Protein 1OIH (pdb70)

B-factor: mean 30.0, std 11.15, range [12.92, 89.43]

Organism: Pseudomonas putida (NCBI:txid303)

CATH classification: 3.60.130.10

Radius of gyration: 32.37 Å; Cα contacts (8 Å, |Δi|>4): 2572; chains: 4; bounding box: 57×96×96 Å

InterPro domains:
  IPR003819 TauD/TfdA-like domain [PF02668] (17-281)
  IPR042098 Glutarate 2-hydroxylase superfamily [G3DSA:3.60.130.10] (1-301)
  IPR051323 Alpha-ketoglutarate-dependent sulfate ester dioxygenase-like [PTHR30468] (15-297)

Solvent-accessible surface area: 37733 Å² total; per-residue (Å²): 145,99,29,72,47,62,53,19,3,30,87,5,1,0,26,3,115,87,18,148,1,24,51,125,34,91,88,47,20,21,128,17,0,54,60,9,10,28,120,30,10,0,0,0,0,77,53,10,112,70,7,74,23,96,31,0,15,16,0,0,106,64,5,24,61,18,60,111,170,61,20,135,64,21,164,50,0,56,59,62,124,158,46,51,43,37,16,5,15,49,0,37,48,58,49,1,10,38,2,1,0,12,17,2,43,60,29,11,86,20,4,2,8,5,2,0,0,9,1,1,11,0,12,114,48,2,36,44,31,1,78,74,2,0,33,86,3,38,0,1,0,10,68,113,64,34,19,0,19,0,4,0,1,2,41,4,69,114,48,44,58,92,1,3,3,0,0,82,42,25,108,97,0,94,62,29,61,128,56,6,6,82,49,1,50,40,3,0,21,37,21,0,40,81,25,0,0,2,1,28,17,90,13,102,58,6,0,0,0,0,4,1,1,13,0,1,0,17,18,18,1,48,11,17,46,138,57,90,30,40,5,46,60,0,17,1,42,17,65,46,0,57,2,49,103,46,84,91,4,104,62,68,128,110,149,97,32,72,48,62,52,18,2,32,88,6,1,0,28,3,115,86,16,65,0,26,52,130,32,78,85,50,15,18,126,15,0,55,62,9,10,32,180,26,10,0,0,1,0,84,53,11,108,97,9,73,22,96,22,0,13,16,0,0,106,68,5,15,129,18,62,110,167,60,21,134,65,18,105,59,0,52,60,63,80,80,129,46,50,44,37,22,0,17,52,1,37,48,57,48,1,10,39,2,1,0,13,19,3,45,59,28,13,83,20,4,2,10,4,2,0,0,9,0,2,11,0,10,116,48,2,39,43,29,0,77,73,3,0,33,84,4,45,0,2,0,10,66,118,95,21,10,0,48,1,5,0,1,3,40,7,66,122,49,46,64,92,1,0,2,0,1,78,42,25,118,97,0,37,67,31,62,132,57,7,7,80,50,1,52,39,2,1,21,38,20,0,40,82,24,0,0,2,1,27,15,91,13,107,57,7,3,1,0,0,2,2,0,15,2,0,0,18,18,20,1,49,10,16,47,136,56,89,30,40,5,44,64,0,15,1,41,17,63,44,1,53,3,49,103,44,81,88,5,101,53,68,123,125,141,101,28,73,46,66,52,18,3,30,84,5,1,0,25,3,112,89,17,65,0,22,56,125,36,88,87,47,17,20,127,13,0,54,61,9,9,27,104,32,11,0,0,0,0,84,54,9,105,99,8,73,54,68,22,0,74,20,0,0,74,65,4,22,61,55,132,57,54,69,106,170,49,50,45,36,16,0,20,44,0,34,30,61,47,0,10,38,2,0,0,13,15,2,46,60,27,13,88,22,4,1,8,4,3,0,0,8,0,1,9,0,11,111,48,1,37,45,29,0,78,74,2,0,33,84,4,50,0,2,0,14,75,134,145,56,0,22,0,5,0,2,2,41,7,72,116,50,42,63,93,1,0,1,1,0,80,40,24,67,108,1,92,59,30,61,130,56,7,6,83,50,1,51,38,2,0,22,37,21,0,40,80,21,0,0,2,2,30,18,88,12,106,55,4,2,0,0,0,4,2,0,11,1,0,0,17,18,19,1,52,12,18,47,140,62,93,42,59,5,72,73,7,20,1,50,17,66,46,1,55,3,50,121,41,39,98,6,70,58,77,79,148,128,31,74,46,66,54,18,3,30,86,6,1,0,26,3,113,88,18,61,0,28,54,128,35,90,86,52,22,18,124,15,0,48,58,10,9,31,141,27,10,0,0,0,0,86,55,8,89,103,11,52,33,67,29,0,23,20,0,0,58,62,5,25,62,21,93,106,83,108,23,44,79,66,134,96,62,42,37,16,5,13,52,1,35,48,57,45,1,12,38,2,1,0,14,16,2,43,60,30,13,88,19,4,2,8,5,2,0,0,8,1,1,10,0,12,115,49,1,38,103,28,0,67,54,2,0,30,84,2,54,0,3,0,29,117,73,50,0,50,0,4,0,1,3,40,7,66,123,48,42,64,91,1,2,4,0,0,83,39,24,65,122,0,30,62,30,62,127,55,7,5,80,50,1,52,38,3,0,21,37,21,0,40,80,26,0,0,2,2,28,15,90,14,109,65,8,2,0,0,0,3,2,0,18,2,1,0,14,18,20,1,79,11,54,64,140,61,94,36,38,5,68,72,0,31,0,50,17,65,44,0,51,3,49,120,40,41,94,5,70,65,75,202

Secondary structure (DSSP, 8-state):
---EEEESSSSS-EEEES----TT--HHHHHHHHHHHHHHSEEEE---TT--HHHHHHHHHTTS-B---PPTT-SS-EEE----S-B-TTTTSSS--SEEEEEEEE--SS---EEEEEHHHHHHTS-HHHHHHHHH-EEEEE----EEEEESEEE-TTT--EEE--STTEEEETTS-HHHHHHHHHHHHHHHTSGGGEEEE---TT-EEEEETTSEEEEE----TTS--EEEEEEE-----B-TTSPBPEEEE-/---EEEESSSSS-EEEES----TT--HHHHHHHHHHHHHHSEEEE---TT--HHHHHHHHTTTS-EE--PPTT-SS-EEE-----S-B-TTTTSSS--SEEEEEEEE--SS---EEEEEHHHHHHTS-HHHHHHHHH-EEEEE----EEEEESEEE-TTT--EEE--STTEEEETTS-HHHHHHHHHHHHHHHHSGGGEEEE---TT-EEEEETTSEEEEE----TTS--EEEEEEE--PPPB-TTSPBPEEEE-/---EEEE-SSSS-EEEES----TT--HHHHHHHHHHHHHHSEEEE---TT--HHHHHHHHHTTS-B--EE----S-B-TTTTSSS--SEEEEEEEE--SS---EEEEEHHHHHHTS-HHHHHHHTT-EEEEE---EEEEESEEE-TTT--EEE--STTEEEETTS-HHHHHHHHHHHHHHHHSGGGEEEE---TT-EEEEETTSEEEEE----TTS--EEEEEEE--PPPB-TTS-B-EE--/---EEEESSSSS-EEEES----TT--HHHHHHHHHHHHHHSEEEE--GGG--HHHHHHHHHTTS-B---SPEEE---S-B-TTTTSTT--SEEEEEEEE--SS---EEEEEHHHHHHTS-HHHHHHHTT-EEEEE--EEEEESEEEPTTT--EEE--STTEEEETTS-HHHHHHHHHHHHHHHHSGGGEEEE---TT-EEEEETTSEEEEE----TTS--EEEEEEE--PPPB-TTS-B-EE--

Foldseek 3Di:
DDFPWAAFADQAEIETPDDAQFLPDDPVVLVNVVVCQVRRQKYKYPDNLVQDPVGLVSSVVSNFAWDDVADPPDDFKHKDQAFQWKAQPPVLDQFGFFKKKKAWAFAFPDAWKKKKFFQLVLLVVDPPVLNVVLLPWWFWFCPVPWIKIGRQWFQDPPPRRIGGHATDRTPFIPPDDPVVRVVNNCSSVVSRVDVNRMDMDHDDHSMMMMGGSVGMIMGTTPPRPPRTTMMMMTTHTGDRTAGPVGDTMGIDGD/DDFPWAAQADAAEIETPPDAQFLPDDPVVLVNVLVCQVRRQKYKYPDNQVDDDVRLVSSVVSNFAWDDVADPPDDFKHKDWDFFAWKAQPPVLDQFGFFKKKKFWAFAFPDAWKKKKFFQLQLLVPDPVVLNVVQLPWWFWFCPVPWIKIDRQWFQDPPPRGIGGHAIDRTPFIPPDDPVVRVVNNCVSVVSRVDPSRMGMDRDDHSMMMMGGSVGMIMGTDDPRPPRITMMMMTTHTGGRTAGPVGDTMGIPGD/DDFPWAAFADQAEIETPDDQQFLPDDPVVLVVVVVCQVRRQKYKYADNQVDDPVGQVSSVVSNFAFPFDKDQFQWKAQAPVLDQFGFQKKKKAWAFAFPDAWKKKKFFQLQLLVVDPPVLNVVLLVWWFWFHPCNIKIDRQWFQDPPPRGIGGHAIDRTPFIPPDDPVVRVVNNCSSVVSRVPVSRMDMDRDDHSMMMMGGSNGMIMGTDDDRPPRDTMMTMTTHTGDFTAGPVGDTMGGDD/DDFPWAAFADAAEIETPDDQQFLPDDLVVLVNVVVCQVRHQKYKYADNVVADQCRQCSSVVSNFAFVVVHKDKDLFAWKAQPPVLDFFGFFKKKKFWAAAFPDAWKKKKFFQLVLLVPDPPVLNVVLLPKWFWFAVNIKIARQWFQDPPPRGIGGHAIDRTPFIPPDDPVVRVVNNCSSVVSRVPPNRMDMDRDDGSMMMMGGSVGMIMGTTPPRPPRGTMMMMTTHTGDGTAGPVGDTMDRDD

Nearest PDB structures (foldseek):
  1vz5-assembly1_B  TM=1.003E+00  e=1.109E-54  Pseudomonas putida
  1oii-assembly2_B  TM=1.003E+00  e=6.976E-54  Pseudomonas putida
  1oij-assembly1_A  TM=1.003E+00  e=2.284E-53  Pseudomonas putida
  1oik-assembly1_D-2  TM=1.002E+00  e=1.912E-53  Pseudomonas putida
  1oij-assembly2_B  TM=1.003E+00  e=3.261E-53  Pseudomonas putida

Structure (mmCIF, N/CA/C/O backbone):
data_1OIH
#
_entry.id   1OIH
#
_cell.length_a   72.242
_cell.length_b   145.344
_cell.length_c   159.457
_cell.angle_alpha   90.00
_cell.angle_beta   90.00
_cell.angle_gamma   90.00
#
_symmetry.space_group_name_H-M   'P 21 21 21'
#
loop_
_entity.id
_entity.type
_entity.pdbx_description
1 polymer 'PUTATIVE ALKYLSULFATASE ATSK'
2 non-polymer 'SODIUM ION'
3 water water
#
loop_
_atom_site.group_PDB
_atom_site.id
_atom_site.type_symbol
_atom_site.label_atom_id
_atom_site.label_alt_id
_atom_site.label_comp_id
_atom_site.label_asym_id
_atom_site.label_entity_id
_atom_site.label_seq_id
_atom_site.pdbx_PDB_ins_code
_atom_site.Cartn_x
_atom_site.Cartn_y
_atom_site.Cartn_z
_atom_site.occupancy
_atom_site.B_iso_or_equiv
_atom_site.auth_seq_id
_atom_site.auth_comp_id
_atom_site.auth_asym_id
_atom_site.auth_atom_id
_atom_site.pdbx_PDB_model_num
ATOM 1 N N . LEU A 1 13 ? 72.464 113.836 12.247 1.00 47.33 13 LEU A N 1
ATOM 2 C CA . LEU A 1 13 ? 71.128 113.496 11.682 1.00 45.35 13 LEU A CA 1
ATOM 3 C C . LEU A 1 13 ? 70.233 114.719 11.762 1.00 44.27 13 LEU A C 1
ATOM 4 O O . LEU A 1 13 ? 70.163 115.384 12.795 1.00 45.91 13 LEU A O 1
ATOM 9 N N . GLU A 1 14 ? 69.549 115.017 10.666 1.00 43.29 14 GLU A N 1
ATOM 10 C CA . GLU A 1 14 ? 68.601 116.145 10.639 1.00 41.74 14 GLU A CA 1
ATOM 11 C C . GLU A 1 14 ? 67.206 115.546 10.502 1.00 35.46 14 GLU A C 1
ATOM 12 O O . GLU A 1 14 ? 66.892 114.880 9.536 1.00 34.65 14 GLU A O 1
ATOM 14 N N . LEU A 1 15 ? 66.360 115.799 11.489 1.00 32.05 15 LEU A N 1
ATOM 15 C CA . LEU A 1 15 ? 64.979 115.360 11.411 1.00 30.04 15 LEU A CA 1
ATOM 16 C C . LEU A 1 15 ? 64.237 116.369 10.577 1.00 27.17 15 LEU A C 1
ATOM 17 O O . LEU A 1 15 ? 64.692 117.490 10.397 1.00 28.28 15 LEU A O 1
ATOM 22 N N . ASP A 1 16 ? 63.087 115.962 10.091 1.00 26.94 16 ASP A N 1
ATOM 23 C CA . ASP A 1 16 ? 62.223 116.797 9.297 1.00 26.79 16 ASP A CA 1
ATOM 24 C C . ASP A 1 16 ? 61.359 117.611 10.303 1.00 27.56 16 ASP A C 1
ATOM 25 O O . ASP A 1 16 ? 60.276 117.182 10.693 1.00 26.23 16 ASP A O 1
ATOM 30 N N . VAL A 1 17 ? 61.913 118.727 10.748 1.00 27.20 17 VAL A N 1
ATOM 31 C CA . VAL A 1 17 ? 61.312 119.556 11.838 1.00 27.98 17 VAL A CA 1
ATOM 32 C C . VAL A 1 17 ? 60.619 120.770 11.265 1.00 26.52 17 VAL A C 1
ATOM 33 O O . VAL A 1 17 ? 61.177 121.455 10.404 1.00 26.82 17 VAL A O 1
ATOM 37 N N . HIS A 1 18 ? 59.395 121.031 11.700 1.00 24.16 18 HIS A N 1
ATOM 38 C CA . HIS A 1 18 ? 58.602 122.170 11.238 1.00 24.10 18 HIS A CA 1
ATOM 39 C C . HIS A 1 18 ? 58.063 122.970 12.434 1.00 23.51 18 HIS A C 1
ATOM 40 O O . HIS A 1 18 ? 57.120 122.552 13.042 1.00 21.76 18 HIS A O 1
ATOM 47 N N . PRO A 1 19 ? 58.674 124.115 12.730 1.00 25.10 19 PRO A N 1
ATOM 48 C CA . PRO A 1 19 ? 58.181 125.005 13.797 1.00 23.72 19 PRO A CA 1
ATOM 49 C C . PRO A 1 19 ? 56.727 125.302 13.592 1.00 22.36 19 PRO A C 1
ATOM 50 O O . PRO A 1 19 ? 56.302 125.468 12.437 1.00 21.63 19 PRO A O 1
ATOM 54 N N . VAL A 1 20 ? 55.985 125.366 14.697 1.00 20.77 20 VAL A N 1
ATOM 55 C CA . VAL A 1 20 ? 54.532 125.586 14.718 1.00 21.53 20 VAL A CA 1
ATOM 56 C C . VAL A 1 20 ? 54.161 127.011 15.066 1.00 24.51 20 VAL A C 1
ATOM 57 O O . VAL A 1 20 ? 53.261 127.592 14.412 1.00 30.49 20 VAL A O 1
AT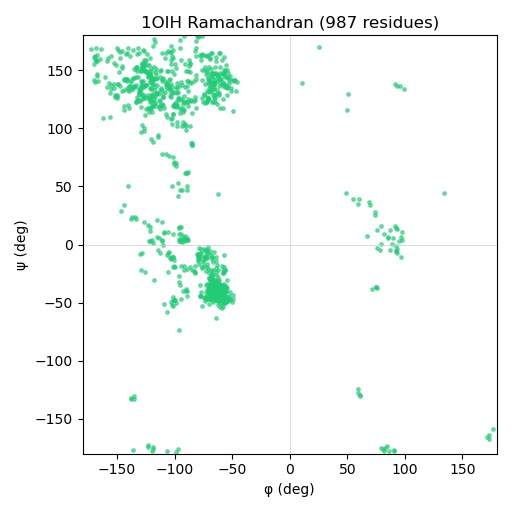OM 61 N N . ALA A 1 21 ? 54.751 127.579 16.118 1.00 20.75 21 ALA A N 1
ATOM 62 C CA . ALA A 1 21 ? 54.630 129.024 16.347 1.00 19.29 21 ALA A CA 1
ATOM 63 C C . ALA A 1 21 ? 56.023 129.629 16.279 1.00 21.19 21 ALA A C 1
ATOM 64 O O . ALA A 1 21 ? 57.009 128.945 16.116 1.00 19.91 21 ALA A O 1
ATOM 66 N N . GLY A 1 22 ? 56.143 130.937 16.389 1.00 18.62 22 GLY A N 1
ATOM 67 C CA . GLY A 1 22 ? 57.439 131.554 16.253 1.00 18.46 22 GLY A CA 1
ATOM 68 C C . GLY A 1 22 ? 58.433 131.321 17.328 1.00 21.13 22 GLY A C 1
ATOM 69 O O . GLY A 1 22 ? 59.608 131.265 17.030 1.00 21.48 22 GLY A O 1
ATOM 70 N N . ARG A 1 23 ? 57.978 131.163 18.582 1.00 16.60 23 ARG A N 1
ATOM 71 C CA . ARG A 1 23 ? 58.896 131.102 19.739 1.00 18.87 23 ARG A CA 1
ATOM 72 C C . ARG A 1 23 ? 58.846 129.800 20.504 1.00 18.60 23 ARG A C 1
ATOM 73 O O . ARG A 1 23 ? 59.566 129.619 21.486 1.00 19.36 23 ARG A O 1
ATOM 81 N N . ILE A 1 24 ? 58.008 128.896 20.024 1.00 18.76 24 ILE A N 1
ATOM 82 C CA . ILE A 1 24 ? 57.826 127.612 20.666 1.00 16.45 24 ILE A CA 1
ATOM 83 C C . ILE A 1 24 ? 57.075 126.646 19.783 1.00 16.89 24 ILE A C 1
ATOM 84 O O . ILE A 1 24 ? 56.174 127.026 19.050 1.00 18.37 24 ILE A O 1
ATOM 89 N N . GLY A 1 25 ? 57.433 125.364 19.917 1.00 17.16 25 GLY A N 1
ATOM 90 C CA . GLY A 1 25 ? 56.702 124.258 19.320 1.00 16.65 25 GLY A CA 1
ATOM 91 C C . GLY A 1 25 ? 57.217 123.874 17.922 1.00 18.28 25 GLY A C 1
ATOM 92 O O . GLY A 1 25 ? 57.476 124.723 17.084 1.00 17.13 25 GLY A O 1
ATOM 93 N N . ALA A 1 26 ? 57.314 122.583 17.669 1.00 17.30 26 ALA A N 1
ATOM 94 C CA . ALA A 1 26 ? 57.744 122.073 16.356 1.00 18.99 26 ALA A CA 1
ATOM 95 C C . ALA A 1 26 ? 57.134 120.708 16.140 1.00 20.17 26 ALA A C 1
ATOM 96 O O . ALA A 1 26 ? 57.086 119.914 17.057 1.00 20.32 26 ALA A O 1
ATOM 98 N N . GLU A 1 27 ? 56.657 120.465 14.914 1.00 18.62 27 GLU A N 1
ATOM 99 C CA . GLU A 1 27 ? 56.188 119.157 14.522 1.00 21.46 27 GLU A CA 1
ATOM 100 C C . GLU A 1 27 ? 57.369 118.445 13.875 1.00 20.56 27 GLU A C 1
ATOM 101 O O . GLU A 1 27 ? 58.133 119.038 13.079 1.00 21.80 27 GLU A O 1
ATOM 107 N N . ILE A 1 28 ? 57.521 117.188 14.226 1.00 21.62 28 ILE A N 1
ATOM 108 C CA . ILE A 1 28 ? 58.572 116.339 13.664 1.00 19.98 28 ILE A CA 1
ATOM 109 C C . ILE A 1 28 ? 57.852 115.308 12.759 1.00 22.74 28 ILE A C 1
ATOM 110 O O . ILE A 1 28 ? 56.991 114.548 13.202 1.00 21.60 28 ILE A O 1
ATOM 115 N N . ARG A 1 29 ? 58.201 115.333 11.493 1.00 22.88 29 ARG A N 1
ATOM 116 C CA . ARG A 1 29 ? 57.642 114.392 10.520 1.00 25.97 29 ARG A CA 1
ATOM 117 C C . ARG A 1 29 ? 58.649 113.241 10.204 1.00 26.82 29 ARG A C 1
ATOM 118 O O . ARG A 1 29 ? 59.872 113.357 10.444 1.00 25.21 29 ARG A O 1
ATOM 126 N N . GLY A 1 30 ? 58.137 112.135 9.672 1.00 30.43 30 GLY A N 1
ATOM 127 C CA . GLY A 1 30 ? 59.020 111.080 9.174 1.00 33.07 30 GLY A CA 1
ATOM 128 C C . GLY A 1 30 ? 59.553 110.151 10.248 1.00 33.23 30 GLY A C 1
ATOM 129 O O . GLY A 1 30 ? 60.456 109.339 9.973 1.00 33.57 30 GLY A O 1
ATOM 130 N N . VAL A 1 31 ? 59.029 110.257 11.466 1.00 27.40 31 VAL A N 1
ATOM 131 C CA . VAL A 1 31 ? 59.497 109.429 12.580 1.00 27.42 31 VAL A CA 1
ATOM 132 C C . VAL A 1 31 ? 58.347 108.610 13.141 1.00 29.59 31 VAL A C 1
ATOM 133 O O . VAL A 1 31 ? 57.312 109.147 13.497 1.00 27.64 31 VAL A O 1
ATOM 137 N N . LYS A 1 32 ? 58.523 107.289 13.230 1.00 28.79 32 LYS A N 1
ATOM 138 C CA . LYS A 1 32 ? 57.528 106.400 13.799 1.00 30.79 32 LYS A CA 1
ATOM 139 C C . LYS A 1 32 ? 58.035 106.084 15.205 1.00 30.08 32 LYS A C 1
ATOM 140 O O . LYS A 1 32 ? 59.019 105.330 15.409 1.00 27.08 32 LYS A O 1
ATOM 146 N N . LEU A 1 33 ? 57.437 106.713 16.228 1.00 26.14 33 LEU A N 1
ATOM 147 C CA . LEU A 1 33 ? 57.865 106.479 17.591 1.00 22.71 33 LEU A CA 1
ATOM 148 C C . LEU A 1 33 ? 57.760 104.996 18.019 1.00 26.95 33 LEU A C 1
ATOM 149 O O . LEU A 1 33 ? 56.786 104.335 17.685 1.00 26.35 33 LEU A O 1
ATOM 154 N N . SER A 1 34 ? 58.769 104.488 18.731 1.00 26.12 34 SER A N 1
ATOM 155 C CA . SER A 1 34 ? 58.745 103.098 19.215 1.00 28.89 34 SER A CA 1
ATOM 156 C C . SER A 1 34 ? 59.832 102.885 20.210 1.00 28.84 34 SER A C 1
ATOM 157 O O . SER A 1 34 ? 60.745 103.707 20.308 1.00 28.19 34 SER A O 1
ATOM 160 N N . PRO A 1 35 ? 59.817 101.754 20.911 1.00 27.55 35 PRO A N 1
ATOM 161 C CA . PRO A 1 35 ? 60.922 101.450 21.816 1.00 27.13 35 PRO A CA 1
ATOM 162 C C . PRO A 1 35 ? 62.214 101.091 21.072 1.00 24.69 35 PRO A C 1
ATOM 163 O O . PRO A 1 35 ? 63.208 100.892 21.735 1.00 27.94 35 PRO A O 1
ATOM 167 N N . ASP A 1 36 ? 62.203 101.041 19.759 1.00 24.58 36 ASP A N 1
ATOM 168 C CA . ASP A 1 36 ? 63.347 100.542 19.004 1.00 28.47 36 ASP A CA 1
ATOM 169 C C . ASP A 1 36 ? 64.098 101.629 18.256 1.00 27.01 36 ASP A C 1
ATOM 170 O O . ASP A 1 36 ? 64.901 101.329 17.384 1.00 25.03 36 ASP A O 1
ATOM 175 N N . LEU A 1 37 ? 63.806 102.910 18.525 1.00 25.00 37 LEU A N 1
ATOM 176 C CA . LEU A 1 37 ? 64.479 103.986 17.821 1.00 24.23 37 LEU A CA 1
ATOM 177 C C . LEU A 1 37 ? 66.003 103.954 18.114 1.00 22.63 37 LEU A C 1
ATOM 178 O O . LEU A 1 37 ? 66.412 103.618 19.243 1.00 25.32 37 LEU A O 1
ATOM 183 N N . ASP A 1 38 ? 66.787 104.303 17.116 1.00 23.33 38 ASP A N 1
ATOM 184 C CA . ASP A 1 38 ? 68.249 104.254 17.227 1.00 26.04 38 ASP A CA 1
ATOM 185 C C . ASP A 1 38 ? 68.833 105.520 17.963 1.00 26.77 38 ASP A C 1
ATOM 186 O O . ASP A 1 38 ? 68.117 106.481 18.289 1.00 23.86 38 ASP A O 1
ATOM 191 N N . ALA A 1 39 ? 70.107 105.466 18.313 1.00 24.03 39 ALA A N 1
ATOM 192 C CA . ALA A 1 39 ? 70.686 106.489 19.191 1.00 23.01 39 ALA A CA 1
ATOM 193 C C . ALA A 1 39 ? 70.625 107.822 18.518 1.00 22.36 39 ALA A C 1
ATOM 194 O O . ALA A 1 39 ? 70.380 108.813 19.195 1.00 23.77 39 ALA A O 1
ATOM 196 N N . ALA A 1 40 ? 70.817 107.866 17.216 1.00 20.42 40 ALA A N 1
ATOM 197 C CA . ALA A 1 40 ? 70.906 109.168 16.530 1.00 24.26 40 ALA A CA 1
ATOM 198 C C . ALA A 1 40 ? 69.510 109.839 16.535 1.00 24.70 40 ALA A C 1
ATOM 199 O O . ALA A 1 40 ? 69.406 111.013 16.700 1.00 23.76 40 ALA A O 1
ATOM 201 N N . THR A 1 41 ? 68.482 109.042 16.296 1.00 25.19 41 THR A N 1
ATOM 202 C CA . THR A 1 41 ? 67.099 109.509 16.364 1.00 24.14 41 THR A CA 1
ATOM 203 C C . THR A 1 41 ? 66.718 110.007 17.744 1.00 23.52 41 THR A C 1
ATOM 204 O O . THR A 1 41 ? 66.177 111.095 17.870 1.00 23.45 41 THR A O 1
ATOM 208 N N . VAL A 1 42 ? 67.049 109.263 18.778 1.00 22.99 42 VAL A N 1
ATOM 209 C CA . VAL A 1 42 ? 66.719 109.635 20.120 1.00 21.87 42 VAL A CA 1
ATOM 210 C C . VAL A 1 42 ? 67.462 110.924 20.450 1.00 25.18 42 VAL A C 1
ATOM 211 O O . VAL A 1 42 ? 66.881 111.865 21.048 1.00 22.97 42 VAL A O 1
ATOM 215 N N . GLU A 1 43 ? 68.723 111.018 20.030 1.00 21.79 43 GLU A N 1
ATOM 216 C CA . GLU A 1 43 ? 69.463 112.257 20.331 1.00 23.33 43 GLU A CA 1
ATOM 217 C C . GLU A 1 43 ? 68.856 113.459 19.628 1.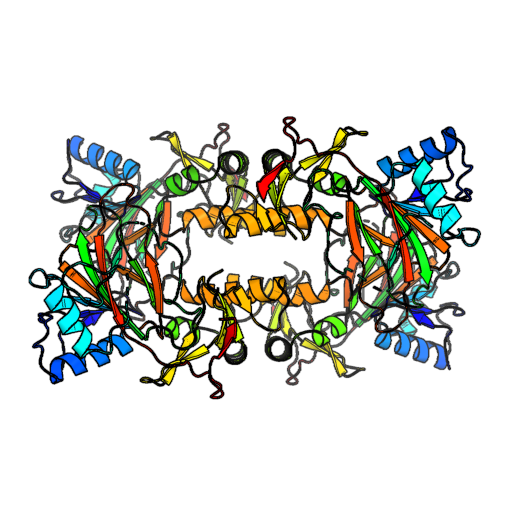00 22.90 43 GLU A C 1
ATOM 218 O O . GLU A 1 43 ? 68.798 114.515 20.221 1.00 24.03 43 GLU A O 1
ATOM 224 N N . ALA A 1 44 ? 68.439 113.314 18.381 1.00 23.57 44 ALA A N 1
ATOM 225 C CA . ALA A 1 44 ? 67.897 114.426 17.604 1.00 23.03 44 ALA A CA 1
ATOM 226 C C . ALA A 1 44 ? 66.535 114.836 18.211 1.00 21.70 44 ALA A C 1
ATOM 227 O O . ALA A 1 44 ? 66.204 116.037 18.231 1.00 20.92 44 ALA A O 1
ATOM 229 N N . ILE A 1 45 ? 65.778 113.860 18.721 1.00 19.40 45 ILE A N 1
ATOM 230 C CA . ILE A 1 45 ? 64.525 114.157 19.398 1.00 19.70 45 ILE A CA 1
ATOM 231 C C . ILE A 1 45 ? 64.800 114.952 20.661 1.00 22.19 45 ILE A C 1
ATOM 232 O O . ILE A 1 45 ? 64.109 115.959 20.907 1.00 19.91 45 ILE A O 1
ATOM 237 N N . GLN A 1 46 ? 65.767 114.512 21.462 1.00 19.19 46 GLN A N 1
ATOM 238 C CA . GLN A 1 46 ? 66.124 115.217 22.683 1.00 21.18 46 GLN A CA 1
ATOM 239 C C . GLN A 1 46 ? 66.587 116.629 22.361 1.00 21.56 46 GLN A C 1
ATOM 240 O O . GLN A 1 46 ? 66.252 117.557 23.129 1.00 23.96 46 GLN A O 1
ATOM 246 N N . ALA A 1 47 ? 67.355 116.798 21.288 1.00 22.14 47 ALA A N 1
ATOM 247 C CA . ALA A 1 47 ? 67.821 118.137 20.919 1.00 23.18 47 ALA A CA 1
ATOM 248 C C . ALA A 1 47 ? 66.661 119.072 20.484 1.00 23.81 47 ALA A C 1
ATOM 249 O O . ALA A 1 47 ? 66.623 120.262 20.861 1.00 20.94 47 ALA A O 1
ATOM 251 N N . ALA A 1 48 ? 65.719 118.532 19.727 1.00 19.85 48 ALA A N 1
ATOM 252 C CA . ALA A 1 48 ? 64.568 119.278 19.279 1.00 21.24 48 ALA A CA 1
ATOM 253 C C . ALA A 1 48 ? 63.701 119.676 20.487 1.00 20.95 48 ALA A C 1
ATOM 254 O O . ALA A 1 48 ? 63.119 120.749 20.494 1.00 21.07 48 ALA A O 1
ATOM 256 N N . LEU A 1 49 ? 63.599 118.803 21.468 1.00 18.16 49 LEU A N 1
ATOM 257 C CA . LEU A 1 49 ? 62.817 119.008 22.657 1.00 17.92 49 LEU A CA 1
ATOM 258 C C . LEU A 1 49 ? 63.365 120.202 23.452 1.00 19.58 49 LEU A C 1
ATOM 259 O O . LEU A 1 49 ? 62.623 121.062 23.911 1.00 17.98 49 LEU A O 1
ATOM 264 N N . VAL A 1 50 ? 64.683 120.249 23.604 1.00 20.78 50 VAL A N 1
ATOM 265 C CA . VAL A 1 50 ? 65.296 121.301 24.373 1.00 21.63 50 VAL A CA 1
ATOM 266 C C . VAL A 1 50 ? 65.149 122.605 23.592 1.00 20.76 50 VAL A C 1
ATOM 267 O O . VAL A 1 50 ? 64.833 123.649 24.189 1.00 22.07 50 VAL A O 1
ATOM 271 N N . ARG A 1 51 ? 65.319 122.555 22.270 1.00 18.63 51 ARG A N 1
ATOM 272 C CA . ARG A 1 51 ? 65.259 123.735 21.417 1.00 19.74 51 ARG A CA 1
ATOM 273 C C . ARG A 1 51 ? 63.840 124.312 21.312 1.00 21.58 51 ARG A C 1
ATOM 274 O O . ARG A 1 51 ? 63.630 125.514 21.400 1.00 20.59 51 ARG A O 1
ATOM 279 N N . HIS A 1 52 ? 62.871 123.444 21.080 1.00 18.99 52 HIS A N 1
ATOM 280 C CA . HIS A 1 52 ? 61.526 123.866 20.747 1.00 18.56 52 HIS A CA 1
ATOM 281 C C . HIS A 1 52 ? 60.523 123.804 21.867 1.00 17.72 52 HIS A C 1
ATOM 282 O O . HIS A 1 52 ? 59.405 124.332 21.720 1.00 19.36 52 HIS A O 1
ATOM 289 N N . LYS A 1 53 ? 60.925 123.166 22.956 1.00 17.09 53 LYS A N 1
ATOM 290 C CA . LYS A 1 53 ? 60.198 123.067 24.237 1.00 15.83 53 LYS A CA 1
ATOM 291 C C . LYS A 1 53 ? 59.027 122.120 24.285 1.00 16.86 53 LYS A C 1
ATOM 292 O O . LYS A 1 53 ? 58.774 121.485 25.318 1.00 16.36 53 LYS A O 1
ATOM 298 N N . VAL A 1 54 ? 58.284 122.050 23.187 1.00 17.77 54 VAL A N 1
ATOM 299 C CA . VAL A 1 54 ? 57.254 121.048 22.962 1.00 16.91 54 VAL A CA 1
ATOM 300 C C . VAL A 1 54 ? 57.365 120.625 21.495 1.00 18.53 54 VAL A C 1
ATOM 301 O O . VAL A 1 54 ? 57.483 121.419 20.601 1.00 17.95 54 VAL A O 1
ATOM 305 N N . ILE A 1 55 ? 57.365 119.320 21.274 1.00 17.04 55 ILE A N 1
ATOM 306 C CA . ILE A 1 55 ? 57.430 118.759 19.921 1.00 14.71 55 ILE A CA 1
ATOM 307 C C . ILE A 1 55 ? 56.303 117.818 19.720 1.00 16.16 55 ILE A C 1
ATOM 308 O O . ILE A 1 55 ? 55.792 117.195 20.688 1.00 16.41 55 ILE A O 1
ATOM 313 N N . PHE A 1 56 ? 55.857 117.732 18.471 1.00 16.44 56 PHE A N 1
ATOM 314 C CA . PHE A 1 56 ? 54.671 117.001 18.127 1.00 17.59 56 PHE A CA 1
ATOM 315 C C . PHE A 1 56 ? 54.936 115.970 17.034 1.00 17.08 56 PHE A C 1
ATOM 316 O O . PHE A 1 56 ? 55.622 116.242 16.105 1.00 19.22 56 PHE A O 1
ATOM 324 N N . PHE A 1 57 ? 54.371 114.784 17.215 1.00 19.23 57 PHE A N 1
ATOM 325 C CA . PHE A 1 57 ? 54.419 113.728 16.205 1.00 19.01 57 PHE A CA 1
ATOM 326 C C . PHE A 1 57 ? 52.985 113.342 15.867 1.00 18.07 57 PHE A C 1
ATOM 327 O O . PHE A 1 57 ? 52.283 112.852 16.699 1.00 20.27 57 PHE A O 1
ATOM 335 N N . ARG A 1 58 ? 52.559 113.600 14.665 1.00 22.28 58 ARG A N 1
ATOM 336 C CA . ARG A 1 58 ? 51.208 113.200 14.202 1.00 23.84 58 ARG A CA 1
ATOM 337 C C . ARG A 1 58 ? 51.233 111.770 13.635 1.00 26.71 58 ARG A C 1
ATOM 338 O O . ARG A 1 58 ? 52.279 111.237 13.225 1.00 24.99 58 ARG A O 1
ATOM 346 N N . GLY A 1 59 ? 50.060 111.158 13.609 1.00 27.69 59 GLY A N 1
ATOM 347 C CA . GLY A 1 59 ? 49.883 109.907 12.899 1.00 31.27 59 GLY A CA 1
ATOM 348 C C . GLY A 1 59 ? 50.503 108.711 13.585 1.00 30.04 59 GLY A C 1
ATOM 349 O O . GLY A 1 59 ? 50.812 107.748 12.896 1.00 32.76 59 GLY A O 1
ATOM 350 N N . GLN A 1 60 ? 50.677 108.726 14.902 1.00 24.62 60 GLN A N 1
ATOM 351 C CA . GLN A 1 60 ? 51.332 107.615 15.616 1.00 25.13 60 GLN A CA 1
ATOM 352 C C . GLN A 1 60 ? 50.300 106.543 16.058 1.00 23.82 60 GLN A C 1
ATOM 353 O O . GLN A 1 60 ? 50.246 106.134 17.229 1.00 26.29 60 GLN A O 1
ATOM 359 N N . THR A 1 61 ? 49.434 106.169 15.123 1.00 26.94 61 THR A N 1
ATOM 360 C CA . THR A 1 61 ? 48.280 105.280 15.375 1.00 30.90 61 THR A CA 1
ATOM 361 C C . THR A 1 61 ? 48.717 103.855 15.622 1.00 32.34 61 THR A C 1
ATOM 362 O O . THR A 1 61 ? 47.968 103.062 16.183 1.00 33.97 61 THR A O 1
ATOM 366 N N . HIS A 1 62 ? 49.951 103.540 15.256 1.00 31.35 62 HIS A N 1
ATOM 367 C CA . HIS A 1 62 ? 50.601 102.276 15.640 1.00 35.60 62 HIS A CA 1
ATOM 368 C C . HIS A 1 62 ? 50.956 102.211 17.107 1.00 33.35 62 HIS A C 1
ATOM 369 O O . HIS A 1 62 ? 51.201 101.138 17.625 1.00 33.57 62 HIS A O 1
ATOM 376 N N . LEU A 1 63 ? 51.071 103.354 17.806 1.00 29.77 63 LEU A N 1
ATOM 377 C CA . LEU A 1 63 ? 51.675 103.368 19.151 1.00 28.92 63 LEU A CA 1
ATOM 378 C C . LEU A 1 63 ? 50.676 102.945 20.189 1.00 33.53 63 LEU A C 1
ATOM 379 O O . LEU A 1 63 ? 49.689 103.642 20.432 1.00 40.33 63 LEU A O 1
ATOM 384 N N . ASP A 1 64 ? 50.916 101.850 20.881 1.00 30.09 64 ASP A N 1
ATOM 385 C CA . ASP A 1 64 ? 49.965 101.434 21.888 1.00 28.45 64 ASP A CA 1
ATOM 386 C C . ASP A 1 64 ? 50.529 101.710 23.270 1.00 28.23 64 ASP A C 1
ATOM 387 O O . ASP A 1 64 ? 51.602 102.262 23.385 1.00 25.74 64 ASP A O 1
ATOM 392 N N . ASP A 1 65 ? 49.792 101.345 24.311 1.00 25.83 65 ASP A N 1
ATOM 393 C CA . ASP A 1 65 ? 50.194 101.580 25.660 1.00 26.04 65 ASP A CA 1
ATOM 394 C C . ASP A 1 65 ? 51.604 101.121 25.988 1.00 28.19 65 ASP A C 1
ATOM 395 O O . ASP A 1 65 ? 52.350 101.815 26.699 1.00 24.61 65 ASP A O 1
ATOM 400 N N . GLN A 1 66 ? 51.929 99.875 25.614 1.00 28.84 66 GLN A N 1
ATOM 401 C CA . GLN A 1 66 ? 53.262 99.314 25.924 1.00 27.21 66 GLN A CA 1
ATOM 402 C C . GLN A 1 66 ? 54.339 99.972 25.120 1.00 22.51 66 GLN A C 1
ATOM 403 O O . GLN A 1 66 ? 55.431 100.195 25.618 1.00 26.78 66 GLN A O 1
ATOM 409 N N . SER A 1 67 ? 54.080 100.243 23.863 1.00 24.60 67 SER A N 1
ATOM 410 C CA . SER A 1 67 ? 55.079 100.869 23.035 1.00 25.53 67 SER A CA 1
ATOM 411 C C . SER A 1 67 ? 55.319 102.348 23.471 1.00 26.91 67 SER A C 1
ATOM 412 O O . SER A 1 67 ? 56.408 102.872 23.323 1.00 24.41 67 SER A O 1
ATOM 415 N N . GLN A 1 68 ? 54.270 103.016 23.928 1.00 25.01 68 GLN A N 1
ATOM 416 C CA . GLN A 1 68 ? 54.442 104.403 24.361 1.00 24.10 68 GLN A CA 1
ATOM 417 C C . GLN A 1 68 ? 55.378 104.391 25.561 1.00 23.56 68 GLN A C 1
ATOM 418 O O . GLN A 1 68 ? 56.304 105.167 25.656 1.00 23.03 68 GLN A O 1
ATOM 424 N N . GLU A 1 69 ? 55.142 103.464 26.476 1.00 24.56 69 GLU A N 1
ATOM 425 C CA . GLU A 1 69 ? 55.967 103.317 27.639 1.00 25.60 69 GLU A CA 1
ATOM 426 C C . GLU A 1 69 ? 57.424 102.914 27.322 1.00 27.07 69 GLU A C 1
ATOM 427 O O . GLU A 1 69 ? 58.387 103.462 27.919 1.00 26.03 69 GLU A O 1
ATOM 433 N N . GLY A 1 70 ? 57.615 102.004 26.367 1.00 27.72 70 GLY A N 1
ATOM 434 C CA . GLY A 1 70 ? 58.959 101.574 26.012 1.00 27.37 70 GLY A CA 1
ATOM 435 C C . GLY A 1 70 ? 59.696 102.712 25.304 1.00 26.25 70 GLY A C 1
ATOM 436 O O . GLY A 1 70 ? 60.882 102.929 25.498 1.00 24.59 70 GLY A O 1
ATOM 437 N N . PHE A 1 71 ? 58.966 103.464 24.489 1.00 24.37 71 PHE A N 1
ATOM 438 C CA . PHE A 1 71 ? 59.547 104.651 23.861 1.00 23.10 71 PHE A CA 1
ATOM 439 C C . PHE A 1 71 ? 59.977 105.641 24.914 1.00 23.32 71 PHE A C 1
ATOM 440 O O . PHE A 1 71 ? 61.065 106.201 24.813 1.00 24.66 71 PHE A O 1
ATOM 448 N N . ALA A 1 72 ? 59.138 105.861 25.924 1.00 24.33 72 ALA A N 1
ATOM 449 C CA . ALA A 1 72 ? 59.406 106.888 26.927 1.00 23.70 72 ALA A CA 1
ATOM 450 C C . ALA A 1 72 ? 60.711 106.581 27.628 1.00 24.25 72 ALA A C 1
ATOM 451 O O . ALA A 1 72 ? 61.496 107.492 27.964 1.00 23.51 72 ALA A O 1
ATOM 453 N N . LYS A 1 73 ? 60.970 105.295 27.862 1.00 23.64 73 LYS A N 1
ATOM 454 C CA . LYS A 1 73 ? 62.183 104.882 28.542 1.00 22.82 73 LYS A CA 1
ATOM 455 C C . LYS A 1 73 ? 63.434 105.208 27.772 1.00 21.62 73 LYS A C 1
ATOM 456 O O . LYS A 1 73 ? 64.481 105.279 28.357 1.00 26.84 73 LYS A O 1
ATOM 462 N N . LEU A 1 74 ? 63.368 105.435 26.473 1.00 22.77 74 LEU A N 1
ATOM 463 C CA . LEU A 1 74 ? 64.547 105.851 25.752 1.00 22.56 74 LEU A CA 1
ATOM 464 C C . LEU A 1 74 ? 64.912 107.323 26.114 1.00 23.84 74 LEU A C 1
ATOM 465 O O . LEU A 1 74 ? 66.028 107.754 25.835 1.00 23.68 74 LEU A O 1
ATOM 470 N N . LEU A 1 75 ? 63.960 108.072 26.658 1.00 22.68 75 LEU A N 1
ATOM 471 C CA . LEU A 1 75 ? 64.159 109.518 26.963 1.00 22.12 75 LEU A CA 1
ATOM 472 C C . LEU A 1 75 ? 64.484 109.866 28.394 1.00 24.85 75 LEU A C 1
ATOM 473 O O . LEU A 1 75 ? 64.977 110.977 28.675 1.00 26.09 75 LEU A O 1
ATOM 478 N N . GLY A 1 76 ? 64.180 108.953 29.319 1.00 23.32 76 GLY A N 1
ATOM 479 C CA . GLY A 1 76 ? 64.429 109.159 30.720 1.00 25.89 76 GLY A CA 1
ATOM 480 C C . GLY A 1 76 ? 63.845 108.052 31.572 1.00 26.08 76 GLY A C 1
ATOM 481 O O . GLY A 1 76 ? 63.489 107.009 31.026 1.00 26.28 76 GLY A O 1
ATOM 482 N N . GLU A 1 77 ? 63.717 108.297 32.857 1.00 26.19 77 GLU A N 1
ATOM 483 C CA . GLU A 1 77 ? 63.197 107.339 33.816 1.00 25.55 77 GLU A CA 1
ATOM 484 C C . GLU A 1 77 ? 61.744 107.666 34.142 1.00 26.92 77 GLU A C 1
ATOM 485 O O . GLU A 1 77 ? 61.463 108.655 34.816 1.00 25.86 77 GLU A O 1
ATOM 487 N N . PRO A 1 78 ? 60.814 106.803 33.732 1.00 26.43 78 PRO A N 1
ATOM 488 C CA . PRO A 1 78 ? 59.404 107.035 34.000 1.00 27.58 78 PRO A CA 1
ATOM 489 C C . PRO A 1 78 ? 59.141 106.982 35.490 1.00 29.88 78 PRO A C 1
ATOM 490 O O . PRO A 1 78 ? 59.830 106.260 36.214 1.00 28.59 78 PRO A O 1
ATOM 494 N N . VAL A 1 79 ? 58.203 107.764 35.970 1.00 28.82 79 VAL A N 1
ATOM 495 C CA . VAL A 1 79 ? 57.833 107.732 37.347 1.00 34.91 79 VAL A CA 1
ATOM 496 C C . VAL A 1 79 ? 56.336 107.448 37.458 1.00 39.03 79 VAL A C 1
ATOM 497 O O . VAL A 1 79 ? 55.569 107.898 36.652 1.00 36.33 79 VAL A O 1
ATOM 501 N N . ALA A 1 80 ? 55.920 106.695 38.464 1.00 45.40 80 ALA A N 1
ATOM 502 C CA . ALA A 1 80 ? 54.474 106.552 38.711 1.00 50.98 80 ALA A CA 1
ATOM 503 C C . ALA A 1 80 ? 54.023 107.530 39.796 1.00 52.75 80 ALA A C 1
ATOM 504 O O . ALA A 1 80 ? 54.455 107.378 40.940 1.00 55.93 80 ALA A O 1
ATOM 506 N N . PRO A 1 85 ? 47.131 105.211 40.044 1.00 48.84 85 PRO A N 1
ATOM 507 C CA . PRO A 1 85 ? 46.597 104.000 39.368 1.00 48.23 85 PRO A CA 1
ATOM 508 C C . PRO A 1 85 ? 46.824 104.075 37.845 1.00 46.23 85 PRO A C 1
ATOM 509 O O . PRO A 1 85 ? 46.324 105.008 37.190 1.00 48.17 85 PRO A O 1
ATOM 513 N N . VAL A 1 86 ? 47.606 103.146 37.309 1.00 40.51 86 VAL A N 1
ATOM 514 C CA . VAL A 1 86 ? 48.107 103.242 35.950 1.00 38.06 86 VAL A CA 1
ATOM 515 C C . VAL A 1 86 ? 47.201 102.457 34.994 1.00 36.22 86 VAL A C 1
ATOM 516 O O . VAL A 1 86 ? 46.323 101.723 35.419 1.00 33.30 86 VAL A O 1
ATOM 520 N N . VAL A 1 87 ? 47.416 102.651 33.709 1.00 32.21 87 VAL A N 1
ATOM 521 C CA . VAL A 1 87 ? 46.693 101.935 32.677 1.00 31.86 87 VAL A CA 1
ATOM 522 C C . VAL A 1 87 ? 47.087 100.437 32.763 1.00 34.49 87 VAL A C 1
ATOM 523 O O . VAL A 1 87 ? 48.278 100.066 32.917 1.00 32.89 87 VAL A O 1
ATOM 527 N N . ASP A 1 88 ? 46.086 99.571 32.602 1.00 36.50 88 ASP A N 1
ATOM 528 C CA . ASP A 1 88 ? 46.315 98.122 32.662 1.00 36.35 88 ASP A CA 1
ATOM 529 C C . ASP A 1 88 ? 47.328 97.703 31.664 1.00 35.06 88 ASP A C 1
ATOM 530 O O . ASP A 1 88 ? 47.302 98.127 30.512 1.00 37.96 88 ASP A O 1
ATOM 535 N N . GLY A 1 89 ? 48.215 96.803 32.082 1.00 34.95 89 GLY A N 1
ATOM 536 C CA . GLY A 1 89 ? 49.238 96.304 31.204 1.00 34.84 89 GLY A CA 1
ATOM 537 C C . GLY A 1 89 ? 50.471 97.196 31.158 1.00 34.23 89 GLY A C 1
ATOM 538 O O . GLY A 1 89 ? 51.391 96.948 30.351 1.00 34.36 89 GLY A O 1
ATOM 539 N N . THR A 1 90 ? 50.509 98.232 32.000 1.00 33.79 90 THR A N 1
ATOM 540 C CA . THR A 1 90 ? 51.698 99.120 32.063 1.00 31.46 90 THR A CA 1
ATOM 541 C C . THR A 1 90 ? 52.134 99.338 33.480 1.00 31.43 90 THR A C 1
ATOM 542 O O . THR A 1 90 ? 51.405 99.070 34.406 1.00 30.93 90 THR A O 1
ATOM 546 N N . ARG A 1 91 ? 53.309 99.921 33.656 1.00 31.41 91 ARG A N 1
ATOM 547 C CA . ARG A 1 91 ? 53.761 100.276 34.997 1.00 33.58 91 ARG A CA 1
ATOM 548 C C . ARG A 1 91 ? 53.676 101.769 35.269 1.00 32.61 91 ARG A C 1
ATOM 549 O O . ARG A 1 91 ? 53.597 102.188 36.435 1.00 33.62 91 ARG A O 1
ATOM 557 N N . TYR A 1 92 ? 53.693 102.581 34.213 1.00 28.61 92 TYR A N 1
ATOM 558 C CA . TYR A 1 92 ? 53.846 104.051 34.376 1.00 29.73 92 TYR A CA 1
ATOM 559 C C . TYR A 1 92 ? 52.803 104.921 33.678 1.00 31.44 92 TYR A C 1
ATOM 560 O O . TYR A 1 92 ? 52.825 106.134 33.839 1.00 30.47 92 TYR A O 1
ATOM 569 N N . LEU A 1 93 ? 51.936 104.326 32.874 1.00 29.28 93 LEU A N 1
ATOM 570 C CA . LEU A 1 93 ? 51.097 105.113 31.972 1.00 27.58 93 LEU A CA 1
ATOM 571 C C . LEU A 1 93 ? 49.860 105.568 32.687 1.00 30.17 93 LEU A C 1
ATOM 572 O O . LEU A 1 93 ? 49.097 104.750 33.232 1.00 29.07 93 LEU A O 1
ATOM 577 N N . LEU A 1 94 ? 49.645 106.877 32.703 1.00 27.97 94 LEU A N 1
ATOM 578 C CA . LEU A 1 94 ? 48.517 107.497 33.365 1.00 29.19 94 LEU A CA 1
ATOM 579 C C . LEU A 1 94 ? 47.489 107.922 32.322 1.00 29.23 94 LEU A C 1
ATOM 580 O O . LEU A 1 94 ? 47.810 108.561 31.333 1.00 25.69 94 LEU A O 1
ATOM 585 N N . GLN A 1 95 ? 46.222 107.609 32.594 1.00 28.91 95 GLN A N 1
ATOM 586 C CA . GLN A 1 95 ? 45.109 108.072 31.794 1.00 29.50 95 GLN A CA 1
ATOM 587 C C . GLN A 1 95 ? 44.435 109.314 32.364 1.00 30.29 95 GLN A C 1
ATOM 588 O O . GLN A 1 95 ? 44.113 109.393 33.568 1.00 30.33 95 GLN A O 1
ATOM 594 N N . LEU A 1 96 ? 44.244 110.297 31.485 1.00 27.18 96 LEU A N 1
ATOM 595 C CA . LEU A 1 96 ? 43.535 111.529 31.844 1.00 30.04 96 LEU A CA 1
ATOM 596 C C . LEU A 1 96 ? 42.326 111.640 30.945 1.00 29.40 96 LEU A C 1
ATOM 597 O O . LEU A 1 96 ? 42.464 111.630 29.705 1.00 27.43 96 LEU A O 1
ATOM 602 N N . ASP A 1 97 ? 41.143 111.678 31.559 1.00 32.86 97 ASP A N 1
ATOM 603 C CA . ASP A 1 97 ? 39.859 111.664 30.820 1.00 35.81 97 ASP A CA 1
ATOM 604 C C . ASP A 1 97 ? 38.755 112.540 31.453 1.00 37.69 97 ASP A C 1
ATOM 605 O O . ASP A 1 97 ? 39.033 113.280 32.406 1.00 36.90 97 ASP A O 1
ATOM 610 N N . ARG A 1 103 ? 39.448 118.867 35.051 1.00 44.53 103 ARG A N 1
ATOM 611 C CA . ARG A 1 103 ? 40.199 119.247 33.841 1.00 45.54 103 ARG A CA 1
ATOM 612 C C . ARG A 1 103 ? 41.289 120.302 34.140 1.00 42.14 103 ARG A C 1
ATOM 613 O O . ARG A 1 103 ? 41.208 121.000 35.139 1.00 46.37 103 ARG A O 1
ATOM 621 N N . ALA A 1 104 ? 42.338 120.358 33.316 1.00 34.85 104 ALA A N 1
ATOM 622 C CA . ALA A 1 104 ? 43.545 121.098 33.681 1.00 30.39 104 ALA A CA 1
ATOM 623 C C . ALA A 1 104 ? 43.654 122.460 32.988 1.00 21.37 104 ALA A C 1
ATOM 624 O O . ALA A 1 104 ? 44.690 122.798 32.406 1.00 21.05 104 ALA A O 1
ATOM 626 N N . ASN A 1 105 ? 42.585 123.238 33.072 1.00 20.55 105 ASN A N 1
ATOM 627 C CA . ASN A 1 105 ? 42.505 124.543 32.401 1.00 21.94 105 ASN A CA 1
ATOM 628 C C . ASN A 1 105 ? 43.035 125.616 33.349 1.00 22.28 105 ASN A C 1
ATOM 629 O O . ASN A 1 105 ? 42.337 126.562 33.730 1.00 22.54 105 ASN A O 1
ATOM 634 N N . SER A 1 106 ? 44.300 125.456 33.693 1.00 22.61 106 SER A N 1
ATOM 635 C CA . SER A 1 106 ? 44.990 126.370 34.604 1.00 22.63 106 SER A CA 1
ATOM 636 C C . SER A 1 106 ? 46.455 126.242 34.280 1.00 20.90 106 SER A C 1
ATOM 637 O O . SER A 1 106 ? 46.955 125.128 34.132 1.00 21.42 106 SER A O 1
ATOM 640 N N . TRP A 1 107 ? 47.139 127.361 34.077 1.00 18.10 107 TRP A N 1
ATOM 641 C CA . TRP A 1 107 ? 48.560 127.333 33.710 1.00 18.49 107 TRP A CA 1
ATOM 642 C C . TRP A 1 107 ? 49.431 126.787 34.817 1.00 20.24 107 TRP A C 1
ATOM 643 O O . TRP A 1 107 ? 49.418 127.281 35.960 1.00 19.40 107 TRP A O 1
ATOM 654 N N . HIS A 1 108 ? 50.225 125.782 34.468 1.00 19.66 108 HIS A N 1
ATOM 655 C CA . HIS A 1 108 ? 51.156 125.202 35.419 1.00 20.69 108 HIS A CA 1
ATOM 656 C C . HIS A 1 108 ? 52.320 124.471 34.808 1.00 22.80 108 HIS A C 1
ATOM 657 O O . HIS A 1 108 ? 52.309 124.025 33.615 1.00 21.82 108 HIS A O 1
ATOM 664 N N . THR A 1 109 ? 53.333 124.320 35.652 1.00 21.51 109 THR A N 1
ATOM 665 C CA . THR A 1 109 ? 54.446 123.427 35.373 1.00 20.05 109 THR A CA 1
ATOM 666 C C . THR A 1 109 ? 54.199 122.174 36.256 1.00 21.68 109 THR A C 1
ATOM 667 O O . THR A 1 109 ? 53.708 122.309 37.378 1.00 22.95 109 THR A O 1
ATOM 671 N N . ASP A 1 110 ? 54.413 120.974 35.727 1.00 20.89 110 ASP A N 1
ATOM 672 C CA . ASP A 1 110 ? 53.917 119.763 36.404 1.00 21.05 110 ASP A CA 1
ATOM 673 C C . ASP A 1 110 ? 54.642 119.526 37.744 1.00 22.86 110 ASP A C 1
ATOM 674 O O . ASP A 1 110 ? 55.878 119.480 37.806 1.00 22.78 110 ASP A O 1
ATOM 679 N N . VAL A 1 111 ? 53.842 119.334 38.767 1.00 24.83 111 VAL A N 1
ATOM 680 C CA . VAL A 1 111 ? 54.294 118.854 40.075 1.00 26.33 111 VAL A CA 1
ATOM 681 C C . VAL A 1 111 ? 55.323 119.740 40.750 1.00 26.39 111 VAL A C 1
ATOM 682 O O . VAL A 1 111 ? 56.186 119.236 41.468 1.00 27.08 111 VAL A O 1
ATOM 686 N N . THR A 1 112 ? 55.234 121.067 40.586 1.00 23.43 112 THR A N 1
ATOM 687 C CA . THR A 1 112 ? 56.346 121.883 41.085 1.00 23.80 112 THR A CA 1
ATOM 688 C C . THR A 1 112 ? 56.344 121.999 42.634 1.00 23.84 112 THR A C 1
ATOM 689 O O . THR A 1 112 ? 57.270 122.601 43.190 1.00 24.89 112 THR A O 1
ATOM 693 N N . PHE A 1 113 ? 55.333 121.444 43.293 1.00 26.61 113 PHE A N 1
ATOM 694 C CA . PHE A 1 113 ? 55.297 121.383 44.765 1.00 26.33 113 PHE A CA 1
ATOM 695 C C . PHE A 1 113 ? 56.283 120.362 45.347 1.00 28.52 113 PHE A C 1
ATOM 696 O O . PHE A 1 113 ? 56.428 120.307 46.589 1.00 29.13 113 PHE A O 1
ATOM 704 N N . VAL A 1 114 ? 56.975 119.589 44.504 1.00 26.76 114 VAL A N 1
ATOM 705 C CA . VAL A 1 114 ? 58.053 118.725 44.985 1.00 30.94 114 VAL A CA 1
ATOM 706 C C . VAL A 1 114 ? 59.344 119.283 44.480 1.00 31.08 114 VAL A C 1
ATOM 707 O O . VAL A 1 114 ? 59.376 120.103 43.564 1.00 29.40 114 VAL A O 1
ATOM 711 N N . GLU A 1 115 ? 60.421 118.821 45.074 1.00 29.76 115 GLU A N 1
ATOM 712 C CA . GLU A 1 115 ? 61.754 119.338 44.817 1.00 31.67 115 GLU A CA 1
ATOM 713 C C . GLU A 1 115 ? 62.291 118.903 43.455 1.00 31.13 115 GLU A C 1
ATOM 714 O O . GLU A 1 115 ? 62.756 119.714 42.667 1.00 32.22 115 GLU A O 1
ATOM 720 N N . ALA A 1 116 ? 62.199 117.629 43.122 1.00 28.12 116 ALA A N 1
ATOM 721 C CA . ALA A 1 116 ? 62.755 117.165 41.874 1.00 26.94 116 ALA A CA 1
ATOM 722 C C . ALA A 1 116 ? 61.522 116.799 41.029 1.00 29.70 116 ALA A C 1
ATOM 723 O O . ALA A 1 116 ? 61.132 115.603 40.930 1.00 26.01 116 ALA A O 1
ATOM 725 N N . TYR A 1 117 ? 60.872 117.841 40.469 1.00 24.49 117 TYR A N 1
ATOM 726 C CA . TYR A 1 117 ? 59.701 117.629 39.679 1.00 23.67 117 TYR A CA 1
ATOM 727 C C . TYR A 1 117 ? 60.079 117.081 38.283 1.00 22.60 117 TYR A C 1
ATOM 728 O O . TYR A 1 117 ? 61.247 117.144 37.868 1.00 21.42 117 TYR A O 1
ATOM 737 N N . PRO A 1 118 ? 59.112 116.527 37.548 1.00 22.67 118 PRO A N 1
ATOM 738 C CA . PRO A 1 118 ? 59.434 115.892 36.265 1.00 24.66 118 PRO A CA 1
ATOM 739 C C . PRO A 1 118 ? 60.110 116.764 35.239 1.00 22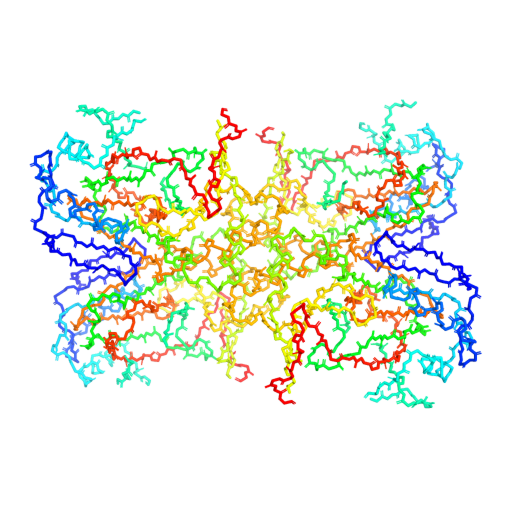.19 118 PRO A C 1
ATOM 740 O O . PRO A 1 118 ? 59.877 117.976 35.163 1.00 22.05 118 PRO A O 1
ATOM 744 N N . LYS A 1 119 ? 60.972 116.160 34.457 1.00 19.53 119 LYS A N 1
ATOM 745 C CA . LYS A 1 119 ? 61.627 116.861 33.369 1.00 19.39 119 LYS A CA 1
ATOM 746 C C . LYS A 1 119 ? 60.825 116.960 32.109 1.00 21.31 119 LYS A C 1
ATOM 747 O O . LYS A 1 119 ? 61.130 117.791 31.265 1.00 19.65 119 LYS A O 1
ATOM 753 N N . ALA A 1 120 ? 59.888 116.044 31.943 1.00 22.51 120 ALA A N 1
ATOM 754 C CA . ALA A 1 120 ? 59.172 115.863 30.681 1.00 19.07 120 ALA A CA 1
ATOM 755 C C . ALA A 1 120 ? 57.991 114.968 30.832 1.00 20.25 120 ALA A C 1
ATOM 756 O O . ALA A 1 120 ? 57.894 114.138 31.770 1.00 21.11 120 ALA A O 1
ATOM 758 N N . SER A 1 121 ? 57.049 115.108 29.899 1.00 21.56 121 SER A N 1
ATOM 759 C CA . SER A 1 121 ? 55.981 114.130 29.724 1.00 21.02 121 SER A CA 1
ATOM 760 C C . SER A 1 121 ? 55.816 113.807 28.267 1.00 20.34 121 SER A C 1
ATOM 761 O O . SER A 1 121 ? 56.165 114.611 27.414 1.00 17.34 121 SER A O 1
ATOM 764 N N . ILE A 1 122 ? 55.334 112.587 27.985 1.00 19.66 122 ILE A N 1
ATOM 765 C CA . ILE A 1 122 ? 55.045 112.100 26.639 1.00 19.02 122 ILE A CA 1
ATOM 766 C C . ILE A 1 122 ? 53.579 111.774 26.689 1.00 20.71 122 ILE A C 1
ATOM 767 O O . ILE A 1 122 ? 53.151 110.930 27.502 1.00 23.16 122 ILE A O 1
ATOM 772 N N . LEU A 1 123 ? 52.803 112.488 25.871 1.00 18.03 123 LEU A N 1
ATOM 773 C CA . LEU A 1 123 ? 51.365 112.500 25.976 1.00 17.08 123 LEU A CA 1
ATOM 774 C C . LEU A 1 123 ? 50.822 112.032 24.632 1.00 17.86 123 LEU A C 1
ATOM 775 O O . LEU A 1 123 ? 51.093 112.647 23.625 1.00 18.62 123 LEU A O 1
ATOM 780 N N . ARG A 1 124 ? 49.960 111.005 24.639 1.00 18.81 124 ARG A N 1
ATOM 781 C CA . ARG A 1 124 ? 49.362 110.581 23.404 1.00 19.05 124 ARG A CA 1
ATOM 782 C C . ARG A 1 124 ? 47.825 110.754 23.464 1.00 18.00 124 ARG A C 1
ATOM 783 O O . ARG A 1 124 ? 47.205 110.529 24.491 1.00 19.00 124 ARG A O 1
ATOM 791 N N . SER A 1 125 ? 47.263 111.137 22.326 1.00 18.17 125 SER A N 1
ATOM 792 C CA . SER A 1 125 ? 45.842 111.328 22.192 1.00 19.96 125 SER A CA 1
ATOM 793 C C . SER A 1 125 ? 45.238 109.971 21.780 1.00 19.63 125 SER A C 1
ATOM 794 O O . SER A 1 125 ? 45.639 109.442 20.778 1.00 21.33 125 SER A O 1
ATOM 797 N N . VAL A 1 126 ? 44.361 109.444 22.610 1.00 20.71 126 VAL A N 1
ATOM 798 C CA . VAL A 1 126 ? 43.637 108.205 22.351 1.00 22.58 126 VAL A CA 1
ATOM 799 C C . VAL A 1 126 ? 42.240 108.510 21.711 1.00 24.57 126 VAL A C 1
ATOM 800 O O . VAL A 1 126 ? 41.878 107.964 20.663 1.00 24.07 126 VAL A O 1
ATOM 804 N N . VAL A 1 127 ? 41.529 109.465 22.314 1.00 22.94 127 VAL A N 1
ATOM 805 C CA . VAL A 1 127 ? 40.244 109.962 21.832 1.00 22.21 127 VAL A CA 1
ATOM 806 C C . VAL A 1 127 ? 40.263 111.498 21.879 1.00 20.83 127 VAL A C 1
ATOM 807 O O . VAL A 1 127 ? 40.538 112.068 22.924 1.00 19.79 127 VAL A O 1
ATOM 811 N N . ALA A 1 128 ? 40.024 112.122 20.737 1.00 21.93 128 ALA A N 1
ATOM 812 C CA . ALA A 1 128 ? 40.149 113.553 20.565 1.00 22.75 128 ALA A CA 1
ATOM 813 C C . ALA A 1 128 ? 38.788 114.106 20.133 1.00 22.20 128 ALA A C 1
ATOM 814 O O . ALA A 1 128 ? 38.277 113.719 19.074 1.00 20.92 128 ALA A O 1
ATOM 816 N N . PRO A 1 129 ? 38.258 115.066 20.885 1.00 20.30 129 PRO A N 1
ATOM 817 C CA . PRO A 1 129 ? 37.053 115.758 20.471 1.00 18.22 129 PRO A CA 1
ATOM 818 C C . PRO A 1 129 ? 37.160 116.320 19.111 1.00 18.38 129 PRO A C 1
ATOM 819 O O . PRO A 1 129 ? 38.213 116.863 18.700 1.00 19.21 129 PRO A O 1
ATOM 823 N N . ALA A 1 130 ? 36.026 116.255 18.419 1.00 20.06 130 ALA A N 1
ATOM 824 C CA . ALA A 1 130 ? 35.855 116.780 17.081 1.00 23.58 130 ALA A CA 1
ATOM 825 C C . ALA A 1 130 ? 35.963 118.295 17.084 1.00 22.33 130 ALA A C 1
ATOM 826 O O . ALA A 1 130 ? 36.410 118.912 16.118 1.00 21.49 130 ALA A O 1
ATOM 828 N N . SER A 1 131 ? 35.560 118.938 18.180 1.00 22.11 131 SER A N 1
ATOM 829 C CA . SER A 1 131 ? 35.848 120.372 18.255 1.00 22.94 131 SER A CA 1
ATOM 830 C C . SER A 1 131 ? 36.210 120.690 19.707 1.00 21.06 131 SER A C 1
ATOM 831 O O . SER A 1 131 ? 35.645 120.149 20.626 1.00 23.33 131 SER A O 1
ATOM 834 N N . GLY A 1 132 ? 37.173 121.577 19.867 1.00 19.26 132 GLY A N 1
ATOM 835 C CA . GLY A 1 132 ? 37.746 121.855 21.172 1.00 19.59 132 GLY A CA 1
ATOM 836 C C . GLY A 1 132 ? 38.759 120.815 21.616 1.00 20.40 132 GLY A C 1
ATOM 837 O O . GLY A 1 132 ? 39.142 119.901 20.849 1.00 19.06 132 GLY A O 1
ATOM 838 N N . GLY A 1 133 ? 39.239 120.984 22.852 1.00 18.95 133 GLY A N 1
ATOM 839 C CA . GLY A 1 133 ? 40.102 120.003 23.465 1.00 18.40 133 GLY A CA 1
ATOM 840 C C . GLY A 1 133 ? 41.560 120.315 23.370 1.00 17.55 133 GLY A C 1
ATOM 841 O O . GLY A 1 133 ? 42.367 119.432 23.704 1.00 18.33 133 GLY A O 1
ATOM 842 N N . ASP A 1 134 ? 41.910 121.530 22.943 1.00 16.47 134 ASP A N 1
ATOM 843 C CA . ASP A 1 134 ? 43.297 121.849 22.634 1.00 15.98 134 ASP A CA 1
ATOM 844 C C . ASP A 1 134 ? 44.129 121.937 23.908 1.00 16.26 134 ASP A C 1
ATOM 845 O O . ASP A 1 134 ? 43.595 122.011 25.012 1.00 18.59 134 ASP A O 1
ATOM 850 N N . THR A 1 135 ? 45.439 121.864 23.732 1.00 15.93 135 THR A N 1
ATOM 851 C CA . THR A 1 135 ? 46.435 122.114 24.783 1.00 15.47 135 THR A CA 1
ATOM 852 C C . THR A 1 135 ? 47.270 123.276 24.306 1.00 16.51 135 THR A C 1
ATOM 853 O O . THR A 1 135 ? 47.598 123.400 23.108 1.00 15.43 135 THR A O 1
ATO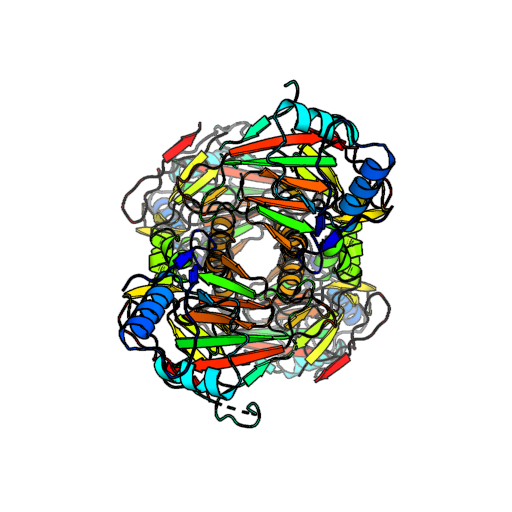M 857 N N . VAL A 1 136 ? 47.631 124.137 25.254 1.00 17.40 136 VAL A N 1
ATOM 858 C CA . VAL A 1 136 ? 48.552 125.259 24.995 1.00 14.06 136 VAL A CA 1
ATOM 859 C C . VAL A 1 136 ? 49.771 125.107 25.838 1.00 15.28 136 VAL A C 1
ATOM 860 O O . VAL A 1 136 ? 49.640 124.780 27.030 1.00 17.05 136 VAL A O 1
ATOM 864 N N . TRP A 1 137 ? 50.938 125.376 25.277 1.00 15.37 137 TRP A N 1
ATOM 865 C CA . TRP A 1 137 ? 52.186 125.435 26.032 1.00 15.99 137 TRP A CA 1
ATOM 866 C C . TRP A 1 137 ? 52.768 126.818 25.960 1.00 15.80 137 TRP A C 1
ATOM 867 O O . TRP A 1 137 ? 52.608 127.489 24.945 1.00 16.59 137 TRP A O 1
ATOM 878 N N . ALA A 1 138 ? 53.453 127.220 27.026 1.00 16.76 138 ALA A N 1
ATOM 879 C CA . ALA A 1 138 ? 54.180 128.514 27.109 1.00 16.38 138 ALA A CA 1
ATOM 880 C C . ALA A 1 138 ? 55.644 128.240 27.326 1.00 17.96 138 ALA A C 1
ATOM 881 O O . ALA A 1 138 ? 55.997 127.327 28.091 1.00 18.08 138 ALA A O 1
ATOM 883 N N . ASN A 1 139 ? 56.488 129.019 26.696 1.00 15.37 139 ASN A N 1
ATOM 884 C CA . ASN A 1 139 ? 57.957 128.907 26.769 1.00 15.08 139 ASN A CA 1
ATOM 885 C C . ASN A 1 139 ? 58.418 129.835 27.885 1.00 19.17 139 ASN A C 1
ATOM 886 O O . ASN A 1 139 ? 58.420 131.054 27.729 1.00 16.73 139 ASN A O 1
ATOM 891 N N . THR A 1 140 ? 58.799 129.269 29.007 1.00 18.10 140 THR A N 1
ATOM 892 C CA . THR A 1 140 ? 59.207 130.080 30.152 1.00 16.28 140 THR A CA 1
ATOM 893 C C . THR A 1 140 ? 60.619 130.621 30.077 1.00 17.43 140 THR A C 1
ATOM 894 O O . THR A 1 140 ? 60.952 131.521 30.873 1.00 18.94 140 THR A O 1
ATOM 898 N N . ALA A 1 141 ? 61.426 130.115 29.142 1.00 16.67 141 ALA A N 1
ATOM 899 C CA . ALA A 1 141 ? 62.724 130.683 28.831 1.00 19.66 141 ALA A CA 1
ATOM 900 C C . ALA A 1 141 ? 62.564 131.911 28.009 1.00 20.83 141 ALA A C 1
ATOM 901 O O . ALA A 1 141 ? 63.179 132.948 28.302 1.00 20.76 141 ALA A O 1
ATOM 903 N N . ALA A 1 142 ? 61.687 131.851 27.013 1.00 20.37 142 ALA A N 1
ATOM 904 C CA . ALA A 1 142 ? 61.401 133.065 26.201 1.00 19.57 142 ALA A CA 1
ATOM 905 C C . ALA A 1 142 ? 60.812 134.172 27.087 1.00 19.28 142 ALA A C 1
ATOM 906 O O . ALA A 1 142 ? 61.162 135.343 26.928 1.00 18.93 142 ALA A O 1
ATOM 908 N N . ALA A 1 143 ? 59.947 133.797 28.010 1.00 19.02 143 ALA A N 1
ATOM 909 C CA . ALA A 1 143 ? 59.292 134.734 28.923 1.00 19.23 143 ALA A CA 1
ATOM 910 C C . ALA A 1 143 ? 60.354 135.432 29.811 1.00 19.98 143 ALA A C 1
ATOM 911 O O . ALA A 1 143 ? 60.282 136.626 30.033 1.00 21.19 143 ALA A O 1
ATOM 913 N N . TYR A 1 144 ? 61.320 134.674 30.330 1.00 18.12 144 TYR A N 1
ATOM 914 C CA . TYR A 1 144 ? 62.451 135.264 31.046 1.00 19.13 144 TYR A CA 1
ATOM 915 C C . TYR A 1 144 ? 63.239 136.237 30.183 1.00 21.41 144 TYR A C 1
ATOM 916 O O . TYR A 1 144 ? 63.508 137.362 30.615 1.00 20.84 144 TYR A O 1
ATOM 925 N N . GLN A 1 145 ? 63.581 135.817 28.983 1.00 22.25 145 GLN A N 1
ATOM 926 C CA . GLN A 1 145 ? 64.446 136.601 28.132 1.00 25.52 145 GLN A CA 1
ATOM 927 C C . GLN A 1 145 ? 63.835 137.901 27.714 1.00 24.20 145 GLN A C 1
ATOM 928 O O . GLN A 1 145 ? 64.582 138.840 27.483 1.00 24.69 145 GLN A O 1
ATOM 934 N N . GLU A 1 146 ? 62.515 137.986 27.584 1.00 21.90 146 GLU A N 1
ATOM 935 C CA . GLU A 1 146 ? 61.924 139.270 27.187 1.00 23.96 146 GLU A CA 1
ATOM 936 C C . GLU A 1 146 ? 61.801 140.310 28.326 1.00 24.19 146 GLU A C 1
ATOM 937 O O . GLU A 1 146 ? 61.414 141.410 28.074 1.00 24.26 146 GLU A O 1
ATOM 943 N N . LEU A 1 147 ? 62.052 139.933 29.570 1.00 22.55 147 LEU A N 1
ATOM 944 C CA . LEU A 1 147 ? 61.917 140.851 30.688 1.00 23.07 147 LEU A CA 1
ATOM 945 C C . LEU A 1 147 ? 62.975 141.932 30.558 1.00 24.78 147 LEU A C 1
ATOM 946 O O . LEU A 1 147 ? 64.108 141.625 30.188 1.00 20.68 147 LEU A O 1
ATOM 951 N N . PRO A 1 148 ? 62.635 143.207 30.804 1.00 24.11 148 PRO A N 1
ATOM 952 C CA . PRO A 1 148 ? 63.693 144.217 30.890 1.00 23.58 148 PRO A CA 1
ATOM 953 C C . PRO A 1 148 ? 64.717 143.825 31.853 1.00 23.53 148 PRO A C 1
ATOM 954 O O . PRO A 1 148 ? 64.445 143.131 32.831 1.00 23.49 148 PRO A O 1
ATOM 958 N N . GLU A 1 149 ? 65.975 144.213 31.585 1.00 25.09 149 GLU A N 1
ATOM 959 C CA . GLU A 1 149 ? 67.054 143.782 32.434 1.00 24.51 149 GLU A CA 1
ATOM 960 C C . GLU A 1 149 ? 66.890 143.941 33.963 1.00 23.04 149 GLU A C 1
ATOM 961 O O . GLU A 1 149 ? 67.204 143.034 34.710 1.00 22.09 149 GLU A O 1
ATOM 963 N N . PRO A 1 150 ? 66.440 145.083 34.470 1.00 24.12 150 PRO A N 1
ATOM 964 C CA . PRO A 1 150 ? 66.248 145.192 35.940 1.00 22.67 150 PRO A CA 1
ATOM 965 C C . PRO A 1 150 ? 65.250 144.155 36.532 1.00 20.01 150 PRO A C 1
ATOM 966 O O . PRO A 1 150 ? 65.414 143.655 37.656 1.00 21.44 150 PRO A O 1
ATOM 970 N N . LEU A 1 151 ? 64.214 143.842 35.764 1.00 21.08 151 LEU A N 1
ATOM 971 C CA . LEU A 1 151 ? 63.234 142.814 36.150 1.00 21.68 151 LEU A CA 1
ATOM 972 C C . LEU A 1 151 ? 63.783 141.418 36.060 1.00 21.39 151 LEU A C 1
ATOM 973 O O . LEU A 1 151 ? 63.513 140.605 36.930 1.00 21.86 151 LEU A O 1
ATOM 978 N N . ARG A 1 152 ? 64.599 141.122 35.040 1.00 23.33 152 ARG A N 1
ATOM 979 C CA . ARG A 1 152 ? 65.387 139.881 35.059 1.00 24.24 152 ARG A CA 1
ATOM 980 C C . ARG A 1 152 ? 66.210 139.756 36.307 1.00 25.43 152 ARG A C 1
ATOM 981 O O . ARG A 1 152 ? 66.184 138.712 36.995 1.00 23.78 152 ARG A O 1
ATOM 989 N N . GLU A 1 153 ? 66.932 140.839 36.668 1.00 25.01 153 GLU A N 1
ATOM 990 C CA . GLU A 1 153 ? 67.771 140.779 37.861 1.00 24.26 153 GLU A CA 1
ATOM 991 C C . GLU A 1 153 ? 66.974 140.610 39.094 1.00 24.07 153 GLU A C 1
ATOM 992 O O . GLU A 1 153 ? 67.361 139.912 40.004 1.00 25.13 153 GLU A O 1
ATOM 998 N N . LEU A 1 154 ? 65.784 141.181 39.149 1.00 25.23 154 LEU A N 1
ATOM 999 C CA . LEU A 1 154 ? 64.952 140.925 40.322 1.00 22.68 154 LEU A CA 1
ATOM 1000 C C . LEU A 1 154 ? 64.525 139.449 40.326 1.00 19.32 154 LEU A C 1
ATOM 1001 O O . LEU A 1 154 ? 64.554 138.799 41.360 1.00 22.40 154 LEU A O 1
ATOM 1006 N N . ALA A 1 155 ? 64.045 138.966 39.179 1.00 19.79 155 ALA A N 1
ATOM 1007 C CA . ALA A 1 155 ? 63.550 137.577 39.075 1.00 19.45 155 ALA A CA 1
ATOM 1008 C C . ALA A 1 155 ? 64.653 136.577 39.527 1.00 18.95 155 ALA A C 1
ATOM 1009 O O . ALA A 1 155 ? 64.371 135.634 40.266 1.00 20.52 155 ALA A O 1
ATOM 1011 N N . ASP A 1 156 ? 65.889 136.857 39.147 1.00 22.35 156 ASP A N 1
ATOM 1012 C CA . ASP A 1 156 ? 67.092 136.048 39.537 1.00 23.85 156 ASP A CA 1
ATOM 1013 C C . ASP A 1 156 ? 67.273 135.926 41.048 1.00 25.77 156 ASP A C 1
ATOM 1014 O O . ASP A 1 156 ? 67.859 134.990 41.481 1.00 24.62 156 ASP A O 1
ATOM 1019 N N . LYS A 1 157 ? 66.660 136.811 41.852 1.00 24.67 157 LYS A N 1
ATOM 1020 C CA . LYS A 1 157 ? 66.813 136.794 43.313 1.00 24.94 157 LYS A CA 1
ATOM 1021 C C . LYS A 1 157 ? 65.609 136.273 44.015 1.00 26.75 157 LYS A C 1
ATOM 1022 O O . LYS A 1 157 ? 65.634 136.075 45.235 1.00 29.89 157 LYS A O 1
ATOM 1028 N N . LEU A 1 158 ? 64.490 136.032 43.307 1.00 23.15 158 LEU A N 1
ATOM 1029 C CA . LEU A 1 158 ? 63.303 135.627 43.990 1.00 23.35 158 LEU A CA 1
ATOM 1030 C C . LEU A 1 158 ? 63.209 134.117 44.194 1.00 25.30 158 LEU A C 1
ATOM 1031 O O . LEU A 1 158 ? 63.752 133.351 43.402 1.00 25.97 158 LEU A O 1
ATOM 1036 N N . TRP A 1 159 ? 62.482 133.724 45.242 1.00 24.32 159 TRP A N 1
ATOM 1037 C CA . TRP A 1 159 ? 62.173 132.330 45.576 1.00 26.08 159 TRP A CA 1
ATOM 1038 C C . TRP A 1 159 ? 60.676 132.306 45.776 1.00 27.23 159 TRP A C 1
ATOM 1039 O O . TRP A 1 159 ? 60.067 133.288 46.217 1.00 28.20 159 TRP A O 1
ATOM 1050 N N . ALA A 1 160 ? 60.048 131.179 45.468 1.00 25.36 160 ALA A N 1
ATOM 1051 C CA . ALA A 1 160 ? 58.631 131.084 45.612 1.00 23.93 160 ALA A CA 1
ATOM 1052 C C . ALA A 1 160 ? 58.319 129.814 46.326 1.00 23.31 160 ALA A C 1
ATOM 1053 O O . ALA A 1 160 ? 59.022 128.805 46.184 1.00 25.19 160 ALA A O 1
ATOM 1055 N N . VAL A 1 161 ? 57.249 129.823 47.070 1.00 25.24 161 VAL A N 1
ATOM 1056 C CA . VAL A 1 161 ? 56.797 128.632 47.747 1.00 27.10 161 VAL A CA 1
ATOM 1057 C C . VAL A 1 161 ? 55.734 128.022 46.864 1.00 25.62 161 VAL A C 1
ATOM 1058 O O . VAL A 1 161 ? 54.771 128.683 46.515 1.00 24.99 161 VAL A O 1
ATOM 1062 N N . HIS A 1 162 ? 55.947 126.760 46.516 1.00 26.22 162 HIS A N 1
ATOM 1063 C CA . HIS A 1 162 ? 54.977 125.977 45.763 1.00 26.14 162 HIS A CA 1
ATOM 1064 C C . HIS A 1 162 ? 54.379 124.878 46.649 1.00 28.25 162 HIS A C 1
ATOM 1065 O O . HIS A 1 162 ? 55.089 124.253 47.424 1.00 29.65 162 HIS A O 1
ATOM 1072 N N . SER A 1 163 ? 53.089 124.643 46.497 1.00 27.84 163 SER A N 1
ATOM 1073 C CA . SER A 1 163 ? 52.347 123.746 47.361 1.00 29.91 163 SER A CA 1
ATOM 1074 C C . SER A 1 163 ? 51.252 123.004 46.615 1.00 30.58 163 SER A C 1
ATOM 1075 O O . SER A 1 163 ? 50.682 123.532 45.650 1.00 31.76 163 SER A O 1
ATOM 1078 N N . ASN A 1 164 ? 50.891 121.812 47.078 1.00 31.71 164 ASN A N 1
ATOM 1079 C CA . ASN A 1 164 ? 49.715 121.140 46.538 1.00 35.35 164 ASN A CA 1
ATOM 1080 C C . ASN A 1 164 ? 48.418 121.477 47.256 1.00 40.20 164 ASN A C 1
ATOM 1081 O O . ASN A 1 164 ? 47.364 120.950 46.913 1.00 40.47 164 ASN A O 1
ATOM 1086 N N . GLU A 1 165 ? 48.460 122.380 48.218 1.00 44.29 165 GLU A N 1
ATOM 1087 C CA . GLU A 1 165 ? 47.261 122.698 49.027 1.00 49.16 165 GLU A CA 1
ATOM 1088 C C . GLU A 1 165 ? 46.393 123.771 48.370 1.00 52.26 165 GLU A C 1
ATOM 1089 O O . GLU A 1 165 ? 45.829 123.560 47.282 1.00 55.66 165 GLU A O 1
ATOM 1091 N N . VAL A 1 191 ? 50.020 117.560 52.554 1.00 50.09 191 VAL A N 1
ATOM 1092 C CA . VAL A 1 191 ? 50.477 118.856 52.040 1.00 51.21 191 VAL A CA 1
ATOM 1093 C C . VAL A 1 191 ? 51.993 118.850 51.828 1.00 49.68 191 VAL A C 1
ATOM 1094 O O . VAL A 1 191 ? 52.745 118.800 52.814 1.00 52.69 191 VAL A O 1
ATOM 1096 N N . TYR A 1 192 ? 52.453 118.855 50.565 1.00 44.63 192 TYR A N 1
ATOM 1097 C CA . TYR A 1 192 ? 53.861 119.092 50.264 1.00 43.66 192 TYR A CA 1
ATOM 1098 C C . TYR A 1 192 ? 54.063 120.600 49.924 1.00 42.31 192 TYR A C 1
ATOM 1099 O O . TYR A 1 192 ? 53.229 121.202 49.240 1.00 40.20 192 TYR A O 1
ATOM 1102 N N . GLU A 1 193 ? 55.124 121.205 50.456 1.00 42.26 193 GLU A N 1
ATOM 1103 C CA . GLU A 1 193 ? 55.584 122.533 50.063 1.00 41.70 193 GLU A CA 1
ATOM 1104 C C . GLU A 1 193 ? 57.054 122.476 49.701 1.00 39.98 193 GLU A C 1
ATOM 1105 O O . GLU A 1 193 ? 57.838 121.791 50.367 1.00 40.32 193 GLU A O 1
ATOM 1111 N N . THR A 1 194 ? 57.432 123.208 48.654 1.00 34.45 194 THR A N 1
ATOM 1112 C CA . THR A 1 194 ? 58.799 123.335 48.237 1.00 30.26 194 THR A CA 1
ATOM 1113 C C . THR A 1 194 ? 59.118 124.794 47.896 1.00 28.98 194 THR A C 1
ATOM 1114 O O . THR A 1 194 ? 58.286 125.508 47.353 1.00 27.10 194 THR A O 1
ATOM 1118 N N . GLU A 1 195 ? 60.327 125.229 48.223 1.00 28.38 195 GLU A N 1
ATOM 1119 C CA . GLU A 1 195 ? 60.829 126.532 47.852 1.00 28.38 195 GLU A CA 1
ATOM 1120 C C . GLU A 1 195 ? 61.703 126.302 46.660 1.00 27.81 195 GLU A C 1
ATOM 1121 O O . GLU A 1 195 ? 62.649 125.541 46.724 1.00 26.99 195 GLU A O 1
ATOM 1127 N N . HIS A 1 196 ? 61.333 126.939 45.545 1.00 23.62 196 HIS A N 1
ATOM 1128 C CA . HIS A 1 196 ? 62.105 126.930 44.336 1.00 23.29 196 HIS A CA 1
ATOM 1129 C C . HIS A 1 196 ? 62.518 128.366 44.026 1.00 22.79 196 HIS A C 1
ATOM 1130 O O . HIS A 1 196 ? 61.783 129.316 44.261 1.00 24.45 196 HIS A O 1
ATOM 1137 N N . PRO A 1 197 ? 63.625 128.509 43.342 1.00 24.56 197 PRO A N 1
ATOM 1138 C CA . PRO A 1 197 ? 63.957 129.812 42.758 1.00 27.23 197 PRO A CA 1
ATOM 1139 C C . PRO A 1 197 ? 62.923 130.124 41.636 1.00 26.86 197 PRO A C 1
ATOM 1140 O O . PRO A 1 197 ? 62.396 129.218 40.941 1.00 25.35 197 PRO A O 1
ATOM 1144 N N . VAL A 1 198 ? 62.643 131.403 41.479 1.00 23.93 198 VAL A N 1
ATOM 1145 C CA . VAL A 1 198 ? 61.806 131.870 40.418 1.00 22.05 198 VAL A CA 1
ATOM 1146 C C . VAL A 1 198 ? 62.471 131.640 39.064 1.00 21.89 198 VAL A C 1
ATOM 1147 O O . VAL A 1 198 ? 61.771 131.451 38.059 1.00 22.27 198 VAL A O 1
ATOM 1151 N N . VAL A 1 199 ? 63.811 131.689 38.993 1.00 20.90 199 VAL A N 1
ATOM 1152 C CA . VAL A 1 199 ? 64.520 131.494 37.764 1.00 19.72 199 VAL A CA 1
ATOM 1153 C C . VAL A 1 199 ? 65.299 130.203 37.930 1.00 23.06 199 VAL A C 1
ATOM 1154 O O . VAL A 1 199 ? 66.142 130.091 38.819 1.00 21.95 199 VAL A O 1
ATOM 1158 N N . ARG A 1 200 ? 65.063 129.257 37.020 1.00 22.66 200 ARG A N 1
ATOM 1159 C CA . ARG A 1 200 ? 65.809 127.996 36.979 1.00 21.16 200 ARG A CA 1
ATOM 1160 C C . ARG A 1 200 ? 66.760 128.002 35.814 1.00 21.67 200 ARG A C 1
ATOM 1161 O O . ARG A 1 200 ? 66.426 128.354 34.685 1.00 21.96 200 ARG A O 1
ATOM 1169 N N . VAL A 1 201 ? 67.992 127.572 36.055 1.00 20.89 201 VAL A N 1
ATOM 1170 C CA . VAL A 1 201 ? 68.975 127.462 35.026 1.00 21.52 201 VAL A CA 1
ATOM 1171 C C . VAL A 1 201 ? 68.909 126.024 34.488 1.00 23.44 201 VAL A C 1
ATOM 1172 O O . VAL A 1 201 ? 69.245 125.076 35.207 1.00 24.33 201 VAL A O 1
ATOM 1176 N N . HIS A 1 202 ? 68.508 125.895 33.240 1.00 24.42 202 HIS A N 1
ATOM 1177 C CA . HIS A 1 202 ? 68.227 124.553 32.656 1.00 22.90 202 HIS A CA 1
ATOM 1178 C C . HIS A 1 202 ? 69.504 123.692 32.678 1.00 22.19 202 HIS A C 1
ATOM 1179 O O . HIS A 1 202 ? 70.551 124.159 32.199 1.00 23.64 202 HIS A O 1
ATOM 1186 N N . PRO A 1 203 ? 69.414 122.475 33.172 1.00 24.01 203 PRO A N 1
ATOM 1187 C CA . PRO A 1 203 ? 70.631 121.641 33.340 1.00 26.24 203 PRO A CA 1
ATOM 1188 C C . PRO A 1 203 ? 71.264 121.108 32.102 1.00 27.93 203 PRO A C 1
ATOM 1189 O O . PRO A 1 203 ? 72.425 120.697 32.239 1.00 27.24 203 PRO A O 1
ATOM 1193 N N . ILE A 1 204 ? 70.643 121.268 30.925 1.00 25.50 204 ILE A N 1
ATOM 1194 C CA . ILE A 1 204 ? 71.247 120.894 29.661 1.00 28.22 204 ILE A CA 1
ATOM 1195 C C . ILE A 1 204 ? 71.620 122.073 28.857 1.00 28.80 204 ILE A C 1
ATOM 1196 O O . ILE A 1 204 ? 72.736 122.136 28.374 1.00 27.78 204 ILE A O 1
ATOM 1201 N N . SER A 1 205 ? 70.688 123.022 28.654 1.00 24.89 205 SER A N 1
ATOM 1202 C CA . SER A 1 205 ? 70.973 124.153 27.802 1.00 23.20 205 SER A CA 1
ATOM 1203 C C . SER A 1 205 ? 71.658 125.368 28.507 1.00 23.12 205 SER A C 1
ATOM 1204 O O . SER A 1 205 ? 72.166 126.218 27.807 1.00 25.76 205 SER A O 1
ATOM 1207 N N . GLY A 1 206 ? 71.570 125.436 29.831 1.00 24.96 206 GLY A N 1
ATOM 1208 C CA . GLY A 1 206 ? 71.866 126.646 30.609 1.00 26.72 206 GLY A CA 1
ATOM 1209 C C . GLY A 1 206 ? 70.890 127.808 30.397 1.00 28.21 206 GLY A C 1
ATOM 1210 O O . GLY A 1 206 ? 71.157 128.923 30.855 1.00 26.37 206 GLY A O 1
ATOM 1211 N N . GLU A 1 207 ? 69.787 127.613 29.671 1.00 26.57 207 GLU A N 1
ATOM 1212 C CA . GLU A 1 207 ? 68.809 128.695 29.503 1.00 25.47 207 GLU A CA 1
ATOM 1213 C C . GLU A 1 207 ? 68.136 128.942 30.785 1.00 23.20 207 GLU A C 1
ATOM 1214 O O . GLU A 1 207 ? 67.716 128.008 31.496 1.00 21.21 207 GLU A O 1
ATOM 1220 N N . ARG A 1 208 ? 67.923 130.218 31.091 1.00 19.82 208 ARG A N 1
ATOM 1221 C CA . ARG A 1 208 ? 67.162 130.552 32.263 1.00 19.42 208 ARG A CA 1
ATOM 1222 C C . ARG A 1 208 ? 65.671 130.574 31.948 1.00 19.19 208 ARG A C 1
ATOM 1223 O O . ARG A 1 208 ? 65.274 131.079 30.897 1.00 21.79 208 ARG A O 1
ATOM 1231 N N . ALA A 1 209 ? 64.887 130.052 32.878 1.00 20.24 209 ALA A N 1
ATOM 1232 C CA . ALA A 1 209 ? 63.438 129.922 32.717 1.00 18.34 209 ALA A CA 1
ATOM 1233 C C . ALA A 1 209 ? 62.728 130.292 33.974 1.00 20.68 209 ALA A C 1
ATOM 1234 O O . ALA A 1 209 ? 63.146 129.882 35.065 1.00 19.65 209 ALA A O 1
ATOM 1236 N N . LEU A 1 210 ? 61.590 131.011 33.815 1.00 18.94 210 LEU A N 1
ATOM 1237 C CA . LEU A 1 210 ? 60.720 131.278 34.943 1.00 18.72 210 LEU A CA 1
ATOM 1238 C C . LEU A 1 210 ? 60.047 129.999 35.416 1.00 19.74 210 LEU A C 1
ATOM 1239 O O . LEU A 1 210 ? 59.500 129.225 34.602 1.00 22.90 210 LEU A O 1
ATOM 1244 N N . GLN A 1 211 ? 60.013 129.824 36.724 1.00 19.68 211 GLN A N 1
ATOM 1245 C CA . GLN A 1 211 ? 59.470 128.670 37.417 1.00 22.22 211 GLN A CA 1
ATOM 1246 C C . GLN A 1 211 ? 58.335 129.119 38.304 1.00 23.41 211 GLN A C 1
ATOM 1247 O O . GLN A 1 211 ? 58.533 129.535 39.472 1.00 25.79 211 GLN A O 1
ATOM 1258 N N . LEU A 1 212 ? 57.120 129.152 37.738 1.00 20.66 212 LEU A N 1
ATOM 1259 C CA . LEU A 1 212 ? 55.973 129.763 38.356 1.00 20.36 212 LEU A CA 1
ATOM 1260 C C . LEU A 1 212 ? 54.784 128.820 38.184 1.00 22.82 212 LEU A C 1
ATOM 1261 O O . LEU A 1 212 ? 54.885 127.658 38.581 1.00 21.07 212 LEU A O 1
ATOM 1266 N N . GLY A 1 213 ? 53.642 129.318 37.709 1.00 22.15 213 GLY A N 1
ATOM 1267 C CA . GLY A 1 213 ? 52.444 128.503 37.555 1.00 22.08 213 GLY A CA 1
ATOM 1268 C C . GLY A 1 213 ? 51.537 128.362 38.787 1.00 22.88 213 GLY A C 1
ATOM 1269 O O . GLY A 1 213 ? 51.815 128.898 39.872 1.00 24.30 213 GLY A O 1
ATOM 1270 N N . HIS A 1 214 ? 50.487 127.580 38.658 1.00 21.37 214 HIS A N 1
ATOM 1271 C CA . HIS A 1 214 ? 49.445 127.615 39.653 1.00 25.02 214 HIS A CA 1
ATOM 1272 C C . HIS A 1 214 ? 49.796 126.941 40.991 1.00 22.90 214 HIS A C 1
ATOM 1273 O O . HIS A 1 214 ? 49.058 127.125 41.924 1.00 23.49 214 HIS A O 1
ATOM 1280 N N . PHE A 1 215 ? 50.887 126.195 41.097 1.00 20.62 215 PHE A N 1
ATOM 1281 C CA . PHE A 1 215 ? 51.263 125.717 42.430 1.00 23.36 215 PHE A CA 1
ATOM 1282 C C . PHE A 1 215 ? 51.941 126.779 43.297 1.00 25.48 215 PHE A C 1
ATOM 1283 O O . PHE A 1 215 ? 52.148 126.585 44.487 1.00 25.33 215 PHE A O 1
ATOM 1291 N N . VAL A 1 216 ? 52.282 127.897 42.730 1.00 25.43 216 VAL A N 1
ATOM 1292 C CA . VAL A 1 216 ? 52.856 128.941 43.577 1.00 25.50 216 VAL A CA 1
ATOM 1293 C C . VAL A 1 216 ? 51.831 129.443 44.581 1.00 26.07 216 VAL A C 1
ATOM 1294 O O . VAL A 1 216 ? 50.747 130.002 44.209 1.00 25.23 216 VAL A O 1
ATOM 1298 N N . LYS A 1 217 ? 52.214 129.331 45.861 1.00 25.96 217 LYS A N 1
ATOM 1299 C CA . LYS A 1 217 ? 51.439 129.872 46.975 1.00 30.75 217 LYS A CA 1
ATOM 1300 C C . LYS A 1 217 ? 51.842 131.325 47.281 1.00 30.73 217 LYS A C 1
ATOM 1301 O O . LYS A 1 217 ? 50.988 132.170 47.557 1.00 31.12 217 LYS A O 1
ATOM 1307 N N . ARG A 1 218 ? 53.136 131.633 47.227 1.00 27.42 218 ARG A N 1
ATOM 1308 C CA . ARG A 1 218 ? 53.563 133.020 47.423 1.00 28.64 218 ARG A CA 1
ATOM 1309 C C . ARG A 1 218 ? 55.005 133.226 47.034 1.00 24.41 218 ARG A C 1
ATOM 1310 O O . ARG A 1 218 ? 55.767 132.299 46.999 1.00 26.33 218 ARG A O 1
ATOM 1318 N N . ILE A 1 219 ? 55.406 134.471 46.840 1.00 23.97 219 ILE A N 1
ATOM 1319 C CA . ILE A 1 219 ? 56.808 134.794 46.627 1.00 24.37 219 ILE A CA 1
ATOM 1320 C C . ILE A 1 219 ? 57.410 135.011 48.023 1.00 25.38 219 ILE A C 1
ATOM 1321 O O . ILE A 1 219 ? 56.894 135.798 48.793 1.00 26.35 219 ILE A O 1
ATOM 1326 N N . LYS A 1 220 ? 58.468 134.291 48.336 1.00 25.28 220 LYS A N 1
ATOM 1327 C CA . LYS A 1 220 ? 59.010 134.290 49.696 1.00 28.05 220 LYS A CA 1
ATOM 1328 C C . LYS A 1 220 ? 59.628 135.671 50.039 1.00 27.30 220 LYS A C 1
ATOM 1329 O O . LYS A 1 220 ? 60.418 136.215 49.278 1.00 28.37 220 LYS A O 1
ATOM 1335 N N . GLY A 1 221 ? 59.255 136.209 51.200 1.00 29.66 221 GLY A N 1
ATOM 1336 C CA . GLY A 1 221 ? 59.877 137.389 51.766 1.00 29.36 221 GLY A CA 1
ATOM 1337 C C . GLY A 1 221 ? 59.104 138.660 51.447 1.00 29.03 221 GLY A C 1
ATOM 1338 O O . GLY A 1 221 ? 59.594 139.757 51.746 1.00 31.43 221 GLY A O 1
ATOM 1339 N N . TYR A 1 222 ? 57.928 138.531 50.839 1.00 25.83 222 TYR A N 1
ATOM 1340 C CA . TYR A 1 222 ? 57.105 139.683 50.451 1.00 26.59 222 TYR A CA 1
ATOM 1341 C C . TYR A 1 222 ? 55.792 139.621 51.117 1.00 27.40 222 TYR A C 1
ATOM 1342 O O . TYR A 1 222 ? 55.261 138.550 51.458 1.00 28.16 222 TYR A O 1
ATOM 1351 N N . SER A 1 223 ? 55.224 140.796 51.327 1.00 29.28 223 SER A N 1
ATOM 1352 C CA . SER A 1 223 ? 53.843 140.850 51.722 1.00 31.55 223 SER A CA 1
ATOM 1353 C C . SER A 1 223 ? 52.979 140.149 50.704 1.00 32.12 223 SER A C 1
ATOM 1354 O O . SER A 1 223 ? 53.366 139.933 49.586 1.00 30.92 223 SER A O 1
ATOM 1357 N N . LEU A 1 224 ? 51.780 139.798 51.104 1.00 34.12 224 LEU A N 1
ATOM 1358 C CA . LEU A 1 224 ? 50.802 139.213 50.213 1.00 35.19 224 LEU A CA 1
ATOM 1359 C C . LEU A 1 224 ? 50.486 140.043 48.992 1.00 33.03 224 LEU A C 1
ATOM 1360 O O . LEU A 1 224 ? 50.443 139.516 47.891 1.00 29.13 224 LEU A O 1
ATOM 1365 N N . ALA A 1 225 ? 50.200 141.323 49.193 1.00 31.51 225 ALA A N 1
ATOM 1366 C CA . ALA A 1 225 ? 49.988 142.251 48.087 1.00 30.67 225 ALA A CA 1
ATOM 1367 C C . ALA A 1 225 ? 51.168 142.261 47.105 1.00 27.12 225 ALA A C 1
ATOM 1368 O O . ALA A 1 225 ? 50.937 142.184 45.877 1.00 27.62 225 ALA A O 1
ATOM 1370 N N . ASP A 1 226 ? 52.409 142.376 47.602 1.00 23.20 226 ASP A N 1
ATOM 1371 C CA . ASP A 1 226 ? 53.569 142.454 46.733 1.00 23.27 226 ASP A CA 1
ATOM 1372 C C . ASP A 1 226 ? 53.744 141.116 45.955 1.00 24.23 226 ASP A C 1
ATOM 1373 O O . ASP A 1 226 ? 54.094 141.124 44.775 1.00 20.58 226 ASP A O 1
ATOM 1378 N N . SER A 1 227 ? 53.517 140.027 46.679 1.00 24.73 227 SER A N 1
ATOM 1379 C CA . SER A 1 227 ? 53.636 138.674 46.152 1.00 27.58 227 SER A CA 1
ATOM 1380 C C . SER A 1 227 ? 52.670 138.540 44.984 1.00 24.55 227 SER A C 1
ATOM 1381 O O . SER A 1 227 ? 53.083 138.148 43.887 1.00 24.80 227 SER A O 1
ATOM 1384 N N . GLN A 1 228 ? 51.453 139.045 45.127 1.00 24.06 228 GLN A N 1
ATOM 1385 C CA . GLN A 1 228 ? 50.461 138.939 44.068 1.00 24.95 228 GLN A CA 1
ATOM 1386 C C . GLN A 1 228 ? 50.836 139.732 42.848 1.00 25.72 228 GLN A C 1
ATOM 1387 O O . GLN A 1 228 ? 50.654 139.260 41.713 1.00 22.33 228 GLN A O 1
ATOM 1393 N N . HIS A 1 229 ? 51.286 140.983 43.062 1.00 21.86 229 HIS A N 1
ATOM 1394 C CA . HIS A 1 229 ? 51.754 141.825 41.962 1.00 20.70 229 HIS A CA 1
ATOM 1395 C C . HIS A 1 229 ? 52.964 141.255 41.229 1.00 19.83 229 HIS A C 1
ATOM 1396 O O . HIS A 1 229 ? 52.985 141.262 40.015 1.00 20.15 229 HIS A O 1
ATOM 1403 N N . LEU A 1 230 ? 53.959 140.782 41.944 1.00 20.97 230 LEU A N 1
ATOM 1404 C CA . LEU A 1 230 ? 55.174 140.323 41.274 1.00 21.22 230 LEU A CA 1
ATOM 1405 C C . LEU A 1 230 ? 54.871 139.034 40.518 1.00 22.22 230 LEU A C 1
ATOM 1406 O O . LEU A 1 230 ? 55.381 138.840 39.396 1.00 22.19 230 LEU A O 1
ATOM 1411 N N . PHE A 1 231 ? 54.023 138.191 41.104 1.00 20.24 231 PHE A N 1
ATOM 1412 C CA . PHE A 1 231 ? 53.592 136.970 40.399 1.00 22.73 231 PHE A CA 1
ATOM 1413 C C . PHE A 1 231 ? 52.860 137.343 39.121 1.00 22.38 231 PHE A C 1
ATOM 1414 O O . PHE A 1 231 ? 53.121 136.774 38.046 1.00 21.48 231 PHE A O 1
ATOM 1422 N N . ALA A 1 232 ? 51.930 138.274 39.215 1.00 23.47 232 ALA A N 1
ATOM 1423 C CA . ALA A 1 232 ? 51.165 138.678 38.074 1.00 23.91 232 ALA A CA 1
ATOM 1424 C C . ALA A 1 232 ? 52.041 139.176 36.925 1.00 24.35 232 ALA A C 1
ATOM 1425 O O . ALA A 1 232 ? 51.772 138.880 35.730 1.00 19.90 232 ALA A O 1
ATOM 1427 N N . VAL A 1 233 ? 53.018 140.005 37.248 1.00 20.25 233 VAL A N 1
ATOM 1428 C CA . VAL A 1 233 ? 53.950 140.486 36.228 1.00 20.80 233 VAL A CA 1
ATOM 1429 C C . VAL A 1 233 ? 54.686 139.300 35.534 1.00 21.18 233 VAL A C 1
ATOM 1430 O O . VAL A 1 233 ? 54.703 139.187 34.281 1.00 19.87 233 VAL A O 1
ATOM 1434 N N . LEU A 1 234 ? 55.321 138.449 36.341 1.00 19.97 234 LEU A N 1
ATOM 1435 C CA . LEU A 1 234 ? 56.193 137.418 35.787 1.00 20.44 234 LEU A CA 1
ATOM 1436 C C . LEU A 1 234 ? 55.353 136.315 35.084 1.00 20.42 234 LEU A C 1
ATOM 1437 O O . LEU A 1 234 ? 55.656 135.945 33.931 1.00 19.70 234 LEU A O 1
ATOM 1442 N N . GLN A 1 235 ? 54.301 135.835 35.741 1.00 19.45 235 GLN A N 1
ATOM 1443 C CA . GLN A 1 235 ? 53.406 134.843 35.136 1.00 19.64 235 GLN A CA 1
ATOM 1444 C C . GLN A 1 235 ? 52.763 135.443 33.865 1.00 21.50 235 GLN A C 1
ATOM 1445 O O . GLN A 1 235 ? 52.552 134.779 32.894 1.00 18.95 235 GLN A O 1
ATOM 1451 N N . GLY A 1 236 ? 52.478 136.743 33.889 1.00 20.09 236 GLY A N 1
ATOM 1452 C CA . GLY A 1 236 ? 51.905 137.409 32.756 1.00 22.01 236 GLY A CA 1
ATOM 1453 C C . GLY A 1 236 ? 52.819 137.357 31.516 1.00 20.39 236 GLY A C 1
ATOM 1454 O O . GLY A 1 236 ? 52.342 137.330 30.358 1.00 22.42 236 GLY A O 1
ATOM 1455 N N . HIS A 1 237 ? 54.127 137.405 31.716 1.00 17.92 237 HIS A N 1
ATOM 1456 C CA . HIS A 1 237 ? 55.050 137.250 30.587 1.00 16.29 237 HIS A CA 1
ATOM 1457 C C . HIS A 1 237 ? 55.011 135.787 30.034 1.00 18.93 237 HIS A C 1
ATOM 1458 O O . HIS A 1 237 ? 55.155 135.546 28.838 1.00 18.15 237 HIS A O 1
ATOM 1465 N N . VAL A 1 238 ? 54.896 134.849 30.933 1.00 18.20 238 VAL A N 1
ATOM 1466 C CA . VAL A 1 238 ? 54.825 133.448 30.533 1.00 17.39 238 VAL A CA 1
ATOM 1467 C C . VAL A 1 238 ? 53.634 133.232 29.556 1.00 16.66 238 VAL A C 1
ATOM 1468 O O . VAL A 1 238 ? 53.791 132.643 28.510 1.00 19.91 238 VAL A O 1
ATOM 1472 N N . THR A 1 239 ? 52.459 133.709 29.911 1.00 16.21 239 THR A N 1
ATOM 1473 C CA . THR A 1 239 ? 51.271 133.434 29.123 1.00 19.22 239 THR A CA 1
ATOM 1474 C C . THR A 1 239 ? 50.978 134.430 27.993 1.00 20.14 239 THR A C 1
ATOM 1475 O O . THR A 1 239 ? 49.954 134.331 27.350 1.00 20.02 239 THR A O 1
ATOM 1479 N N . ARG A 1 240 ? 51.861 135.401 27.781 1.00 19.08 240 ARG A N 1
ATOM 1480 C CA . ARG A 1 240 ? 51.730 136.303 26.642 1.00 17.79 240 ARG A CA 1
ATOM 1481 C C . ARG A 1 240 ? 51.649 135.481 25.372 1.00 18.61 240 ARG A C 1
ATOM 1482 O O . ARG A 1 240 ? 52.367 134.529 25.237 1.00 16.98 240 ARG A O 1
ATOM 1490 N N . LEU A 1 241 ? 50.728 135.789 24.469 1.00 18.44 241 LEU A N 1
ATOM 1491 C CA . LEU A 1 241 ? 50.385 134.886 23.357 1.00 18.55 241 LEU A CA 1
ATOM 1492 C C . LEU A 1 241 ? 51.611 134.522 22.538 1.00 15.77 241 LEU A C 1
ATOM 1493 O O . LEU A 1 241 ? 51.779 133.359 22.098 1.00 17.02 241 LEU A O 1
ATOM 1498 N N . GLU A 1 242 ? 52.491 135.504 22.373 1.00 16.88 242 GLU A N 1
ATOM 1499 C CA . GLU A 1 242 ? 53.702 135.319 21.614 1.00 17.66 242 GLU A CA 1
ATOM 1500 C C . GLU A 1 242 ? 54.600 134.211 22.136 1.00 16.04 242 GLU A C 1
ATOM 1501 O O . GLU A 1 242 ? 55.489 133.762 21.407 1.00 16.74 242 GLU A O 1
ATOM 1507 N N . ASN A 1 243 ? 54.476 133.895 23.418 1.00 17.22 243 ASN A N 1
ATOM 1508 C CA . ASN A 1 243 ? 55.316 132.840 24.054 1.00 17.02 243 ASN A CA 1
ATOM 1509 C C . ASN A 1 243 ? 54.624 131.491 24.117 1.00 16.48 243 ASN A C 1
ATOM 1510 O O . ASN A 1 243 ? 55.110 130.578 24.803 1.00 16.98 243 ASN A O 1
ATOM 1515 N N . THR A 1 244 ? 53.543 131.333 23.361 1.00 16.39 244 THR A N 1
ATOM 1516 C CA . THR A 1 244 ? 52.681 130.153 23.435 1.00 15.21 244 THR A CA 1
ATOM 1517 C C . THR A 1 244 ? 52.443 129.475 22.081 1.00 16.77 244 THR A C 1
ATOM 1518 O O . THR A 1 244 ? 52.587 130.072 21.015 1.00 14.19 244 THR A O 1
ATOM 1522 N N . VAL A 1 245 ? 52.155 128.174 22.151 1.00 16.54 245 VAL A N 1
ATOM 1523 C CA . VAL A 1 245 ? 51.721 127.390 20.972 1.00 16.14 245 VAL A CA 1
ATOM 1524 C C . VAL A 1 245 ? 50.533 126.594 21.407 1.00 17.35 245 VAL A C 1
ATOM 1525 O O . VAL A 1 245 ? 50.510 126.039 22.516 1.00 16.85 245 VAL A O 1
ATOM 1529 N N . ARG A 1 246 ? 49.519 126.563 20.525 1.00 16.23 246 ARG A N 1
ATOM 1530 C CA . ARG A 1 246 ? 48.284 125.849 20.715 1.00 16.51 246 ARG A CA 1
ATOM 1531 C C . ARG A 1 246 ? 48.229 124.674 19.760 1.00 18.83 246 ARG A C 1
ATOM 1532 O O . ARG A 1 246 ? 48.481 124.803 18.564 1.00 18.82 246 ARG A O 1
ATOM 1540 N N . TRP A 1 247 ? 47.932 123.516 20.312 1.00 17.28 247 TRP A N 1
ATOM 1541 C CA . TRP A 1 247 ? 47.798 122.298 19.524 1.00 17.62 247 TRP A CA 1
ATOM 1542 C C . TRP A 1 247 ? 46.397 121.760 19.552 1.00 18.96 247 TRP A C 1
ATOM 1543 O O . TRP A 1 247 ? 45.802 121.496 20.599 1.00 17.16 247 TRP A O 1
ATOM 1554 N N . ARG A 1 248 ? 45.887 121.477 18.366 1.00 17.80 248 ARG A N 1
ATOM 1555 C CA . ARG A 1 248 ? 44.620 120.774 18.260 1.00 17.26 248 ARG A CA 1
ATOM 1556 C C . ARG A 1 248 ? 44.883 119.303 17.954 1.00 18.79 248 ARG A C 1
ATOM 1557 O O . ARG A 1 248 ? 45.515 118.946 16.963 1.00 19.30 248 ARG A O 1
ATOM 1565 N N . TRP A 1 249 ? 44.407 118.473 18.837 1.00 19.33 249 TRP A N 1
ATOM 1566 C CA . TRP A 1 249 ? 44.712 117.072 18.853 1.00 20.07 249 TRP A CA 1
ATOM 1567 C C . TRP A 1 249 ? 43.851 116.305 17.852 1.00 22.15 249 TRP A C 1
ATOM 1568 O O . TRP A 1 249 ? 42.625 116.543 17.745 1.00 18.59 249 TRP A O 1
ATOM 1579 N N . GLU A 1 250 ? 44.479 115.288 17.294 1.00 19.58 250 GLU A N 1
ATOM 1580 C CA . GLU A 1 250 ? 43.852 114.196 16.548 1.00 22.84 250 GLU A CA 1
ATOM 1581 C C . GLU A 1 250 ? 44.383 112.904 17.125 1.00 21.38 250 GLU A C 1
ATOM 1582 O O . GLU A 1 250 ? 45.519 112.847 17.631 1.00 19.89 250 GLU A O 1
ATOM 1588 N N . ALA A 1 251 ? 43.516 111.922 17.239 1.00 21.24 251 ALA A N 1
ATOM 1589 C CA . ALA A 1 251 ? 43.881 110.597 17.705 1.00 23.03 251 ALA A CA 1
ATOM 1590 C C . ALA A 1 251 ? 45.138 110.124 17.003 1.00 20.32 251 ALA A C 1
ATOM 1591 O O . ALA A 1 251 ? 45.337 110.365 15.833 1.00 24.39 251 ALA A O 1
ATOM 1593 N N . GLY A 1 252 ? 46.051 109.633 17.815 1.00 23.45 252 GLY A N 1
ATOM 1594 C CA . GLY A 1 252 ? 47.368 109.202 17.388 1.00 25.04 252 GLY A CA 1
ATOM 1595 C C . GLY A 1 252 ? 48.475 110.274 17.465 1.00 25.05 252 GLY A C 1
ATOM 1596 O O . GLY A 1 252 ? 49.633 109.983 17.193 1.00 24.32 252 GLY A O 1
ATOM 1597 N N . ASP A 1 253 ? 48.134 111.506 17.798 1.00 22.43 253 ASP A N 1
ATOM 1598 C CA . ASP A 1 253 ? 49.127 112.539 17.991 1.00 20.75 253 ASP A CA 1
ATOM 1599 C C . ASP A 1 253 ? 49.860 112.266 19.316 1.00 17.91 253 ASP A C 1
ATOM 1600 O O . ASP A 1 253 ? 49.294 111.803 20.312 1.00 19.48 253 ASP A O 1
ATOM 1605 N N . VAL A 1 254 ? 51.141 112.612 19.337 1.00 19.37 254 VAL A N 1
ATOM 1606 C CA . VAL A 1 254 ? 51.944 112.514 20.549 1.00 18.61 254 VAL A CA 1
ATOM 1607 C C . VAL A 1 254 ? 52.646 113.871 20.715 1.00 19.15 254 VAL A C 1
ATOM 1608 O O . VAL A 1 254 ? 53.233 114.390 19.772 1.00 21.12 254 VAL A O 1
ATOM 1612 N N . ALA A 1 255 ? 52.600 114.406 21.921 1.00 18.37 255 ALA A N 1
ATOM 1613 C CA . ALA A 1 255 ? 53.388 115.606 22.247 1.00 17.62 255 ALA A CA 1
ATOM 1614 C C . ALA A 1 255 ? 54.382 115.208 23.314 1.00 16.73 255 ALA A C 1
ATOM 1615 O O . ALA A 1 255 ? 54.052 114.473 24.276 1.00 16.73 255 ALA A O 1
ATOM 1617 N N . ILE A 1 256 ? 55.541 115.840 23.262 1.00 17.87 256 ILE A N 1
ATOM 1618 C CA . ILE A 1 256 ? 56.532 115.722 24.308 1.00 17.84 256 ILE A CA 1
ATOM 1619 C C . ILE A 1 256 ? 56.990 117.090 24.690 1.00 16.71 256 ILE A C 1
ATOM 1620 O O . ILE A 1 256 ? 57.355 117.868 23.792 1.00 16.39 256 ILE A O 1
ATOM 1625 N N . TRP A 1 257 ? 56.979 117.410 25.978 1.00 18.92 257 TRP A N 1
ATOM 1626 C CA . TRP A 1 257 ? 57.413 118.734 26.376 1.00 17.22 257 TRP A CA 1
ATOM 1627 C C . TRP A 1 257 ? 58.458 118.713 27.459 1.00 19.81 257 TRP A C 1
ATOM 1628 O O . TRP A 1 257 ? 58.508 117.794 28.276 1.00 17.12 257 TRP A O 1
ATOM 1639 N N . ASP A 1 258 ? 59.276 119.775 27.469 1.00 19.82 258 ASP A N 1
ATOM 1640 C CA . ASP A 1 258 ? 60.321 119.959 28.471 1.00 17.57 258 ASP A CA 1
ATOM 1641 C C . ASP A 1 258 ? 59.693 120.729 29.631 1.00 19.84 258 ASP A C 1
ATOM 1642 O O . ASP A 1 258 ? 59.477 121.948 29.569 1.00 17.53 258 ASP A O 1
ATOM 1647 N N . ASN A 1 259 ? 59.371 120.022 30.691 1.00 18.54 259 ASN A N 1
ATOM 1648 C CA . ASN A 1 259 ? 58.734 120.607 31.825 1.00 18.68 259 ASN A CA 1
ATOM 1649 C C . ASN A 1 259 ? 59.618 121.590 32.579 1.00 19.73 259 ASN A C 1
ATOM 1650 O O . ASN A 1 259 ? 59.129 122.306 33.426 1.00 22.43 259 ASN A O 1
ATOM 1655 N N . ARG A 1 260 ? 60.900 121.613 32.299 1.00 20.25 260 ARG A N 1
ATOM 1656 C CA . ARG A 1 260 ? 61.813 122.557 32.950 1.00 20.52 260 ARG A CA 1
ATOM 1657 C C . ARG A 1 260 ? 61.685 123.971 32.390 1.00 20.86 260 ARG A C 1
ATOM 1658 O O . ARG A 1 260 ? 62.265 124.903 32.966 1.00 22.02 260 ARG A O 1
ATOM 1666 N N . ALA A 1 261 ? 61.135 124.099 31.177 1.00 19.93 261 ALA A N 1
ATOM 1667 C CA . ALA A 1 261 ? 61.076 125.394 30.444 1.00 19.06 261 ALA A CA 1
ATOM 1668 C C . ALA A 1 261 ? 59.726 125.683 29.824 1.00 17.33 261 ALA A C 1
ATOM 1669 O O . ALA A 1 261 ? 59.659 126.410 28.846 1.00 18.84 261 ALA A O 1
ATOM 1671 N N . THR A 1 262 ? 58.677 125.087 30.365 1.00 16.91 262 THR A N 1
ATOM 1672 C CA . THR A 1 262 ? 57.314 125.308 29.923 1.00 15.51 262 THR A CA 1
ATOM 1673 C C . THR A 1 262 ? 56.375 125.321 31.056 1.00 18.45 262 THR A C 1
ATOM 1674 O O . THR A 1 262 ? 56.640 124.846 32.186 1.00 18.44 262 THR A O 1
ATOM 1678 N N . GLN A 1 263 ? 55.212 125.840 30.740 1.00 16.37 263 GLN A N 1
ATOM 1679 C CA . GLN A 1 263 ? 53.977 125.569 31.475 1.00 16.07 263 GLN A CA 1
ATOM 1680 C C . GLN A 1 263 ? 52.960 125.106 30.411 1.00 16.74 263 GLN A C 1
ATOM 1681 O O . GLN A 1 263 ? 53.181 125.329 29.222 1.00 18.05 263 GLN A O 1
ATOM 1687 N N . HIS A 1 264 ? 51.839 124.558 30.832 1.00 14.44 264 HIS A N 1
ATOM 1688 C CA . HIS A 1 264 ? 50.798 124.238 29.874 1.00 17.67 264 HIS A CA 1
ATOM 1689 C C . HIS A 1 264 ? 49.434 124.334 30.513 1.00 18.55 264 HIS A C 1
ATOM 1690 O O . HIS A 1 264 ? 49.308 124.465 31.723 1.00 18.42 264 HIS A O 1
ATOM 1697 N N . TYR A 1 265 ? 48.402 124.282 29.662 1.00 17.11 265 TYR A N 1
ATOM 1698 C CA . TYR A 1 265 ? 47.030 124.566 29.982 1.00 16.54 265 TYR A CA 1
ATOM 1699 C C . TYR A 1 265 ? 46.177 123.721 29.049 1.00 18.74 265 TYR A C 1
ATOM 1700 O O . TYR A 1 265 ? 46.358 123.789 27.848 1.00 17.23 265 TYR A O 1
ATOM 1709 N N . ALA A 1 266 ? 45.235 122.974 29.607 1.00 17.56 266 ALA A N 1
ATOM 1710 C CA . ALA A 1 266 ? 44.314 122.197 28.770 1.00 20.28 266 ALA A CA 1
ATOM 1711 C C . ALA A 1 266 ? 42.987 122.940 28.654 1.00 18.27 266 ALA A C 1
ATOM 1712 O O . ALA A 1 266 ? 42.331 123.230 29.670 1.00 19.30 266 ALA A O 1
ATOM 1714 N N . VAL A 1 267 ? 42.616 123.297 27.415 1.00 16.63 267 VAL A N 1
ATOM 1715 C CA . VAL A 1 267 ? 41.451 124.155 27.151 1.00 17.98 267 VAL A CA 1
ATOM 1716 C C . VAL A 1 267 ? 40.150 123.363 27.384 1.00 19.20 267 VAL A C 1
ATOM 1717 O O . VAL A 1 267 ? 39.926 122.322 26.759 1.00 18.93 267 VAL A O 1
ATOM 1721 N N . ASP A 1 268 ? 39.291 123.844 28.286 1.00 17.49 268 ASP A N 1
ATOM 1722 C CA . ASP A 1 268 ? 38.073 123.086 28.670 1.00 18.04 268 ASP A CA 1
ATOM 1723 C C . ASP A 1 268 ? 36.883 123.675 27.937 1.00 20.20 268 ASP A C 1
ATOM 1724 O O . ASP A 1 268 ? 36.023 124.372 28.522 1.00 20.63 268 ASP A O 1
ATOM 1729 N N . ASP A 1 269 ? 36.885 123.459 26.638 1.00 16.92 269 ASP A N 1
ATOM 1730 C CA . ASP A 1 269 ? 35.874 124.041 25.737 1.00 16.63 269 ASP A CA 1
ATOM 1731 C C . ASP A 1 269 ? 35.097 122.975 24.972 1.00 18.47 269 ASP A C 1
ATOM 1732 O O . ASP A 1 269 ? 34.368 123.317 24.037 1.00 18.10 269 ASP A O 1
ATOM 1737 N N . TYR A 1 270 ? 35.191 121.730 25.407 1.00 17.72 270 TYR A N 1
ATOM 1738 C CA . TYR A 1 270 ? 34.693 120.608 24.587 1.00 19.00 270 TYR A CA 1
ATOM 1739 C C . TYR A 1 270 ? 33.501 119.892 25.206 1.00 20.84 270 TYR A C 1
ATOM 1740 O O . TYR A 1 270 ? 32.992 118.938 24.596 1.00 22.42 270 TYR A O 1
ATOM 1749 N N . GLY A 1 271 ? 32.986 120.415 26.320 1.00 21.35 271 GLY A N 1
ATOM 1750 C CA . GLY A 1 271 ? 31.741 119.933 26.903 1.00 21.65 271 GLY A CA 1
ATOM 1751 C C . GLY A 1 271 ? 31.815 118.467 27.265 1.00 21.07 271 GLY A C 1
ATOM 1752 O O . GLY A 1 271 ? 32.724 118.067 27.963 1.00 21.69 271 GLY A O 1
ATOM 1753 N N . THR A 1 272 ? 30.869 117.648 26.811 1.00 23.29 272 THR A N 1
ATOM 1754 C CA . THR A 1 272 ? 30.880 116.232 27.161 1.00 22.24 272 THR A CA 1
ATOM 1755 C C . THR A 1 272 ? 31.528 115.360 26.094 1.00 25.48 272 THR A C 1
ATOM 1756 O O . THR A 1 272 ? 31.459 114.161 26.219 1.00 28.45 272 THR A O 1
ATOM 1760 N N . GLN A 1 273 ? 32.088 115.937 25.046 1.00 23.51 273 GLN A N 1
ATOM 1761 C CA . GLN A 1 273 ? 32.821 115.180 24.042 1.00 23.79 273 GLN A CA 1
ATOM 1762 C C . GLN A 1 273 ? 33.933 114.452 24.757 1.00 23.78 273 GLN A C 1
ATOM 1763 O O . GLN A 1 273 ? 34.675 115.059 25.558 1.00 20.84 273 GLN A O 1
ATOM 1769 N N . PRO A 1 274 ? 34.021 113.125 24.601 1.00 23.91 274 PRO A N 1
ATOM 1770 C CA . PRO A 1 274 ? 35.135 112.413 25.220 1.00 22.79 274 PRO A CA 1
ATOM 1771 C C . PRO A 1 274 ? 36.501 112.870 24.717 1.00 15.86 274 PRO A C 1
ATOM 1772 O O . PRO A 1 274 ? 36.728 113.173 23.552 1.00 19.61 274 PRO A O 1
ATOM 1776 N N . ARG A 1 275 ? 37.396 112.888 25.677 1.00 18.56 275 ARG A N 1
ATOM 1777 C CA . ARG A 1 275 ? 38.809 113.276 25.524 1.00 20.07 275 ARG A CA 1
ATOM 1778 C C . ARG A 1 275 ? 39.582 112.368 26.446 1.00 20.63 275 ARG A C 1
ATOM 1779 O O . ARG A 1 275 ? 39.438 112.416 27.675 1.00 23.12 275 ARG A O 1
ATOM 1787 N N . ILE A 1 276 ? 40.417 111.546 25.835 1.00 19.72 276 ILE A N 1
ATOM 1788 C CA . ILE A 1 276 ? 41.224 110.591 26.572 1.00 20.80 276 ILE A CA 1
ATOM 1789 C C . ILE A 1 276 ? 42.622 110.676 26.040 1.00 18.43 276 ILE A C 1
ATOM 1790 O O . ILE A 1 276 ? 42.874 110.475 24.841 1.00 20.91 276 ILE A O 1
ATOM 1795 N N . VAL A 1 277 ? 43.513 110.960 26.969 1.00 20.73 277 VAL A N 1
ATOM 1796 C CA . VAL A 1 277 ? 44.932 111.023 26.672 1.00 21.14 277 VAL A CA 1
ATOM 1797 C C . VAL A 1 277 ? 45.652 110.135 27.652 1.00 20.48 277 VAL A C 1
ATOM 1798 O O . VAL A 1 277 ? 45.157 109.918 28.763 1.00 21.51 277 VAL A O 1
ATOM 1802 N N . ARG A 1 278 ? 46.825 109.627 27.257 1.00 19.85 278 ARG A N 1
ATOM 1803 C CA . ARG A 1 278 ? 47.653 108.820 28.141 1.00 20.28 278 ARG A CA 1
ATOM 1804 C C . ARG A 1 278 ? 49.094 109.367 28.163 1.00 19.11 278 ARG A C 1
ATOM 1805 O O . ARG A 1 278 ? 49.643 109.762 27.115 1.00 19.51 278 ARG A O 1
ATOM 1813 N N . ARG A 1 279 ? 49.635 109.425 29.374 1.00 20.41 279 ARG A N 1
ATOM 1814 C CA . ARG A 1 279 ? 50.852 110.136 29.646 1.00 21.41 279 ARG A CA 1
ATOM 1815 C C . ARG A 1 279 ? 51.865 109.302 30.391 1.00 19.10 279 ARG A C 1
ATOM 1816 O O . ARG A 1 279 ? 51.539 108.608 31.367 1.00 23.37 279 ARG A O 1
ATOM 1824 N N . VAL A 1 280 ? 53.108 109.403 29.970 1.00 21.54 280 VAL A N 1
ATOM 1825 C CA . VAL A 1 280 ? 54.228 108.935 30.784 1.00 21.24 280 VAL A CA 1
ATOM 1826 C C . VAL A 1 280 ? 55.044 110.183 31.143 1.00 22.76 280 VAL A C 1
ATOM 1827 O O . VAL A 1 280 ? 55.384 110.999 30.266 1.00 21.17 280 VAL A O 1
ATOM 1831 N N . THR A 1 281 ? 55.342 110.295 32.428 1.00 21.27 281 THR A N 1
ATOM 1832 C CA . THR A 1 281 ? 56.113 111.365 33.010 1.00 24.48 281 THR A CA 1
ATOM 1833 C C . THR A 1 281 ? 57.520 110.871 33.340 1.00 24.80 281 THR A C 1
ATOM 1834 O O . THR A 1 281 ? 57.696 109.760 33.892 1.00 23.66 281 THR A O 1
ATOM 1838 N N . LEU A 1 282 ? 58.517 111.683 33.016 1.00 21.35 282 LEU A N 1
ATOM 1839 C CA . LEU A 1 282 ? 59.897 111.326 33.229 1.00 20.52 282 LEU A CA 1
ATOM 1840 C C . LEU A 1 282 ? 60.493 112.093 34.395 1.00 23.32 282 LEU A C 1
ATOM 1841 O O . LEU A 1 282 ? 60.267 113.297 34.577 1.00 22.04 282 LEU A O 1
ATOM 1846 N N . ALA A 1 283 ? 61.264 111.396 35.206 1.00 22.39 283 ALA A N 1
ATOM 1847 C CA . ALA A 1 283 ? 61.891 111.996 36.381 1.00 23.95 283 ALA A CA 1
ATOM 1848 C C . ALA A 1 283 ? 62.828 113.139 36.026 1.00 20.75 283 ALA A C 1
ATOM 1849 O O . ALA A 1 283 ? 63.596 113.079 35.070 1.00 21.29 283 ALA A O 1
ATOM 1851 N N . GLY A 1 284 ? 62.764 114.198 36.838 1.00 24.84 284 GLY A N 1
ATOM 1852 C CA . GLY A 1 284 ? 63.663 115.304 36.674 1.00 24.48 284 GLY A CA 1
ATOM 1853 C C . GLY A 1 284 ? 64.573 115.557 37.888 1.00 28.64 284 GLY A C 1
ATOM 1854 O O . GLY A 1 284 ? 64.622 114.829 38.883 1.00 27.17 284 GLY A O 1
ATOM 1855 N N . GLU A 1 285 ? 65.304 116.647 37.780 1.00 27.86 285 GLU A N 1
ATOM 1856 C CA . GLU A 1 285 ? 66.386 117.003 38.722 1.00 28.10 285 GLU A CA 1
ATOM 1857 C C . GLU A 1 285 ? 65.948 118.085 39.649 1.00 28.39 285 GLU A C 1
ATOM 1858 O O . GLU A 1 285 ? 64.902 118.798 39.425 1.00 25.49 285 GLU A O 1
ATOM 1864 N N . VAL A 1 286 ? 66.735 118.258 40.715 1.00 26.54 286 VAL A N 1
ATOM 1865 C CA . VAL A 1 286 ? 66.468 119.354 41.635 1.00 25.85 286 VAL A CA 1
ATOM 1866 C C . VAL A 1 286 ? 66.857 120.622 40.925 1.00 24.26 286 VAL A C 1
ATOM 1867 O O . VAL A 1 286 ? 67.959 120.704 40.401 1.00 24.57 286 VAL A O 1
ATOM 1871 N N . PRO A 1 287 ? 65.960 121.587 40.784 1.00 25.25 287 PRO A N 1
ATOM 1872 C CA . PRO A 1 287 ? 66.352 122.850 40.130 1.00 25.09 287 PRO A CA 1
ATOM 1873 C C . PRO A 1 287 ? 67.516 123.577 40.777 1.00 24.55 287 PRO A C 1
ATOM 1874 O O . PRO A 1 287 ? 67.654 123.516 41.984 1.00 25.59 287 PRO A O 1
ATOM 1878 N N . VAL A 1 288 ? 68.299 124.265 39.967 1.00 25.48 288 VAL A N 1
ATOM 1879 C CA . VAL A 1 288 ? 69.431 125.089 40.389 1.00 26.72 288 VAL 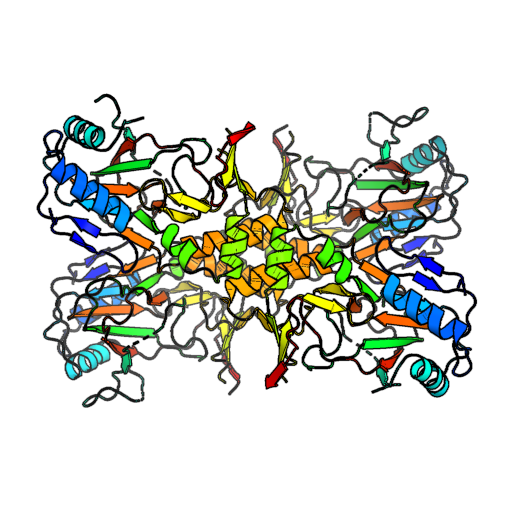A CA 1
ATOM 1880 C C . VAL A 1 288 ? 69.118 126.514 39.937 1.00 28.22 288 VAL A C 1
ATOM 1881 O O . VAL A 1 288 ? 68.807 126.749 38.768 1.00 26.04 288 VAL A O 1
ATOM 1885 N N . GLY A 1 289 ? 69.227 127.449 40.864 1.00 28.53 289 GLY A N 1
ATOM 1886 C CA . GLY A 1 289 ? 69.075 128.868 40.591 1.00 27.81 289 GLY A CA 1
ATOM 1887 C C . GLY A 1 289 ? 70.286 129.534 39.986 1.00 28.32 289 GLY A C 1
ATOM 1888 O O . GLY A 1 289 ? 71.356 128.939 39.753 1.00 26.52 289 GLY A O 1
ATOM 1889 N N . VAL A 1 290 ? 70.116 130.821 39.713 1.00 26.81 290 VAL A N 1
ATOM 1890 C CA . VAL A 1 290 ? 71.130 131.588 39.027 1.00 28.39 290 VAL A CA 1
ATOM 1891 C C . VAL A 1 290 ? 72.426 131.677 39.891 1.00 29.68 290 VAL A C 1
ATOM 1892 O O . VAL A 1 290 ? 73.508 131.700 39.352 1.00 30.82 290 VAL A O 1
ATOM 1896 N N . ASP A 1 291 ? 72.246 131.739 41.193 1.00 33.43 291 ASP A N 1
ATOM 1897 C CA . ASP A 1 291 ? 73.394 131.780 42.137 1.00 37.55 291 ASP A CA 1
ATOM 1898 C C . ASP A 1 291 ? 73.872 130.396 42.567 1.00 37.81 291 ASP A C 1
ATOM 1899 O O . ASP A 1 291 ? 74.722 130.319 43.408 1.00 37.14 291 ASP A O 1
ATOM 1904 N N . GLY A 1 292 ? 73.328 129.304 41.990 1.00 36.33 292 GLY A N 1
ATOM 1905 C CA . GLY A 1 292 ? 73.780 127.941 42.278 1.00 35.02 292 GLY A CA 1
ATOM 1906 C C . GLY A 1 292 ? 73.004 127.271 43.382 1.00 34.11 292 GLY A C 1
ATOM 1907 O O . GLY A 1 292 ? 73.180 126.089 43.652 1.00 34.08 292 GLY A O 1
ATOM 1908 N N . GLN A 1 293 ? 72.085 127.976 44.008 1.00 31.13 293 GLN A N 1
ATOM 1909 C CA . GLN A 1 293 ? 71.348 127.385 45.107 1.00 34.19 293 GLN A CA 1
ATOM 1910 C C . GLN A 1 293 ? 70.280 126.423 44.610 1.00 34.50 293 GLN A C 1
ATOM 1911 O O . GLN A 1 293 ? 69.730 126.638 43.524 1.00 32.04 293 GLN A O 1
ATOM 1917 N N . LEU A 1 294 ? 69.974 125.411 45.421 1.00 33.03 294 LEU A N 1
ATOM 1918 C CA . LEU A 1 294 ? 69.069 124.333 45.055 1.00 33.96 294 LEU A CA 1
ATOM 1919 C C . LEU A 1 294 ? 67.733 124.527 45.667 1.00 31.90 294 LEU A C 1
ATOM 1920 O O . LEU A 1 294 ? 67.595 125.065 46.777 1.00 29.58 294 LEU A O 1
ATOM 1925 N N . SER A 1 295 ? 66.692 124.047 44.987 1.00 28.24 295 SER A N 1
ATOM 1926 C CA . SER A 1 295 ? 65.383 124.051 45.605 1.00 25.81 295 SER A CA 1
ATOM 1927 C C . SER A 1 295 ? 65.404 123.131 46.840 1.00 31.87 295 SER A C 1
ATOM 1928 O O . SER A 1 295 ? 66.220 122.212 46.889 1.00 31.34 295 SER A O 1
ATOM 1931 N N . ARG A 1 296 ? 64.490 123.333 47.778 1.00 33.85 296 ARG A N 1
ATOM 1932 C CA . ARG A 1 296 ? 64.370 122.439 48.946 1.00 38.27 296 ARG A CA 1
ATOM 1933 C C . ARG A 1 296 ? 62.962 122.322 49.406 1.00 37.62 296 ARG A C 1
ATOM 1934 O O . ARG A 1 296 ? 62.234 123.310 49.499 1.00 37.52 296 ARG A O 1
ATOM 1942 N N . THR A 1 297 ? 62.546 121.105 49.718 1.00 41.12 297 THR A N 1
ATOM 1943 C CA . THR A 1 297 ? 61.252 120.881 50.321 1.00 44.30 297 THR A CA 1
ATOM 1944 C C . THR A 1 297 ? 61.273 121.405 51.748 1.00 46.12 297 THR A C 1
ATOM 1945 O O . THR A 1 297 ? 62.226 121.158 52.451 1.00 46.90 297 THR A O 1
ATOM 1949 N N . THR A 1 298 ? 60.241 122.129 52.150 1.00 46.97 298 THR A N 1
ATOM 1950 C CA . THR A 1 298 ? 60.143 122.683 53.496 1.00 52.57 298 THR A CA 1
ATOM 1951 C C . THR A 1 298 ? 59.017 122.098 54.319 1.00 56.69 298 THR A C 1
ATOM 1952 O O . THR A 1 298 ? 58.886 122.469 55.491 1.00 57.84 298 THR A O 1
ATOM 1956 N N . ARG A 1 299 ? 58.189 121.226 53.723 1.00 59.44 299 ARG A N 1
ATOM 1957 C CA . ARG A 1 299 ? 57.068 120.642 54.456 1.00 62.79 299 ARG A CA 1
ATOM 1958 C C . ARG A 1 299 ? 56.488 119.342 53.853 1.00 64.72 299 ARG A C 1
ATOM 1959 O O . ARG A 1 299 ? 56.435 119.158 52.623 1.00 63.20 299 ARG A O 1
ATOM 1967 N N . LYS A 1 300 ? 56.082 118.468 54.795 1.00 67.15 300 LYS A N 1
ATOM 1968 C CA . LYS A 1 300 ? 55.523 117.105 54.628 1.00 68.11 300 LYS A CA 1
ATOM 1969 C C . LYS A 1 300 ? 55.719 116.476 53.258 1.00 68.02 300 LYS A C 1
ATOM 1970 O O . LYS A 1 300 ? 56.746 115.853 53.013 1.00 68.88 300 LYS A O 1
ATOM 1972 N N . LEU B 1 13 ? 70.953 173.961 69.514 1.00 45.25 13 LEU B N 1
ATOM 1973 C CA . LEU B 1 13 ? 69.537 174.368 69.891 1.00 44.19 13 LEU B CA 1
ATOM 1974 C C . LEU B 1 13 ? 68.585 173.209 69.705 1.00 41.27 13 LEU B C 1
ATOM 1975 O O . LEU B 1 13 ? 68.487 172.655 68.622 1.00 41.63 13 LEU B O 1
ATOM 1980 N N . GLU B 1 14 ? 67.853 172.911 70.768 1.00 40.29 14 GLU B N 1
ATOM 1981 C CA . GLU B 1 14 ? 66.887 171.818 70.801 1.00 39.47 14 GLU B CA 1
ATOM 1982 C C . GLU B 1 14 ? 65.484 172.405 70.911 1.00 35.98 14 GLU B C 1
ATOM 1983 O O . GLU B 1 14 ? 65.147 173.127 71.869 1.00 36.62 14 GLU B O 1
ATOM 1985 N N . LEU B 1 15 ? 64.676 172.153 69.885 1.00 30.67 15 LEU B N 1
ATOM 1986 C CA . LEU B 1 15 ? 63.293 172.562 69.935 1.00 28.38 15 LEU B CA 1
ATOM 1987 C C . LEU B 1 15 ? 62.502 171.593 70.786 1.00 24.59 15 LEU B C 1
ATOM 1988 O O . LEU B 1 15 ? 62.939 170.479 71.067 1.00 28.80 15 LEU B O 1
ATOM 1993 N N . ASP B 1 16 ? 61.331 172.050 71.184 1.00 25.32 16 ASP B N 1
ATOM 1994 C CA . ASP B 1 16 ? 60.362 171.260 71.934 1.00 26.73 16 ASP B CA 1
ATOM 1995 C C . ASP B 1 16 ? 59.518 170.433 70.933 1.00 23.83 16 ASP B C 1
ATOM 1996 O O . ASP B 1 16 ? 58.472 170.883 70.503 1.00 24.30 16 ASP B O 1
ATOM 2001 N N . VAL B 1 17 ? 60.023 169.259 70.594 1.00 24.40 17 VAL B N 1
ATOM 2002 C CA . VAL B 1 17 ? 59.570 168.492 69.424 1.00 25.69 17 VAL B CA 1
ATOM 2003 C C . VAL B 1 17 ? 58.822 167.287 69.924 1.00 24.46 17 VAL B C 1
ATOM 2004 O O . VAL B 1 17 ? 59.319 166.570 70.777 1.00 24.19 17 VAL B O 1
ATOM 2008 N N . HIS B 1 18 ? 57.596 167.097 69.428 1.00 23.85 18 HIS B N 1
ATOM 2009 C CA . HIS B 1 18 ? 56.741 165.992 69.864 1.00 24.23 18 HIS B CA 1
ATOM 2010 C C . HIS B 1 18 ? 56.240 165.160 68.655 1.00 22.72 18 HIS B C 1
ATOM 2011 O O . HIS B 1 18 ? 55.309 165.588 67.983 1.00 23.98 18 HIS B O 1
ATOM 2018 N N . PRO B 1 19 ? 56.864 164.025 68.384 1.00 23.31 19 PRO B N 1
ATOM 2019 C CA . PRO B 1 19 ? 56.425 163.130 67.318 1.00 21.45 19 PRO B CA 1
ATOM 2020 C C . PRO B 1 19 ? 54.922 162.862 67.377 1.00 21.31 19 PRO B C 1
ATOM 2021 O O . PRO B 1 19 ? 54.374 162.758 68.451 1.00 22.53 19 PRO B O 1
ATOM 2025 N N . VAL B 1 20 ? 54.284 162.816 66.220 1.00 18.96 20 VAL B N 1
ATOM 2026 C CA . VAL B 1 20 ? 52.847 162.683 66.090 1.00 18.65 20 VAL B CA 1
ATOM 2027 C C . VAL B 1 20 ? 52.467 161.215 65.760 1.00 22.39 20 VAL B C 1
ATOM 2028 O O . VAL B 1 20 ? 51.474 160.718 66.277 1.00 25.21 20 VAL B O 1
ATOM 2032 N N . ALA B 1 21 ? 53.153 160.631 64.785 1.00 21.07 21 ALA B N 1
ATOM 2033 C CA . ALA B 1 21 ? 53.111 159.206 64.484 1.00 21.18 21 ALA B CA 1
ATOM 2034 C C . ALA B 1 21 ? 54.514 158.639 64.667 1.00 22.16 21 ALA B C 1
ATOM 2035 O O . ALA B 1 21 ? 55.493 159.349 64.886 1.00 20.59 21 ALA B O 1
ATOM 2037 N N . GLY B 1 22 ? 54.617 157.321 64.611 1.00 20.79 22 GLY B N 1
ATOM 2038 C CA . GLY B 1 22 ? 55.862 156.670 64.866 1.00 21.95 22 GLY B CA 1
ATOM 2039 C C . GLY B 1 22 ? 56.938 156.911 63.846 1.00 24.50 22 GLY B C 1
ATOM 2040 O O . GLY B 1 22 ? 58.095 156.995 64.215 1.00 22.25 22 GLY B O 1
ATOM 2041 N N . ARG B 1 23 ? 56.568 157.041 62.583 1.00 20.26 23 ARG B N 1
ATOM 2042 C CA . ARG B 1 23 ? 57.533 157.059 61.513 1.00 19.50 23 ARG B CA 1
ATOM 2043 C C . ARG B 1 23 ? 57.530 158.346 60.689 1.00 19.24 23 ARG B C 1
ATOM 2044 O O . ARG B 1 23 ? 58.238 158.480 59.721 1.00 18.42 23 ARG B O 1
ATOM 2052 N N . ILE B 1 24 ? 56.714 159.314 61.086 1.00 18.48 24 ILE B N 1
ATOM 2053 C CA . ILE B 1 24 ? 56.599 160.548 60.365 1.00 17.04 24 ILE B CA 1
ATOM 2054 C C . ILE B 1 24 ? 55.778 161.548 61.199 1.00 18.57 24 ILE B C 1
ATOM 2055 O O . ILE B 1 24 ? 54.818 161.186 61.869 1.00 16.27 24 ILE B O 1
ATOM 2060 N N . GLY B 1 25 ? 56.193 162.811 61.145 1.00 17.58 25 GLY B N 1
ATOM 2061 C CA . GLY B 1 25 ? 55.409 163.886 61.671 1.00 15.75 25 GLY B CA 1
ATOM 2062 C C . GLY B 1 25 ? 55.789 164.279 63.074 1.00 18.18 25 GLY B C 1
ATOM 2063 O O . GLY B 1 25 ? 55.978 163.449 63.958 1.00 16.14 25 GLY B O 1
ATOM 2064 N N . ALA B 1 26 ? 55.866 165.603 63.306 1.00 17.82 26 ALA B N 1
ATOM 2065 C CA . ALA B 1 26 ? 56.227 166.096 64.652 1.00 19.96 26 ALA B CA 1
ATOM 2066 C C . ALA B 1 26 ? 55.691 167.506 64.889 1.00 19.86 26 ALA B C 1
ATOM 2067 O O . ALA B 1 26 ? 55.755 168.337 63.994 1.00 19.08 26 ALA B O 1
ATOM 2069 N N . GLU B 1 27 ? 55.088 167.717 66.055 1.00 17.98 27 GLU B N 1
ATOM 2070 C CA . GLU B 1 27 ? 54.604 169.070 66.451 1.00 19.89 27 GLU B CA 1
ATOM 2071 C C . GLU B 1 27 ? 55.764 169.761 67.160 1.00 19.28 27 GLU B C 1
ATOM 2072 O O . GLU B 1 27 ? 56.504 169.141 67.933 1.00 21.55 27 GLU B O 1
ATOM 2078 N N . ILE B 1 28 ? 55.956 171.014 66.826 1.00 22.21 28 ILE B N 1
ATOM 2079 C CA . ILE B 1 28 ? 57.002 171.847 67.464 1.00 21.93 28 ILE B CA 1
ATOM 2080 C C . ILE B 1 28 ? 56.252 172.924 68.277 1.00 21.83 28 ILE B C 1
ATOM 2081 O O . ILE B 1 28 ? 55.443 173.694 67.734 1.00 21.16 28 ILE B O 1
ATOM 2086 N N . ARG B 1 29 ? 56.502 172.919 69.564 1.00 23.96 29 ARG B N 1
ATOM 2087 C CA . ARG B 1 29 ? 55.889 173.849 70.477 1.00 24.51 29 ARG B CA 1
ATOM 2088 C C . ARG B 1 29 ? 56.892 174.983 70.846 1.00 25.71 29 ARG B C 1
ATOM 2089 O O . ARG B 1 29 ? 58.071 174.855 70.658 1.00 24.96 29 ARG B O 1
ATOM 2097 N N . GLY B 1 30 ? 56.359 176.069 71.374 1.00 28.65 30 GLY B N 1
ATOM 2098 C CA . GLY B 1 30 ? 57.175 177.149 71.879 1.00 29.54 30 GLY B CA 1
ATOM 2099 C C . GLY B 1 30 ? 57.794 178.020 70.830 1.00 29.80 30 GLY B C 1
ATOM 2100 O O . GLY B 1 30 ? 58.691 178.802 71.157 1.00 30.27 30 GLY B O 1
ATOM 2101 N N . VAL B 1 31 ? 57.355 177.890 69.587 1.00 25.87 31 VAL B N 1
ATOM 2102 C CA . VAL B 1 31 ? 57.878 178.695 68.509 1.00 26.55 31 VAL B CA 1
ATOM 2103 C C . VAL B 1 31 ? 56.787 179.530 67.881 1.00 27.85 31 VAL B C 1
ATOM 2104 O O . VAL B 1 31 ? 55.764 179.019 67.482 1.00 26.42 31 VAL B O 1
ATOM 2108 N N . LYS B 1 32 ? 57.019 180.847 67.772 1.00 28.90 32 LYS B N 1
ATOM 2109 C CA . LYS B 1 32 ? 56.104 181.744 67.072 1.00 30.17 32 LYS B CA 1
ATOM 2110 C C . LYS B 1 32 ? 56.680 182.044 65.724 1.00 30.31 32 LYS B C 1
ATOM 2111 O O . LYS B 1 32 ? 57.667 182.771 65.633 1.00 31.98 32 LYS B O 1
ATOM 2113 N N . LEU B 1 33 ? 56.080 181.518 64.652 1.00 26.45 33 LEU B N 1
ATOM 2114 C CA . LEU B 1 33 ? 56.592 181.718 63.326 1.00 24.80 33 LEU B CA 1
ATOM 2115 C C . LEU B 1 33 ? 56.477 183.199 62.896 1.00 27.79 33 LEU B C 1
ATOM 2116 O O . LEU B 1 33 ? 55.461 183.847 63.153 1.00 27.88 33 LEU B O 1
ATOM 2121 N N . SER B 1 34 ? 57.505 183.704 62.240 1.00 28.56 34 SER B N 1
ATOM 2122 C CA . SER B 1 34 ? 57.455 185.081 61.740 1.00 29.53 34 SER B CA 1
ATOM 2123 C C . SER B 1 34 ? 58.644 185.353 60.882 1.00 28.95 34 SER B C 1
ATOM 2124 O O . SER B 1 34 ? 59.604 184.576 60.929 1.00 26.79 34 SER B O 1
ATOM 2127 N N . PRO B 1 35 ? 58.615 186.479 60.153 1.00 26.72 35 PRO B N 1
ATOM 2128 C CA . PRO B 1 35 ? 59.744 186.905 59.332 1.00 27.79 35 PRO B CA 1
ATOM 2129 C C . PRO B 1 35 ? 60.972 187.229 60.124 1.00 26.86 35 PRO B C 1
ATOM 2130 O O . PRO B 1 35 ? 61.997 187.281 59.512 1.00 30.74 35 PRO B O 1
ATOM 2134 N N . ASP B 1 36 ? 60.868 187.393 61.424 1.00 29.27 36 ASP B N 1
ATOM 2135 C CA . ASP B 1 36 ? 61.975 187.813 62.278 1.00 32.47 36 ASP B CA 1
ATOM 2136 C C . ASP B 1 36 ? 62.558 186.684 63.124 1.00 31.18 36 ASP B C 1
ATOM 2137 O O . ASP B 1 36 ? 63.345 186.926 64.025 1.00 27.23 36 ASP B O 1
ATOM 2142 N N . LEU B 1 37 ? 62.166 185.434 62.846 1.00 25.52 37 LEU B N 1
ATOM 2143 C CA . LEU B 1 37 ? 62.695 184.343 63.606 1.00 26.02 37 LEU B CA 1
ATOM 2144 C C . LEU B 1 37 ? 64.215 184.292 63.416 1.00 24.18 37 LEU B C 1
ATOM 2145 O O . LEU B 1 37 ? 64.708 184.492 62.328 1.00 26.95 37 LEU B O 1
ATOM 2150 N N . ASP B 1 38 ? 64.915 183.969 64.470 1.00 25.87 38 ASP B N 1
ATOM 2151 C CA . ASP B 1 38 ? 66.367 184.021 64.453 1.00 28.59 38 ASP B CA 1
ATOM 2152 C C . ASP B 1 38 ? 66.941 182.807 63.708 1.00 28.16 38 ASP B C 1
ATOM 2153 O O . ASP B 1 38 ? 66.276 181.737 63.614 1.00 26.33 38 ASP B O 1
ATOM 2158 N N . ALA B 1 39 ? 68.174 182.932 63.242 1.00 25.68 39 ALA B N 1
ATOM 2159 C CA . ALA B 1 39 ? 68.812 181.915 62.387 1.00 25.80 39 ALA B CA 1
ATOM 2160 C C . ALA B 1 39 ? 68.985 180.553 63.049 1.00 21.82 39 ALA B C 1
ATOM 2161 O O . ALA B 1 39 ? 68.870 179.543 62.354 1.00 23.54 39 ALA B O 1
ATOM 2163 N N . ALA B 1 40 ? 69.184 180.517 64.357 1.00 21.49 40 ALA B N 1
ATOM 2164 C CA . ALA B 1 40 ? 69.384 179.249 65.077 1.00 20.60 40 ALA B CA 1
ATOM 2165 C C . ALA B 1 40 ? 68.041 178.458 65.090 1.00 23.97 40 ALA B C 1
ATOM 2166 O O . ALA B 1 40 ? 68.003 177.222 64.882 1.00 23.10 40 ALA B O 1
ATOM 2168 N N . THR B 1 41 ? 66.971 179.176 65.359 1.00 22.22 41 THR B N 1
ATOM 2169 C CA . THR B 1 41 ? 65.635 178.591 65.300 1.00 23.92 41 THR B CA 1
ATOM 2170 C C . THR B 1 41 ? 65.280 178.098 63.909 1.00 22.05 41 THR B C 1
ATOM 2171 O O . THR B 1 41 ? 64.756 176.964 63.743 1.00 21.17 41 THR B O 1
ATOM 2175 N N . VAL B 1 42 ? 65.529 178.902 62.912 1.00 19.89 42 VAL B N 1
ATOM 2176 C CA . VAL B 1 42 ? 65.290 178.491 61.538 1.00 20.46 42 VAL B CA 1
ATOM 2177 C C . VAL B 1 42 ? 66.073 177.249 61.134 1.00 22.12 42 VAL B C 1
ATOM 2178 O O . VAL B 1 42 ? 65.549 176.323 60.506 1.00 20.34 42 VAL B O 1
ATOM 2182 N N . GLU B 1 43 ? 67.342 177.213 61.507 1.00 21.21 43 GLU B N 1
ATOM 2183 C CA . GLU B 1 43 ? 68.188 176.061 61.250 1.00 22.03 43 GLU B CA 1
ATOM 2184 C C . GLU B 1 43 ? 67.629 174.781 61.940 1.00 19.77 43 GLU B C 1
ATOM 2185 O O . GLU B 1 43 ? 67.626 173.671 61.354 1.00 19.26 43 GLU B O 1
ATOM 2191 N N . ALA B 1 44 ? 67.158 174.941 63.174 1.00 19.74 44 ALA B N 1
ATOM 2192 C CA . ALA B 1 44 ? 66.583 173.831 63.931 1.00 21.30 44 ALA B CA 1
ATOM 2193 C C . ALA B 1 44 ? 65.264 173.337 63.306 1.00 21.76 44 ALA B C 1
ATOM 2194 O O . ALA B 1 44 ? 65.005 172.150 63.278 1.00 21.27 44 ALA B O 1
ATOM 2196 N N . ILE B 1 45 ? 64.474 174.256 62.806 1.00 21.96 45 ILE B N 1
ATOM 2197 C CA . ILE B 1 45 ? 63.266 173.935 62.045 1.00 21.41 45 ILE B CA 1
ATOM 2198 C C . ILE B 1 45 ? 63.609 173.189 60.760 1.00 22.38 45 ILE B C 1
ATOM 2199 O O . ILE B 1 45 ? 62.949 172.229 60.423 1.00 19.77 45 ILE B O 1
ATOM 2204 N N . GLN B 1 46 ? 64.626 173.626 60.028 1.00 20.67 46 GLN B N 1
ATOM 2205 C CA . GLN B 1 46 ? 65.063 172.924 58.841 1.00 19.79 46 GLN B CA 1
ATOM 2206 C C . GLN B 1 46 ? 65.492 171.475 59.171 1.00 21.04 46 GLN B C 1
ATOM 2207 O O . GLN B 1 46 ? 65.163 170.546 58.389 1.00 22.37 46 GLN B O 1
ATOM 2213 N N . ALA B 1 47 ? 66.254 171.294 60.238 1.00 21.65 47 ALA B N 1
ATOM 2214 C CA . ALA B 1 47 ? 66.709 169.952 60.638 1.00 22.12 47 ALA B CA 1
ATOM 2215 C C . ALA B 1 47 ? 65.489 169.057 60.999 1.00 21.24 47 ALA B C 1
ATOM 2216 O O . ALA B 1 47 ? 65.440 167.894 60.647 1.00 21.16 47 ALA B O 1
ATOM 2218 N N . ALA B 1 48 ? 64.511 169.633 61.708 1.00 22.28 48 ALA B N 1
ATOM 2219 C CA . ALA B 1 48 ? 63.345 168.904 62.170 1.00 21.25 48 ALA B CA 1
ATOM 2220 C C . ALA B 1 48 ? 62.519 168.501 60.948 1.00 20.88 48 ALA B C 1
ATOM 2221 O O . ALA B 1 48 ? 61.970 167.404 60.885 1.00 19.56 48 ALA B O 1
ATOM 2223 N N . LEU B 1 49 ? 62.461 169.369 59.961 1.00 17.87 49 LEU B N 1
ATOM 2224 C CA . LEU B 1 49 ? 61.750 169.103 58.705 1.00 19.89 49 LEU B CA 1
ATOM 2225 C C . LEU B 1 49 ? 62.346 167.899 57.958 1.00 21.40 49 LEU B C 1
ATOM 2226 O O . LEU B 1 49 ? 61.605 167.051 57.452 1.00 20.07 49 LEU B O 1
ATOM 2231 N N . VAL B 1 50 ? 63.670 167.876 57.824 1.00 22.39 50 VAL B N 1
ATOM 2232 C CA . VAL B 1 50 ? 64.352 166.792 57.160 1.00 20.20 50 VAL B CA 1
ATOM 2233 C C . VAL B 1 50 ? 64.134 165.491 57.938 1.00 19.45 50 VAL B C 1
ATOM 2234 O O . VAL B 1 50 ? 63.841 164.441 57.341 1.00 21.31 50 VAL B O 1
ATOM 2238 N N . ARG B 1 51 ? 64.247 165.557 59.258 1.00 19.40 51 ARG B N 1
ATOM 2239 C CA . ARG B 1 51 ? 64.108 164.396 60.066 1.00 21.50 51 ARG B CA 1
ATOM 2240 C C . ARG B 1 51 ? 62.667 163.837 60.091 1.00 23.23 51 ARG B C 1
ATOM 2241 O O . ARG B 1 51 ? 62.464 162.609 60.019 1.00 18.59 51 ARG B O 1
ATOM 2249 N N . HIS B 1 52 ? 61.705 164.711 60.267 1.00 17.30 52 HIS B N 1
ATOM 2250 C CA . HIS B 1 52 ? 60.341 164.290 60.551 1.00 17.24 52 HIS B CA 1
ATOM 2251 C C . HIS B 1 52 ? 59.416 164.351 59.341 1.00 17.68 52 HIS B C 1
ATOM 2252 O O . HIS B 1 52 ? 58.299 163.849 59.424 1.00 17.58 52 HIS B O 1
ATOM 2259 N N . LYS B 1 53 ? 59.865 164.975 58.240 1.00 17.03 53 LYS B N 1
ATOM 2260 C CA . LYS B 1 53 ? 59.205 165.073 56.951 1.00 18.21 53 LYS B CA 1
ATOM 2261 C C . LYS B 1 53 ? 58.023 166.032 56.856 1.00 18.85 53 LYS B C 1
ATOM 2262 O O . LYS B 1 53 ? 57.827 166.634 55.840 1.00 19.59 53 LYS B O 1
ATOM 2268 N N . VAL B 1 54 ? 57.230 166.126 57.908 1.00 18.06 54 VAL B N 1
ATOM 2269 C CA . VAL B 1 54 ? 56.199 167.165 58.050 1.00 15.97 54 VAL B CA 1
ATOM 2270 C C . VAL B 1 54 ? 56.230 167.560 59.533 1.00 18.05 54 VAL B C 1
ATOM 2271 O O . VAL B 1 54 ? 56.276 166.708 60.451 1.00 15.52 54 VAL B O 1
ATOM 2275 N N . ILE B 1 55 ? 56.212 168.890 59.753 1.00 16.72 55 ILE B N 1
ATOM 2276 C CA . ILE B 1 55 ? 56.206 169.418 61.105 1.00 18.23 55 ILE B CA 1
ATOM 2277 C C . ILE B 1 55 ? 55.058 170.378 61.235 1.00 16.42 55 ILE B C 1
ATOM 2278 O O . ILE B 1 55 ? 54.615 170.975 60.230 1.00 15.99 55 ILE B O 1
ATOM 2283 N N . PHE B 1 56 ? 54.567 170.481 62.453 1.00 16.47 56 PHE B N 1
ATOM 2284 C CA . PHE B 1 56 ? 53.320 171.177 62.726 1.00 18.79 56 PHE B CA 1
ATOM 2285 C C . PHE B 1 56 ? 53.512 172.231 63.824 1.00 17.11 56 PHE B C 1
ATOM 2286 O O . PHE B 1 56 ? 54.089 171.947 64.826 1.00 20.08 56 PHE B O 1
ATOM 2294 N N . PHE B 1 57 ? 52.940 173.409 63.624 1.00 19.58 57 PHE B N 1
ATOM 2295 C CA . PHE B 1 57 ? 52.988 174.497 64.618 1.00 19.13 57 PHE B CA 1
ATOM 2296 C C . PHE B 1 57 ? 51.553 174.918 64.874 1.00 17.80 57 PHE B C 1
ATOM 2297 O O . PHE B 1 57 ? 50.882 175.398 63.979 1.00 21.77 57 PHE B O 1
ATOM 2305 N N . ARG B 1 58 ? 51.058 174.652 66.055 1.00 19.81 58 ARG B N 1
ATOM 2306 C CA . ARG B 1 58 ? 49.716 175.066 66.420 1.00 21.58 58 ARG B CA 1
ATOM 2307 C C . ARG B 1 58 ? 49.670 176.490 66.988 1.00 25.25 58 ARG B C 1
ATOM 2308 O O . ARG B 1 58 ? 50.645 176.952 67.499 1.00 24.98 58 ARG B O 1
ATOM 2316 N N . GLY B 1 59 ? 48.508 177.133 66.884 1.00 26.61 59 GLY B N 1
ATOM 2317 C CA . GLY B 1 59 ? 48.262 178.378 67.598 1.00 28.79 59 GLY B CA 1
ATOM 2318 C C . GLY B 1 59 ? 48.978 179.581 67.024 1.00 28.13 59 GLY B C 1
ATOM 2319 O O . GLY B 1 59 ? 49.302 180.518 67.773 1.00 30.82 59 GLY B O 1
ATOM 2320 N N . GLN B 1 60 ? 49.243 179.547 65.721 1.00 24.42 60 GLN B N 1
ATOM 2321 C CA . GLN B 1 60 ? 49.931 180.604 65.022 1.00 26.08 60 GLN B CA 1
ATOM 2322 C C . GLN B 1 60 ? 48.917 181.651 64.507 1.00 25.35 60 GLN B C 1
ATOM 2323 O O . GLN B 1 60 ? 48.958 182.127 63.372 1.00 24.18 60 GLN B O 1
ATOM 2329 N N . THR B 1 61 ? 48.063 182.082 65.417 1.00 30.98 61 THR B N 1
ATOM 2330 C CA . THR B 1 61 ? 46.924 182.943 65.072 1.00 33.22 61 THR B CA 1
ATOM 2331 C C . THR B 1 61 ? 47.346 184.374 64.795 1.00 33.49 61 THR B C 1
ATOM 2332 O O . THR B 1 61 ? 46.608 185.124 64.158 1.00 32.46 61 THR B O 1
ATOM 2336 N N . HIS B 1 62 ? 48.567 184.711 65.197 1.00 31.39 62 HIS B N 1
ATOM 2337 C CA . HIS B 1 62 ? 49.188 185.990 64.883 1.00 33.42 62 HIS B CA 1
ATOM 2338 C C . HIS B 1 62 ? 49.658 186.071 63.434 1.00 33.29 62 HIS B C 1
ATOM 2339 O O . HIS B 1 62 ? 49.888 187.148 62.913 1.00 33.00 62 HIS B O 1
ATOM 2346 N N . LEU B 1 63 ? 49.816 184.925 62.746 1.00 30.06 63 LEU B N 1
ATOM 2347 C CA . LEU B 1 63 ? 50.375 184.906 61.402 1.00 31.07 63 LEU B CA 1
ATOM 2348 C C . LEU B 1 63 ? 49.347 185.421 60.447 1.00 34.12 63 LEU B C 1
ATOM 2349 O O . LEU B 1 63 ? 48.219 185.008 60.514 1.00 43.86 63 LEU B O 1
ATOM 2354 N N . ASP B 1 64 ? 49.682 186.374 59.607 1.00 29.32 64 ASP B N 1
ATOM 2355 C CA . ASP B 1 64 ? 48.761 186.837 58.610 1.00 28.92 64 ASP B CA 1
ATOM 2356 C C . ASP B 1 64 ? 49.428 186.578 57.300 1.00 25.48 64 ASP B C 1
ATOM 2357 O O . ASP B 1 64 ? 50.498 186.005 57.285 1.00 26.51 64 ASP B O 1
ATOM 2362 N N . ASP B 1 65 ? 48.813 186.961 56.203 1.00 22.38 65 ASP B N 1
ATOM 2363 C CA . ASP B 1 65 ? 49.286 186.651 54.889 1.00 21.61 65 ASP B CA 1
ATOM 2364 C C . ASP B 1 65 ? 50.711 187.074 54.639 1.00 24.92 65 ASP B C 1
ATOM 2365 O O . ASP B 1 65 ? 51.495 186.358 54.037 1.00 23.03 65 ASP B O 1
ATOM 2370 N N . GLN B 1 66 ? 51.024 188.314 55.021 1.00 26.58 66 GLN B N 1
ATOM 2371 C CA . GLN B 1 66 ? 52.345 188.866 54.796 1.00 27.26 66 GLN B CA 1
ATOM 2372 C C . GLN B 1 66 ? 53.388 188.211 55.697 1.00 23.83 66 GLN B C 1
ATOM 2373 O O . GLN B 1 66 ? 54.494 188.025 55.281 1.00 24.58 66 GLN B O 1
ATOM 2379 N N . SER B 1 67 ? 53.065 187.963 56.947 1.00 24.76 67 SER B N 1
ATOM 2380 C CA . SER B 1 67 ? 54.015 187.397 57.861 1.00 24.87 67 SER B CA 1
ATOM 2381 C C . SER B 1 67 ? 54.290 185.882 57.458 1.00 26.34 67 SER B C 1
ATOM 2382 O O . SER B 1 67 ? 55.383 185.371 57.694 1.00 22.62 67 SER B O 1
ATOM 2385 N N . GLN B 1 68 ? 53.298 185.218 56.852 1.00 23.27 68 GLN B N 1
ATOM 2386 C CA . GLN B 1 68 ? 53.499 183.830 56.382 1.00 22.06 68 GLN B CA 1
ATOM 2387 C C . GLN B 1 68 ? 54.464 183.828 55.214 1.00 23.29 68 GLN B C 1
ATOM 2388 O O . GLN B 1 68 ? 55.382 183.068 55.188 1.00 22.97 68 GLN B O 1
ATOM 2394 N N . GLU B 1 69 ? 54.265 184.710 54.249 1.00 24.78 69 GLU B N 1
ATOM 2395 C CA . GLU B 1 69 ? 55.175 184.877 53.132 1.00 26.49 69 GLU B CA 1
ATOM 2396 C C . GLU B 1 69 ? 56.573 185.300 53.597 1.00 25.91 69 GLU B C 1
ATOM 2397 O O . GLU B 1 69 ? 57.587 184.765 53.125 1.00 25.91 69 GLU B O 1
ATOM 2403 N N . GLY B 1 70 ? 56.658 186.223 54.560 1.00 26.44 70 GLY B N 1
ATOM 2404 C CA . GLY B 1 70 ? 57.963 186.620 55.090 1.00 27.33 70 GLY B CA 1
ATOM 2405 C C . GLY B 1 70 ? 58.712 185.490 55.808 1.00 26.71 70 GLY B C 1
ATOM 2406 O O . GLY B 1 70 ? 59.920 185.328 55.657 1.00 24.54 70 GLY B O 1
ATOM 2407 N N . PHE B 1 71 ? 57.986 184.728 56.617 1.00 23.40 71 PHE B N 1
ATOM 2408 C CA . PHE B 1 71 ? 58.561 183.568 57.292 1.00 23.67 71 PHE B CA 1
ATOM 2409 C C . PHE B 1 71 ? 59.063 182.562 56.253 1.00 22.51 71 PHE B C 1
ATOM 2410 O O . PHE B 1 71 ? 60.176 181.999 56.366 1.00 21.92 71 PHE B O 1
ATOM 2418 N N . ALA B 1 72 ? 58.247 182.351 55.238 1.00 24.53 72 ALA B N 1
ATOM 2419 C CA . ALA B 1 72 ? 58.546 181.364 54.222 1.00 25.66 72 ALA B CA 1
ATOM 2420 C C . ALA B 1 72 ? 59.880 181.652 53.535 1.00 25.94 72 ALA B C 1
ATOM 2421 O O . ALA B 1 72 ? 60.637 180.738 53.212 1.00 22.10 72 ALA B O 1
ATOM 2423 N N . LYS B 1 73 ? 60.184 182.925 53.310 1.00 23.56 73 LYS B N 1
ATOM 2424 C CA . LYS B 1 73 ? 61.456 183.303 52.715 1.00 23.76 73 LYS B CA 1
ATOM 2425 C C . LYS B 1 73 ? 62.675 182.958 53.533 1.00 22.30 73 LYS B C 1
ATOM 2426 O O . LYS B 1 73 ? 63.779 182.959 53.027 1.00 25.18 73 LYS B O 1
ATOM 2432 N N . LEU B 1 74 ? 62.505 182.702 54.808 1.00 19.82 74 LEU B N 1
ATOM 2433 C CA . LEU B 1 74 ? 63.595 182.270 55.625 1.00 19.95 74 LEU B CA 1
ATOM 2434 C C . LEU B 1 74 ? 64.003 180.822 55.324 1.00 22.36 74 LEU B C 1
ATOM 2435 O O . LEU B 1 74 ? 65.099 180.387 55.714 1.00 22.35 74 LEU B O 1
ATOM 2440 N N . LEU B 1 75 ? 63.089 180.051 54.762 1.00 22.37 75 LEU B N 1
ATOM 2441 C CA . LEU B 1 75 ? 63.353 178.604 54.531 1.00 20.91 75 LEU B CA 1
ATOM 2442 C C . LEU B 1 75 ? 63.724 178.315 53.118 1.00 21.75 75 LEU B C 1
ATOM 2443 O O . LEU B 1 75 ? 64.194 177.203 52.797 1.00 22.80 75 LEU B O 1
ATOM 2448 N N . GLY B 1 76 ? 63.508 179.265 52.213 1.00 21.42 76 GLY B N 1
ATOM 2449 C CA . GLY B 1 76 ? 63.747 178.989 50.812 1.00 21.08 76 GLY B CA 1
ATOM 2450 C C . GLY B 1 76 ? 63.278 180.129 49.915 1.00 24.53 76 GLY B C 1
ATOM 2451 O O . GLY B 1 76 ? 62.983 181.200 50.409 1.00 24.76 76 GLY B O 1
ATOM 2452 N N . GLU B 1 77 ? 63.206 179.872 48.618 1.00 24.50 77 GLU B N 1
ATOM 2453 C CA . GLU B 1 77 ? 62.791 180.815 47.610 1.00 25.96 77 GLU B CA 1
ATOM 2454 C C . GLU B 1 77 ? 61.389 180.526 47.166 1.00 24.17 77 GLU B C 1
ATOM 2455 O O . GLU B 1 77 ? 61.123 179.543 46.478 1.00 23.90 77 GLU B O 1
ATOM 2461 N N . PRO B 1 78 ? 60.440 181.372 47.550 1.00 26.03 78 PRO B N 1
ATOM 2462 C CA . PRO B 1 78 ? 59.057 181.148 47.164 1.00 26.84 78 PRO B CA 1
ATOM 2463 C C . PRO B 1 78 ? 58.873 181.147 45.652 1.00 30.20 78 PRO B C 1
ATOM 2464 O O . PRO B 1 78 ? 59.545 181.896 44.944 1.00 27.05 78 PRO B O 1
ATOM 2468 N N . VAL B 1 79 ? 57.940 180.359 45.155 1.00 29.45 79 VAL B N 1
ATOM 2469 C CA . VAL B 1 79 ? 57.636 180.351 43.742 1.00 36.14 79 VAL B CA 1
ATOM 2470 C C . VAL B 1 79 ? 56.194 180.723 43.525 1.00 39.36 79 VAL B C 1
ATOM 2471 O O . VAL B 1 79 ? 55.330 180.305 44.263 1.00 36.39 79 VAL B O 1
ATOM 2475 N N . ALA B 1 80 ? 55.921 181.472 42.473 1.00 46.60 80 ALA B N 1
ATOM 2476 C CA . ALA B 1 80 ? 54.531 181.882 42.201 1.00 52.34 80 ALA B CA 1
ATOM 2477 C C . ALA B 1 80 ? 53.854 180.893 41.278 1.00 54.62 80 ALA B C 1
ATOM 2478 O O . ALA B 1 80 ? 54.339 180.693 40.181 1.00 57.08 80 ALA B O 1
ATOM 2480 N N . PRO B 1 85 ? 47.173 183.242 40.306 1.00 47.79 85 PRO B N 1
ATOM 2481 C CA . PRO B 1 85 ? 46.492 184.347 41.028 1.00 46.37 85 PRO B CA 1
ATOM 2482 C C . PRO B 1 85 ? 46.655 184.187 42.553 1.00 43.58 85 PRO B C 1
ATOM 2483 O O . PRO B 1 85 ? 46.206 183.194 43.136 1.00 44.43 85 PRO B O 1
ATOM 2487 N N . VAL B 1 86 ? 47.348 185.125 43.173 1.00 38.84 86 VAL B N 1
ATOM 2488 C CA . VAL B 1 86 ? 47.824 184.948 44.532 1.00 37.22 86 VAL B CA 1
ATOM 2489 C C . VAL B 1 86 ? 46.920 185.753 45.428 1.00 35.42 86 VAL B C 1
ATOM 2490 O O . VAL B 1 86 ? 46.093 186.507 44.939 1.00 33.00 86 VAL B O 1
ATOM 2494 N N . VAL B 1 87 ? 47.060 185.578 46.724 1.00 30.59 87 VAL B N 1
ATOM 2495 C CA . VAL B 1 87 ? 46.226 186.271 47.660 1.00 30.84 87 VAL B CA 1
ATOM 2496 C C . VAL B 1 87 ? 46.601 187.736 47.540 1.00 32.86 87 VAL B C 1
ATOM 2497 O O . VAL B 1 87 ? 47.775 188.054 47.388 1.00 31.57 87 VAL B O 1
ATOM 2501 N N . ASP B 1 88 ? 45.617 188.629 47.641 1.00 34.56 88 ASP B N 1
ATOM 2502 C CA . ASP B 1 88 ? 45.893 190.071 47.583 1.00 35.26 88 ASP B CA 1
ATOM 2503 C C . ASP B 1 88 ? 46.849 190.479 48.662 1.00 33.60 88 ASP B C 1
ATOM 2504 O O . ASP B 1 88 ? 46.776 190.030 49.840 1.00 33.65 88 ASP B O 1
ATOM 2509 N N . GLY B 1 89 ? 47.764 191.364 48.282 1.00 30.91 89 GLY B N 1
ATOM 2510 C CA . GLY B 1 89 ? 48.700 191.905 49.227 1.00 31.55 89 GLY B CA 1
ATOM 2511 C C . GLY B 1 89 ? 49.933 191.002 49.409 1.00 29.77 89 GLY B C 1
ATOM 2512 O O . GLY B 1 89 ? 50.735 191.225 50.320 1.00 30.18 89 GLY B O 1
ATOM 2513 N N . THR B 1 90 ? 50.024 189.952 48.587 1.00 30.23 90 THR B N 1
ATOM 2514 C CA . THR B 1 90 ? 51.205 189.071 48.565 1.00 29.48 90 THR B CA 1
ATOM 2515 C C . THR B 1 90 ? 51.700 188.806 47.188 1.00 28.14 90 THR B C 1
ATOM 2516 O O . THR B 1 90 ? 50.994 188.993 46.215 1.00 30.02 90 THR B O 1
ATOM 2520 N N . ARG B 1 91 ? 52.932 188.305 47.097 1.00 27.93 91 ARG B N 1
ATOM 2521 C CA . ARG B 1 91 ? 53.506 187.918 45.817 1.00 31.45 91 ARG B CA 1
ATOM 2522 C C . ARG B 1 91 ? 53.366 186.422 45.520 1.00 30.18 91 ARG B C 1
ATOM 2523 O O . ARG B 1 91 ? 53.338 185.997 44.373 1.00 30.76 91 ARG B O 1
ATOM 2527 N N . TYR B 1 92 ? 53.293 185.608 46.563 1.00 26.68 92 TYR B N 1
ATOM 2528 C CA . TYR B 1 92 ? 53.448 184.141 46.389 1.00 27.91 92 TYR B CA 1
ATOM 2529 C C . TYR B 1 92 ? 52.377 183.244 47.042 1.00 29.04 92 TYR B C 1
ATOM 2530 O O . TYR B 1 92 ? 52.393 182.042 46.844 1.00 28.71 92 TYR B O 1
ATOM 2539 N N . LEU B 1 93 ? 51.497 183.833 47.853 1.00 26.75 93 LEU B N 1
ATOM 2540 C CA . LEU B 1 93 ? 50.594 183.077 48.679 1.00 25.54 93 LEU B CA 1
ATOM 2541 C C . LEU B 1 93 ? 49.407 182.650 47.858 1.00 26.72 93 LEU B C 1
ATOM 2542 O O . LEU B 1 93 ? 48.738 183.453 47.201 1.00 27.18 93 LEU B O 1
ATOM 2547 N N . LEU B 1 94 ? 49.138 181.356 47.894 1.00 25.15 94 LEU B N 1
ATOM 2548 C CA . LEU B 1 94 ? 48.099 180.754 47.125 1.00 26.57 94 LEU B CA 1
ATOM 2549 C C . LEU B 1 94 ? 47.004 180.289 48.060 1.00 28.86 94 LEU B C 1
ATOM 2550 O O . LEU B 1 94 ? 47.270 179.612 49.050 1.00 26.76 94 LEU B O 1
ATOM 2555 N N . GLN B 1 95 ? 45.752 180.603 47.715 1.00 27.81 95 GLN B N 1
ATOM 2556 C CA . GLN B 1 95 ? 44.613 180.153 48.520 1.00 26.93 95 GLN B CA 1
ATOM 2557 C C . GLN B 1 95 ? 43.991 178.915 47.917 1.00 26.72 95 GLN B C 1
ATOM 2558 O O . GLN B 1 95 ? 43.723 178.884 46.730 1.00 27.37 95 GLN B O 1
ATOM 2564 N N . LEU B 1 96 ? 43.770 177.884 48.736 1.00 27.53 96 LEU B N 1
ATOM 2565 C CA . LEU B 1 96 ? 43.067 176.676 48.302 1.00 29.46 96 LEU B CA 1
ATOM 2566 C C . LEU B 1 96 ? 41.779 176.573 49.118 1.00 31.09 96 LEU B C 1
ATOM 2567 O O . LEU B 1 96 ? 41.795 176.497 50.352 1.00 26.88 96 LEU B O 1
ATOM 2572 N N . ASP B 1 97 ? 40.651 176.600 48.427 1.00 32.15 97 ASP B N 1
ATOM 2573 C CA . ASP B 1 97 ? 39.359 176.612 49.107 1.00 35.79 97 ASP B CA 1
ATOM 2574 C C . ASP B 1 97 ? 38.308 175.856 48.312 1.00 41.03 97 ASP B C 1
ATOM 2575 O O . ASP B 1 97 ? 37.108 176.205 48.375 1.00 45.58 97 ASP B O 1
ATOM 2580 N N . GLY B 1 98 ? 38.766 174.868 47.545 1.00 42.18 98 GLY B N 1
ATOM 2581 C CA . GLY B 1 98 ? 37.945 173.843 46.910 1.00 47.53 98 GLY B CA 1
ATOM 2582 C C . GLY B 1 98 ? 36.484 174.102 46.576 1.00 50.94 98 GLY B C 1
ATOM 2583 O O . GLY B 1 98 ? 36.206 174.833 45.604 1.00 54.98 98 GLY B O 1
ATOM 2584 N N . ARG B 1 103 ? 39.377 169.621 44.832 1.00 46.05 103 ARG B N 1
ATOM 2585 C CA . ARG B 1 103 ? 39.909 169.108 46.123 1.00 45.86 103 ARG B CA 1
ATOM 2586 C C . ARG B 1 103 ? 40.987 168.000 45.963 1.00 42.27 103 ARG B C 1
ATOM 2587 O O . ARG B 1 103 ? 40.852 167.161 45.105 1.00 44.36 103 ARG B O 1
ATOM 2595 N N . ALA B 1 104 ? 42.051 167.999 46.764 1.00 35.01 104 ALA B N 1
ATOM 2596 C CA . ALA B 1 104 ? 43.234 167.197 46.396 1.00 31.23 104 ALA B CA 1
ATOM 2597 C C . ALA B 1 104 ? 43.273 165.840 47.091 1.00 24.31 104 ALA B C 1
ATOM 2598 O O . ALA B 1 104 ? 44.258 165.498 47.743 1.00 20.87 104 ALA B O 1
ATOM 2600 N N . ASN B 1 105 ? 42.202 165.079 46.972 1.00 21.41 105 ASN B N 1
ATOM 2601 C CA . ASN B 1 105 ? 42.090 163.782 47.651 1.00 20.54 105 ASN B CA 1
ATOM 2602 C C . ASN B 1 105 ? 42.680 162.637 46.779 1.00 22.11 105 ASN B C 1
ATOM 2603 O O . ASN B 1 105 ? 41.978 161.729 46.335 1.00 22.59 105 ASN B O 1
ATOM 2608 N N . SER B 1 106 ? 43.975 162.746 46.521 1.00 22.29 106 SER B N 1
ATOM 2609 C CA . SER B 1 106 ? 44.695 161.799 45.715 1.00 22.48 106 SER B CA 1
ATOM 2610 C C . SER B 1 106 ? 46.146 161.968 46.101 1.00 21.21 106 SER B C 1
ATOM 2611 O O . SER B 1 106 ? 46.619 163.125 46.279 1.00 21.84 106 SER B O 1
ATOM 2614 N N . TRP B 1 107 ? 46.853 160.852 46.292 1.00 17.97 107 TRP B N 1
ATOM 2615 C CA . TRP B 1 107 ? 48.202 160.855 46.804 1.00 17.82 107 TRP B CA 1
ATOM 2616 C C . TRP B 1 107 ? 49.162 161.380 45.757 1.00 21.79 107 TRP B C 1
ATOM 2617 O O . TRP B 1 107 ? 49.212 160.872 44.610 1.00 20.73 107 TRP B O 1
ATOM 2628 N N . HIS B 1 108 ? 49.890 162.432 46.120 1.00 20.47 108 HIS B N 1
ATOM 2629 C CA . HIS B 1 108 ? 50.855 163.019 45.181 1.00 22.72 108 HIS B CA 1
ATOM 2630 C C . HIS B 1 108 ? 51.993 163.697 45.865 1.00 21.41 108 HIS B C 1
ATOM 2631 O O . HIS B 1 108 ? 51.911 164.043 47.047 1.00 19.24 108 HIS B O 1
ATOM 2638 N N . THR B 1 109 ? 53.102 163.807 45.151 1.00 19.09 109 THR B N 1
ATOM 2639 C CA . THR B 1 109 ? 54.203 164.722 45.502 1.00 20.70 109 THR B CA 1
ATOM 2640 C C . THR B 1 109 ? 53.998 165.974 44.624 1.00 22.74 109 THR B C 1
ATOM 2641 O O . THR B 1 109 ? 53.562 165.850 43.487 1.00 25.21 109 THR B O 1
ATOM 2645 N N . ASP B 1 110 ? 54.192 167.173 45.162 1.00 22.73 110 ASP B N 1
ATOM 2646 C CA . ASP B 1 110 ? 53.785 168.394 44.441 1.00 21.20 110 ASP B CA 1
ATOM 2647 C C . ASP B 1 110 ? 54.553 168.656 43.127 1.00 20.94 110 ASP B C 1
ATOM 2648 O O . ASP B 1 110 ? 55.773 168.632 43.117 1.00 23.12 110 ASP B O 1
ATOM 2653 N N . VAL B 1 111 ? 53.788 168.890 42.068 1.00 23.84 111 VAL B N 1
ATOM 2654 C CA . VAL B 1 111 ? 54.289 169.364 40.763 1.00 25.30 111 VAL B CA 1
ATOM 2655 C C . VAL B 1 111 ? 55.406 168.480 40.155 1.00 26.81 111 VAL B C 1
ATOM 2656 O O . VAL B 1 111 ? 56.367 169.015 39.526 1.00 27.91 111 VAL B O 1
ATOM 2660 N N . THR B 1 112 ? 55.297 167.142 40.279 1.00 23.43 112 THR B N 1
ATOM 2661 C CA . THR B 1 112 ? 56.445 166.345 39.868 1.00 23.84 112 THR B CA 1
ATOM 2662 C C . THR B 1 112 ? 56.520 166.190 38.338 1.00 25.15 112 THR B C 1
ATOM 2663 O O . THR B 1 112 ? 57.455 165.563 37.841 1.00 28.96 112 THR B O 1
ATOM 2667 N N . PHE B 1 113 ? 55.538 166.720 37.616 1.00 26.23 113 PHE B N 1
ATOM 2668 C CA . PHE B 1 113 ? 55.597 166.799 36.131 1.00 27.50 113 PHE B CA 1
ATOM 2669 C C . PHE B 1 113 ? 56.648 167.777 35.613 1.00 29.20 113 PHE B C 1
ATOM 2670 O O . PHE B 1 113 ? 56.889 167.827 34.422 1.00 29.06 113 PHE B O 1
ATOM 2678 N N . VAL B 1 114 ? 57.254 168.561 36.493 1.00 28.97 114 VAL B N 1
ATOM 2679 C CA . VAL B 1 114 ? 58.389 169.417 36.125 1.00 30.53 114 VAL B CA 1
ATOM 2680 C C . VAL B 1 114 ? 59.655 168.804 36.688 1.00 31.13 114 VAL B C 1
ATOM 2681 O O . VAL B 1 114 ? 59.629 167.901 37.521 1.00 29.56 114 VAL B O 1
ATOM 2685 N N . GLU B 1 115 ? 60.773 169.300 36.208 1.00 29.77 115 GLU B N 1
ATOM 2686 C CA . GLU B 1 115 ? 62.045 168.753 36.526 1.00 31.29 115 GLU B CA 1
ATOM 2687 C C . GLU B 1 115 ? 62.460 169.160 37.931 1.00 31.44 115 GLU B C 1
ATOM 2688 O O . GLU B 1 115 ? 62.844 168.327 38.750 1.00 31.33 115 GLU B O 1
ATOM 2694 N N . ALA B 1 116 ? 62.429 170.456 38.215 1.00 26.97 116 ALA B N 1
ATOM 2695 C CA . ALA B 1 116 ? 62.876 170.947 39.486 1.00 28.85 116 ALA B CA 1
ATOM 2696 C C . ALA B 1 116 ? 61.616 171.296 40.262 1.00 30.18 116 ALA B C 1
ATOM 2697 O O . ALA B 1 116 ? 61.235 172.495 40.359 1.00 29.68 116 ALA B O 1
ATOM 2699 N N . TYR B 1 117 ? 60.937 170.261 40.763 1.00 26.24 117 TYR B N 1
ATOM 2700 C CA . TYR B 1 117 ? 59.714 170.487 41.527 1.00 24.40 117 TYR B CA 1
ATOM 2701 C C . TYR B 1 117 ? 59.967 171.046 42.970 1.00 21.66 117 TYR B C 1
ATOM 2702 O O . TYR B 1 117 ? 61.085 171.053 43.487 1.00 20.53 117 TYR B O 1
ATOM 2711 N N . PRO B 1 118 ? 58.946 171.611 43.612 1.00 23.34 118 PRO B N 1
ATOM 2712 C CA . PRO B 1 118 ? 59.139 172.245 44.917 1.00 21.59 118 PRO B CA 1
ATOM 2713 C C . PRO B 1 118 ? 59.784 171.371 45.994 1.00 23.17 118 PRO B C 1
ATOM 2714 O O . PRO B 1 118 ? 59.638 170.115 46.036 1.00 24.79 118 PRO B O 1
ATOM 2718 N N . LYS B 1 119 ? 60.595 171.993 46.813 1.00 20.13 119 LYS B N 1
ATOM 2719 C CA . LYS B 1 119 ? 61.231 171.261 47.896 1.00 21.68 119 LYS B CA 1
ATOM 2720 C C . LYS B 1 119 ? 60.332 171.188 49.128 1.00 20.78 119 LYS B C 1
ATOM 2721 O O . LYS B 1 119 ? 60.563 170.378 50.007 1.00 20.19 119 LYS B O 1
ATOM 2727 N N . ALA B 1 120 ? 59.382 172.113 49.222 1.00 20.40 120 ALA B N 1
ATOM 2728 C CA . ALA B 1 120 ? 58.579 172.294 50.444 1.00 18.90 120 ALA B CA 1
ATOM 2729 C C . ALA B 1 120 ? 57.412 173.247 50.216 1.00 21.36 120 ALA B C 1
ATOM 2730 O O . ALA B 1 120 ? 57.395 174.009 49.258 1.00 20.40 120 ALA B O 1
ATOM 2732 N N . SER B 1 121 ? 56.388 173.080 51.051 1.00 19.89 121 SER B N 1
ATOM 2733 C CA . SER B 1 121 ? 55.288 174.020 51.203 1.00 20.82 121 SER B CA 1
ATOM 2734 C C . SER B 1 121 ? 55.085 174.339 52.658 1.00 21.26 121 SER B C 1
ATOM 2735 O O . SER B 1 121 ? 55.395 173.527 53.518 1.00 20.45 121 SER B O 1
ATOM 2738 N N . ILE B 1 122 ? 54.620 175.553 52.912 1.00 20.66 122 ILE B N 1
ATOM 2739 C CA . ILE B 1 122 ? 54.245 176.076 54.207 1.00 19.21 122 ILE B CA 1
ATOM 2740 C C . ILE B 1 122 ? 52.773 176.427 54.062 1.00 20.41 122 ILE B C 1
ATOM 2741 O O . ILE B 1 122 ? 52.403 177.282 53.259 1.00 20.42 122 ILE B O 1
ATOM 2746 N N . LEU B 1 123 ? 51.954 175.706 54.802 1.00 20.53 123 LEU B N 1
ATOM 2747 C CA . LEU B 1 123 ? 50.525 175.733 54.667 1.00 21.19 123 LEU B CA 1
ATOM 2748 C C . LEU B 1 123 ? 49.883 176.148 55.993 1.00 19.22 123 LEU B C 1
ATOM 2749 O O . LEU B 1 123 ? 50.106 175.535 57.012 1.00 19.51 123 LEU B O 1
ATOM 2754 N N . ARG B 1 124 ? 49.016 177.140 55.939 1.00 19.72 124 ARG B N 1
ATOM 2755 C CA . ARG B 1 124 ? 48.361 177.603 57.146 1.00 19.33 124 ARG B CA 1
ATOM 2756 C C . ARG B 1 124 ? 46.849 177.464 56.985 1.00 17.86 124 ARG B C 1
ATOM 2757 O O . ARG B 1 124 ? 46.294 177.704 55.936 1.00 18.46 124 ARG B O 1
ATOM 2765 N N . SER B 1 125 ? 46.200 177.028 58.052 1.00 18.62 125 SER B N 1
ATOM 2766 C CA . SER B 1 125 ? 44.764 176.876 58.063 1.00 19.30 125 SER B CA 1
ATOM 2767 C C . SER B 1 125 ? 44.150 178.258 58.437 1.00 19.55 125 SER B C 1
ATOM 2768 O O . SER B 1 125 ? 44.461 178.785 59.505 1.00 20.28 125 SER B O 1
ATOM 2771 N N . VAL B 1 126 ? 43.280 178.747 57.586 1.00 21.19 126 VAL B N 1
ATOM 2772 C CA . VAL B 1 126 ? 42.539 180.009 57.812 1.00 22.09 126 VAL B CA 1
ATOM 2773 C C . VAL B 1 126 ? 41.111 179.684 58.350 1.00 22.45 126 VAL B C 1
ATOM 2774 O O . VAL B 1 126 ? 40.698 180.176 59.415 1.00 21.42 126 VAL B O 1
ATOM 2778 N N . VAL B 1 127 ? 40.418 178.773 57.653 1.00 23.60 127 VAL B N 1
ATOM 2779 C CA . VAL B 1 127 ? 39.117 178.266 58.120 1.00 23.26 127 VAL B CA 1
ATOM 2780 C C . VAL B 1 127 ? 39.165 176.716 58.075 1.00 23.31 127 VAL B C 1
ATOM 2781 O O . VAL B 1 127 ? 39.537 176.165 57.085 1.00 21.48 127 VAL B O 1
ATOM 2785 N N . ALA B 1 128 ? 38.903 176.095 59.205 1.00 20.99 128 ALA B N 1
ATOM 2786 C CA . ALA B 1 128 ? 39.005 174.628 59.358 1.00 21.53 128 ALA B CA 1
ATOM 2787 C C . ALA B 1 128 ? 37.613 174.062 59.683 1.00 22.33 128 ALA B C 1
ATOM 2788 O O . ALA B 1 128 ? 36.987 174.478 60.701 1.00 22.61 128 ALA B O 1
ATOM 2790 N N . PRO B 1 129 ? 37.115 173.151 58.857 1.00 21.95 129 PRO B N 1
ATOM 2791 C CA . PRO B 1 129 ? 35.885 172.429 59.177 1.00 21.97 129 PRO B CA 1
ATOM 2792 C C . PRO B 1 129 ? 35.861 171.914 60.601 1.00 20.73 129 PRO B C 1
ATOM 2793 O O . PRO B 1 129 ? 36.810 171.414 61.141 1.00 20.83 129 PRO B O 1
ATOM 2797 N N . ALA B 1 130 ? 34.693 172.018 61.217 1.00 21.31 130 ALA B N 1
ATOM 2798 C CA . ALA B 1 130 ? 34.478 171.444 62.547 1.00 23.49 130 ALA B CA 1
ATOM 2799 C C . ALA B 1 130 ? 34.622 169.928 62.573 1.00 21.87 130 ALA B C 1
ATOM 2800 O O . ALA B 1 130 ? 34.971 169.398 63.569 1.00 21.71 130 ALA B O 1
ATOM 2802 N N . SER B 1 131 ? 34.281 169.261 61.486 1.00 20.10 131 SER B N 1
ATOM 2803 C CA . SER B 1 131 ? 34.522 167.810 61.365 1.00 22.18 131 SER B CA 1
ATOM 2804 C C . SER B 1 131 ? 35.001 167.526 59.944 1.00 19.63 131 SER B C 1
ATOM 2805 O O . SER B 1 131 ? 34.549 168.098 58.986 1.00 21.04 131 SER B O 1
ATOM 2808 N N . GLY B 1 132 ? 35.996 166.701 59.867 1.00 19.39 132 GLY B N 1
ATOM 2809 C CA . GLY B 1 132 ? 36.655 166.438 58.599 1.00 22.21 132 GLY B CA 1
ATOM 2810 C C . GLY B 1 132 ? 37.706 167.487 58.239 1.00 21.00 132 GLY B C 1
ATOM 2811 O O . GLY B 1 132 ? 38.043 168.417 59.031 1.00 22.00 132 GLY B O 1
ATOM 2812 N N . GLY B 1 133 ? 38.227 167.297 57.035 1.00 20.32 133 GLY B N 1
ATOM 2813 C CA . GLY B 1 133 ? 39.148 168.196 56.411 1.00 20.76 133 GLY B CA 1
ATOM 2814 C C . GLY B 1 133 ? 40.591 167.907 56.648 1.00 19.66 133 GLY B C 1
ATOM 2815 O O . GLY B 1 133 ? 41.423 168.792 56.405 1.00 19.28 133 GLY B O 1
ATOM 2816 N N . ASP B 1 134 ? 40.914 166.692 57.116 1.00 19.53 134 ASP B N 1
ATOM 2817 C CA . ASP B 1 134 ? 42.284 166.373 57.481 1.00 16.21 134 ASP B CA 1
ATOM 2818 C C . ASP B 1 134 ? 43.198 166.335 56.246 1.00 15.82 134 ASP B C 1
ATOM 2819 O O . ASP B 1 134 ? 42.739 166.300 55.070 1.00 17.65 134 ASP B O 1
ATOM 2824 N N . THR B 1 135 ? 44.501 166.374 56.532 1.00 16.47 135 THR B N 1
ATOM 2825 C CA . THR B 1 135 ? 45.511 166.097 55.537 1.00 15.61 135 THR B CA 1
ATOM 2826 C C . THR B 1 135 ? 46.330 164.968 56.069 1.00 17.38 135 THR B C 1
ATOM 2827 O O . THR B 1 135 ? 46.550 164.840 57.282 1.00 18.50 135 THR B O 1
ATOM 2831 N N . VAL B 1 136 ? 46.771 164.114 55.148 1.00 17.87 136 VAL B N 1
ATOM 2832 C CA . VAL B 1 136 ? 47.664 162.972 55.466 1.00 15.88 136 VAL B CA 1
ATOM 2833 C C . VAL B 1 136 ? 48.934 163.085 54.676 1.00 15.23 136 VAL B C 1
ATOM 2834 O O . VAL B 1 136 ? 48.895 163.440 53.509 1.00 16.91 136 VAL B O 1
ATOM 2838 N N . TRP B 1 137 ? 50.070 162.872 55.332 1.00 15.93 137 TRP B N 1
ATOM 2839 C CA . TRP B 1 137 ? 51.314 162.763 54.660 1.00 17.04 137 TRP B CA 1
ATOM 2840 C C . TRP B 1 137 ? 51.860 161.353 54.773 1.00 16.40 137 TRP B C 1
ATOM 2841 O O . TRP B 1 137 ? 51.643 160.689 55.790 1.00 16.90 137 TRP B O 1
ATOM 2852 N N . ALA B 1 138 ? 52.609 160.923 53.756 1.00 15.43 138 ALA B N 1
ATOM 2853 C CA . ALA B 1 138 ? 53.312 159.624 53.749 1.00 15.44 138 ALA B CA 1
ATOM 2854 C C . ALA B 1 138 ? 54.797 159.895 53.607 1.00 17.96 138 ALA B C 1
ATOM 2855 O O . ALA B 1 138 ? 55.208 160.787 52.870 1.00 17.99 138 ALA B O 1
ATOM 2857 N N . ASN B 1 139 ? 55.591 159.100 54.291 1.00 15.65 139 ASN B N 1
ATOM 2858 C CA . ASN B 1 139 ? 57.046 159.192 54.332 1.00 14.93 139 ASN B CA 1
ATOM 2859 C C . ASN B 1 139 ? 57.619 158.298 53.213 1.00 17.76 139 ASN B C 1
ATOM 2860 O O . ASN B 1 139 ? 57.684 157.054 53.385 1.00 18.01 139 ASN B O 1
ATOM 2865 N N . THR B 1 140 ? 58.077 158.895 52.105 1.00 16.89 140 THR B N 1
ATOM 2866 C CA . THR B 1 140 ? 58.551 158.067 50.967 1.00 17.47 140 THR B CA 1
ATOM 2867 C C . THR B 1 140 ? 59.949 157.522 51.141 1.00 18.57 140 THR B C 1
ATOM 2868 O O . THR B 1 140 ? 60.344 156.611 50.407 1.00 19.73 140 THR B O 1
ATOM 2872 N N . ALA B 1 141 ? 60.698 158.053 52.108 1.00 18.51 141 ALA B N 1
ATOM 2873 C CA . ALA B 1 141 ? 61.965 157.503 52.556 1.00 20.39 141 ALA B CA 1
ATOM 2874 C C . ALA B 1 141 ? 61.766 156.236 53.396 1.00 21.59 141 ALA B C 1
ATOM 2875 O O . ALA B 1 141 ? 62.434 155.230 53.153 1.00 22.21 141 ALA B O 1
ATOM 2877 N N . ALA B 1 142 ? 60.807 156.262 54.339 1.00 20.37 142 ALA B N 1
ATOM 2878 C CA . ALA B 1 142 ? 60.442 155.091 55.122 1.00 19.77 142 ALA B CA 1
ATOM 2879 C C . ALA B 1 142 ? 59.942 154.001 54.175 1.00 20.53 142 ALA B C 1
ATOM 2880 O O . ALA B 1 142 ? 60.303 152.827 54.338 1.00 19.78 142 ALA B O 1
ATOM 2882 N N . ALA B 1 143 ? 59.151 154.386 53.193 1.00 19.14 143 ALA B N 1
ATOM 2883 C CA . ALA B 1 143 ? 58.591 153.403 52.243 1.00 19.62 143 ALA B CA 1
ATOM 2884 C C . ALA B 1 143 ? 59.698 152.697 51.467 1.00 20.05 143 ALA B C 1
ATOM 2885 O O . ALA B 1 143 ? 59.616 151.498 51.189 1.00 21.07 143 ALA B O 1
ATOM 2887 N N . TYR B 1 144 ? 60.691 153.446 51.028 1.00 19.04 144 TYR B N 1
ATOM 2888 C CA . TYR B 1 144 ? 61.838 152.854 50.333 1.00 19.67 144 TYR B CA 1
ATOM 2889 C C . TYR B 1 144 ? 62.569 151.887 51.250 1.00 22.95 144 TYR B C 1
ATOM 2890 O O . TYR B 1 144 ? 62.952 150.769 50.827 1.00 21.18 144 TYR B O 1
ATOM 2899 N N . GLN B 1 145 ? 62.792 152.288 52.500 1.00 20.93 145 GLN B N 1
ATOM 2900 C CA . GLN B 1 145 ? 63.661 151.546 53.384 1.00 23.39 145 GLN B CA 1
ATOM 2901 C C . GLN B 1 145 ? 63.025 150.204 53.760 1.00 23.78 145 GLN B C 1
ATOM 2902 O O . GLN B 1 145 ? 63.717 149.237 54.046 1.00 25.58 145 GLN B O 1
ATOM 2908 N N . GLU B 1 146 ? 61.712 150.132 53.811 1.00 21.63 146 GLU B N 1
ATOM 2909 C CA . GLU B 1 146 ? 61.085 148.891 54.128 1.00 23.10 146 GLU B CA 1
ATOM 2910 C C . GLU B 1 146 ? 61.004 147.858 52.986 1.00 23.97 146 GLU B C 1
ATOM 2911 O O . GLU B 1 146 ? 60.518 146.744 53.229 1.00 24.96 146 GLU B O 1
ATOM 2917 N N . LEU B 1 147 ? 61.377 148.214 51.770 1.00 22.06 147 LEU B N 1
ATOM 2918 C CA . LEU B 1 147 ? 61.271 147.285 50.647 1.00 21.78 147 LEU B CA 1
ATOM 2919 C C . LEU B 1 147 ? 62.327 146.178 50.880 1.00 23.61 147 LEU B C 1
ATOM 2920 O O . LEU B 1 147 ? 63.407 146.506 51.318 1.00 21.82 147 LEU B O 1
ATOM 2925 N N . PRO B 1 148 ? 62.028 144.894 50.673 1.00 25.55 148 PRO B N 1
ATOM 2926 C CA . PRO B 1 148 ? 63.102 143.861 50.653 1.00 24.44 148 PRO B CA 1
ATOM 2927 C C . PRO B 1 148 ? 64.210 144.238 49.698 1.00 24.06 148 PRO B C 1
ATOM 2928 O O . PRO B 1 148 ? 63.968 144.878 48.658 1.00 23.28 148 PRO B O 1
ATOM 2932 N N . GLU B 1 149 ? 65.452 143.908 50.018 1.00 22.84 149 GLU B N 1
ATOM 2933 C CA . GLU B 1 149 ? 66.564 144.389 49.221 1.00 24.46 149 GLU B CA 1
ATOM 2934 C C . GLU B 1 149 ? 66.446 144.206 47.729 1.00 24.16 149 GLU B C 1
ATOM 2935 O O . GLU B 1 149 ? 66.785 145.110 46.993 1.00 23.46 149 GLU B O 1
ATOM 2937 N N . PRO B 1 150 ? 66.000 143.054 47.219 1.00 25.90 150 PRO B N 1
ATOM 2938 C CA . PRO B 1 150 ? 65.923 142.931 45.750 1.00 24.96 150 PRO B CA 1
ATOM 2939 C C . PRO B 1 150 ? 64.982 143.945 45.101 1.00 21.24 150 PRO B C 1
ATOM 2940 O O . PRO B 1 150 ? 65.228 144.433 43.995 1.00 20.12 150 PRO B O 1
ATOM 2944 N N . LEU B 1 151 ? 63.905 144.248 45.792 1.00 23.27 151 LEU B N 1
ATOM 2945 C CA . LEU B 1 151 ? 62.943 145.286 45.337 1.00 22.95 151 LEU B CA 1
ATOM 2946 C C . LEU B 1 151 ? 63.477 146.702 45.423 1.00 23.08 151 LEU B C 1
ATOM 2947 O O . LEU B 1 151 ? 63.236 147.540 44.513 1.00 21.48 151 LEU B O 1
ATOM 2952 N N . ARG B 1 152 ? 64.238 147.005 46.486 1.00 24.53 152 ARG B N 1
ATOM 2953 C CA . ARG B 1 152 ? 65.009 148.279 46.519 1.00 24.12 152 ARG B CA 1
ATOM 2954 C C . ARG B 1 152 ? 65.930 148.379 45.366 1.00 22.59 152 ARG B C 1
ATOM 2955 O O . ARG B 1 152 ? 65.996 149.409 44.701 1.00 23.51 152 ARG B O 1
ATOM 2963 N N . GLU B 1 153 ? 66.623 147.265 45.042 1.00 22.24 153 GLU B N 1
ATOM 2964 C CA . GLU B 1 153 ? 67.560 147.273 43.927 1.00 22.06 153 GLU B CA 1
ATOM 2965 C C . GLU B 1 153 ? 66.828 147.525 42.629 1.00 21.02 153 GLU B C 1
ATOM 2966 O O . GLU B 1 153 ? 67.292 148.254 41.805 1.00 23.36 153 GLU B O 1
ATOM 2972 N N . LEU B 1 154 ? 65.647 146.953 42.439 1.00 22.15 154 LEU B N 1
ATOM 2973 C CA . LEU B 1 154 ? 64.885 147.201 41.224 1.00 21.59 154 LEU B CA 1
ATOM 2974 C C . LEU B 1 154 ? 64.461 148.691 41.205 1.00 21.54 154 LEU B C 1
ATOM 2975 O O . LEU B 1 154 ? 64.611 149.380 40.213 1.00 21.94 154 LEU B O 1
ATOM 2980 N N . ALA B 1 155 ? 63.943 149.159 42.334 1.00 20.91 155 ALA B N 1
ATOM 2981 C CA . ALA B 1 155 ? 63.436 150.557 42.393 1.00 20.50 155 ALA B CA 1
ATOM 2982 C C . ALA B 1 155 ? 64.534 151.554 42.001 1.00 20.86 155 ALA B C 1
ATOM 2983 O O . ALA B 1 155 ? 64.281 152.499 41.254 1.00 22.90 155 ALA B O 1
ATOM 2985 N N . ASP B 1 156 ? 65.759 151.264 42.459 1.00 22.61 156 ASP B N 1
ATOM 2986 C CA . ASP B 1 156 ? 66.999 152.053 42.174 1.00 22.53 156 ASP B CA 1
ATOM 2987 C C . ASP B 1 156 ? 67.252 152.190 40.707 1.00 25.10 156 ASP B C 1
ATOM 2988 O O . ASP B 1 156 ? 67.909 153.131 40.306 1.00 24.91 156 ASP B O 1
ATOM 2993 N N . LYS B 1 157 ? 66.694 151.302 39.875 1.00 24.35 157 LYS B N 1
ATOM 2994 C CA . LYS B 1 157 ? 66.953 151.291 38.417 1.00 25.64 157 LYS B CA 1
ATOM 2995 C C . LYS B 1 157 ? 65.806 151.788 37.601 1.00 27.68 157 LYS B C 1
ATOM 2996 O O . LYS B 1 157 ? 65.968 152.041 36.427 1.00 28.42 157 LYS B O 1
ATOM 3001 N N . LEU B 1 158 ? 64.630 152.016 38.203 1.00 23.62 158 LEU B N 1
ATOM 3002 C CA . LEU B 1 158 ? 63.507 152.462 37.451 1.00 21.09 158 LEU B CA 1
ATOM 3003 C C . LEU B 1 158 ? 63.396 153.999 37.296 1.00 23.75 158 LEU B C 1
ATOM 3004 O O . LEU B 1 158 ? 63.813 154.760 38.178 1.00 24.05 158 LEU B O 1
ATOM 3009 N N . TRP B 1 159 ? 62.814 154.379 36.165 1.00 24.17 159 TRP B N 1
ATOM 3010 C CA . TRP B 1 159 ? 62.416 155.726 35.820 1.00 26.54 159 TRP B CA 1
ATOM 3011 C C . TRP B 1 159 ? 60.956 155.764 35.523 1.00 26.71 159 TRP B C 1
ATOM 3012 O O . TRP B 1 159 ? 60.402 154.822 34.972 1.00 28.04 159 TRP B O 1
ATOM 3023 N N . ALA B 1 160 ? 60.324 156.898 35.810 1.00 24.61 160 ALA B N 1
ATOM 3024 C CA . ALA B 1 160 ? 58.898 157.046 35.625 1.00 25.12 160 ALA B CA 1
ATOM 3025 C C . ALA B 1 160 ? 58.674 158.341 34.886 1.00 22.45 160 ALA B C 1
ATOM 3026 O O . ALA B 1 160 ? 59.438 159.286 35.055 1.00 25.70 160 ALA B O 1
ATOM 3028 N N . VAL B 1 161 ? 57.682 158.345 34.016 1.00 25.58 161 VAL B N 1
ATOM 3029 C CA . VAL B 1 161 ? 57.259 159.545 33.340 1.00 28.02 161 VAL B CA 1
ATOM 3030 C C . VAL B 1 161 ? 56.136 160.146 34.139 1.00 25.82 161 VAL B C 1
ATOM 3031 O O . VAL B 1 161 ? 55.134 159.525 34.370 1.00 26.22 161 VAL B O 1
ATOM 3035 N N . HIS B 1 162 ? 56.330 161.397 34.495 1.00 26.56 162 HIS B N 1
ATOM 3036 C CA . HIS B 1 162 ? 55.342 162.179 35.166 1.00 25.57 162 HIS B CA 1
ATOM 3037 C C . HIS B 1 162 ? 54.783 163.245 34.194 1.00 27.19 162 HIS B C 1
ATOM 3038 O O . HIS B 1 162 ? 55.541 163.944 33.493 1.00 27.54 162 HIS B O 1
ATOM 3045 N N . SER B 1 163 ? 53.492 163.466 34.284 1.00 28.09 163 SER B N 1
ATOM 3046 C CA . SER B 1 163 ? 52.773 164.347 33.374 1.00 33.16 163 SER B CA 1
ATOM 3047 C C . SER B 1 163 ? 51.613 165.032 34.063 1.00 34.02 163 SER B C 1
ATOM 3048 O O . SER B 1 163 ? 51.010 164.474 34.979 1.00 32.05 163 SER B O 1
ATOM 3051 N N . ASN B 1 164 ? 51.302 166.256 33.626 1.00 36.21 164 ASN B N 1
ATOM 3052 C CA . ASN B 1 164 ? 50.112 166.960 34.104 1.00 39.75 164 ASN B CA 1
ATOM 3053 C C . ASN B 1 164 ? 48.880 166.734 33.264 1.00 43.12 164 ASN B C 1
ATOM 3054 O O . ASN B 1 164 ? 47.867 167.382 33.516 1.00 43.18 164 ASN B O 1
ATOM 3059 N N . GLU B 1 165 ? 48.968 165.860 32.265 1.00 45.86 165 GLU B N 1
ATOM 3060 C CA . GLU B 1 165 ? 47.818 165.502 31.398 1.00 50.56 165 GLU B CA 1
ATOM 3061 C C . GLU B 1 165 ? 46.967 164.391 32.019 1.00 53.40 165 GLU B C 1
ATOM 3062 O O . GLU B 1 165 ? 46.176 164.644 32.944 1.00 57.50 165 GLU B O 1
ATOM 3064 N N . VAL B 1 191 ? 50.975 171.292 28.645 1.00 56.69 191 VAL B N 1
ATOM 3065 C CA . VAL B 1 191 ? 51.266 169.887 28.986 1.00 56.65 191 VAL B CA 1
ATOM 3066 C C . VAL B 1 191 ? 52.771 169.576 29.087 1.00 53.64 191 VAL B C 1
ATOM 3067 O O . VAL B 1 191 ? 53.488 169.523 28.067 1.00 53.90 191 VAL B O 1
ATOM 3071 N N . TYR B 1 192 ? 53.216 169.355 30.333 1.00 47.64 192 TYR B N 1
ATOM 3072 C CA . TYR B 1 192 ? 54.597 169.080 30.664 1.00 44.86 192 TYR B CA 1
ATOM 3073 C C . TYR B 1 192 ? 54.736 167.583 31.030 1.00 43.35 192 TYR B C 1
ATOM 3074 O O . TYR B 1 192 ? 53.827 167.005 31.638 1.00 42.02 192 TYR B O 1
ATOM 3076 N N . GLU B 1 193 ? 55.810 166.942 30.581 1.00 41.27 193 GLU B N 1
ATOM 3077 C CA . GLU B 1 193 ? 56.176 165.597 31.028 1.00 41.16 193 GLU B CA 1
ATOM 3078 C C . GLU B 1 193 ? 57.632 165.551 31.366 1.00 40.45 193 GLU B C 1
ATOM 3079 O O . GLU B 1 193 ? 58.465 166.144 30.661 1.00 41.98 193 GLU B O 1
ATOM 3085 N N . THR B 1 194 ? 57.972 164.775 32.382 1.00 34.44 194 THR B N 1
ATOM 3086 C CA . THR B 1 194 ? 59.319 164.715 32.888 1.00 30.84 194 THR B CA 1
ATOM 3087 C C . THR B 1 194 ? 59.588 163.298 33.309 1.00 30.02 194 THR B C 1
ATOM 3088 O O . THR B 1 194 ? 58.697 162.662 33.839 1.00 28.16 194 THR B O 1
ATOM 3092 N N . GLU B 1 195 ? 60.822 162.858 33.068 1.00 28.75 195 GLU B N 1
ATOM 3093 C CA . GLU B 1 195 ? 61.345 161.588 33.464 1.00 28.09 195 GLU B CA 1
ATOM 3094 C C . GLU B 1 195 ? 62.117 161.824 34.715 1.00 28.37 195 GLU B C 1
ATOM 3095 O O . GLU B 1 195 ? 63.033 162.625 34.751 1.00 27.61 195 GLU B O 1
ATOM 3101 N N . HIS B 1 196 ? 61.682 161.154 35.784 1.00 25.85 196 HIS B N 1
ATOM 3102 C CA . HIS B 1 196 ? 62.327 161.188 37.063 1.00 23.65 196 HIS B CA 1
ATOM 3103 C C . HIS B 1 196 ? 62.699 159.744 37.429 1.00 22.99 196 HIS B C 1
ATOM 3104 O O . HIS B 1 196 ? 61.977 158.812 37.155 1.00 23.61 196 HIS B O 1
ATOM 3111 N N . PRO B 1 197 ? 63.783 159.558 38.120 1.00 23.75 197 PRO B N 1
ATOM 3112 C CA . PRO B 1 197 ? 64.048 158.250 38.706 1.00 26.81 197 PRO B CA 1
ATOM 3113 C C . PRO B 1 197 ? 63.000 157.968 39.775 1.00 27.12 197 PRO B C 1
ATOM 3114 O O . PRO B 1 197 ? 62.479 158.880 40.451 1.00 22.48 197 PRO B O 1
ATOM 3118 N N . VAL B 1 198 ? 62.678 156.691 39.917 1.00 25.18 198 VAL B N 1
ATOM 3119 C CA . VAL B 1 198 ? 61.763 156.267 40.942 1.00 22.80 198 VAL B CA 1
ATOM 3120 C C . VAL B 1 198 ? 62.345 156.454 42.352 1.00 24.02 198 VAL B C 1
ATOM 3121 O O . VAL B 1 198 ? 61.596 156.610 43.278 1.00 23.03 198 VAL B O 1
ATOM 3125 N N . VAL B 1 199 ? 63.675 156.456 42.502 1.00 20.95 199 VAL B N 1
ATOM 3126 C CA . VAL B 1 199 ? 64.321 156.687 43.792 1.00 19.49 199 VAL B CA 1
ATOM 3127 C C . VAL B 1 199 ? 65.155 157.949 43.698 1.00 22.14 199 VAL B C 1
ATOM 3128 O O . VAL B 1 199 ? 66.026 158.105 42.799 1.00 23.39 199 VAL B O 1
ATOM 3132 N N . ARG B 1 200 ? 64.852 158.899 44.582 1.00 21.41 200 ARG B N 1
ATOM 3133 C CA . ARG B 1 200 ? 65.566 160.181 44.629 1.00 21.34 200 ARG B CA 1
ATOM 3134 C C . ARG B 1 200 ? 66.477 160.148 45.823 1.00 21.78 200 ARG B C 1
ATOM 3135 O O . ARG B 1 200 ? 66.080 159.790 46.945 1.00 20.55 200 ARG B O 1
ATOM 3143 N N . VAL B 1 201 ? 67.733 160.559 45.638 1.00 21.31 201 VAL B N 1
ATOM 3144 C CA . VAL B 1 201 ? 68.656 160.630 46.752 1.00 21.26 201 VAL B CA 1
ATOM 3145 C C . VAL B 1 201 ? 68.572 162.063 47.312 1.00 22.53 201 VAL B C 1
ATOM 3146 O O . VAL B 1 201 ? 68.923 163.021 46.641 1.00 24.22 201 VAL B O 1
ATOM 3150 N N . HIS B 1 202 ? 68.138 162.196 48.546 1.00 22.32 202 HIS B N 1
ATOM 3151 C CA . HIS B 1 202 ? 67.771 163.552 49.047 1.00 22.20 202 HIS B CA 1
ATOM 3152 C C . HIS B 1 202 ? 69.017 164.415 49.135 1.00 21.90 202 HIS B C 1
ATOM 3153 O O . HIS B 1 202 ? 70.017 163.966 49.690 1.00 23.03 202 HIS B O 1
ATOM 3160 N N . PRO B 1 203 ? 68.962 165.647 48.645 1.00 24.46 203 PRO B N 1
ATOM 3161 C CA . PRO B 1 203 ? 70.218 166.444 48.549 1.00 26.99 203 PRO B CA 1
ATOM 3162 C C . PRO B 1 203 ? 70.762 166.977 49.865 1.00 28.46 203 PRO B C 1
ATOM 3163 O O . PRO B 1 203 ? 71.901 167.420 49.839 1.00 28.02 203 PRO B O 1
ATOM 3167 N N . ILE B 1 204 ? 70.032 166.888 50.979 1.00 25.39 204 ILE B N 1
ATOM 3168 C CA . ILE B 1 204 ? 70.572 167.247 52.260 1.00 27.09 204 ILE B CA 1
ATOM 3169 C C . ILE B 1 204 ? 70.958 166.029 53.051 1.00 27.37 204 ILE B C 1
ATOM 3170 O O . ILE B 1 204 ? 72.069 165.946 53.590 1.00 26.03 204 ILE B O 1
ATOM 3175 N N . SER B 1 205 ? 70.029 165.088 53.199 1.00 24.95 205 SER B N 1
ATOM 3176 C CA . SER B 1 205 ? 70.233 163.990 54.113 1.00 24.32 205 SER B CA 1
ATOM 3177 C C . SER B 1 205 ? 70.936 162.774 53.493 1.00 26.35 205 SER B C 1
ATOM 3178 O O . SER B 1 205 ? 71.382 161.910 54.252 1.00 24.88 205 SER B O 1
ATOM 3181 N N . GLY B 1 206 ? 70.899 162.651 52.174 1.00 24.40 206 GLY B N 1
ATOM 3182 C CA . GLY B 1 206 ? 71.357 161.435 51.493 1.00 25.74 206 GLY B CA 1
ATOM 3183 C C . GLY B 1 206 ? 70.350 160.282 51.509 1.00 25.91 206 GLY B C 1
ATOM 3184 O O . GLY B 1 206 ? 70.604 159.225 50.975 1.00 24.87 206 GLY B O 1
ATOM 3185 N N . GLU B 1 207 ? 69.178 160.501 52.127 1.00 25.00 207 GLU B N 1
ATOM 3186 C CA . GLU B 1 207 ? 68.178 159.468 52.267 1.00 24.63 207 GLU B CA 1
ATOM 3187 C C . GLU B 1 207 ? 67.513 159.234 50.926 1.00 21.45 207 GLU B C 1
ATOM 3188 O O . GLU B 1 207 ? 67.215 160.147 50.194 1.00 21.15 207 GLU B O 1
ATOM 3194 N N . ARG B 1 208 ? 67.280 157.970 50.602 1.00 20.93 208 ARG B N 1
ATOM 3195 C CA . ARG B 1 208 ? 66.627 157.597 49.364 1.00 20.64 208 ARG B CA 1
ATOM 3196 C C . ARG B 1 208 ? 65.112 157.555 49.606 1.00 21.42 208 ARG B C 1
ATOM 3197 O O . ARG B 1 208 ? 64.653 157.107 50.644 1.00 21.83 208 ARG B O 1
ATOM 3205 N N . ALA B 1 209 ? 64.382 158.023 48.632 1.00 20.46 209 ALA B N 1
ATOM 3206 C CA . ALA B 1 209 ? 62.954 158.159 48.797 1.00 21.13 209 ALA B CA 1
ATOM 3207 C C . ALA B 1 209 ? 62.268 157.846 47.495 1.00 19.82 209 ALA B C 1
ATOM 3208 O O . ALA B 1 209 ? 62.729 158.227 46.396 1.00 21.79 209 ALA B O 1
ATOM 3210 N N . LEU B 1 210 ? 61.139 157.172 47.582 1.00 18.44 210 LEU B N 1
ATOM 3211 C CA . LEU B 1 210 ? 60.367 156.890 46.369 1.00 18.98 210 LEU B CA 1
ATOM 3212 C C . LEU B 1 210 ? 59.739 158.158 45.833 1.00 21.53 210 LEU B C 1
ATOM 3213 O O . LEU B 1 210 ? 59.158 158.938 46.620 1.00 22.70 210 LEU B O 1
ATOM 3218 N N . GLN B 1 211 ? 59.773 158.316 44.505 1.00 18.92 211 GLN B N 1
ATOM 3219 C CA . GLN B 1 211 ? 59.289 159.489 43.813 1.00 21.43 211 GLN B CA 1
ATOM 3220 C C . GLN B 1 211 ? 58.200 159.034 42.869 1.00 23.23 211 GLN B C 1
ATOM 3221 O O . GLN B 1 211 ? 58.445 158.640 41.701 1.00 25.49 211 GLN B O 1
ATOM 3232 N N . LEU B 1 212 ? 56.941 159.032 43.342 1.00 19.53 212 LEU B N 1
ATOM 3233 C CA . LEU B 1 212 ? 55.855 158.376 42.652 1.00 18.40 212 LEU B CA 1
ATOM 3234 C C . LEU B 1 212 ? 54.631 159.301 42.727 1.00 21.17 212 LEU B C 1
ATOM 3235 O O . LEU B 1 212 ? 54.805 160.467 42.437 1.00 21.90 212 LEU B O 1
ATOM 3240 N N . GLY B 1 213 ? 53.447 158.800 43.089 1.00 19.71 213 GLY B N 1
ATOM 3241 C CA . GLY B 1 213 ? 52.250 159.580 43.167 1.00 18.91 213 GLY B CA 1
ATOM 3242 C C . GLY B 1 213 ? 51.488 159.768 41.889 1.00 21.59 213 GLY B C 1
ATOM 3243 O O . GLY B 1 213 ? 51.833 159.212 40.834 1.00 21.50 213 GLY B O 1
ATOM 3244 N N . HIS B 1 214 ? 50.463 160.605 41.956 1.00 22.63 214 HIS B N 1
ATOM 3245 C CA . HIS B 1 214 ? 49.423 160.569 40.937 1.00 25.84 214 HIS B CA 1
ATOM 3246 C C . HIS B 1 214 ? 49.814 161.184 39.606 1.00 24.41 214 HIS B C 1
ATOM 3247 O O . HIS B 1 214 ? 49.136 160.981 38.667 1.00 24.50 214 HIS B O 1
ATOM 3254 N N . PHE B 1 215 ? 50.908 161.923 39.546 1.00 23.56 215 PHE B N 1
ATOM 3255 C CA . PHE B 1 215 ? 51.358 162.432 38.250 1.00 24.89 215 PHE B CA 1
ATOM 3256 C C . PHE B 1 215 ? 52.108 161.386 37.429 1.00 26.58 215 PHE B C 1
ATOM 3257 O O . PHE B 1 215 ? 52.392 161.625 36.263 1.00 26.44 215 PHE B O 1
ATOM 3265 N N . VAL B 1 216 ? 52.440 160.251 38.034 1.00 24.94 216 VAL B N 1
ATOM 3266 C CA . VAL B 1 216 ? 53.086 159.169 37.278 1.00 24.42 216 VAL B CA 1
ATOM 3267 C C . VAL B 1 216 ? 52.149 158.659 36.194 1.00 25.79 216 VAL B C 1
ATOM 3268 O O . VAL B 1 216 ? 51.055 158.131 36.439 1.00 25.38 216 VAL B O 1
ATOM 3272 N N . LYS B 1 217 ? 52.629 158.767 34.965 1.00 28.04 217 LYS B N 1
ATOM 3273 C CA . LYS B 1 217 ? 51.906 158.201 33.804 1.00 31.70 217 LYS B CA 1
ATOM 3274 C C . LYS B 1 217 ? 52.288 156.765 33.487 1.00 29.35 217 LYS B C 1
ATOM 3275 O O . LYS B 1 217 ? 51.434 155.962 33.092 1.00 28.61 217 LYS B O 1
ATOM 3281 N N . ARG B 1 218 ? 53.582 156.459 33.590 1.00 26.16 218 ARG B N 1
ATOM 3282 C CA . ARG B 1 218 ? 54.033 155.109 33.314 1.00 27.63 218 ARG B CA 1
ATOM 3283 C C . ARG B 1 218 ? 55.409 154.943 33.834 1.00 26.33 218 ARG B C 1
ATOM 3284 O O . ARG B 1 218 ? 56.097 155.934 34.042 1.00 28.24 218 ARG B O 1
ATOM 3292 N N . ILE B 1 219 ? 55.818 153.689 34.041 1.00 25.86 219 ILE B N 1
ATOM 3293 C CA . ILE B 1 219 ? 57.194 153.345 34.386 1.00 26.36 219 ILE B CA 1
ATOM 3294 C C . ILE B 1 219 ? 57.901 153.089 33.056 1.00 25.32 219 ILE B C 1
ATOM 3295 O O . ILE B 1 219 ? 57.500 152.177 32.282 1.00 27.08 219 ILE B O 1
ATOM 3300 N N . LYS B 1 220 ? 58.972 153.825 32.817 1.00 26.19 220 LYS B N 1
ATOM 3301 C CA . LYS B 1 220 ? 59.607 153.826 31.479 1.00 28.18 220 LYS B CA 1
ATOM 3302 C C . LYS B 1 220 ? 60.200 152.450 31.173 1.00 28.34 220 LYS B C 1
ATOM 3303 O O . LYS B 1 220 ? 60.855 151.862 32.008 1.00 27.92 220 LYS B O 1
ATOM 3305 N N . GLY B 1 221 ? 59.975 151.963 29.955 1.00 29.44 221 GLY B N 1
ATOM 3306 C CA . GLY B 1 221 ? 60.591 150.710 29.500 1.00 31.00 221 GLY B CA 1
ATOM 3307 C C . GLY B 1 221 ? 59.784 149.455 29.785 1.00 29.72 221 GLY B C 1
ATOM 3308 O O . GLY B 1 221 ? 60.252 148.352 29.490 1.00 34.34 221 GLY B O 1
ATOM 3309 N N . TYR B 1 222 ? 58.566 149.587 30.311 1.00 27.63 222 TYR B N 1
ATOM 3310 C CA . TYR B 1 222 ? 57.747 148.417 30.653 1.00 27.94 222 TYR B CA 1
ATOM 3311 C C . TYR B 1 222 ? 56.436 148.502 29.903 1.00 30.41 222 TYR B C 1
ATOM 3312 O O . TYR B 1 222 ? 55.954 149.586 29.518 1.00 26.63 222 TYR B O 1
ATOM 3321 N N . SER B 1 223 ? 55.833 147.341 29.674 1.00 30.83 223 SER B N 1
ATOM 3322 C CA . SER B 1 223 ? 54.489 147.321 29.147 1.00 32.12 223 SER B CA 1
ATOM 3323 C C . SER B 1 223 ? 53.560 148.029 30.118 1.00 31.58 223 SER B C 1
ATOM 3324 O O . SER B 1 223 ? 53.868 148.204 31.285 1.00 29.75 223 SER B O 1
ATOM 3327 N N . LEU B 1 224 ? 52.390 148.361 29.647 1.00 31.42 224 LEU B N 1
ATOM 3328 C CA . LEU B 1 224 ? 51.344 148.904 30.481 1.00 34.32 224 LEU B CA 1
ATOM 3329 C C . LEU B 1 224 ? 50.995 148.069 31.701 1.00 32.18 224 LEU B C 1
ATOM 3330 O O . LEU B 1 224 ? 50.846 148.622 32.804 1.00 30.20 224 LEU B O 1
ATOM 3335 N N . ALA B 1 225 ? 50.817 146.760 31.515 1.00 30.46 225 ALA B N 1
ATOM 3336 C CA . ALA B 1 225 ? 50.451 145.908 32.620 1.00 31.59 225 ALA B CA 1
ATOM 3337 C C . ALA B 1 225 ? 51.600 145.847 33.646 1.00 28.01 225 ALA B C 1
ATOM 3338 O O . ALA B 1 225 ? 51.341 145.865 34.827 1.00 28.83 225 ALA B O 1
ATOM 3340 N N . ASP B 1 226 ? 52.854 145.769 33.208 1.00 25.38 226 ASP B N 1
ATOM 3341 C CA . ASP B 1 226 ? 53.987 145.684 34.125 1.00 25.74 226 ASP B CA 1
ATOM 3342 C C . ASP B 1 226 ? 54.123 147.026 34.888 1.00 25.53 226 ASP B C 1
ATOM 3343 O O . ASP B 1 226 ? 54.430 147.057 36.060 1.00 23.47 226 ASP B O 1
ATOM 3348 N N . SER B 1 227 ? 53.900 148.104 34.172 1.00 24.69 227 SER B N 1
ATOM 3349 C CA . SER B 1 227 ? 53.975 149.456 34.740 1.00 24.99 227 SER B CA 1
ATOM 3350 C C . SER B 1 227 ? 52.928 149.593 35.831 1.00 23.75 227 SER B C 1
ATOM 3351 O O . SER B 1 227 ? 53.228 150.017 36.950 1.00 23.35 227 SER B O 1
ATOM 3354 N N . GLN B 1 228 ? 51.722 149.109 35.583 1.00 24.59 228 GLN B N 1
ATOM 3355 C CA . GLN B 1 228 ? 50.707 149.164 36.575 1.00 24.54 228 GLN B CA 1
ATOM 3356 C C . GLN B 1 228 ? 51.041 148.372 37.831 1.00 24.82 228 GLN B C 1
ATOM 3357 O O . GLN B 1 228 ? 50.793 148.842 38.965 1.00 22.72 228 GLN B O 1
ATOM 3363 N N . HIS B 1 229 ? 51.531 147.150 37.673 1.00 22.02 229 HIS B N 1
ATOM 3364 C CA . HIS B 1 229 ? 51.840 146.340 38.812 1.00 20.85 229 HIS B CA 1
ATOM 3365 C C . HIS B 1 229 ? 52.999 146.846 39.657 1.00 21.36 229 HIS B C 1
ATOM 3366 O O . HIS B 1 229 ? 52.906 146.793 40.917 1.00 21.39 229 HIS B O 1
ATOM 3373 N N . LEU B 1 230 ? 54.034 147.297 39.000 1.00 21.55 230 LEU B N 1
ATOM 3374 C CA . LEU B 1 230 ? 55.223 147.835 39.687 1.00 22.91 230 LEU B CA 1
ATOM 3375 C C . LEU B 1 230 ? 54.879 149.142 40.456 1.00 23.47 230 LEU B C 1
ATOM 3376 O O . LEU B 1 230 ? 55.287 149.295 41.596 1.00 21.37 230 LEU B O 1
ATOM 3381 N N . PHE B 1 231 ? 54.139 150.039 39.806 1.00 20.87 231 PHE B N 1
ATOM 3382 C CA . PHE B 1 231 ? 53.596 151.226 40.495 1.00 22.00 231 PHE B CA 1
ATOM 3383 C C . PHE B 1 231 ? 52.772 150.846 41.696 1.00 22.35 231 PHE B C 1
ATOM 3384 O O . PHE B 1 231 ? 52.974 151.372 42.770 1.00 24.34 231 PHE B O 1
ATOM 3392 N N . ALA B 1 232 ? 51.838 149.916 41.552 1.00 21.47 232 ALA B N 1
ATOM 3393 C CA . ALA B 1 232 ? 51.008 149.488 42.630 1.00 22.26 232 ALA B CA 1
ATOM 3394 C C . ALA B 1 232 ? 51.793 148.959 43.813 1.00 22.17 232 ALA B C 1
ATOM 3395 O O . ALA B 1 232 ? 51.440 149.279 44.974 1.00 21.17 232 ALA B O 1
ATOM 3397 N N . VAL B 1 233 ? 52.847 148.179 43.554 1.00 20.11 233 VAL B N 1
ATOM 3398 C CA . VAL B 1 233 ? 53.675 147.677 44.630 1.00 20.83 233 VAL B CA 1
ATOM 3399 C C . VAL B 1 233 ? 54.342 148.834 45.375 1.00 19.35 233 VAL B C 1
ATOM 3400 O O . VAL B 1 233 ? 54.257 148.927 46.622 1.00 19.24 233 VAL B O 1
ATOM 3404 N N . LEU B 1 234 ? 55.002 149.693 44.626 1.00 19.96 234 LEU B N 1
ATOM 3405 C CA . LEU B 1 234 ? 55.828 150.711 45.233 1.00 19.84 234 LEU B CA 1
ATOM 3406 C C . LEU B 1 234 ? 54.987 151.827 45.886 1.00 21.41 234 LEU B C 1
ATOM 3407 O O . LEU B 1 234 ? 55.216 152.188 47.039 1.00 21.05 234 LEU B O 1
ATOM 3412 N N . GLN B 1 235 ? 54.000 152.310 45.160 1.00 19.93 235 GLN B N 1
ATOM 3413 C CA . GLN B 1 235 ? 53.015 153.252 45.722 1.00 21.33 235 GLN B CA 1
ATOM 3414 C C . GLN B 1 235 ? 52.296 152.697 46.932 1.00 21.37 235 GLN B C 1
ATOM 3415 O O . GLN B 1 235 ? 52.020 153.412 47.910 1.00 21.09 235 GLN B O 1
ATOM 3421 N N . GLY B 1 236 ? 52.059 151.379 46.958 1.00 19.48 236 GLY B N 1
ATOM 3422 C CA . GLY B 1 236 ? 51.407 150.746 48.091 1.00 21.49 236 GLY B CA 1
ATOM 3423 C C . GLY B 1 236 ? 52.221 150.782 49.368 1.00 21.34 236 GLY B C 1
ATOM 3424 O O . GLY B 1 236 ? 51.644 150.876 50.463 1.00 21.93 236 GLY B O 1
ATOM 3425 N N . HIS B 1 237 ? 53.551 150.680 49.259 1.00 17.54 237 HIS B N 1
ATOM 3426 C CA . HIS B 1 237 ? 54.414 150.904 50.411 1.00 18.11 237 HIS B CA 1
ATOM 3427 C C . HIS B 1 237 ? 54.376 152.370 50.905 1.00 18.85 237 HIS B C 1
ATOM 3428 O O . HIS B 1 237 ? 54.377 152.597 52.107 1.00 20.46 237 HIS B O 1
ATOM 3435 N N . VAL B 1 238 ? 54.270 153.310 49.983 1.00 18.76 238 VAL B N 1
ATOM 3436 C CA . VAL B 1 238 ? 54.122 154.718 50.363 1.00 17.78 238 VAL B CA 1
ATOM 3437 C C . VAL B 1 238 ? 52.901 154.917 51.256 1.00 19.16 238 VAL B C 1
ATOM 3438 O O . VAL B 1 238 ? 53.020 155.556 52.267 1.00 19.74 238 VAL B O 1
ATOM 3442 N N . THR B 1 239 ? 51.751 154.356 50.897 1.00 16.23 239 THR B N 1
ATOM 3443 C CA . THR B 1 239 ? 50.511 154.671 51.585 1.00 17.97 239 THR B CA 1
ATOM 3444 C C . THR B 1 239 ? 50.135 153.731 52.672 1.00 19.27 239 THR B C 1
ATOM 3445 O O . THR B 1 239 ? 49.101 153.914 53.308 1.00 21.02 239 THR B O 1
ATOM 3449 N N . ARG B 1 240 ? 50.987 152.747 52.945 1.00 18.16 240 ARG B N 1
ATOM 3450 C CA . ARG B 1 240 ? 50.783 151.877 54.076 1.00 19.04 240 ARG B CA 1
ATOM 3451 C C . ARG B 1 240 ? 50.630 152.724 55.339 1.00 18.49 240 ARG B C 1
ATOM 3452 O O . ARG B 1 240 ? 51.381 153.675 55.522 1.00 17.11 240 ARG B O 1
ATOM 3460 N N . LEU B 1 241 ? 49.663 152.391 56.181 1.00 17.65 241 LEU B N 1
ATOM 3461 C CA . LEU B 1 241 ? 49.248 153.324 57.229 1.00 17.23 241 LEU B CA 1
ATOM 3462 C C . LEU B 1 241 ? 50.417 153.692 58.151 1.00 19.26 241 LEU B C 1
ATOM 3463 O O . LEU B 1 241 ? 50.532 154.842 58.627 1.00 18.08 241 LEU B O 1
ATOM 3468 N N . GLU B 1 242 ? 51.290 152.725 58.392 1.00 16.73 242 GLU B N 1
ATOM 3469 C CA . GLU B 1 242 ? 52.434 152.927 59.291 1.00 17.52 242 GLU B CA 1
ATOM 3470 C C . GLU B 1 242 ? 53.391 154.010 58.790 1.00 16.67 242 GLU B C 1
ATOM 3471 O O . GLU B 1 242 ? 54.227 154.473 59.527 1.00 17.53 242 GLU B O 1
ATOM 3477 N N . ASN B 1 243 ? 53.367 154.293 57.493 1.00 16.33 243 ASN B N 1
ATOM 3478 C CA . ASN B 1 243 ? 54.218 155.316 56.916 1.00 17.76 243 ASN B CA 1
ATOM 3479 C C . ASN B 1 243 ? 53.543 156.695 56.806 1.00 17.14 243 ASN B C 1
ATOM 3480 O O . ASN B 1 243 ? 54.062 157.606 56.119 1.00 17.05 243 ASN B O 1
ATOM 3485 N N . THR B 1 244 ? 52.429 156.867 57.500 1.00 16.86 244 THR B N 1
ATOM 3486 C CA . THR B 1 244 ? 51.612 158.058 57.308 1.00 16.57 244 THR B CA 1
ATOM 3487 C C . THR B 1 244 ? 51.354 158.746 58.639 1.00 18.32 244 THR B C 1
ATOM 3488 O O . THR B 1 244 ? 51.370 158.125 59.701 1.00 16.01 244 THR B O 1
ATOM 3492 N N . VAL B 1 245 ? 51.010 160.032 58.542 1.00 17.07 245 VAL B N 1
ATOM 3493 C CA . VAL B 1 245 ? 50.534 160.844 59.681 1.00 16.44 245 VAL B CA 1
ATOM 3494 C C . VAL B 1 245 ? 49.367 161.674 59.195 1.00 15.64 245 VAL B C 1
ATOM 3495 O O . VAL B 1 245 ? 49.383 162.207 58.085 1.00 16.92 245 VAL B O 1
ATOM 3499 N N . ARG B 1 246 ? 48.292 161.695 59.989 1.00 15.73 246 ARG B N 1
ATOM 3500 C CA . ARG B 1 246 ? 47.103 162.401 59.629 1.00 15.55 246 ARG B CA 1
ATOM 3501 C C . ARG B 1 246 ? 46.991 163.579 60.604 1.00 17.23 246 ARG B C 1
ATOM 3502 O O . ARG B 1 246 ? 47.109 163.403 61.812 1.00 19.32 246 ARG B O 1
ATOM 3510 N N . TRP B 1 247 ? 46.693 164.738 60.069 1.00 17.88 247 TRP B N 1
ATOM 3511 C CA . TRP B 1 247 ? 46.557 165.963 60.865 1.00 18.65 247 TRP B CA 1
ATOM 3512 C C . TRP B 1 247 ? 45.152 166.491 60.769 1.00 19.08 247 TRP B C 1
ATOM 3513 O O . TRP B 1 247 ? 44.609 166.687 59.700 1.00 20.23 247 TRP B O 1
ATOM 3524 N N . ARG B 1 248 ? 44.548 166.723 61.925 1.00 17.53 248 ARG B N 1
ATOM 3525 C CA . ARG B 1 248 ? 43.287 167.457 61.925 1.00 17.82 248 ARG B CA 1
ATOM 3526 C C . ARG B 1 248 ? 43.544 168.946 62.242 1.00 19.13 248 ARG B C 1
ATOM 3527 O O . ARG B 1 248 ? 44.079 169.294 63.264 1.00 19.43 248 ARG B O 1
ATOM 3535 N N . TRP B 1 249 ? 43.071 169.795 61.380 1.00 19.29 249 TRP B N 1
ATOM 3536 C CA . TRP B 1 249 ? 43.462 171.197 61.367 1.00 19.47 249 TRP B CA 1
ATOM 3537 C C . TRP B 1 249 ? 42.555 172.026 62.276 1.00 21.96 249 TRP B C 1
ATOM 3538 O O . TRP B 1 249 ? 41.330 171.804 62.344 1.00 19.22 249 TRP B O 1
ATOM 3549 N N . GLU B 1 250 ? 43.169 172.964 62.976 1.00 21.54 250 GLU B N 1
ATOM 3550 C CA . GLU B 1 250 ? 42.448 174.056 63.667 1.00 22.36 250 GLU B CA 1
ATOM 3551 C C . GLU B 1 250 ? 43.016 175.360 63.080 1.00 21.22 250 GLU B C 1
ATOM 3552 O O . GLU B 1 250 ? 44.189 175.427 62.700 1.00 20.73 250 GLU B O 1
ATOM 3558 N N . ALA B 1 251 ? 42.175 176.378 62.950 1.00 21.66 251 ALA B N 1
ATOM 3559 C CA . ALA B 1 251 ? 42.590 177.668 62.426 1.00 22.70 251 ALA B CA 1
ATOM 3560 C C . ALA B 1 251 ? 43.823 178.108 63.186 1.00 23.07 251 ALA B C 1
ATOM 3561 O O . ALA B 1 251 ? 43.917 177.957 64.410 1.00 25.64 251 ALA B O 1
ATOM 3563 N N . GLY B 1 252 ? 44.790 178.574 62.429 1.00 23.74 252 GLY B N 1
ATOM 3564 C CA . GLY B 1 252 ? 46.055 179.051 62.947 1.00 24.55 252 GLY B CA 1
ATOM 3565 C C . GLY B 1 252 ? 47.132 177.973 63.000 1.00 24.86 252 GLY B C 1
ATOM 3566 O O . GLY B 1 252 ? 48.298 178.272 63.298 1.00 24.40 252 GLY B O 1
ATOM 3567 N N . ASP B 1 253 ? 46.765 176.723 62.683 1.00 23.03 253 ASP B N 1
ATOM 3568 C CA . ASP B 1 253 ? 47.790 175.676 62.483 1.00 20.06 253 ASP B CA 1
ATOM 3569 C C . ASP B 1 253 ? 48.614 175.944 61.250 1.00 18.01 253 ASP B C 1
ATOM 3570 O O . ASP B 1 253 ? 48.124 176.426 60.244 1.00 21.36 253 ASP B O 1
ATOM 3575 N N . VAL B 1 254 ? 49.896 175.606 61.294 1.00 19.45 254 VAL B N 1
ATOM 3576 C CA . VAL B 1 254 ? 50.745 175.649 60.130 1.00 19.80 254 VAL B CA 1
ATOM 3577 C C . VAL B 1 254 ? 51.479 174.302 59.972 1.00 18.37 254 VAL B C 1
ATOM 3578 O O . VAL B 1 254 ? 52.024 173.794 60.965 1.00 19.26 254 VAL B O 1
ATOM 3582 N N . ALA B 1 255 ? 51.493 173.775 58.749 1.00 19.73 255 ALA B N 1
ATOM 3583 C CA . ALA B 1 255 ? 52.277 172.599 58.460 1.00 18.66 255 ALA B CA 1
ATOM 3584 C C . ALA B 1 255 ? 53.343 172.979 57.437 1.00 17.04 255 ALA B C 1
ATOM 3585 O O . ALA B 1 255 ? 53.082 173.716 56.555 1.00 18.79 255 ALA B O 1
ATOM 3587 N N . ILE B 1 256 ? 54.530 172.402 57.596 1.00 17.93 256 ILE B N 1
ATOM 3588 C CA . ILE B 1 256 ? 55.598 172.504 56.639 1.00 17.55 256 ILE B CA 1
ATOM 3589 C C . ILE B 1 256 ? 56.046 171.093 56.302 1.00 17.53 256 ILE B C 1
ATOM 3590 O O . ILE B 1 256 ? 56.328 170.324 57.207 1.00 18.82 256 ILE B O 1
ATOM 3595 N N . TRP B 1 257 ? 56.122 170.774 55.023 1.00 16.47 257 TRP B N 1
ATOM 3596 C CA . TRP B 1 257 ? 56.542 169.413 54.651 1.00 17.32 257 TRP B CA 1
ATOM 3597 C C . TRP B 1 257 ? 57.670 169.447 53.639 1.00 20.04 257 TRP B C 1
ATOM 3598 O O . TRP B 1 257 ? 57.816 170.395 52.861 1.00 19.44 257 TRP B O 1
ATOM 3609 N N . ASP B 1 258 ? 58.462 168.387 53.674 1.00 18.81 258 ASP B N 1
ATOM 3610 C CA . ASP B 1 258 ? 59.565 168.219 52.744 1.00 17.76 258 ASP B CA 1
ATOM 3611 C C . ASP B 1 258 ? 59.053 167.415 51.590 1.00 18.29 258 ASP B C 1
ATOM 3612 O O . ASP B 1 258 ? 58.896 166.184 51.686 1.00 20.42 258 ASP B O 1
ATOM 3617 N N . ASN B 1 259 ? 58.780 168.094 50.505 1.00 16.13 259 ASN B N 1
ATOM 3618 C CA . ASN B 1 259 ? 58.223 167.503 49.326 1.00 17.88 259 ASN B CA 1
ATOM 3619 C C . ASN B 1 259 ? 59.160 166.545 48.602 1.00 20.26 259 ASN B C 1
ATOM 3620 O O . ASN B 1 259 ? 58.711 165.788 47.757 1.00 24.03 259 ASN B O 1
ATOM 3625 N N . ARG B 1 260 ? 60.422 166.511 48.977 1.00 18.46 260 ARG B N 1
ATOM 3626 C CA . ARG B 1 260 ? 61.380 165.608 48.367 1.00 20.45 260 ARG B CA 1
ATOM 3627 C C . ARG B 1 260 ? 61.218 164.170 48.960 1.00 22.09 260 ARG B C 1
ATOM 3628 O O . ARG B 1 260 ? 61.815 163.231 48.458 1.00 23.66 260 ARG B O 1
ATOM 3636 N N . ALA B 1 261 ? 60.538 164.048 50.108 1.00 19.75 261 ALA B N 1
ATOM 3637 C CA . ALA B 1 261 ? 60.495 162.764 50.830 1.00 20.41 261 ALA B CA 1
ATOM 3638 C C . ALA B 1 261 ? 59.089 162.477 51.355 1.00 18.77 261 ALA B C 1
ATOM 3639 O O . ALA B 1 261 ? 58.893 161.709 52.271 1.00 19.42 261 ALA B O 1
ATOM 3641 N N . THR B 1 262 ? 58.119 163.101 50.753 1.00 19.50 262 THR B N 1
ATOM 3642 C CA . THR B 1 262 ? 56.719 162.871 51.087 1.00 18.16 262 THR B CA 1
ATOM 3643 C C . THR B 1 262 ? 55.807 162.870 49.885 1.00 17.28 262 THR B C 1
ATOM 3644 O O . THR B 1 262 ? 56.131 163.294 48.769 1.00 20.38 262 THR B O 1
ATOM 3648 N N . GLN B 1 263 ? 54.616 162.343 50.144 1.00 17.08 263 GLN B N 1
ATOM 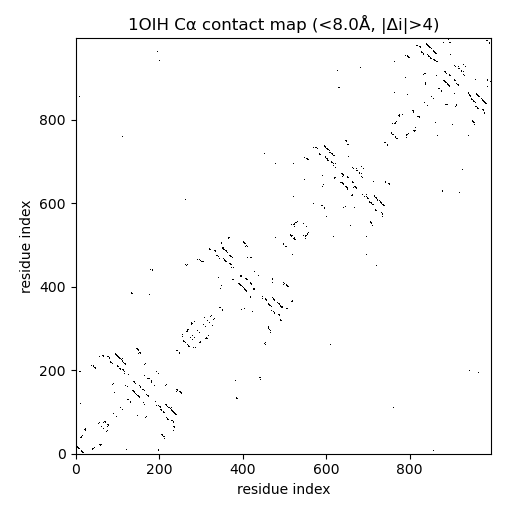3649 C CA . GLN B 1 263 ? 53.427 162.598 49.378 1.00 18.82 263 GLN B CA 1
ATOM 3650 C C . GLN B 1 263 ? 52.341 163.074 50.374 1.00 16.49 263 GLN B C 1
ATOM 3651 O O . GLN B 1 263 ? 52.494 162.894 51.596 1.00 17.18 263 GLN B O 1
ATOM 3657 N N . HIS B 1 264 ? 51.260 163.628 49.847 1.00 16.01 264 HIS B N 1
ATOM 3658 C CA . HIS B 1 264 ? 50.128 164.000 50.721 1.00 17.82 264 HIS B CA 1
ATOM 3659 C C . HIS B 1 264 ? 48.817 163.906 50.038 1.00 17.09 264 HIS B C 1
ATOM 3660 O O . HIS B 1 264 ? 48.714 163.693 48.800 1.00 19.13 264 HIS B O 1
ATOM 3667 N N . TYR B 1 265 ? 47.779 163.982 50.861 1.00 16.97 265 TYR B N 1
ATOM 3668 C CA . TYR B 1 265 ? 46.425 163.684 50.445 1.00 16.95 265 TYR B CA 1
ATOM 3669 C C . TYR B 1 265 ? 45.538 164.538 51.302 1.00 16.64 265 TYR B C 1
ATOM 3670 O O . TYR B 1 265 ? 45.624 164.458 52.535 1.00 17.97 265 TYR B O 1
ATOM 3679 N N . ALA B 1 266 ? 44.654 165.277 50.667 1.00 17.37 266 ALA B N 1
ATOM 3680 C CA . ALA B 1 266 ? 43.680 166.041 51.406 1.00 18.29 266 ALA B CA 1
ATOM 3681 C C . ALA B 1 266 ? 42.343 165.320 51.429 1.00 16.80 266 ALA B C 1
ATOM 3682 O O . ALA B 1 266 ? 41.748 165.108 50.413 1.00 19.68 266 ALA B O 1
ATOM 3684 N N . VAL B 1 267 ? 41.858 164.982 52.607 1.00 17.01 267 VAL B N 1
ATOM 3685 C CA . VAL B 1 267 ? 40.685 164.170 52.778 1.00 18.41 267 VAL B CA 1
ATOM 3686 C C . VAL B 1 267 ? 39.419 164.979 52.476 1.00 19.14 267 VAL B C 1
ATOM 3687 O O . VAL B 1 267 ? 39.175 166.020 53.096 1.00 18.74 267 VAL B O 1
ATOM 3691 N N . ASP B 1 268 ? 38.640 164.477 51.532 1.00 18.84 268 ASP B N 1
ATOM 3692 C CA . ASP B 1 268 ? 37.446 165.176 51.107 1.00 21.38 268 ASP B CA 1
ATOM 3693 C C . ASP B 1 268 ? 36.199 164.546 51.760 1.00 20.56 268 ASP B C 1
ATOM 3694 O O . ASP B 1 268 ? 35.375 163.884 51.122 1.00 19.47 268 ASP B O 1
ATOM 3699 N N . ASP B 1 269 ? 36.085 164.771 53.061 1.00 19.55 269 ASP B N 1
ATOM 3700 C CA . ASP B 1 269 ? 35.024 164.186 53.875 1.00 20.13 269 ASP B CA 1
ATOM 3701 C C . ASP B 1 269 ? 34.175 165.244 54.562 1.00 20.38 269 ASP B C 1
ATOM 3702 O O . ASP B 1 269 ? 33.438 164.937 55.454 1.00 20.68 269 ASP B O 1
ATOM 3707 N N . TYR B 1 270 ? 34.328 166.500 54.176 1.00 18.87 270 TYR B N 1
ATOM 3708 C CA . TYR B 1 270 ? 33.729 167.603 54.957 1.00 19.29 270 TYR B CA 1
ATOM 3709 C C . TYR B 1 270 ? 32.585 168.324 54.271 1.00 22.82 270 TYR B C 1
ATOM 3710 O O . TYR B 1 270 ? 32.056 169.313 54.827 1.00 24.46 270 TYR B O 1
ATOM 3719 N N . GLY B 1 271 ? 32.202 167.836 53.101 1.00 22.33 271 GLY B N 1
ATOM 3720 C CA . GLY B 1 271 ? 31.014 168.296 52.382 1.00 22.86 271 GLY B CA 1
ATOM 3721 C C . GLY B 1 271 ? 31.102 169.780 52.076 1.00 22.63 271 GLY B C 1
ATOM 3722 O O . GLY B 1 271 ? 32.068 170.235 51.448 1.00 21.00 271 GLY B O 1
ATOM 3723 N N . THR B 1 272 ? 30.093 170.542 52.503 1.00 23.72 272 THR B N 1
ATOM 3724 C CA . THR B 1 272 ? 30.076 171.972 52.211 1.00 24.29 272 THR B CA 1
ATOM 3725 C C . THR B 1 272 ? 30.663 172.813 53.341 1.00 24.26 272 THR B C 1
ATOM 3726 O O . THR B 1 272 ? 30.633 174.045 53.233 1.00 28.34 272 THR B O 1
ATOM 3730 N N . GLN B 1 273 ? 31.211 172.226 54.394 1.00 23.13 273 GLN B N 1
ATOM 3731 C CA . GLN B 1 273 ? 31.844 173.028 55.430 1.00 22.72 273 GLN B CA 1
ATOM 3732 C C . GLN B 1 273 ? 33.002 173.775 54.787 1.00 25.05 273 GLN B C 1
ATOM 3733 O O . GLN B 1 273 ? 33.840 173.185 54.054 1.00 23.78 273 GLN B O 1
ATOM 3739 N N . PRO B 1 274 ? 33.063 175.098 54.988 1.00 24.84 274 PRO B N 1
ATOM 3740 C CA . PRO B 1 274 ? 34.218 175.850 54.479 1.00 22.60 274 PRO B CA 1
ATOM 3741 C C . PRO B 1 274 ? 35.565 175.377 54.989 1.00 17.77 274 PRO B C 1
ATOM 3742 O O . PRO B 1 274 ? 35.767 175.101 56.181 1.00 22.18 274 PRO B O 1
ATOM 3746 N N . ARG B 1 275 ? 36.489 175.311 54.047 1.00 22.25 275 ARG B N 1
ATOM 3747 C CA . ARG B 1 275 ? 37.893 174.982 54.312 1.00 21.10 275 ARG B CA 1
ATOM 3748 C C . ARG B 1 275 ? 38.753 175.885 53.458 1.00 20.59 275 ARG B C 1
ATOM 3749 O O . ARG B 1 275 ? 38.723 175.839 52.240 1.00 23.24 275 ARG B O 1
ATOM 3757 N N . ILE B 1 276 ? 39.542 176.705 54.134 1.00 21.05 276 ILE B N 1
ATOM 3758 C CA . ILE B 1 276 ? 40.403 177.630 53.444 1.00 19.78 276 ILE B CA 1
ATOM 3759 C C . ILE B 1 276 ? 41.768 177.518 54.055 1.00 18.90 276 ILE B C 1
ATOM 3760 O O . ILE B 1 276 ? 41.958 177.702 55.244 1.00 20.57 276 ILE B O 1
ATOM 3765 N N . VAL B 1 277 ? 42.715 177.239 53.201 1.00 19.85 277 VAL B N 1
ATOM 3766 C CA . VAL B 1 277 ? 44.115 177.172 53.603 1.00 19.51 277 VAL B CA 1
ATOM 3767 C C . VAL B 1 277 ? 44.920 178.072 52.645 1.00 20.62 277 VAL B C 1
ATOM 3768 O O . VAL B 1 277 ? 44.522 178.295 51.504 1.00 20.84 277 VAL B O 1
ATOM 3772 N N . ARG B 1 278 ? 46.064 178.541 53.130 1.00 19.30 278 ARG B N 1
ATOM 3773 C CA . ARG B 1 278 ? 46.943 179.383 52.312 1.00 21.23 278 ARG B CA 1
ATOM 3774 C C . ARG B 1 278 ? 48.361 178.870 52.366 1.00 18.09 278 ARG B C 1
ATOM 3775 O O . ARG B 1 278 ? 48.864 178.530 53.424 1.00 20.18 278 ARG B O 1
ATOM 3783 N N . ARG B 1 279 ? 48.967 178.786 51.190 1.00 20.77 279 ARG B N 1
ATOM 3784 C CA . ARG B 1 279 ? 50.198 178.069 51.004 1.00 22.14 279 ARG B CA 1
ATOM 3785 C C . ARG B 1 279 ? 51.285 178.889 50.311 1.00 20.39 279 ARG B C 1
ATOM 3786 O O . ARG B 1 279 ? 51.020 179.569 49.346 1.00 23.41 279 ARG B O 1
ATOM 3794 N N . VAL B 1 280 ? 52.510 178.742 50.766 1.00 21.80 280 VAL B N 1
ATOM 3795 C CA . VAL B 1 280 ? 53.655 179.245 50.051 1.00 22.65 280 VAL B CA 1
ATOM 3796 C C . VAL B 1 280 ? 54.489 178.009 49.702 1.00 21.17 280 VAL B C 1
ATOM 3797 O O . VAL B 1 280 ? 54.778 177.182 50.574 1.00 19.25 280 VAL B O 1
ATOM 3801 N N . THR B 1 281 ? 54.899 177.953 48.462 1.00 22.64 281 THR B N 1
ATOM 3802 C CA . THR B 1 281 ? 55.697 176.858 47.934 1.00 25.03 281 THR B CA 1
ATOM 3803 C C . THR B 1 281 ? 57.105 177.326 47.703 1.00 25.01 281 THR B C 1
ATOM 3804 O O . THR B 1 281 ? 57.320 178.429 47.188 1.00 22.59 281 THR B O 1
ATOM 3808 N N . LEU B 1 282 ? 58.072 176.488 48.056 1.00 20.82 282 LEU B N 1
ATOM 3809 C CA . LEU B 1 282 ? 59.487 176.824 47.963 1.00 19.55 282 LEU B CA 1
ATOM 3810 C C . LEU B 1 282 ? 60.147 176.081 46.830 1.00 21.35 282 LEU B C 1
ATOM 3811 O O . LEU B 1 282 ? 59.924 174.878 46.597 1.00 21.97 282 LEU B O 1
ATOM 3816 N N . ALA B 1 283 ? 60.962 176.794 46.083 1.00 22.27 283 ALA B N 1
ATOM 3817 C CA . ALA B 1 283 ? 61.630 176.226 44.916 1.00 23.01 283 ALA B CA 1
ATOM 3818 C C . ALA B 1 283 ? 62.507 175.032 45.305 1.00 21.40 283 ALA B C 1
ATOM 3819 O O . ALA B 1 283 ? 63.208 175.047 46.297 1.00 23.15 283 ALA B O 1
ATOM 3821 N N . GLY B 1 284 ? 62.535 174.019 44.456 1.00 24.12 284 GLY B N 1
ATOM 3822 C CA . GLY B 1 284 ? 63.391 172.858 44.728 1.00 24.34 284 GLY B CA 1
ATOM 3823 C C . GLY B 1 284 ? 64.453 172.645 43.660 1.00 25.91 284 GLY B C 1
ATOM 3824 O O . GLY B 1 284 ? 64.523 173.370 42.668 1.00 25.98 284 GLY B O 1
ATOM 3825 N N . GLU B 1 285 ? 65.188 171.557 43.819 1.00 27.12 285 GLU B N 1
ATOM 3826 C CA . GLU B 1 285 ? 66.304 171.193 42.941 1.00 26.61 285 GLU B CA 1
ATOM 3827 C C . GLU B 1 285 ? 65.931 170.105 41.970 1.00 26.56 285 GLU B C 1
ATOM 3828 O O . GLU B 1 285 ? 64.884 169.394 42.125 1.00 22.77 285 GLU B O 1
ATOM 3834 N N . VAL B 1 286 ? 66.777 169.919 40.951 1.00 25.88 286 VAL B N 1
ATOM 3835 C CA . VAL B 1 286 ? 66.578 168.817 40.028 1.00 26.53 286 VAL B CA 1
ATOM 3836 C C . VAL B 1 286 ? 66.933 167.524 40.758 1.00 23.94 286 VAL B C 1
ATOM 3837 O O . VAL B 1 286 ? 67.995 167.415 41.438 1.00 24.90 286 VAL B O 1
ATOM 3841 N N . PRO B 1 287 ? 66.036 166.552 40.764 1.00 24.94 287 PRO B N 1
ATOM 3842 C CA . PRO B 1 287 ? 66.373 165.316 41.490 1.00 25.06 287 PRO B CA 1
ATOM 3843 C C . PRO B 1 287 ? 67.565 164.543 40.888 1.00 24.96 287 PRO B C 1
ATOM 3844 O O . PRO B 1 287 ? 67.827 164.627 39.705 1.00 30.01 287 PRO B O 1
ATOM 3848 N N . VAL B 1 288 ? 68.230 163.819 41.748 1.00 26.68 288 VAL B N 1
ATOM 3849 C CA . VAL B 1 288 ? 69.361 162.973 41.460 1.00 27.48 288 VAL B CA 1
ATOM 3850 C C . VAL B 1 288 ? 69.052 161.534 41.898 1.00 27.15 288 VAL B C 1
ATOM 3851 O O . VAL B 1 288 ? 68.679 161.260 43.061 1.00 27.55 288 VAL B O 1
ATOM 3855 N N . GLY B 1 289 ? 69.195 160.614 40.965 1.00 26.49 289 GLY B N 1
ATOM 3856 C CA . GLY B 1 289 ? 69.019 159.193 41.241 1.00 25.25 289 GLY B CA 1
ATOM 3857 C C . GLY B 1 289 ? 70.196 158.535 41.916 1.00 26.29 289 GLY B C 1
ATOM 3858 O O . GLY B 1 289 ? 71.262 159.131 42.158 1.00 27.83 289 GLY B O 1
ATOM 3859 N N . VAL B 1 290 ? 70.039 157.238 42.191 1.00 24.60 290 VAL B N 1
ATOM 3860 C CA . VAL B 1 290 ? 71.037 156.500 42.950 1.00 25.67 290 VAL B CA 1
ATOM 3861 C C . VAL B 1 290 ? 72.406 156.421 42.215 1.00 28.45 290 VAL B C 1
ATOM 3862 O O . VAL B 1 290 ? 73.441 156.422 42.882 1.00 29.62 290 VAL B O 1
ATOM 3866 N N . ASP B 1 291 ? 72.351 156.394 40.896 1.00 29.18 291 ASP B N 1
ATOM 3867 C CA . ASP B 1 291 ? 73.536 156.360 39.993 1.00 35.65 291 ASP B CA 1
ATOM 3868 C C . ASP B 1 291 ? 74.024 157.752 39.562 1.00 37.63 291 ASP B C 1
ATOM 3869 O O . ASP B 1 291 ? 74.851 157.850 38.658 1.00 38.09 291 ASP B O 1
ATOM 3874 N N . GLY B 1 292 ? 73.461 158.824 40.146 1.00 35.52 292 GLY B N 1
ATOM 3875 C CA . GLY B 1 292 ? 73.852 160.195 39.848 1.00 35.33 292 GLY B CA 1
ATOM 3876 C C . GLY B 1 292 ? 73.135 160.818 38.674 1.00 36.34 292 GLY B C 1
ATOM 3877 O O . GLY B 1 292 ? 73.357 161.995 38.389 1.00 37.96 292 GLY B O 1
ATOM 3878 N N . GLN B 1 293 ? 72.293 160.076 37.951 1.00 34.72 293 GLN B N 1
ATOM 3879 C CA . GLN B 1 293 ? 71.633 160.672 36.798 1.00 36.58 293 GLN B CA 1
ATOM 3880 C C . GLN B 1 293 ? 70.560 161.666 37.229 1.00 34.70 293 GLN B C 1
ATOM 3881 O O . GLN B 1 293 ? 69.963 161.500 38.284 1.00 32.81 293 GLN B O 1
ATOM 3887 N N . LEU B 1 294 ? 70.341 162.699 36.438 1.00 34.12 294 LEU B N 1
ATOM 3888 C CA . LEU B 1 294 ? 69.398 163.762 36.778 1.00 33.88 294 LEU B CA 1
ATOM 3889 C C . LEU B 1 294 ? 68.112 163.576 36.061 1.00 31.71 294 LEU B C 1
ATOM 3890 O O . LEU B 1 294 ? 68.096 163.104 34.949 1.00 31.07 294 LEU B O 1
ATOM 3895 N N . SER B 1 295 ? 66.995 163.964 36.684 1.00 30.23 295 SER B N 1
ATOM 3896 C CA . SER B 1 295 ? 65.731 164.038 35.993 1.00 27.95 295 SER B CA 1
ATOM 3897 C C . SER B 1 295 ? 65.783 164.925 34.757 1.00 32.54 295 SER B C 1
ATOM 3898 O O . SER B 1 295 ? 66.564 165.887 34.687 1.00 32.03 295 SER B O 1
ATOM 3901 N N . ARG B 1 296 ? 64.900 164.663 33.811 1.00 35.02 296 ARG B N 1
ATOM 3902 C CA . ARG B 1 296 ? 64.847 165.484 32.599 1.00 37.98 296 ARG B CA 1
ATOM 3903 C C . ARG B 1 296 ? 63.473 165.659 32.055 1.00 37.14 296 ARG B C 1
ATOM 3904 O O . ARG B 1 296 ? 62.735 164.705 31.873 1.00 35.39 296 ARG B O 1
ATOM 3912 N N . THR B 1 297 ? 63.137 166.898 31.741 1.00 41.00 297 THR B N 1
ATOM 3913 C CA . THR B 1 297 ? 61.886 167.188 31.067 1.00 45.91 297 THR B CA 1
ATOM 3914 C C . THR B 1 297 ? 61.972 166.711 29.617 1.00 46.92 297 THR B C 1
ATOM 3915 O O . THR B 1 297 ? 62.941 167.005 28.965 1.00 45.79 297 THR B O 1
ATOM 3919 N N . THR B 1 298 ? 60.965 165.984 29.138 1.00 50.25 298 THR B N 1
ATOM 3920 C CA . THR B 1 298 ? 60.904 165.459 27.754 1.00 53.17 298 THR B CA 1
ATOM 3921 C C . THR B 1 298 ? 59.803 166.074 26.861 1.00 56.45 298 THR B C 1
ATOM 3922 O O . THR B 1 298 ? 59.726 165.765 25.662 1.00 56.25 298 THR B O 1
ATOM 3926 N N . ARG B 1 299 ? 58.935 166.887 27.465 1.00 59.77 299 ARG B N 1
ATOM 3927 C CA . ARG B 1 299 ? 57.946 167.703 26.743 1.00 63.43 299 ARG B CA 1
ATOM 3928 C C . ARG B 1 299 ? 57.676 168.980 27.530 1.00 64.18 299 ARG B C 1
ATOM 3929 O O . ARG B 1 299 ? 57.524 168.919 28.745 1.00 63.96 299 ARG B O 1
ATOM 3937 N N . LYS B 1 300 ? 57.584 170.126 26.854 1.00 65.45 300 LYS B N 1
ATOM 3938 C CA . LYS B 1 300 ? 57.193 171.381 27.519 1.00 66.96 300 LYS B CA 1
ATOM 3939 C C . LYS B 1 300 ? 56.220 172.182 26.640 1.00 68.30 300 LYS B C 1
ATOM 3940 O O . LYS B 1 300 ? 55.343 171.596 25.988 1.00 69.92 300 LYS B O 1
ATOM 3942 N N . LEU C 1 13 ? 17.883 162.726 75.607 1.00 61.70 13 LEU C N 1
ATOM 3943 C CA . LEU C 1 13 ? 19.132 163.288 76.220 1.00 61.49 13 LEU C CA 1
ATOM 3944 C C . LEU C 1 13 ? 20.123 163.689 75.118 1.00 60.69 13 LEU C C 1
ATOM 3945 O O . LEU C 1 13 ? 20.411 162.876 74.228 1.00 61.50 13 LEU C O 1
ATOM 3950 N N . GLU C 1 14 ? 20.630 164.929 75.182 1.00 58.64 14 GLU C N 1
ATOM 3951 C CA . GLU C 1 14 ? 21.682 165.401 74.271 1.00 54.89 14 GLU C CA 1
ATOM 3952 C C . GLU C 1 14 ? 23.040 165.292 74.974 1.00 49.98 14 GLU C C 1
ATOM 3953 O O . GLU C 1 14 ? 23.346 166.083 75.861 1.00 49.18 14 GLU C O 1
ATOM 3955 N N . LEU C 1 15 ? 23.844 164.302 74.581 1.00 43.74 15 LEU C N 1
ATOM 3956 C CA . LEU C 1 15 ? 25.208 164.197 75.080 1.00 40.28 15 LEU C CA 1
ATOM 3957 C C . LEU C 1 15 ? 26.014 165.287 74.424 1.00 34.22 15 LEU C C 1
ATOM 3958 O O . LEU C 1 15 ? 25.610 165.817 73.423 1.00 33.97 15 LEU C O 1
ATOM 3963 N N . ASP C 1 16 ? 27.161 165.608 74.991 1.00 31.98 16 ASP C N 1
ATOM 3964 C CA . ASP C 1 16 ? 28.088 166.564 74.423 1.00 30.27 16 ASP C CA 1
ATOM 3965 C C . ASP C 1 16 ? 28.993 165.808 73.396 1.00 29.67 16 ASP C C 1
ATOM 3966 O O . ASP C 1 16 ? 30.082 165.349 73.742 1.00 28.57 16 ASP C O 1
ATOM 3971 N N . VAL C 1 17 ? 28.510 165.697 72.180 1.00 30.48 17 VAL C N 1
ATOM 3972 C CA . VAL C 1 17 ? 29.122 164.865 71.129 1.00 28.89 17 VAL C CA 1
ATOM 3973 C C . VAL C 1 17 ? 29.904 165.722 70.162 1.00 27.97 17 VAL C C 1
ATOM 3974 O O . VAL C 1 17 ? 29.358 166.691 69.631 1.00 28.77 17 VAL C O 1
ATOM 3978 N N . HIS C 1 18 ? 31.153 165.333 69.878 1.00 27.07 18 HIS C N 1
ATOM 3979 C CA . HIS C 1 18 ? 32.044 166.094 69.007 1.00 27.65 18 HIS C CA 1
ATOM 3980 C C . HIS C 1 18 ? 32.611 165.179 67.849 1.00 25.85 18 HIS C C 1
ATOM 3981 O O . HIS C 1 18 ? 33.545 164.461 68.070 1.00 22.63 18 HIS C O 1
ATOM 3988 N N . PRO C 1 19 ? 32.011 165.245 66.676 1.00 25.62 19 PRO C N 1
ATOM 3989 C CA . PRO C 1 19 ? 32.485 164.448 65.529 1.00 25.90 19 PRO C CA 1
ATOM 3990 C C . PRO C 1 19 ? 33.971 164.672 65.290 1.00 25.62 19 PRO C C 1
ATOM 3991 O O . PRO C 1 19 ? 34.436 165.807 65.434 1.00 24.69 19 PRO C O 1
ATOM 3995 N N . VAL C 1 20 ? 34.692 163.594 64.984 1.00 24.66 20 VAL C N 1
ATOM 3996 C CA . VAL C 1 20 ? 36.134 163.562 64.824 1.00 24.31 20 VAL C CA 1
ATOM 3997 C C . VAL C 1 20 ? 36.347 163.708 63.294 1.00 27.15 20 VAL C C 1
ATOM 3998 O O . VAL C 1 20 ? 36.624 164.813 62.842 1.00 33.14 20 VAL C O 1
ATOM 4002 N N . ALA C 1 21 ? 36.083 162.688 62.482 1.00 20.67 21 ALA C N 1
ATOM 4003 C CA . ALA C 1 21 ? 36.252 162.834 61.010 1.00 18.50 21 ALA C CA 1
ATOM 4004 C C . ALA C 1 21 ? 34.907 163.207 60.398 1.00 20.30 21 ALA C C 1
ATOM 4005 O O . ALA C 1 21 ? 33.866 163.197 61.091 1.00 21.89 21 ALA C O 1
ATOM 4007 N N . GLY C 1 22 ? 34.877 163.459 59.102 1.00 19.82 22 GLY C N 1
ATOM 4008 C CA . GLY C 1 22 ? 33.659 163.833 58.444 1.00 20.52 22 GLY C CA 1
ATOM 4009 C C . GLY C 1 22 ? 32.587 162.769 58.401 1.00 22.24 22 GLY C C 1
ATOM 4010 O O . GLY C 1 22 ? 31.411 163.080 58.469 1.00 23.80 22 GLY C O 1
ATOM 4011 N N . ARG C 1 23 ? 32.979 161.512 58.266 1.00 17.84 23 ARG C N 1
ATOM 4012 C CA . ARG C 1 23 ? 32.025 160.439 57.994 1.00 21.72 23 ARG C CA 1
ATOM 4013 C C . ARG C 1 23 ? 32.003 159.330 59.031 1.00 18.44 23 ARG C C 1
ATOM 4014 O O . ARG C 1 23 ? 31.264 158.347 58.882 1.00 19.87 23 ARG C O 1
ATOM 4022 N N . ILE C 1 24 ? 32.785 159.485 60.087 1.00 20.19 24 ILE C N 1
ATOM 4023 C CA . ILE C 1 24 ? 32.917 158.472 61.115 1.00 17.86 24 ILE C CA 1
ATOM 4024 C C . ILE C 1 24 ? 33.616 159.057 62.339 1.00 20.79 24 ILE C C 1
ATOM 4025 O O . ILE C 1 24 ? 34.545 159.872 62.208 1.00 19.22 24 ILE C O 1
ATOM 4030 N N . GLY C 1 25 ? 33.142 158.665 63.531 1.00 20.10 25 GLY C N 1
ATOM 4031 C CA . GLY C 1 25 ? 33.866 158.909 64.757 1.00 19.15 25 GLY C CA 1
ATOM 4032 C C . GLY C 1 25 ? 33.335 160.140 65.502 1.00 20.05 25 GLY C C 1
ATOM 4033 O O . GLY C 1 25 ? 33.097 161.161 64.907 1.00 19.97 25 GLY C O 1
ATOM 4034 N N . ALA C 1 26 ? 33.137 159.998 66.820 1.00 21.20 26 ALA C N 1
ATOM 4035 C CA . ALA C 1 26 ? 32.773 161.136 67.659 1.00 23.02 26 ALA C CA 1
ATOM 4036 C C . ALA C 1 26 ? 33.289 160.989 69.060 1.00 22.69 26 ALA C C 1
ATOM 4037 O O . ALA C 1 26 ? 33.247 159.919 69.641 1.00 22.03 26 ALA C O 1
ATOM 4039 N N . GLU C 1 27 ? 33.805 162.075 69.604 1.00 22.91 27 GLU C N 1
ATOM 4040 C CA . GLU C 1 27 ? 34.230 162.093 70.997 1.00 22.27 27 GLU C CA 1
ATOM 4041 C C . GLU C 1 27 ? 33.010 162.559 71.828 1.00 23.92 27 GLU C C 1
ATOM 4042 O O . GLU C 1 27 ? 32.295 163.471 71.440 1.00 24.71 27 GLU C O 1
ATOM 4048 N N . ILE C 1 28 ? 32.788 161.862 72.926 1.00 26.14 28 ILE C N 1
ATOM 4049 C CA . ILE C 1 28 ? 31.694 162.164 73.843 1.00 26.80 28 ILE C CA 1
ATOM 4050 C C . ILE C 1 28 ? 32.346 162.695 75.144 1.00 26.13 28 ILE C C 1
ATOM 4051 O O . ILE C 1 28 ? 33.140 162.023 75.785 1.00 22.82 28 ILE C O 1
ATOM 4056 N N . ARG C 1 29 ? 31.983 163.912 75.487 1.00 29.11 29 ARG C N 1
ATOM 4057 C CA . ARG C 1 29 ? 32.498 164.600 76.675 1.00 31.16 29 ARG C CA 1
ATOM 4058 C C . ARG C 1 29 ? 31.450 164.584 77.812 1.00 32.18 29 ARG C C 1
ATOM 4059 O O . ARG C 1 29 ? 30.273 164.373 77.537 1.00 31.04 29 ARG C O 1
ATOM 4067 N N . GLY C 1 30 ? 31.911 164.696 79.071 1.00 35.87 30 GLY C N 1
ATOM 4068 C CA . GLY C 1 30 ? 31.051 164.857 80.225 1.00 35.57 30 GLY C CA 1
ATOM 4069 C C . GLY C 1 30 ? 30.377 163.624 80.765 1.00 36.58 30 GLY C C 1
ATOM 4070 O O . GLY C 1 30 ? 29.412 163.732 81.576 1.00 35.43 30 GLY C O 1
ATOM 4071 N N . VAL C 1 31 ? 30.862 162.448 80.361 1.00 32.92 31 VAL C N 1
ATOM 4072 C CA . VAL C 1 31 ? 30.335 161.191 80.842 1.00 34.59 31 VAL C CA 1
ATOM 4073 C C . VAL C 1 31 ? 31.463 160.454 81.506 1.00 35.44 31 VAL C C 1
ATOM 4074 O O . VAL C 1 31 ? 32.507 160.231 80.873 1.00 35.86 31 VAL C O 1
ATOM 4078 N N . LYS C 1 32 ? 31.290 160.069 82.776 1.00 33.86 32 LYS C N 1
ATOM 4079 C CA . LYS C 1 32 ? 32.210 159.140 83.408 1.00 35.62 32 LYS C CA 1
ATOM 4080 C C . LYS C 1 32 ? 31.574 157.815 83.248 1.00 35.75 32 LYS C C 1
ATOM 4081 O O . LYS C 1 32 ? 30.536 157.527 83.854 1.00 36.56 32 LYS C O 1
ATOM 4083 N N . LEU C 1 33 ? 32.209 156.959 82.443 1.00 34.06 33 LEU C N 1
ATOM 4084 C CA . LEU C 1 33 ? 31.721 155.602 82.246 1.00 32.51 33 LEU C CA 1
ATOM 4085 C C . LEU C 1 33 ? 31.711 154.807 83.553 1.00 34.28 33 LEU C C 1
ATOM 4086 O O . LEU C 1 33 ? 32.696 154.794 84.285 1.00 34.68 33 LEU C O 1
ATOM 4091 N N . SER C 1 34 ? 30.631 154.062 83.785 1.00 36.04 34 SER C N 1
ATOM 4092 C CA . SER C 1 34 ? 30.516 153.195 84.967 1.00 37.03 34 SER C CA 1
ATOM 4093 C C . SER C 1 34 ? 29.399 152.184 84.820 1.00 34.94 34 SER C C 1
ATOM 4094 O O . SER C 1 34 ? 28.560 152.319 83.925 1.00 35.55 34 SER C O 1
ATOM 4097 N N . PRO C 1 35 ? 29.339 151.179 85.701 1.00 33.18 35 PRO C N 1
ATOM 4098 C CA . PRO C 1 35 ? 28.159 150.311 85.751 1.00 32.68 35 PRO C CA 1
ATOM 4099 C C . PRO C 1 35 ? 26.871 151.011 86.204 1.00 31.87 35 PRO C C 1
ATOM 4100 O O . PRO C 1 35 ? 25.831 150.392 86.090 1.00 33.24 35 PRO C O 1
ATOM 4104 N N . ASP C 1 36 ? 26.929 152.255 86.630 1.00 30.05 36 ASP C N 1
ATOM 4105 C CA . ASP C 1 36 ? 25.812 152.913 87.298 1.00 34.80 36 ASP C CA 1
ATOM 4106 C C . ASP C 1 36 ? 25.177 153.977 86.431 1.00 35.78 36 ASP C C 1
ATOM 4107 O O . ASP C 1 36 ? 24.378 154.778 86.926 1.00 33.90 36 ASP C O 1
ATOM 4112 N N . LEU C 1 37 ? 25.547 154.039 85.143 1.00 33.52 37 LEU C N 1
ATOM 4113 C CA . LEU C 1 37 ? 24.954 155.047 84.276 1.00 32.40 37 LEU C CA 1
ATOM 4114 C C . LEU C 1 37 ? 23.437 154.822 84.124 1.00 30.79 37 LEU C C 1
ATOM 4115 O O . LEU C 1 37 ? 22.957 153.675 84.095 1.00 31.61 37 LEU C O 1
ATOM 4120 N N . ASP C 1 38 ? 22.695 155.909 83.976 1.00 32.23 38 ASP C N 1
ATOM 4121 C CA . ASP C 1 38 ? 21.245 155.756 83.936 1.00 35.18 38 ASP C CA 1
ATOM 4122 C C . ASP C 1 38 ? 20.784 155.359 82.530 1.00 36.15 38 ASP C C 1
ATOM 4123 O O . ASP C 1 38 ? 21.594 155.386 81.553 1.00 33.83 38 ASP C O 1
ATOM 4128 N N . ALA C 1 39 ? 19.536 154.924 82.415 1.00 32.48 39 ALA C N 1
ATOM 4129 C CA . ALA C 1 39 ? 19.043 154.403 81.149 1.00 34.84 39 ALA C CA 1
ATOM 4130 C C . ALA C 1 39 ? 19.049 155.459 80.029 1.00 33.26 39 ALA C C 1
ATOM 4131 O O . ALA C 1 39 ? 19.292 155.120 78.852 1.00 36.54 39 ALA C O 1
ATOM 4133 N N . ALA C 1 40 ? 18.796 156.718 80.356 1.00 31.02 40 ALA C N 1
ATOM 4134 C CA . ALA C 1 40 ? 18.766 157.796 79.359 1.00 32.61 40 ALA C CA 1
ATOM 4135 C C . ALA C 1 40 ? 20.152 157.946 78.712 1.00 34.78 40 ALA C C 1
ATOM 4136 O O . ALA C 1 40 ? 20.294 158.157 77.480 1.00 33.12 40 ALA C O 1
ATOM 4138 N N . THR C 1 41 ? 21.161 157.840 79.562 1.00 31.53 41 THR C N 1
ATOM 4139 C CA . THR C 1 41 ? 22.541 158.021 79.145 1.00 32.90 41 THR C CA 1
ATOM 4140 C C . THR C 1 41 ? 23.001 156.814 78.323 1.00 30.41 41 THR C C 1
ATOM 4141 O O . THR C 1 41 ? 23.613 156.961 77.267 1.00 31.32 41 THR C O 1
ATOM 4145 N N . VAL C 1 42 ? 22.680 155.627 78.782 1.00 28.98 42 VAL C N 1
ATOM 4146 C CA . VAL C 1 42 ? 23.002 154.426 78.050 1.00 29.09 42 VAL C CA 1
ATOM 4147 C C . VAL C 1 42 ? 22.342 154.453 76.673 1.00 31.37 42 VAL C C 1
ATOM 4148 O O . VAL C 1 42 ? 22.986 154.086 75.675 1.00 27.89 42 VAL C O 1
ATOM 4152 N N . GLU C 1 43 ? 21.080 154.883 76.593 1.00 31.72 43 GLU C N 1
ATOM 4153 C CA . GLU C 1 43 ? 20.365 154.937 75.305 1.00 31.86 43 GLU C CA 1
ATOM 4154 C C . GLU C 1 43 ? 21.023 155.950 74.380 1.00 30.04 43 GLU C C 1
ATOM 4155 O O . GLU C 1 43 ? 21.099 155.724 73.174 1.00 31.58 43 GLU C O 1
ATOM 4161 N N . ALA C 1 44 ? 21.470 157.059 74.923 1.00 27.71 44 ALA C N 1
ATOM 4162 C CA . ALA C 1 44 ? 22.067 158.115 74.146 1.00 30.10 44 ALA C CA 1
ATOM 4163 C C . ALA C 1 44 ? 23.470 157.662 73.603 1.00 29.78 44 ALA C C 1
ATOM 4164 O O . ALA C 1 44 ? 23.850 158.001 72.488 1.00 30.11 44 ALA C O 1
ATOM 4166 N N . ILE C 1 45 ? 24.183 156.889 74.407 1.00 27.54 45 ILE C N 1
ATOM 4167 C CA . ILE C 1 45 ? 25.466 156.325 74.015 1.00 28.27 45 ILE C CA 1
ATOM 4168 C C . ILE C 1 45 ? 25.235 155.335 72.846 1.00 29.16 45 ILE C C 1
ATOM 4169 O O . ILE C 1 45 ? 25.934 155.408 71.845 1.00 25.08 45 ILE C O 1
ATOM 4174 N N . GLN C 1 46 ? 24.252 154.447 72.980 1.00 26.32 46 GLN C N 1
ATOM 4175 C CA . GLN C 1 46 ? 23.890 153.485 71.939 1.00 26.16 46 GLN C CA 1
ATOM 4176 C C . GLN C 1 46 ? 23.471 154.160 70.667 1.00 25.89 46 GLN C C 1
ATOM 4177 O O . GLN C 1 46 ? 23.860 153.711 69.543 1.00 25.90 46 GLN C O 1
ATOM 4183 N N . ALA C 1 47 ? 22.730 155.250 70.789 1.00 24.68 47 ALA C N 1
ATOM 4184 C CA . ALA C 1 47 ? 22.368 156.016 69.604 1.00 26.09 47 ALA C CA 1
ATOM 4185 C C . ALA C 1 47 ? 23.596 156.635 68.938 1.00 25.70 47 ALA C C 1
ATOM 4186 O O . ALA C 1 47 ? 23.722 156.565 67.724 1.00 24.79 47 ALA C O 1
ATOM 4188 N N . ALA C 1 48 ? 24.499 157.209 69.721 1.00 25.12 48 ALA C N 1
ATOM 4189 C CA . ALA C 1 48 ? 25.717 157.805 69.189 1.00 26.31 48 ALA C CA 1
ATOM 4190 C C . ALA C 1 48 ? 26.604 156.754 68.510 1.00 23.97 48 ALA C C 1
ATOM 4191 O O . ALA C 1 48 ? 27.219 157.049 67.510 1.00 24.68 48 ALA C O 1
ATOM 4193 N N . LEU C 1 49 ? 26.679 155.585 69.096 1.00 21.36 49 LEU C N 1
ATOM 4194 C CA . LEU C 1 49 ? 27.391 154.441 68.557 1.00 23.70 49 LEU C CA 1
ATOM 4195 C C . LEU C 1 49 ? 26.897 154.032 67.174 1.00 24.94 49 LEU C C 1
ATOM 4196 O O . LEU C 1 49 ? 27.697 153.848 66.252 1.00 23.44 49 LEU C O 1
ATOM 4201 N N . VAL C 1 50 ? 25.596 153.865 67.023 1.00 24.51 50 VAL C N 1
ATOM 4202 C CA . VAL C 1 50 ? 25.002 153.587 65.744 1.00 24.57 50 VAL C CA 1
ATOM 4203 C C . VAL C 1 50 ? 25.226 154.715 64.724 1.00 25.29 50 VAL C C 1
ATOM 4204 O O . VAL C 1 50 ? 25.565 154.411 63.549 1.00 24.71 50 VAL C O 1
ATOM 4208 N N . ARG C 1 51 ? 25.102 155.979 65.135 1.00 22.43 51 ARG C N 1
ATOM 4209 C CA . ARG C 1 51 ? 25.264 157.089 64.215 1.00 24.68 51 ARG C CA 1
ATOM 4210 C C . ARG C 1 51 ? 26.709 157.271 63.746 1.00 24.64 51 ARG C C 1
ATOM 4211 O O . ARG C 1 51 ? 26.962 157.480 62.534 1.00 21.80 51 ARG C O 1
ATOM 4215 N N . HIS C 1 52 ? 27.641 157.194 64.701 1.00 20.59 52 HIS C N 1
ATOM 4216 C CA . HIS C 1 52 ? 29.035 157.635 64.473 1.00 19.22 52 HIS C CA 1
ATOM 4217 C C . HIS C 1 52 ? 29.967 156.486 64.255 1.00 19.05 52 HIS C C 1
ATOM 4218 O O . HIS C 1 52 ? 31.130 156.684 63.958 1.00 19.80 52 HIS C O 1
ATOM 4225 N N . LYS C 1 53 ? 29.491 155.262 64.516 1.00 19.31 53 LYS C N 1
ATOM 4226 C CA . LYS C 1 53 ? 30.208 153.995 64.328 1.00 20.30 53 LYS C CA 1
ATOM 4227 C C . LYS C 1 53 ? 31.324 153.691 65.285 1.00 19.92 53 LYS C C 1
ATOM 4228 O O . LYS C 1 53 ? 31.510 152.551 65.643 1.00 19.60 53 LYS C O 1
ATOM 4234 N N . VAL C 1 54 ? 32.089 154.689 65.667 1.00 18.21 54 VAL C N 1
ATOM 4235 C CA . VAL C 1 54 ? 33.000 154.571 66.780 1.00 19.33 54 VAL C CA 1
ATOM 4236 C C . VAL C 1 54 ? 32.942 155.843 67.604 1.00 21.55 54 VAL C C 1
ATOM 4237 O O . VAL C 1 54 ? 32.902 156.958 67.071 1.00 20.45 54 VAL C O 1
ATOM 4241 N N . ILE C 1 55 ? 32.911 155.667 68.926 1.00 20.88 55 ILE C N 1
ATOM 4242 C CA . ILE C 1 55 ? 32.829 156.793 69.836 1.00 21.03 55 ILE C CA 1
ATOM 4243 C C . ILE C 1 55 ? 33.951 156.712 70.835 1.00 20.40 55 ILE C C 1
ATOM 4244 O O . ILE C 1 55 ? 34.378 155.632 71.203 1.00 21.20 55 ILE C O 1
ATOM 4249 N N . PHE C 1 56 ? 34.409 157.871 71.302 1.00 20.00 56 PHE C N 1
ATOM 4250 C CA . PHE C 1 56 ? 35.580 157.953 72.152 1.00 21.08 56 PHE C CA 1
ATOM 4251 C C . PHE C 1 56 ? 35.229 158.744 73.439 1.00 22.35 56 PHE C C 1
ATOM 4252 O O . PHE C 1 56 ? 34.620 159.795 73.352 1.00 21.37 56 PHE C O 1
ATOM 4260 N N . PHE C 1 57 ? 35.681 158.198 74.568 1.00 23.73 57 PHE C N 1
ATOM 4261 C CA . PHE C 1 57 ? 35.594 158.847 75.893 1.00 24.66 57 PHE C CA 1
ATOM 4262 C C . PHE C 1 57 ? 37.003 158.961 76.422 1.00 23.94 57 PHE C C 1
ATOM 4263 O O . PHE C 1 57 ? 37.663 157.965 76.689 1.00 26.25 57 PHE C O 1
ATOM 4271 N N . ARG C 1 58 ? 37.460 160.181 76.619 1.00 26.58 58 ARG C N 1
ATOM 4272 C CA . ARG C 1 58 ? 38.776 160.391 77.225 1.00 28.84 58 ARG C CA 1
ATOM 4273 C C . ARG C 1 58 ? 38.717 160.598 78.769 1.00 30.69 58 ARG C C 1
ATOM 4274 O O . ARG C 1 58 ? 37.674 160.933 79.330 1.00 32.51 58 ARG C O 1
ATOM 4282 N N . GLY C 1 59 ? 39.840 160.362 79.422 1.00 32.52 59 GLY C N 1
ATOM 4283 C CA . GLY C 1 59 ? 39.985 160.585 80.859 1.00 34.23 59 GLY C CA 1
ATOM 4284 C C . GLY C 1 59 ? 39.237 159.644 81.765 1.00 34.15 59 GLY C C 1
ATOM 4285 O O . GLY C 1 59 ? 38.848 160.016 82.867 1.00 36.34 59 GLY C O 1
ATOM 4286 N N . GLN C 1 60 ? 39.116 158.400 81.354 1.00 29.74 60 GLN C N 1
ATOM 4287 C CA . GLN C 1 60 ? 38.357 157.402 82.075 1.00 32.56 60 GLN C CA 1
ATOM 4288 C C . GLN C 1 60 ? 39.263 156.569 82.939 1.00 35.65 60 GLN C C 1
ATOM 4289 O O . GLN C 1 60 ? 39.138 155.326 83.012 1.00 35.31 60 GLN C O 1
ATOM 4295 N N . THR C 1 61 ? 40.200 157.256 83.587 1.00 42.59 61 THR C N 1
ATOM 4296 C CA . THR C 1 61 ? 41.249 156.610 84.424 1.00 46.94 61 THR C CA 1
ATOM 4297 C C . THR C 1 61 ? 40.694 155.950 85.676 1.00 46.93 61 THR C C 1
ATOM 4298 O O . THR C 1 61 ? 41.300 154.997 86.174 1.00 46.84 61 THR C O 1
ATOM 4302 N N . HIS C 1 62 ? 39.545 156.437 86.160 1.00 46.70 62 HIS C N 1
ATOM 4303 C CA . HIS C 1 62 ? 38.810 155.743 87.231 1.00 47.19 62 HIS C CA 1
ATOM 4304 C C . HIS C 1 62 ? 38.417 154.304 86.906 1.00 46.91 62 HIS C C 1
ATOM 4305 O O . HIS C 1 62 ? 38.150 153.537 87.833 1.00 44.51 62 HIS C O 1
ATOM 4312 N N . LEU C 1 63 ? 38.328 153.913 85.612 1.00 43.68 63 LEU C N 1
ATOM 4313 C CA . LEU C 1 63 ? 37.920 152.518 85.279 1.00 41.89 63 LEU C CA 1
ATOM 4314 C C . LEU C 1 63 ? 38.961 151.464 85.578 1.00 43.06 63 LEU C C 1
ATOM 4315 O O . LEU C 1 63 ? 40.135 151.730 85.489 1.00 43.82 63 LEU C O 1
ATOM 4320 N N . ASP C 1 64 ? 38.523 150.250 85.892 1.00 42.25 64 ASP C N 1
ATOM 4321 C CA . ASP C 1 64 ? 39.396 149.111 86.019 1.00 44.60 64 ASP C CA 1
ATOM 4322 C C . ASP C 1 64 ? 38.713 147.973 85.312 1.00 45.70 64 ASP C C 1
ATOM 4323 O O . ASP C 1 64 ? 37.647 148.188 84.736 1.00 46.75 64 ASP C O 1
ATOM 4328 N N . ASP C 1 65 ? 39.272 146.767 85.335 1.00 45.67 65 ASP C N 1
ATOM 4329 C CA . ASP C 1 65 ? 38.659 145.675 84.567 1.00 48.65 65 ASP C CA 1
ATOM 4330 C C . ASP C 1 65 ? 37.204 145.425 84.963 1.00 48.05 65 ASP C C 1
ATOM 4331 O O . ASP C 1 65 ? 36.364 145.174 84.085 1.00 46.46 65 ASP C O 1
ATOM 4336 N N . GLN C 1 66 ? 36.925 145.489 86.273 1.00 46.78 66 GLN C N 1
ATOM 4337 C CA . GLN C 1 66 ? 35.590 145.164 86.812 1.00 44.78 66 GLN C CA 1
ATOM 4338 C C . GLN C 1 66 ? 34.572 146.225 86.420 1.00 40.89 66 GLN C C 1
ATOM 4339 O O . GLN C 1 66 ? 33.492 145.922 85.992 1.00 40.66 66 GLN C O 1
ATOM 4341 N N . SER C 1 67 ? 34.938 147.471 86.589 1.00 37.40 67 SER C N 1
ATOM 4342 C CA . SER C 1 67 ? 34.093 148.557 86.241 1.00 38.28 67 SER C CA 1
ATOM 4343 C C . SER C 1 67 ? 33.879 148.680 84.700 1.00 36.61 67 SER C C 1
ATOM 4344 O O . SER C 1 67 ? 32.835 149.170 84.232 1.00 35.71 67 SER C O 1
ATOM 4347 N N . GLN C 1 68 ? 34.901 148.309 83.926 1.00 35.30 68 GLN C N 1
ATOM 4348 C CA . GLN C 1 68 ? 34.794 148.349 82.468 1.00 33.62 68 GLN C CA 1
ATOM 4349 C C . GLN C 1 68 ? 33.777 147.313 82.070 1.00 33.99 68 GLN C C 1
ATOM 4350 O O . GLN C 1 68 ? 32.933 147.589 81.237 1.00 33.42 68 GLN C O 1
ATOM 4356 N N . GLU C 1 69 ? 33.854 146.122 82.667 1.00 35.25 69 GLU C N 1
ATOM 4357 C CA . GLU C 1 69 ? 32.890 145.117 82.344 1.00 38.65 69 GLU C CA 1
ATOM 4358 C C . GLU C 1 69 ? 31.492 145.379 82.895 1.00 36.04 69 GLU C C 1
ATOM 4359 O O . GLU C 1 69 ? 30.510 145.048 82.236 1.00 36.28 69 GLU C O 1
ATOM 4365 N N . GLY C 1 70 ? 31.377 145.977 84.062 1.00 35.15 70 GLY C N 1
ATOM 4366 C CA . GLY C 1 70 ? 30.055 146.379 84.526 1.00 33.11 70 GLY C CA 1
ATOM 4367 C C . GLY C 1 70 ? 29.417 147.396 83.585 1.00 32.87 70 GLY C C 1
ATOM 4368 O O . GLY C 1 70 ? 28.221 147.297 83.284 1.00 33.03 70 GLY C O 1
ATOM 4369 N N . PHE C 1 71 ? 30.196 148.392 83.134 1.00 30.79 71 PHE C N 1
ATOM 4370 C CA . PHE C 1 71 ? 29.694 149.355 82.164 1.00 29.48 71 PHE C CA 1
ATOM 4371 C C . PHE C 1 71 ? 29.287 148.608 80.871 1.00 28.35 71 PHE C C 1
ATOM 4372 O O . PHE C 1 71 ? 28.236 148.851 80.312 1.00 29.92 71 PHE C O 1
ATOM 4380 N N . ALA C 1 72 ? 30.113 147.684 80.413 1.00 29.50 72 ALA C N 1
ATOM 4381 C CA . ALA C 1 72 ? 29.871 147.029 79.135 1.00 32.65 72 ALA C CA 1
ATOM 4382 C C . ALA C 1 72 ? 28.578 146.212 79.188 1.00 33.60 72 ALA C C 1
ATOM 4383 O O . ALA C 1 72 ? 27.866 146.068 78.182 1.00 30.50 72 ALA C O 1
ATOM 4385 N N . LYS C 1 73 ? 28.267 145.667 80.368 1.00 34.27 73 LYS C N 1
ATOM 4386 C CA . LYS C 1 73 ? 27.047 144.856 80.534 1.00 33.48 73 LYS C CA 1
ATOM 4387 C C . LYS C 1 73 ? 25.786 145.712 80.300 1.00 32.23 73 LYS C C 1
ATOM 4388 O O . LYS C 1 73 ? 24.753 145.147 79.952 1.00 35.19 73 LYS C O 1
ATOM 4391 N N . LEU C 1 74 ? 25.856 147.033 80.465 1.00 28.16 74 LEU C N 1
ATOM 4392 C CA . LEU C 1 74 ? 24.755 147.924 80.159 1.00 28.49 74 LEU C CA 1
ATOM 4393 C C . LEU C 1 74 ? 24.476 148.013 78.648 1.00 31.77 74 LEU C C 1
ATOM 4394 O O . LEU C 1 74 ? 23.367 148.451 78.253 1.00 30.44 74 LEU C O 1
ATOM 4399 N N . LEU C 1 75 ? 25.476 147.673 77.818 1.00 29.59 75 LEU C N 1
ATOM 4400 C CA . LEU C 1 75 ? 25.313 147.860 76.362 1.00 29.64 75 LEU C CA 1
ATOM 4401 C C . LEU C 1 75 ? 24.968 146.571 75.656 1.00 30.07 75 LEU C C 1
ATOM 4402 O O . LEU C 1 75 ? 24.539 146.597 74.490 1.00 31.82 75 LEU C O 1
ATOM 4407 N N . GLY C 1 76 ? 25.223 145.446 76.316 1.00 30.09 76 GLY C N 1
ATOM 4408 C CA . GLY C 1 76 ? 25.058 144.123 75.726 1.00 34.09 76 GLY C CA 1
ATOM 4409 C C . GLY C 1 76 ? 25.615 142.994 76.602 1.00 33.24 76 GLY C C 1
ATOM 4410 O O . GLY C 1 76 ? 25.891 143.222 77.785 1.00 34.34 76 GLY C O 1
ATOM 4411 N N . GLU C 1 77 ? 25.775 141.797 76.028 1.00 33.31 77 GLU C N 1
ATOM 4412 C CA . GLU C 1 77 ? 26.292 140.609 76.746 1.00 33.32 77 GLU C CA 1
ATOM 4413 C C . GLU C 1 77 ? 27.735 140.342 76.431 1.00 34.13 77 GLU C C 1
ATOM 4414 O O . GLU C 1 77 ? 28.055 139.977 75.299 1.00 34.00 77 GLU C O 1
ATOM 4416 N N . PRO C 1 78 ? 28.630 140.504 77.403 1.00 36.09 78 PRO C N 1
ATOM 4417 C CA . PRO C 1 78 ? 30.051 140.201 77.198 1.00 37.17 78 PRO C CA 1
ATOM 4418 C C . PRO C 1 78 ? 30.247 138.768 76.784 1.00 41.40 78 PRO C C 1
ATOM 4419 O O . PRO C 1 78 ? 29.483 137.918 77.269 1.00 39.56 78 PRO C O 1
ATOM 4423 N N . VAL C 1 79 ? 31.242 138.477 75.963 1.00 41.66 79 VAL C N 1
ATOM 4424 C CA . VAL C 1 79 ? 31.513 137.092 75.612 1.00 46.65 79 VAL C CA 1
ATOM 4425 C C . VAL C 1 79 ? 32.824 136.645 76.267 1.00 49.68 79 VAL C C 1
ATOM 4426 O O . VAL C 1 79 ? 33.787 137.428 76.288 1.00 52.99 79 VAL C O 1
ATOM 4430 N N . LEU C 1 93 ? 37.342 141.204 80.790 1.00 60.44 93 LEU C N 1
ATOM 4431 C CA . LEU C 1 93 ? 38.393 141.963 80.131 1.00 60.21 93 LEU C CA 1
ATOM 4432 C C . LEU C 1 93 ? 39.512 141.014 79.651 1.00 60.38 93 LEU C C 1
ATOM 4433 O O . LEU C 1 93 ? 40.006 140.199 80.426 1.00 60.25 93 LEU C O 1
ATOM 4435 N N . LEU C 1 94 ? 39.847 141.096 78.354 1.00 60.45 94 LEU C N 1
ATOM 4436 C CA . LEU C 1 94 ? 41.064 140.502 77.755 1.00 59.20 94 LEU C CA 1
ATOM 4437 C C . LEU C 1 94 ? 42.086 141.639 77.533 1.00 57.82 94 LEU C C 1
ATOM 4438 O O . LEU C 1 94 ? 41.756 142.650 76.894 1.00 50.87 94 LEU C O 1
ATOM 4440 N N . GLN C 1 95 ? 43.312 141.460 78.051 1.00 59.09 95 GLN C N 1
ATOM 4441 C CA . GLN C 1 95 ? 44.424 142.400 77.820 1.00 59.57 95 GLN C CA 1
ATOM 4442 C C . GLN C 1 95 ? 45.213 142.045 76.554 1.00 59.53 95 GLN C C 1
ATOM 4443 O O . GLN C 1 95 ? 45.709 140.922 76.420 1.00 60.47 95 GLN C O 1
ATOM 4445 N N . LEU C 1 96 ? 45.295 143.005 75.627 1.00 58.60 96 LEU C N 1
ATOM 4446 C CA . LEU C 1 96 ? 46.268 142.998 74.516 1.00 57.72 96 LEU C CA 1
ATOM 4447 C C . LEU C 1 96 ? 47.463 143.920 74.891 1.00 54.90 96 LEU C C 1
ATOM 4448 O O . LEU C 1 96 ? 47.325 145.157 74.850 1.00 47.85 96 LEU C O 1
ATOM 4453 N N . ARG C 1 103 ? 50.346 141.423 66.391 1.00 54.95 103 ARG C N 1
ATOM 4454 C CA . ARG C 1 103 ? 49.871 142.811 66.164 1.00 54.72 103 ARG C CA 1
ATOM 4455 C C . ARG C 1 103 ? 48.910 142.992 64.963 1.00 51.53 103 ARG C C 1
ATOM 4456 O O . ARG C 1 103 ? 49.153 142.500 63.857 1.00 55.55 103 ARG C O 1
ATOM 4464 N N . ALA C 1 104 ? 47.834 143.740 65.200 1.00 44.98 104 ALA C N 1
ATOM 4465 C CA . ALA C 1 104 ? 46.643 143.698 64.357 1.00 37.51 104 ALA C CA 1
ATOM 4466 C C . ALA C 1 104 ? 46.607 144.752 63.235 1.00 29.20 104 ALA C C 1
ATOM 4467 O O . ALA C 1 104 ? 45.599 145.446 63.058 1.00 25.85 104 ALA C O 1
ATOM 4469 N N . ASN C 1 105 ? 47.713 144.888 62.499 1.00 25.26 105 ASN C N 1
ATOM 4470 C CA . ASN C 1 105 ? 47.830 145.889 61.437 1.00 23.89 105 ASN C CA 1
ATOM 4471 C C . ASN C 1 105 ? 47.347 145.292 60.122 1.00 24.09 105 ASN C C 1
ATOM 4472 O O . ASN C 1 105 ? 48.092 145.185 59.153 1.00 22.91 105 ASN C O 1
ATOM 4477 N N . SER C 1 106 ? 46.075 144.916 60.118 1.00 25.88 106 SER C N 1
ATOM 4478 C CA . SER C 1 106 ? 45.370 144.413 58.961 1.00 24.97 106 SER C CA 1
ATOM 4479 C C . SER C 1 106 ? 43.889 144.742 59.132 1.00 24.08 106 SER C C 1
ATOM 4480 O O . SER C 1 106 ? 43.323 144.542 60.210 1.00 24.80 106 SER C O 1
ATOM 4483 N N . TRP C 1 107 ? 43.268 145.243 58.079 1.00 20.73 107 TRP C N 1
ATOM 4484 C CA . TRP C 1 107 ? 41.860 145.656 58.128 1.00 21.72 107 TRP C CA 1
ATOM 4485 C C . TRP C 1 107 ? 40.925 144.480 58.316 1.00 22.46 107 TRP C C 1
ATOM 4486 O O . TRP C 1 107 ? 40.955 143.510 57.523 1.00 21.04 107 TRP C O 1
ATOM 4497 N N . HIS C 1 108 ? 40.122 144.523 59.366 1.00 22.40 108 HIS C N 1
ATOM 4498 C CA . HIS C 1 108 ? 39.137 143.458 59.599 1.00 23.79 108 HIS C CA 1
ATOM 4499 C C . HIS C 1 108 ? 37.961 143.912 60.422 1.00 24.58 108 HIS C C 1
ATOM 4500 O O . HIS C 1 108 ? 37.982 144.928 61.114 1.00 22.75 108 HIS C O 1
ATOM 4507 N N . THR C 1 109 ? 36.915 143.118 60.329 1.00 23.42 109 THR C N 1
ATOM 4508 C CA . THR C 1 109 ? 35.773 143.203 61.227 1.00 23.48 109 THR C CA 1
ATOM 4509 C C . THR C 1 109 ? 35.967 141.992 62.193 1.00 25.00 109 THR C C 1
ATOM 4510 O O . THR C 1 109 ? 36.457 140.926 61.778 1.00 26.76 109 THR C O 1
ATOM 4514 N N . ASP C 1 110 ? 35.640 142.166 63.466 1.00 24.34 110 ASP C N 1
ATOM 4515 C CA . ASP C 1 110 ? 36.070 141.205 64.499 1.00 25.87 110 ASP C CA 1
ATOM 4516 C C . ASP C 1 110 ? 35.327 139.851 64.374 1.00 24.98 110 ASP C C 1
ATOM 4517 O O . ASP C 1 110 ? 34.115 139.851 64.279 1.00 26.67 110 ASP C O 1
ATOM 4522 N N . VAL C 1 111 ? 36.118 138.804 64.268 1.00 25.94 111 VAL C N 1
ATOM 4523 C CA . VAL C 1 111 ? 35.734 137.388 64.239 1.00 31.88 111 VAL C CA 1
ATOM 4524 C C . VAL C 1 111 ? 34.606 137.035 63.255 1.00 30.82 111 VAL C C 1
ATOM 4525 O O . VAL C 1 111 ? 33.708 136.219 63.552 1.00 30.70 111 VAL C O 1
ATOM 4529 N N . THR C 1 112 ? 34.707 137.587 62.045 1.00 29.27 112 THR C N 1
ATOM 4530 C CA . THR C 1 112 ? 33.648 137.353 61.042 1.00 26.43 112 THR C CA 1
ATOM 4531 C C . THR C 1 112 ? 33.657 135.926 60.492 1.00 26.85 112 THR C C 1
ATOM 4532 O O . THR C 1 112 ? 32.777 135.576 59.707 1.00 28.07 112 THR C O 1
ATOM 4536 N N . PHE C 1 113 ? 34.638 135.123 60.891 1.00 29.10 113 PHE C N 1
ATOM 4537 C CA . PHE C 1 113 ? 34.621 133.676 60.556 1.00 31.07 113 PHE C CA 1
ATOM 4538 C C . PHE C 1 113 ? 33.556 132.878 61.326 1.00 33.70 113 PHE C C 1
ATOM 4539 O O . PHE C 1 113 ? 33.345 131.685 61.014 1.00 35.08 113 PHE C O 1
ATOM 4547 N N . VAL C 1 114 ? 32.887 133.504 62.300 1.00 33.37 114 VAL C N 1
ATOM 4548 C CA . VAL C 1 114 ? 31.729 132.873 62.951 1.00 35.96 114 VAL C CA 1
ATOM 4549 C C . VAL C 1 114 ? 30.490 133.571 62.513 1.00 35.70 114 VAL C C 1
ATOM 4550 O O . VAL C 1 114 ? 30.501 134.702 62.009 1.00 33.55 114 VAL C O 1
ATOM 4554 N N . GLU C 1 115 ? 29.395 132.865 62.701 1.00 35.91 115 GLU C N 1
ATOM 4555 C CA . GLU C 1 115 ? 28.107 133.256 62.204 1.00 35.57 115 GLU C CA 1
ATOM 4556 C C . GLU C 1 115 ? 27.592 134.470 62.955 1.00 34.36 115 GLU C C 1
ATOM 4557 O O . GLU C 1 115 ? 27.202 135.459 62.342 1.00 36.29 115 GLU C O 1
ATOM 4563 N N . ALA C 1 116 ? 27.587 134.417 64.288 1.00 32.38 116 ALA C N 1
ATOM 4564 C CA . ALA C 1 116 ? 27.091 135.509 65.096 1.00 32.51 116 ALA C CA 1
ATOM 4565 C C . ALA C 1 116 ? 28.285 136.168 65.736 1.00 31.45 116 ALA C C 1
ATOM 4566 O O . ALA C 1 116 ? 28.570 135.977 66.924 1.00 31.02 116 ALA C O 1
ATOM 4568 N N . TYR C 1 117 ? 28.982 136.986 64.930 1.00 29.21 117 TYR C N 1
ATOM 4569 C CA . TYR C 1 117 ? 30.155 137.673 65.391 1.00 27.47 117 TYR C CA 1
ATOM 4570 C C . TYR C 1 117 ? 29.769 138.877 66.259 1.00 26.09 117 TYR C C 1
ATOM 4571 O O . TYR C 1 117 ? 28.630 139.277 66.294 1.00 26.52 117 TYR C O 1
ATOM 4580 N N . PRO C 1 118 ? 30.691 139.413 67.049 1.00 27.17 118 PRO C N 1
ATOM 4581 C CA . PRO C 1 118 ? 30.352 140.458 68.006 1.00 26.52 118 PRO C CA 1
ATOM 4582 C C . PRO C 1 118 ? 29.717 141.666 67.419 1.00 26.75 118 PRO C C 1
ATOM 4583 O O . PRO C 1 118 ? 30.025 142.024 66.285 1.00 26.03 118 PRO C O 1
ATOM 4587 N N . LYS C 1 119 ? 28.803 142.279 68.163 1.00 24.27 119 LYS C N 1
ATOM 4588 C CA . LYS C 1 119 ? 28.191 143.500 67.739 1.00 22.98 119 LYS C CA 1
ATOM 4589 C C . LYS C 1 119 ? 29.059 144.758 68.049 1.00 23.34 119 LYS C C 1
ATOM 4590 O O . LYS C 1 119 ? 28.845 145.798 67.455 1.00 24.17 119 LYS C O 1
ATOM 4596 N N . ALA C 1 120 ? 29.922 144.647 69.035 1.00 24.41 120 ALA C N 1
ATOM 4597 C CA . ALA C 1 120 ? 30.699 145.768 69.538 1.00 24.46 120 ALA C CA 1
ATOM 4598 C C . ALA C 1 120 ? 31.793 145.337 70.451 1.00 27.27 120 ALA C C 1
ATOM 4599 O O . ALA C 1 120 ? 31.793 144.221 70.967 1.00 25.56 120 ALA C O 1
ATOM 4601 N N . SER C 1 121 ? 32.794 146.222 70.589 1.00 25.78 121 SER C N 1
ATOM 4602 C CA . SER C 1 121 ? 33.818 146.075 71.588 1.00 26.79 121 SER C CA 1
ATOM 4603 C C . SER C 1 121 ? 33.991 147.394 72.283 1.00 24.60 121 SER C C 1
ATOM 4604 O O . SER C 1 121 ? 33.735 148.440 71.704 1.00 22.61 121 SER C O 1
ATOM 4607 N N . ILE C 1 122 ? 34.439 147.298 73.531 1.00 24.05 122 ILE C N 1
ATOM 4608 C CA . ILE C 1 122 ? 34.772 148.397 74.400 1.00 24.97 122 ILE C CA 1
ATOM 4609 C C . ILE C 1 122 ? 36.219 148.221 74.788 1.00 25.06 122 ILE C C 1
ATOM 4610 O O . ILE C 1 122 ? 36.600 147.238 75.404 1.00 27.68 122 ILE C O 1
ATOM 4615 N N . LEU C 1 123 ? 37.042 149.186 74.385 1.00 24.89 123 LEU C N 1
ATOM 4616 C CA . LEU C 1 123 ? 38.485 149.074 74.474 1.00 24.27 123 LEU C CA 1
ATOM 4617 C C . LEU C 1 123 ? 39.034 150.257 75.232 1.00 23.63 123 LEU C C 1
ATOM 4618 O O . LEU C 1 123 ? 38.778 151.405 74.856 1.00 24.87 123 LEU C O 1
ATOM 4623 N N . ARG C 1 124 ? 39.807 149.991 76.285 1.00 24.97 124 ARG C N 1
ATOM 4624 C CA . ARG C 1 124 ? 40.372 151.020 77.118 1.00 25.08 124 ARG C CA 1
ATOM 4625 C C . ARG C 1 124 ? 41.899 150.996 76.996 1.00 23.19 124 ARG C C 1
ATOM 4626 O O . ARG C 1 124 ? 42.497 149.948 77.010 1.00 25.26 124 ARG C O 1
ATOM 4634 N N . SER C 1 125 ? 42.512 152.170 76.893 1.00 23.50 125 SER C N 1
ATOM 4635 C CA . SER C 1 125 ? 43.962 152.267 76.910 1.00 23.81 125 SER C CA 1
ATOM 4636 C C . SER C 1 125 ? 44.481 152.273 78.358 1.00 23.88 125 SER C C 1
ATOM 4637 O O . SER C 1 125 ? 44.107 153.183 79.123 1.00 23.96 125 SER C O 1
ATOM 4640 N N . VAL C 1 126 ? 45.354 151.340 78.687 1.00 25.96 126 VAL C N 1
ATOM 4641 C CA . VAL C 1 126 ? 45.984 151.261 80.019 1.00 25.54 126 VAL C CA 1
ATOM 4642 C C . VAL C 1 126 ? 47.398 151.869 79.935 1.00 25.48 126 VAL C C 1
ATOM 4643 O O . VAL C 1 126 ? 47.758 152.732 80.744 1.00 23.06 126 VAL C O 1
ATOM 4647 N N . VAL C 1 127 ? 48.168 151.460 78.922 1.00 22.64 127 VAL C N 1
ATOM 4648 C CA . VAL C 1 127 ? 49.469 152.073 78.588 1.00 22.98 127 VAL C CA 1
ATOM 4649 C C . VAL C 1 127 ? 49.451 152.433 77.093 1.00 23.74 127 VAL C C 1
ATOM 4650 O O . VAL C 1 127 ? 49.221 151.555 76.273 1.00 22.70 127 VAL C O 1
ATOM 4654 N N . ALA C 1 128 ? 49.722 153.691 76.794 1.00 21.30 128 ALA C N 1
ATOM 4655 C CA . ALA C 1 128 ? 49.708 154.246 75.437 1.00 23.98 128 ALA C CA 1
ATOM 4656 C C . ALA C 1 128 ? 51.087 154.762 75.064 1.00 25.22 128 ALA C C 1
ATOM 4657 O O . ALA C 1 128 ? 51.575 155.692 75.727 1.00 23.37 128 ALA C O 1
ATOM 4659 N N . PRO C 1 129 ? 51.714 154.221 74.008 1.00 24.01 129 PRO C N 1
ATOM 4660 C CA . PRO C 1 129 ? 52.957 154.775 73.515 1.00 20.60 129 PRO C CA 1
ATOM 4661 C C . PRO C 1 129 ? 52.924 156.259 73.346 1.00 20.98 129 PRO C C 1
ATOM 4662 O O . PRO C 1 129 ? 51.955 156.864 72.902 1.00 21.16 129 PRO C O 1
ATOM 4666 N N . ALA C 1 130 ? 54.044 156.867 73.678 1.00 24.09 130 ALA C N 1
ATOM 4667 C CA . ALA C 1 130 ? 54.220 158.304 73.550 1.00 25.73 130 ALA C CA 1
ATOM 4668 C C . ALA C 1 130 ? 54.261 158.742 72.088 1.00 25.60 130 ALA C C 1
ATOM 4669 O O . ALA C 1 130 ? 53.861 159.856 71.755 1.00 26.49 130 ALA C O 1
ATOM 4671 N N . SER C 1 131 ? 54.706 157.848 71.202 1.00 24.34 131 SER C N 1
ATOM 4672 C CA . SER C 1 131 ? 54.492 158.076 69.785 1.00 25.48 131 SER C CA 1
ATOM 4673 C C . SER C 1 131 ? 54.163 156.769 69.050 1.00 22.14 131 SER C C 1
ATOM 4674 O O . SER C 1 131 ? 54.665 155.701 69.391 1.00 24.50 131 SER C O 1
ATOM 4677 N N . GLY C 1 132 ? 53.257 156.888 68.083 1.00 20.23 132 GLY C N 1
ATOM 4678 C CA . GLY C 1 132 ? 52.708 155.723 67.418 1.00 20.86 132 GLY C CA 1
ATOM 4679 C C . GLY C 1 132 ? 51.618 155.080 68.229 1.00 21.43 132 GLY C C 1
ATOM 4680 O O . GLY C 1 132 ? 51.210 155.562 69.308 1.00 20.62 132 GLY C O 1
ATOM 4681 N N . GLY C 1 133 ? 51.138 153.958 67.706 1.00 21.62 133 GLY C N 1
ATOM 4682 C CA . GLY C 1 133 ? 50.165 153.158 68.397 1.00 19.79 133 GLY C CA 1
ATOM 4683 C C . GLY C 1 133 ? 48.726 153.463 68.090 1.00 17.98 133 GLY C C 1
ATOM 4684 O O . GLY C 1 133 ? 47.848 152.973 68.800 1.00 20.11 133 GLY C O 1
ATOM 4685 N N . ASP C 1 134 ? 48.450 154.211 67.030 1.00 16.82 134 ASP C N 1
ATOM 4686 C CA . ASP C 1 134 ? 47.103 154.599 66.697 1.00 16.30 134 ASP C CA 1
ATOM 4687 C C . ASP C 1 134 ? 46.227 153.410 66.217 1.00 19.51 134 ASP C C 1
ATOM 4688 O O . ASP C 1 134 ? 46.704 152.317 65.866 1.00 17.69 134 ASP C O 1
ATOM 4693 N N . THR C 1 135 ? 44.939 153.612 66.287 1.00 18.66 135 THR C N 1
ATOM 4694 C CA . THR C 1 135 ? 43.947 152.682 65.684 1.00 18.69 135 THR C CA 1
ATOM 4695 C C . THR C 1 135 ? 43.139 153.467 64.716 1.00 19.71 135 THR C C 1
ATOM 4696 O O . THR C 1 135 ? 42.875 154.646 64.948 1.00 19.70 135 THR C O 1
ATOM 4700 N N . VAL C 1 136 ? 42.814 152.845 63.573 1.00 18.81 136 VAL C N 1
ATOM 4701 C CA . VAL C 1 136 ? 41.970 153.433 62.549 1.00 15.70 136 VAL C CA 1
ATOM 4702 C C . VAL C 1 136 ? 40.716 152.593 62.417 1.00 16.16 136 VAL C C 1
ATOM 4703 O O . VAL C 1 136 ? 40.787 151.346 62.481 1.00 18.73 136 VAL C O 1
ATOM 4707 N N . TRP C 1 137 ? 39.577 153.247 62.340 1.00 16.83 137 TRP C N 1
ATOM 4708 C CA . TRP C 1 137 ? 38.318 152.612 61.982 1.00 17.57 137 TRP C CA 1
ATOM 4709 C C . TRP C 1 137 ? 37.813 153.075 60.639 1.00 18.45 137 TRP C C 1
ATOM 4710 O O . TRP C 1 137 ? 38.020 154.229 60.228 1.00 16.70 137 TRP C O 1
ATOM 4721 N N . ALA C 1 138 ? 37.080 152.186 59.951 1.00 16.66 138 ALA C N 1
ATOM 4722 C CA . ALA C 1 138 ? 36.419 152.505 58.724 1.00 18.42 138 ALA C CA 1
ATOM 4723 C C . ALA C 1 138 ? 34.947 152.251 58.838 1.00 19.06 138 ALA C C 1
ATOM 4724 O O . ALA C 1 138 ? 34.541 151.281 59.421 1.00 19.81 138 ALA C O 1
ATOM 4726 N N . ASN C 1 139 ? 34.177 153.061 58.170 1.00 18.53 139 ASN C N 1
ATOM 4727 C CA . ASN C 1 139 ? 32.740 153.038 58.203 1.00 17.15 139 ASN C CA 1
ATOM 4728 C C . ASN C 1 139 ? 32.291 152.262 56.981 1.00 18.18 139 ASN C C 1
ATOM 4729 O O . ASN C 1 139 ? 32.295 152.793 55.863 1.00 17.35 139 ASN C O 1
ATOM 4734 N N . THR C 1 140 ? 31.897 150.995 57.181 1.00 21.33 140 THR C N 1
ATOM 4735 C CA . THR C 1 140 ? 31.494 150.169 56.051 1.00 19.51 140 THR C CA 1
ATOM 4736 C C . THR C 1 140 ? 30.077 150.442 55.532 1.00 20.21 140 THR C C 1
ATOM 4737 O O . THR C 1 140 ? 29.702 149.968 54.434 1.00 20.88 140 THR C O 1
ATOM 4741 N N . ALA C 1 141 ? 29.276 151.203 56.272 1.00 19.08 141 ALA C N 1
ATOM 4742 C CA . ALA C 1 141 ? 28.052 151.767 55.724 1.00 19.19 141 ALA C CA 1
ATOM 4743 C C . ALA C 1 141 ? 28.256 152.912 54.785 1.00 20.97 141 ALA C C 1
ATOM 4744 O O . ALA C 1 141 ? 27.637 152.955 53.730 1.00 23.23 141 ALA C O 1
ATOM 4746 N N . ALA C 1 142 ? 29.105 153.882 55.135 1.00 19.78 142 ALA C N 1
ATOM 4747 C CA . ALA C 1 142 ? 29.514 154.908 54.188 1.00 20.09 142 ALA C CA 1
ATOM 4748 C C . ALA C 1 142 ? 30.114 154.308 52.898 1.00 20.37 142 ALA C C 1
ATOM 4749 O O . ALA C 1 142 ? 29.814 154.795 51.785 1.00 20.33 142 ALA C O 1
ATOM 4751 N N . ALA C 1 143 ? 30.935 153.246 53.042 1.00 19.50 143 ALA C N 1
ATOM 4752 C CA . ALA C 1 143 ? 31.629 152.654 51.931 1.00 20.69 143 ALA C CA 1
ATOM 4753 C C . ALA C 1 143 ? 30.585 152.080 50.969 1.00 22.23 143 ALA C C 1
ATOM 4754 O O . ALA C 1 143 ? 30.732 152.197 49.763 1.00 22.87 143 ALA C O 1
ATOM 4756 N N . TYR C 1 144 ? 29.556 151.458 51.507 1.00 21.40 144 TYR C N 1
ATOM 4757 C CA . TYR C 1 144 ? 28.447 150.966 50.687 1.00 22.39 144 TYR C CA 1
ATOM 4758 C C . TYR C 1 144 ? 27.693 152.051 49.969 1.00 23.80 144 TYR C C 1
ATOM 4759 O O . TYR C 1 144 ? 27.370 151.950 48.770 1.00 23.18 144 TYR C O 1
ATOM 4768 N N . GLN C 1 145 ? 27.375 153.110 50.707 1.00 23.58 145 GLN C N 1
ATOM 4769 C CA . GLN C 1 145 ? 26.554 154.177 50.149 1.00 25.62 145 GLN C CA 1
ATOM 4770 C C . GLN C 1 145 ? 27.206 154.879 49.010 1.00 26.83 145 GLN C C 1
ATOM 4771 O O . GLN C 1 145 ? 26.494 155.337 48.104 1.00 25.68 145 GLN C O 1
ATOM 4777 N N . GLU C 1 146 ? 28.539 154.997 49.028 1.00 24.64 146 GLU C N 1
ATOM 4778 C CA . GLU C 1 146 ? 29.183 155.742 47.976 1.00 24.12 146 GLU C CA 1
ATOM 4779 C C . GLU C 1 146 ? 29.346 154.950 46.673 1.00 23.73 146 GLU C C 1
ATOM 4780 O O . GLU C 1 146 ? 29.788 155.516 45.698 1.00 23.16 146 GLU C O 1
ATOM 4786 N N . LEU C 1 147 ? 29.080 153.645 46.673 1.00 22.74 147 LEU C N 1
ATOM 4787 C CA . LEU C 1 147 ? 29.227 152.819 45.464 1.00 22.67 147 LEU C CA 1
ATOM 4788 C C . LEU C 1 147 ? 28.221 153.274 44.438 1.00 25.51 147 LEU C C 1
ATOM 4789 O O . LEU C 1 147 ? 27.057 153.532 44.793 1.00 24.44 147 LEU C O 1
ATOM 4794 N N . PRO C 1 148 ? 28.593 153.368 43.168 1.00 25.85 148 PRO C N 1
ATOM 4795 C CA . PRO C 1 148 ? 27.582 153.645 42.141 1.00 26.13 148 PRO C CA 1
ATOM 4796 C C . PRO C 1 148 ? 26.470 152.655 42.191 1.00 25.08 148 PRO C C 1
ATOM 4797 O O . PRO C 1 148 ? 26.705 151.518 42.578 1.00 24.35 148 PRO C O 1
ATOM 4801 N N . GLU C 1 149 ? 25.255 153.040 41.807 1.00 25.35 149 GLU C N 1
ATOM 4802 C CA . GLU C 1 149 ? 24.108 152.176 42.043 1.00 28.46 149 GLU C CA 1
ATOM 4803 C C . GLU C 1 149 ? 24.234 150.756 41.464 1.00 26.14 149 GLU C C 1
ATOM 4804 O O . GLU C 1 149 ? 23.876 149.809 42.119 1.00 25.78 149 GLU C O 1
ATOM 4806 N N . PRO C 1 150 ? 24.711 150.590 40.237 1.00 26.07 150 PRO C N 1
ATOM 4807 C CA . PRO C 1 150 ? 24.896 149.233 39.705 1.00 26.96 150 PRO C CA 1
ATOM 4808 C C . PRO C 1 150 ? 25.869 148.358 40.547 1.00 23.38 150 PRO C C 1
ATOM 4809 O O . PRO C 1 150 ? 25.688 147.135 40.703 1.00 21.72 150 PRO C O 1
ATOM 4813 N N . LEU C 1 151 ? 26.907 148.988 41.084 1.00 24.63 151 LEU C N 1
ATOM 4814 C CA . LEU C 1 151 ? 27.824 148.299 41.951 1.00 23.57 151 LEU C CA 1
ATOM 4815 C C . LEU C 1 151 ? 27.249 147.976 43.347 1.00 23.59 151 LEU C C 1
ATOM 4816 O O . LEU C 1 151 ? 27.495 146.897 43.863 1.00 25.30 151 LEU C O 1
ATOM 4821 N N . ARG C 1 152 ? 26.403 148.842 43.920 1.00 24.06 152 ARG C N 1
ATOM 4822 C CA . ARG C 1 152 ? 25.645 148.473 45.104 1.00 22.77 152 ARG C CA 1
ATOM 4823 C C . ARG C 1 152 ? 24.770 147.302 44.795 1.00 23.44 152 ARG C C 1
ATOM 4824 O O . ARG C 1 152 ? 24.676 146.376 45.575 1.00 23.38 152 ARG C O 1
ATOM 4832 N N . GLU C 1 153 ? 24.125 147.308 43.626 1.00 25.26 153 GLU C N 1
ATOM 4833 C CA . GLU C 1 153 ? 23.204 146.203 43.310 1.00 26.55 153 GLU C CA 1
ATOM 4834 C C . GLU C 1 153 ? 23.918 144.874 43.206 1.00 26.40 153 GLU C C 1
ATOM 4835 O O . GLU C 1 153 ? 23.412 143.849 43.653 1.00 24.25 153 GLU C O 1
ATOM 4841 N N . LEU C 1 154 ? 25.127 144.879 42.634 1.00 26.52 154 LEU C N 1
ATOM 4842 C CA . LEU C 1 154 ? 25.980 143.682 42.632 1.00 24.67 154 LEU C CA 1
ATOM 4843 C C . LEU C 1 154 ? 26.358 143.263 44.040 1.00 23.26 154 LEU C C 1
ATOM 4844 O O . LEU C 1 154 ? 26.232 142.109 44.400 1.00 23.51 154 LEU C O 1
ATOM 4849 N N . ALA C 1 155 ? 26.843 144.203 44.851 1.00 22.23 155 ALA C N 1
ATOM 4850 C CA . ALA C 1 155 ? 27.287 143.885 46.227 1.00 20.32 155 ALA C CA 1
ATOM 4851 C C . ALA C 1 155 ? 26.144 143.233 46.986 1.00 20.60 155 ALA C C 1
ATOM 4852 O O . ALA C 1 155 ? 26.367 142.273 47.698 1.00 23.61 155 ALA C O 1
ATOM 4854 N N . ASP C 1 156 ? 24.934 143.747 46.785 1.00 23.00 156 ASP C N 1
ATOM 4855 C CA . ASP C 1 156 ? 23.725 143.221 47.462 1.00 24.41 156 ASP C CA 1
ATOM 4856 C C . ASP C 1 156 ? 23.472 141.741 47.166 1.00 27.02 156 ASP C C 1
ATOM 4857 O O . ASP C 1 156 ? 22.763 141.071 47.909 1.00 26.46 156 ASP C O 1
ATOM 4862 N N . LYS C 1 157 ? 24.085 141.236 46.108 1.00 26.77 157 LYS C N 1
ATOM 4863 C CA . LYS C 1 157 ? 23.882 139.888 45.647 1.00 28.31 157 LYS C CA 1
ATOM 4864 C C . LYS C 1 157 ? 25.028 138.960 45.990 1.00 29.09 157 LYS C C 1
ATOM 4865 O O . LYS C 1 157 ? 24.904 137.751 45.860 1.00 27.86 157 LYS C O 1
ATOM 4871 N N . LEU C 1 158 ? 26.167 139.502 46.435 1.00 26.19 158 LEU C N 1
ATOM 4872 C CA . LEU C 1 158 ? 27.322 138.689 46.701 1.00 23.55 158 LEU C CA 1
ATOM 4873 C C . LEU C 1 158 ? 27.353 138.089 48.118 1.00 24.40 158 LEU C C 1
ATOM 4874 O O . LEU C 1 158 ? 26.800 138.657 49.097 1.00 25.24 158 LEU C O 1
ATOM 4879 N N . TRP C 1 159 ? 27.948 136.901 48.189 1.00 25.52 159 TRP C N 1
ATOM 4880 C CA . TRP C 1 159 ? 28.254 136.187 49.407 1.00 27.13 159 TRP C CA 1
ATOM 4881 C C . TRP C 1 159 ? 29.719 135.943 49.427 1.00 27.09 159 TRP C C 1
ATOM 4882 O O . TRP C 1 159 ? 30.361 135.745 48.397 1.00 26.79 159 TRP C O 1
ATOM 4893 N N . ALA C 1 160 ? 30.277 135.957 50.630 1.00 26.37 160 ALA C N 1
ATOM 4894 C CA . ALA C 1 160 ? 31.667 135.651 50.799 1.00 23.95 160 ALA C CA 1
ATOM 4895 C C . ALA C 1 160 ? 31.884 134.605 51.854 1.00 25.08 160 ALA C C 1
ATOM 4896 O O . ALA C 1 160 ? 31.147 134.539 52.829 1.00 25.91 160 ALA C O 1
ATOM 4898 N N . VAL C 1 161 ? 32.960 133.845 51.681 1.00 26.30 161 VAL C N 1
ATOM 4899 C CA . VAL C 1 161 ? 33.402 132.922 52.676 1.00 27.47 161 VAL C CA 1
ATOM 4900 C C . VAL C 1 161 ? 34.454 133.560 53.563 1.00 26.41 161 VAL C C 1
ATOM 4901 O O . VAL C 1 161 ? 35.508 133.956 53.070 1.00 24.02 161 VAL C O 1
ATOM 4905 N N . HIS C 1 162 ? 34.200 133.556 54.860 1.00 26.12 162 HIS C N 1
ATOM 4906 C CA . HIS C 1 162 ? 35.202 134.003 55.815 1.00 29.43 162 HIS C CA 1
ATOM 4907 C C . HIS C 1 162 ? 35.750 132.850 56.646 1.00 30.88 162 HIS C C 1
ATOM 4908 O O . HIS C 1 162 ? 35.038 131.963 57.042 1.00 32.84 162 HIS C O 1
ATOM 4915 N N . SER C 1 163 ? 37.019 132.888 56.944 1.00 32.62 163 SER C N 1
ATOM 4916 C CA . SER C 1 163 ? 37.659 131.781 57.628 1.00 35.38 163 SER C CA 1
ATOM 4917 C C . SER C 1 163 ? 38.732 132.284 58.565 1.00 36.27 163 SER C C 1
ATOM 4918 O O . SER C 1 163 ? 39.309 133.332 58.328 1.00 36.22 163 SER C O 1
ATOM 4921 N N . ASN C 1 164 ? 39.025 131.521 59.613 1.00 37.70 164 ASN C N 1
ATOM 4922 C CA . ASN C 1 164 ? 40.147 131.836 60.483 1.00 40.61 164 ASN C CA 1
ATOM 4923 C C . ASN C 1 164 ? 41.415 131.142 60.092 1.00 45.42 164 ASN C C 1
ATOM 4924 O O . ASN C 1 164 ? 42.376 131.259 60.806 1.00 48.32 164 ASN C O 1
ATOM 4929 N N . GLU C 1 165 ? 41.452 130.448 58.965 1.00 48.73 165 GLU C N 1
ATOM 4930 C CA . GLU C 1 165 ? 42.665 129.726 58.552 1.00 52.04 165 GLU C CA 1
ATOM 4931 C C . GLU C 1 165 ? 43.860 130.663 58.322 1.00 55.23 165 GLU C C 1
ATOM 4932 O O . GLU C 1 165 ? 43.751 131.672 57.611 1.00 58.14 165 GLU C O 1
ATOM 4934 N N . TYR C 1 192 ? 37.427 126.849 60.969 1.00 51.92 192 TYR C N 1
ATOM 4935 C CA . TYR C 1 192 ? 36.206 127.667 61.102 1.00 51.84 192 TYR C CA 1
ATOM 4936 C C . TYR C 1 192 ? 35.872 128.524 59.819 1.00 47.57 192 TYR C C 1
ATOM 4937 O O . TYR C 1 192 ? 36.642 129.413 59.444 1.00 46.39 192 TYR C O 1
ATOM 4946 N N . GLU C 1 193 ? 34.747 128.254 59.152 1.00 45.28 193 GLU C N 1
ATOM 4947 C CA . GLU C 1 193 ? 34.352 128.951 57.911 1.00 43.31 193 GLU C CA 1
ATOM 4948 C C . GLU C 1 193 ? 32.880 129.297 57.974 1.00 41.51 193 GLU C C 1
ATOM 4949 O O . GLU C 1 193 ? 32.032 128.485 58.375 1.00 41.08 193 GLU C O 1
ATOM 4955 N N . THR C 1 194 ? 32.566 130.513 57.576 1.00 35.38 194 THR C N 1
ATOM 4956 C CA . THR C 1 194 ? 31.208 130.959 57.555 1.00 33.33 194 THR C CA 1
ATOM 4957 C C . THR C 1 194 ? 30.914 131.708 56.244 1.00 31.76 194 THR C C 1
ATOM 4958 O O . THR C 1 194 ? 31.765 132.490 55.766 1.00 31.20 194 THR C O 1
ATOM 4962 N N . GLU C 1 195 ? 29.709 131.543 55.714 1.00 30.97 195 GLU C N 1
ATOM 4963 C CA . GLU C 1 195 ? 29.290 132.308 54.542 1.00 31.34 195 GLU C CA 1
ATOM 4964 C C . GLU C 1 195 ? 28.445 133.459 55.021 1.00 30.98 195 GLU C C 1
ATOM 4965 O O . GLU C 1 195 ? 27.478 133.279 55.784 1.00 29.98 195 GLU C O 1
ATOM 4971 N N . HIS C 1 196 ? 28.886 134.670 54.656 1.00 28.55 196 HIS C N 1
ATOM 4972 C CA . HIS C 1 196 ? 28.191 135.890 54.991 1.00 28.89 196 HIS C CA 1
ATOM 4973 C C . HIS C 1 196 ? 27.860 136.627 53.715 1.00 26.19 196 HIS C C 1
ATOM 4974 O O . HIS C 1 196 ? 28.627 136.667 52.769 1.00 26.07 196 HIS C O 1
ATOM 4981 N N . PRO C 1 197 ? 26.737 137.279 53.730 1.00 26.20 197 PRO C N 1
ATOM 4982 C CA . PRO C 1 197 ? 26.421 138.220 52.674 1.00 26.49 197 PRO C CA 1
ATOM 4983 C C . PRO C 1 197 ? 27.475 139.360 52.705 1.00 25.67 197 PRO C C 1
ATOM 4984 O O . PRO C 1 197 ? 27.948 139.746 53.795 1.00 23.32 197 PRO C O 1
ATOM 4988 N N . VAL C 1 198 ? 27.826 139.860 51.542 1.00 24.58 198 VAL C N 1
ATOM 4989 C CA . VAL C 1 198 ? 28.741 141.001 51.417 1.00 24.19 198 VAL C CA 1
ATOM 4990 C C . VAL C 1 198 ? 28.086 142.267 51.929 1.00 23.79 198 VAL C C 1
ATOM 4991 O O . VAL C 1 198 ? 28.787 143.120 52.449 1.00 23.77 198 VAL C O 1
ATOM 4995 N N . VAL C 1 199 ? 26.765 142.373 51.830 1.00 22.29 199 VAL C N 1
ATOM 4996 C CA . VAL C 1 199 ? 26.038 143.489 52.401 1.00 24.08 199 VAL C CA 1
ATOM 4997 C C . VAL C 1 199 ? 25.144 142.992 53.537 1.00 25.27 199 VAL C C 1
ATOM 4998 O O . VAL C 1 199 ? 24.289 142.111 53.360 1.00 24.43 199 VAL C O 1
ATOM 5002 N N . ARG C 1 200 ? 25.417 143.491 54.714 1.00 24.93 200 ARG C N 1
ATOM 5003 C CA . ARG C 1 200 ? 24.570 143.239 55.895 1.00 24.73 200 ARG C CA 1
ATOM 5004 C C . ARG C 1 200 ? 23.623 144.415 56.146 1.00 26.02 200 ARG C C 1
ATOM 5005 O O . ARG C 1 200 ? 23.987 145.588 56.065 1.00 24.14 200 ARG C O 1
ATOM 5013 N N . VAL C 1 201 ? 22.354 144.099 56.440 1.00 23.27 201 VAL C N 1
ATOM 5014 C CA . VAL C 1 201 ? 21.387 145.085 56.805 1.00 24.80 201 VAL C CA 1
ATOM 5015 C C . VAL C 1 201 ? 21.413 145.210 58.344 1.00 25.14 201 VAL C C 1
ATOM 5016 O O . VAL C 1 201 ? 21.093 144.251 59.088 1.00 24.40 201 VAL C O 1
ATOM 5020 N N . HIS C 1 202 ? 21.810 146.378 58.819 1.00 24.68 202 HIS C N 1
ATOM 5021 C CA . HIS C 1 202 ? 22.062 146.558 60.258 1.00 26.19 202 HIS C CA 1
ATOM 5022 C C . HIS C 1 202 ? 20.727 146.383 61.030 1.00 24.62 202 HIS C C 1
ATOM 5023 O O . HIS C 1 202 ? 19.734 147.028 60.655 1.00 24.84 202 HIS C O 1
ATOM 5030 N N . PRO C 1 203 ? 20.711 145.551 62.058 1.00 27.78 203 PRO C N 1
ATOM 5031 C CA . PRO C 1 203 ? 19.427 145.196 62.727 1.00 31.14 203 PRO C CA 1
ATOM 5032 C C . PRO C 1 203 ? 18.799 146.284 63.559 1.00 32.21 203 PRO C C 1
ATOM 5033 O O . PRO C 1 203 ? 17.649 146.124 63.910 1.00 34.68 203 PRO C O 1
ATOM 5037 N N . ILE C 1 204 ? 19.495 147.380 63.822 1.00 29.32 204 ILE C N 1
ATOM 5038 C CA . ILE C 1 204 ? 18.907 148.507 64.499 1.00 31.44 204 ILE C CA 1
ATOM 5039 C C . ILE C 1 204 ? 18.571 149.606 63.549 1.00 31.89 204 ILE C C 1
ATOM 5040 O O . ILE C 1 204 ? 17.459 150.110 63.570 1.00 30.74 204 ILE C O 1
ATOM 5045 N N . SER C 1 205 ? 19.539 150.044 62.721 1.00 29.25 205 SER C N 1
ATOM 5046 C CA . SER C 1 205 ? 19.322 151.228 61.901 1.00 27.65 205 SER C CA 1
ATOM 5047 C C . SER C 1 205 ? 18.760 150.875 60.524 1.00 28.04 205 SER C C 1
ATOM 5048 O O . SER C 1 205 ? 18.325 151.767 59.802 1.00 27.28 205 SER C O 1
ATOM 5051 N N . GLY C 1 206 ? 18.888 149.617 60.113 1.00 27.42 206 GLY C N 1
ATOM 5052 C CA . GLY C 1 206 ? 18.577 149.285 58.729 1.00 29.44 206 GLY C CA 1
ATOM 5053 C C . GLY C 1 206 ? 19.611 149.689 57.671 1.00 28.58 206 GLY C C 1
ATOM 5054 O O . GLY C 1 206 ? 19.420 149.400 56.455 1.00 27.36 206 GLY C O 1
ATOM 5055 N N . GLU C 1 207 ? 20.690 150.358 58.073 1.00 26.30 207 GLU C N 1
ATOM 5056 C CA . GLU C 1 207 ? 21.722 150.795 57.113 1.00 26.72 207 GLU C CA 1
ATOM 5057 C C . GLU C 1 207 ? 22.406 149.561 56.568 1.00 23.79 207 GLU C C 1
ATOM 5058 O O . GLU C 1 207 ? 22.706 148.636 57.276 1.00 21.87 207 GLU C O 1
ATOM 5064 N N . ARG C 1 208 ? 22.681 149.587 55.281 1.00 22.19 208 ARG C N 1
ATOM 5065 C CA . ARG C 1 208 ? 23.463 148.558 54.653 1.00 21.57 208 ARG C CA 1
ATOM 5066 C C . ARG C 1 208 ? 24.981 148.836 54.763 1.00 22.48 208 ARG C C 1
ATOM 5067 O O . ARG C 1 208 ? 25.434 149.948 54.594 1.00 23.16 208 ARG C O 1
ATOM 5075 N N . ALA C 1 209 ? 25.723 147.800 55.020 1.00 22.33 209 ALA C N 1
ATOM 5076 C CA . ALA C 1 209 ? 27.151 147.913 55.230 1.00 23.61 209 ALA C CA 1
ATOM 5077 C C . ALA C 1 209 ? 27.878 146.765 54.631 1.00 22.11 209 ALA C C 1
ATOM 5078 O O . ALA C 1 209 ? 27.458 145.593 54.763 1.00 22.95 209 ALA C O 1
ATOM 5080 N N . LEU C 1 210 ? 29.050 147.052 54.066 1.00 21.76 210 LEU C N 1
ATOM 5081 C CA . LEU C 1 210 ? 29.920 145.993 53.548 1.00 21.10 210 LEU C CA 1
ATOM 5082 C C . LEU C 1 210 ? 30.500 145.167 54.660 1.00 22.56 210 LEU C C 1
ATOM 5083 O O . LEU C 1 210 ? 31.021 145.696 55.632 1.00 24.08 210 LEU C O 1
ATOM 5088 N N . GLN C 1 211 ? 30.435 143.850 54.513 1.00 22.57 211 GLN C N 1
ATOM 5089 C CA . GLN C 1 211 ? 31.005 142.896 55.453 1.00 24.94 211 GLN C CA 1
ATOM 5090 C C . GLN C 1 211 ? 32.116 142.164 54.757 1.00 23.83 211 GLN C C 1
ATOM 5091 O O . GLN C 1 211 ? 31.898 141.185 54.044 1.00 26.43 211 GLN C O 1
ATOM 5097 N N . LEU C 1 212 ? 33.342 142.667 54.924 1.00 20.79 212 LEU C N 1
ATOM 5098 C CA . LEU C 1 212 ? 34.514 142.166 54.247 1.00 21.16 212 LEU C CA 1
ATOM 5099 C C . LEU C 1 212 ? 35.668 142.032 55.227 1.00 22.83 212 LEU C C 1
ATOM 5100 O O . LEU C 1 212 ? 35.504 141.390 56.262 1.00 22.91 212 LEU C O 1
ATOM 5105 N N . GLY C 1 213 ? 36.850 142.514 54.880 1.00 23.24 213 GLY C N 1
ATOM 5106 C CA . GLY C 1 213 ? 37.980 142.452 55.777 1.00 22.52 213 GLY C CA 1
ATOM 5107 C C . GLY C 1 213 ? 38.827 141.210 55.639 1.00 23.56 213 GLY C C 1
ATOM 5108 O O . GLY C 1 213 ? 38.558 140.329 54.792 1.00 23.38 213 GLY C O 1
ATOM 5109 N N . HIS C 1 214 ? 39.845 141.110 56.476 1.00 22.99 214 HIS C N 1
ATOM 5110 C CA . HIS C 1 214 ? 40.874 140.123 56.201 1.00 26.19 214 HIS C CA 1
ATOM 5111 C C . HIS C 1 214 ? 40.469 138.661 56.423 1.00 25.52 214 HIS C C 1
ATOM 5112 O O . HIS C 1 214 ? 41.232 137.778 56.040 1.00 24.63 214 HIS C O 1
ATOM 5119 N N . PHE C 1 215 ? 39.327 138.397 57.049 1.00 25.37 215 PHE C N 1
ATOM 5120 C CA . PHE C 1 215 ? 38.899 136.996 57.173 1.00 26.21 215 PHE C CA 1
ATOM 5121 C C . PHE C 1 215 ? 38.255 136.483 55.891 1.00 28.10 215 PHE C C 1
ATOM 5122 O O . PHE C 1 215 ? 38.042 135.283 55.755 1.00 25.36 215 PHE C O 1
ATOM 5130 N N . VAL C 1 216 ? 38.009 137.350 54.917 1.00 26.36 216 VAL C N 1
ATOM 5131 C CA . VAL C 1 216 ? 37.471 136.857 53.630 1.00 26.48 216 VAL C CA 1
ATOM 5132 C C . VAL C 1 216 ? 38.482 135.992 52.884 1.00 27.60 216 VAL C C 1
ATOM 5133 O O . VAL C 1 216 ? 39.552 136.436 52.578 1.00 25.86 216 VAL C O 1
ATOM 5137 N N . LYS C 1 217 ? 38.096 134.749 52.583 1.00 29.60 217 LYS C N 1
ATOM 5138 C CA . LYS C 1 217 ? 38.892 133.830 51.757 1.00 28.77 217 LYS C CA 1
ATOM 5139 C C . LYS C 1 217 ? 38.549 133.965 50.292 1.00 28.11 217 LYS C C 1
ATOM 5140 O O . LYS C 1 217 ? 39.449 133.893 49.448 1.00 30.94 217 LYS C O 1
ATOM 5142 N N . ARG C 1 218 ? 37.282 134.156 49.955 1.00 26.85 218 ARG C N 1
ATOM 5143 C CA . ARG C 1 218 ? 36.871 134.314 48.558 1.00 26.92 218 ARG C CA 1
ATOM 5144 C C . ARG C 1 218 ? 35.428 134.788 48.465 1.00 25.88 218 ARG C C 1
ATOM 5145 O O . ARG C 1 218 ? 34.678 134.658 49.415 1.00 27.05 218 ARG C O 1
ATOM 5153 N N . ILE C 1 219 ? 35.056 135.367 47.319 1.00 24.46 219 ILE C N 1
ATOM 5154 C CA . ILE C 1 219 ? 33.687 135.691 47.021 1.00 24.93 219 ILE C CA 1
ATOM 5155 C C . ILE C 1 219 ? 33.085 134.442 46.340 1.00 26.32 219 ILE C C 1
ATOM 5156 O O . ILE C 1 219 ? 33.601 133.974 45.326 1.00 25.09 219 ILE C O 1
ATOM 5161 N N . LYS C 1 220 ? 32.015 133.929 46.935 1.00 27.76 220 LYS C N 1
ATOM 5162 C CA . LYS C 1 220 ? 31.371 132.675 46.498 1.00 30.50 220 LYS C CA 1
ATOM 5163 C C . LYS C 1 220 ? 30.825 132.787 45.099 1.00 29.24 220 LYS C C 1
ATOM 5164 O O . LYS C 1 220 ? 30.152 133.777 44.764 1.00 27.61 220 LYS C O 1
ATOM 5170 N N . GLY C 1 221 ? 31.112 131.776 44.289 1.00 29.61 221 GLY C N 1
ATOM 5171 C CA . GLY C 1 221 ? 30.555 131.694 42.955 1.00 30.47 221 GLY C CA 1
ATOM 5172 C C . GLY C 1 221 ? 31.443 132.256 41.846 1.00 30.69 221 GLY C C 1
ATOM 5173 O O . GLY C 1 221 ? 31.008 132.283 40.703 1.00 31.21 221 GLY C O 1
ATOM 5174 N N . TYR C 1 222 ? 32.653 132.711 42.164 1.00 27.00 222 TYR C N 1
ATOM 5175 C CA . TYR C 1 222 ? 33.484 133.386 41.182 1.00 27.01 222 TYR C CA 1
ATOM 5176 C C . TYR C 1 222 ? 34.821 132.682 41.098 1.00 27.76 222 TYR C C 1
ATOM 5177 O O . TYR C 1 222 ? 35.273 132.047 42.045 1.00 26.94 222 TYR C O 1
ATOM 5186 N N . SER C 1 223 ? 35.500 132.887 39.980 1.00 27.91 223 SER C N 1
ATOM 5187 C CA . SER C 1 223 ? 36.864 132.489 39.844 1.00 30.65 223 SER C CA 1
ATOM 5188 C C . SER C 1 223 ? 37.721 133.245 40.804 1.00 32.74 223 SER C C 1
ATOM 5189 O O . SER C 1 223 ? 37.354 134.344 41.295 1.00 28.72 223 SER C O 1
ATOM 5192 N N . LEU C 1 224 ? 38.896 132.687 41.026 1.00 32.10 224 LEU C N 1
ATOM 5193 C CA . LEU C 1 224 ? 39.885 133.313 41.860 1.00 34.78 224 LEU C CA 1
ATOM 5194 C C . LEU C 1 224 ? 40.199 134.734 41.424 1.00 32.83 224 LEU C C 1
ATOM 5195 O O . LEU C 1 224 ? 40.216 135.629 42.250 1.00 31.29 224 LEU C O 1
ATOM 5200 N N . ALA C 1 225 ? 40.445 134.925 40.139 1.00 29.68 225 ALA C N 1
ATOM 5201 C CA . ALA C 1 225 ? 40.734 136.241 39.590 1.00 31.09 225 ALA C CA 1
ATOM 5202 C C . ALA C 1 225 ? 39.576 137.217 39.821 1.00 28.15 225 ALA C C 1
ATOM 5203 O O . ALA C 1 225 ? 39.796 138.345 40.285 1.00 29.76 225 ALA C O 1
ATOM 5205 N N . ASP C 1 226 ? 38.349 136.794 39.534 1.00 24.93 226 ASP C N 1
ATOM 5206 C CA . ASP C 1 226 ? 37.194 137.675 39.682 1.00 23.89 226 ASP C CA 1
ATOM 5207 C C . ASP C 1 226 ? 36.975 138.017 41.168 1.00 24.55 226 ASP C C 1
ATOM 5208 O O . ASP C 1 226 ? 36.681 139.166 41.526 1.00 24.39 226 ASP C O 1
ATOM 5213 N N . SER C 1 227 ? 37.103 137.011 41.998 1.00 21.58 227 SER C N 1
ATOM 5214 C CA . SER C 1 227 ? 36.972 137.189 43.458 1.00 22.57 227 SER C CA 1
ATOM 5215 C C . SER C 1 227 ? 37.995 138.222 43.951 1.00 21.61 227 SER C C 1
ATOM 5216 O O . SER C 1 227 ? 37.661 139.146 44.703 1.00 24.38 227 SER C O 1
ATOM 5219 N N . GLN C 1 228 ? 39.232 138.129 43.493 1.00 23.62 228 GLN C N 1
ATOM 5220 C CA . GLN C 1 228 ? 40.270 139.059 43.891 1.00 24.65 228 GLN C CA 1
ATOM 5221 C C . GLN C 1 228 ? 39.927 140.472 43.481 1.00 25.22 228 GLN C C 1
ATOM 5222 O O . GLN C 1 228 ? 40.093 141.411 44.280 1.00 23.08 228 GLN C O 1
ATOM 5228 N N . HIS C 1 229 ? 39.504 140.652 42.242 1.00 22.53 229 HIS C N 1
ATOM 5229 C CA . HIS C 1 229 ? 39.192 141.991 41.731 1.00 21.83 229 HIS C CA 1
ATOM 5230 C C . HIS C 1 229 ? 37.954 142.591 42.432 1.00 21.46 229 HIS C C 1
ATOM 5231 O O . HIS C 1 229 ? 37.949 143.774 42.756 1.00 22.29 229 HIS C O 1
ATOM 5238 N N . LEU C 1 230 ? 36.918 141.804 42.640 1.00 20.09 230 LEU C N 1
ATOM 5239 C CA . LEU C 1 230 ? 35.713 142.315 43.255 1.00 23.72 230 LEU C CA 1
ATOM 5240 C C . LEU C 1 230 ? 35.945 142.701 44.723 1.00 22.84 230 LEU C C 1
ATOM 5241 O O . LEU C 1 230 ? 35.485 143.742 45.178 1.00 23.51 230 LEU C O 1
ATOM 5246 N N . PHE C 1 231 ? 36.687 141.853 45.414 1.00 21.14 231 PHE C N 1
ATOM 5247 C CA . PHE C 1 231 ? 37.132 142.153 46.754 1.00 21.68 231 PHE C CA 1
ATOM 5248 C C . PHE C 1 231 ? 37.949 143.427 46.783 1.00 20.27 231 PHE C C 1
ATOM 5249 O O . PHE C 1 231 ? 37.672 144.330 47.617 1.00 23.34 231 PHE C O 1
ATOM 5257 N N . ALA C 1 232 ? 38.880 143.581 45.845 1.00 19.84 232 ALA C N 1
ATOM 5258 C CA . ALA C 1 232 ? 39.710 144.785 45.820 1.00 21.64 232 ALA C CA 1
ATOM 5259 C C . ALA C 1 232 ? 38.886 146.011 45.632 1.00 22.23 232 ALA C C 1
ATOM 5260 O O . ALA C 1 232 ? 39.153 147.063 46.297 1.00 21.12 232 ALA C O 1
ATOM 5262 N N . VAL C 1 233 ? 37.907 145.955 44.728 1.00 19.64 233 VAL C N 1
ATOM 5263 C CA . VAL C 1 233 ? 37.018 147.073 44.541 1.00 19.77 233 VAL C CA 1
ATOM 5264 C C . VAL C 1 233 ? 36.278 147.462 45.861 1.00 20.78 233 VAL C C 1
ATOM 5265 O O . VAL C 1 233 ? 36.280 148.640 46.290 1.00 20.76 233 VAL C O 1
ATOM 5269 N N . LEU C 1 234 ? 35.640 146.498 46.480 1.00 19.18 234 LEU C N 1
ATOM 5270 C CA . LEU C 1 234 ? 34.709 146.783 47.564 1.00 20.45 234 LEU C CA 1
ATOM 5271 C C . LEU C 1 234 ? 35.455 147.079 48.868 1.00 20.20 234 LEU C C 1
ATOM 5272 O O . LEU C 1 234 ? 35.168 148.077 49.549 1.00 20.53 234 LEU C O 1
ATOM 5277 N N . GLN C 1 235 ? 36.462 146.276 49.163 1.00 19.78 235 GLN C N 1
ATOM 5278 C CA . GLN C 1 235 ? 37.361 146.583 50.277 1.00 20.64 235 GLN C CA 1
ATOM 5279 C C . GLN C 1 235 ? 38.089 147.929 50.093 1.00 21.73 235 GLN C C 1
ATOM 5280 O O . GLN C 1 235 ? 38.335 148.645 51.075 1.00 21.42 235 GLN C O 1
ATOM 5286 N N . GLY C 1 236 ? 38.416 148.280 48.844 1.00 20.91 236 GLY C N 1
ATOM 5287 C CA . GLY C 1 236 ? 39.048 149.557 48.576 1.00 19.70 236 GLY C CA 1
ATOM 5288 C C . GLY C 1 236 ? 38.161 150.748 48.920 1.00 19.60 236 GLY C C 1
ATOM 5289 O O . GLY C 1 236 ? 38.620 151.819 49.311 1.00 20.19 236 GLY C O 1
ATOM 5290 N N . HIS C 1 237 ? 36.860 150.598 48.764 1.00 18.05 237 HIS C N 1
ATOM 5291 C CA . HIS C 1 237 ? 35.935 151.644 49.222 1.00 19.21 237 HIS C CA 1
ATOM 5292 C C . HIS C 1 237 ? 35.885 151.745 50.749 1.00 19.23 237 HIS C C 1
ATOM 5293 O O . HIS C 1 237 ? 35.849 152.846 51.266 1.00 20.43 237 HIS C O 1
ATOM 5300 N N . VAL C 1 238 ? 35.943 150.622 51.444 1.00 18.42 238 VAL C N 1
ATOM 5301 C CA . VAL C 1 238 ? 36.001 150.620 52.898 1.00 18.03 238 VAL C CA 1
ATOM 5302 C C . VAL C 1 238 ? 37.182 151.422 53.424 1.00 18.32 238 VAL C C 1
ATOM 5303 O O . VAL C 1 238 ? 37.010 152.217 54.361 1.00 19.70 238 VAL C O 1
ATOM 5307 N N . THR C 1 239 ? 38.376 151.213 52.875 1.00 15.89 239 THR C N 1
ATOM 5308 C CA . THR C 1 239 ? 39.577 151.815 53.426 1.00 17.23 239 THR C CA 1
ATOM 5309 C C . THR C 1 239 ? 39.959 153.165 52.784 1.00 18.16 239 THR C C 1
ATOM 5310 O O . THR C 1 239 ? 40.950 153.725 53.141 1.00 19.14 239 THR C O 1
ATOM 5314 N N . ARG C 1 240 ? 39.148 153.643 51.857 1.00 17.33 240 ARG C N 1
ATOM 5315 C CA . ARG C 1 240 ? 39.283 154.985 51.300 1.00 19.88 240 ARG C CA 1
ATOM 5316 C C . ARG C 1 240 ? 39.362 155.969 52.494 1.00 17.81 240 ARG C C 1
ATOM 5317 O O . ARG C 1 240 ? 38.610 155.868 53.457 1.00 17.15 240 ARG C O 1
ATOM 5325 N N . LEU C 1 241 ? 40.322 156.868 52.462 1.00 18.07 241 LEU C N 1
ATOM 5326 C CA . LEU C 1 241 ? 40.613 157.695 53.666 1.00 17.25 241 LEU C CA 1
ATOM 5327 C C . LEU C 1 241 ? 39.381 158.427 54.189 1.00 16.77 241 LEU C C 1
ATOM 5328 O O . LEU C 1 241 ? 39.168 158.512 55.416 1.00 18.16 241 LEU C O 1
ATOM 5333 N N . GLU C 1 242 ? 38.567 158.881 53.276 1.00 16.66 242 GLU C N 1
ATOM 5334 C CA . GLU C 1 242 ? 37.336 159.612 53.605 1.00 15.70 242 GLU C CA 1
ATOM 5335 C C . GLU C 1 242 ? 36.370 158.821 54.486 1.00 17.43 242 GLU C C 1
ATOM 5336 O O . GLU C 1 242 ? 35.472 159.391 55.108 1.00 17.95 242 GLU C O 1
ATOM 5342 N N . ASN C 1 243 ? 36.458 157.487 54.449 1.00 18.27 243 ASN C N 1
ATOM 5343 C CA . ASN C 1 243 ? 35.605 156.638 55.240 1.00 16.91 243 ASN C CA 1
ATOM 5344 C C . ASN C 1 243 ? 36.235 156.226 56.582 1.00 17.32 243 ASN C C 1
ATOM 5345 O O . ASN C 1 243 ? 35.711 155.352 57.254 1.00 17.43 243 ASN C O 1
ATOM 5350 N N . THR C 1 244 ? 37.356 156.833 56.930 1.00 17.08 244 THR C N 1
ATOM 5351 C CA . THR C 1 244 ? 38.086 156.477 58.106 1.00 15.56 244 THR C CA 1
ATOM 5352 C C . THR C 1 244 ? 38.312 157.558 59.146 1.00 17.64 244 THR C C 1
ATOM 5353 O O . THR C 1 244 ? 38.261 158.760 58.849 1.00 16.37 244 THR C O 1
ATOM 5357 N N . VAL C 1 245 ? 38.611 157.105 60.364 1.00 17.40 245 VAL C N 1
ATOM 5358 C CA . VAL C 1 245 ? 39.032 157.988 61.464 1.00 16.69 245 VAL C CA 1
ATOM 5359 C C . VAL C 1 245 ? 40.151 157.339 62.161 1.00 17.48 245 VAL C C 1
ATOM 5360 O O . VAL C 1 245 ? 40.139 156.116 62.448 1.00 17.96 245 VAL C O 1
ATOM 5364 N N . ARG C 1 246 ? 41.185 158.114 62.419 1.00 15.16 246 ARG C N 1
ATOM 5365 C CA . ARG C 1 246 ? 42.351 157.641 63.111 1.00 15.24 246 ARG C CA 1
ATOM 5366 C C . ARG C 1 246 ? 42.414 158.228 64.519 1.00 19.16 246 ARG C C 1
ATOM 5367 O O . ARG C 1 246 ? 42.213 159.428 64.669 1.00 19.85 246 ARG C O 1
ATOM 5375 N N . TRP C 1 247 ? 42.631 157.391 65.532 1.00 17.47 247 TRP C N 1
ATOM 5376 C CA . TRP C 1 247 ? 42.661 157.842 66.941 1.00 18.82 247 TRP C CA 1
ATOM 5377 C C . TRP C 1 247 ? 44.021 157.623 67.491 1.00 18.94 247 TRP C C 1
ATOM 5378 O O . TRP C 1 247 ? 44.564 156.507 67.425 1.00 18.24 247 TRP C O 1
ATOM 5389 N N . ARG C 1 248 ? 44.584 158.658 68.099 1.00 18.96 248 ARG C N 1
ATOM 5390 C CA . ARG C 1 248 ? 45.801 158.539 68.880 1.00 17.67 248 ARG C CA 1
ATOM 5391 C C . ARG C 1 248 ? 45.459 158.365 70.366 1.00 19.81 248 ARG C C 1
ATOM 5392 O O . ARG C 1 248 ? 44.880 159.265 70.993 1.00 19.19 248 ARG C O 1
ATOM 5400 N N . TRP C 1 249 ? 45.826 157.222 70.926 1.00 20.45 249 TRP C N 1
ATOM 5401 C CA . TRP C 1 249 ? 45.452 156.891 72.271 1.00 20.43 249 TRP C CA 1
ATOM 5402 C C . TRP C 1 249 ? 46.257 157.633 73.353 1.00 22.96 249 TRP C C 1
ATOM 5403 O O . TRP C 1 249 ? 47.451 157.812 73.212 1.00 20.59 249 TRP C O 1
ATOM 5414 N N . GLU C 1 250 ? 45.555 158.008 74.419 1.00 24.19 250 GLU C N 1
ATOM 5415 C CA . GLU C 1 250 ? 46.139 158.362 75.719 1.00 26.67 250 GLU C CA 1
ATOM 5416 C C . GLU C 1 250 ? 45.557 157.444 76.771 1.00 23.96 250 GLU C C 1
ATOM 5417 O O . GLU C 1 250 ? 44.419 156.976 76.659 1.00 23.63 250 GLU C O 1
ATOM 5423 N N . ALA C 1 251 ? 46.365 157.108 77.754 1.00 23.53 251 ALA C N 1
ATOM 5424 C CA . ALA C 1 251 ? 45.947 156.213 78.821 1.00 25.63 251 ALA C CA 1
ATOM 5425 C C . ALA C 1 251 ? 44.654 156.788 79.398 1.00 24.02 251 ALA C C 1
ATOM 5426 O O . ALA C 1 251 ? 44.486 157.998 79.512 1.00 23.10 251 ALA C O 1
ATOM 5428 N N . GLY C 1 252 ? 43.708 155.896 79.616 1.00 24.12 252 GLY C N 1
ATOM 5429 C CA . GLY C 1 252 ? 42.400 156.252 80.092 1.00 25.74 252 GLY C CA 1
ATOM 5430 C C . GLY C 1 252 ? 41.340 156.485 79.018 1.00 26.55 252 GLY C C 1
ATOM 5431 O O . GLY C 1 252 ? 40.163 156.731 79.317 1.00 25.49 252 GLY C O 1
ATOM 5432 N N . ASP C 1 253 ? 41.741 156.493 77.761 1.00 25.50 253 ASP C N 1
ATOM 5433 C CA . ASP C 1 253 ? 40.764 156.666 76.672 1.00 24.27 253 ASP C CA 1
ATOM 5434 C C . ASP C 1 253 ? 40.025 155.376 76.560 1.00 22.55 253 ASP C C 1
ATOM 5435 O O . ASP C 1 253 ? 40.594 154.323 76.794 1.00 24.44 253 ASP C O 1
ATOM 5440 N N . VAL C 1 254 ? 38.770 155.458 76.136 1.00 24.67 254 VAL C N 1
ATOM 5441 C CA . VAL C 1 254 ? 37.939 154.317 75.867 1.00 25.20 254 VAL C CA 1
ATOM 5442 C C . VAL C 1 254 ? 37.304 154.514 74.493 1.00 24.25 254 VAL C C 1
ATOM 5443 O O . VAL C 1 254 ? 36.780 155.604 74.190 1.00 24.58 254 VAL C O 1
ATOM 5447 N N . ALA C 1 255 ? 37.396 153.494 73.656 1.00 22.90 255 ALA C N 1
ATOM 5448 C CA . ALA C 1 255 ? 36.652 153.482 72.377 1.00 21.46 255 ALA C CA 1
ATOM 5449 C C . ALA C 1 255 ? 35.644 152.361 72.396 1.00 21.85 255 ALA C C 1
ATOM 5450 O O . ALA C 1 255 ? 35.936 151.279 72.846 1.00 22.52 255 ALA C O 1
ATOM 5452 N N . ILE C 1 256 ? 34.507 152.657 71.803 1.00 21.66 256 ILE C N 1
ATOM 5453 C CA . ILE C 1 256 ? 33.460 151.722 71.589 1.00 20.04 256 ILE C CA 1
ATOM 5454 C C . ILE C 1 256 ? 33.106 151.782 70.114 1.00 17.52 256 ILE C C 1
ATOM 5455 O O . ILE C 1 256 ? 32.764 152.884 69.568 1.00 19.72 256 ILE C O 1
ATOM 5460 N N . TRP C 1 257 ? 33.138 150.627 69.476 1.00 20.63 257 TRP C N 1
ATOM 5461 C CA . TRP C 1 257 ? 32.726 150.593 68.073 1.00 20.38 257 TRP C CA 1
ATOM 5462 C C . TRP C 1 257 ? 31.654 149.575 67.749 1.00 21.57 257 TRP C C 1
ATOM 5463 O O . TRP C 1 257 ? 31.551 148.542 68.393 1.00 21.53 257 TRP C O 1
ATOM 5474 N N . ASP C 1 258 ? 30.909 149.889 66.703 1.00 21.42 258 ASP C N 1
ATOM 5475 C CA . ASP C 1 258 ? 29.847 149.035 66.174 1.00 21.61 258 ASP C CA 1
ATOM 5476 C C . ASP C 1 258 ? 30.454 148.143 65.148 1.00 20.74 258 ASP C C 1
ATOM 5477 O O . ASP C 1 258 ? 30.705 148.550 64.021 1.00 22.97 258 ASP C O 1
ATOM 5482 N N . ASN C 1 259 ? 30.757 146.916 65.553 1.00 21.76 259 ASN C N 1
ATOM 5483 C CA . ASN C 1 259 ? 31.421 145.969 64.701 1.00 23.17 259 ASN C CA 1
ATOM 5484 C C . ASN C 1 259 ? 30.553 145.512 63.507 1.00 24.39 259 ASN C C 1
ATOM 5485 O O . ASN C 1 259 ? 31.054 144.845 62.565 1.00 27.21 259 ASN C O 1
ATOM 5490 N N . ARG C 1 260 ? 29.267 145.858 63.528 1.00 23.05 260 ARG C N 1
ATOM 5491 C CA . ARG C 1 260 ? 28.392 145.545 62.389 1.00 23.21 260 ARG C CA 1
ATOM 5492 C C . ARG C 1 260 ? 28.579 146.451 61.160 1.00 23.37 260 ARG C C 1
ATOM 5493 O O . ARG C 1 260 ? 28.062 146.170 60.091 1.00 23.81 260 ARG C O 1
ATOM 5501 N N . ALA C 1 261 ? 29.183 147.626 61.381 1.00 21.58 261 ALA C N 1
ATOM 5502 C CA . ALA C 1 261 ? 29.308 148.652 60.363 1.00 20.83 261 ALA C CA 1
ATOM 5503 C C . ALA C 1 261 ? 30.719 149.292 60.349 1.00 19.66 261 ALA C C 1
ATOM 5504 O O . ALA C 1 261 ? 30.874 150.441 59.922 1.00 18.33 261 ALA C O 1
ATOM 5506 N N . THR C 1 262 ? 31.714 148.574 60.854 1.00 20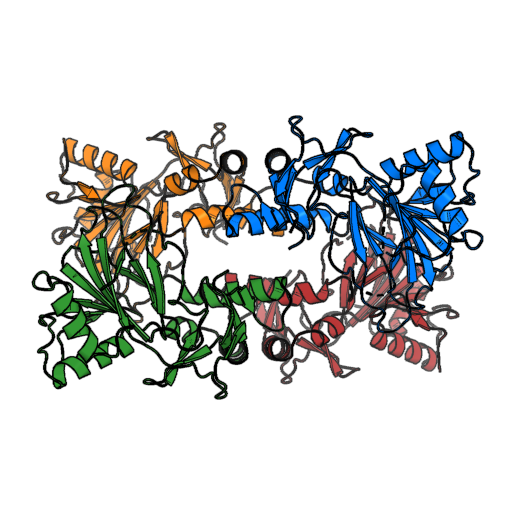.21 262 THR C N 1
ATOM 5507 C CA . THR C 1 262 ? 33.092 149.057 60.778 1.00 19.90 262 THR C CA 1
ATOM 5508 C C . THR C 1 262 ? 34.023 147.993 60.479 1.00 18.34 262 THR C C 1
ATOM 5509 O O . THR C 1 262 ? 33.697 146.790 60.569 1.00 21.67 262 THR C O 1
ATOM 5513 N N . GLN C 1 263 ? 35.254 148.412 60.172 1.00 17.51 263 GLN C N 1
ATOM 5514 C CA . GLN C 1 263 ? 36.423 147.604 60.241 1.00 16.25 263 GLN C CA 1
ATOM 5515 C C . GLN C 1 263 ? 37.471 148.436 61.018 1.00 17.61 263 GLN C C 1
ATOM 5516 O O . GLN C 1 263 ? 37.303 149.616 61.167 1.00 20.14 263 GLN C O 1
ATOM 5522 N N . HIS C 1 264 ? 38.523 147.833 61.475 1.00 16.56 264 HIS C N 1
ATOM 5523 C CA . HIS C 1 264 ? 39.589 148.551 62.152 1.00 19.72 264 HIS C CA 1
ATOM 5524 C C . HIS C 1 264 ? 40.946 147.941 61.906 1.00 20.98 264 HIS C C 1
ATOM 5525 O O . HIS C 1 264 ? 41.074 146.818 61.392 1.00 20.66 264 HIS C O 1
ATOM 5532 N N . TYR C 1 265 ? 41.973 148.729 62.252 1.00 19.14 265 TYR C N 1
ATOM 5533 C CA . TYR C 1 265 ? 43.359 148.451 61.938 1.00 18.84 265 TYR C CA 1
ATOM 5534 C C . TYR C 1 265 ? 44.189 149.100 63.016 1.00 20.47 265 TYR C C 1
ATOM 5535 O O . TYR C 1 265 ? 44.036 150.285 63.319 1.00 17.76 265 TYR C O 1
ATOM 5544 N N . ALA C 1 266 ? 45.083 148.334 63.600 1.00 19.02 266 ALA C N 1
ATOM 5545 C CA . ALA C 1 266 ? 45.957 148.880 64.628 1.00 21.51 266 ALA C CA 1
ATOM 5546 C C . ALA C 1 266 ? 47.314 149.166 64.022 1.00 22.23 266 ALA C C 1
ATOM 5547 O O . ALA C 1 266 ? 47.981 148.269 63.555 1.00 20.50 266 ALA C O 1
ATOM 5549 N N . VAL C 1 267 ? 47.749 150.440 64.042 1.00 18.95 267 VAL C N 1
ATOM 5550 C CA . VAL C 1 267 ? 49.004 150.812 63.408 1.00 18.49 267 VAL C CA 1
ATOM 5551 C C . VAL C 1 267 ? 50.243 150.298 64.165 1.00 19.56 267 VAL C C 1
ATOM 5552 O O . VAL C 1 267 ? 50.424 150.537 65.394 1.00 21.59 267 VAL C O 1
ATOM 5556 N N . ASP C 1 268 ? 51.103 149.561 63.447 1.00 20.16 268 ASP C N 1
ATOM 5557 C CA . ASP C 1 268 ? 52.283 148.981 64.035 1.00 20.50 268 ASP C CA 1
ATOM 5558 C C . ASP C 1 268 ? 53.540 149.801 63.770 1.00 22.21 268 ASP C C 1
ATOM 5559 O O . ASP C 1 268 ? 54.432 149.421 63.021 1.00 20.34 268 ASP C O 1
ATOM 5564 N N . ASP C 1 269 ? 53.589 150.963 64.419 1.00 20.00 269 ASP C N 1
ATOM 5565 C CA . ASP C 1 269 ? 54.642 151.926 64.245 1.00 20.33 269 ASP C CA 1
ATOM 5566 C C . ASP C 1 269 ? 55.282 152.345 65.552 1.00 22.35 269 ASP C C 1
ATOM 5567 O O . ASP C 1 269 ? 55.910 153.405 65.606 1.00 22.92 269 ASP C O 1
ATOM 5572 N N . TYR C 1 270 ? 55.130 151.555 66.614 1.00 20.12 270 TYR C N 1
ATOM 5573 C CA . TYR C 1 270 ? 55.569 152.053 67.938 1.00 20.72 270 TYR C CA 1
ATOM 5574 C C . TYR C 1 270 ? 56.726 151.220 68.511 1.00 24.18 270 TYR C C 1
ATOM 5575 O O . TYR C 1 270 ? 57.171 151.435 69.650 1.00 22.67 270 TYR C O 1
ATOM 5584 N N . GLY C 1 271 ? 57.254 150.295 67.720 1.00 26.96 271 GLY C N 1
ATOM 5585 C CA . GLY C 1 271 ? 58.465 149.550 68.106 1.00 27.36 271 GLY C CA 1
ATOM 5586 C C . GLY C 1 271 ? 58.255 148.756 69.381 1.00 28.54 271 GLY C C 1
ATOM 5587 O O . GLY C 1 271 ? 57.255 148.089 69.534 1.00 29.11 271 GLY C O 1
ATOM 5588 N N . THR C 1 272 ? 59.148 148.896 70.354 1.00 29.73 272 THR C N 1
ATOM 5589 C CA . THR C 1 272 ? 59.018 148.128 71.576 1.00 30.82 272 THR C CA 1
ATOM 5590 C C . THR C 1 272 ? 58.430 148.944 72.723 1.00 31.78 272 THR C C 1
ATOM 5591 O O . THR C 1 272 ? 58.336 148.419 73.853 1.00 35.42 272 THR C O 1
ATOM 5595 N N . GLN C 1 273 ? 57.940 150.155 72.445 1.00 29.94 273 GLN C N 1
ATOM 5596 C CA . GLN C 1 273 ? 57.144 150.912 73.421 1.00 28.10 273 GLN C CA 1
ATOM 5597 C C . GLN C 1 273 ? 55.977 150.076 73.909 1.00 28.86 273 GLN C C 1
ATOM 5598 O O . GLN C 1 273 ? 55.232 149.518 73.108 1.00 28.03 273 GLN C O 1
ATOM 5604 N N . PRO C 1 274 ? 55.800 149.963 75.226 1.00 28.20 274 PRO C N 1
ATOM 5605 C CA . PRO C 1 274 ? 54.691 149.154 75.740 1.00 25.71 274 PRO C CA 1
ATOM 5606 C C . PRO C 1 274 ? 53.341 149.760 75.289 1.00 25.24 274 PRO C C 1
ATOM 5607 O O . PRO C 1 274 ? 53.160 150.977 75.237 1.00 22.69 274 PRO C O 1
ATOM 5611 N N . ARG C 1 275 ? 52.423 148.893 74.939 1.00 24.46 275 ARG C N 1
ATOM 5612 C CA . ARG C 1 275 ? 51.054 149.275 74.592 1.00 24.37 275 ARG C CA 1
ATOM 5613 C C . ARG C 1 275 ? 50.181 148.223 75.198 1.00 24.27 275 ARG C C 1
ATOM 5614 O O . ARG C 1 275 ? 50.343 147.064 74.889 1.00 26.30 275 ARG C O 1
ATOM 5622 N N . ILE C 1 276 ? 49.278 148.631 76.095 1.00 24.75 276 ILE C N 1
ATOM 5623 C CA . ILE C 1 276 ? 48.392 147.734 76.785 1.00 25.50 276 ILE C CA 1
ATOM 5624 C C . ILE C 1 276 ? 47.025 148.317 76.688 1.00 26.60 276 ILE C C 1
ATOM 5625 O O . ILE C 1 276 ? 46.763 149.438 77.141 1.00 25.07 276 ILE C O 1
ATOM 5630 N N . VAL C 1 277 ? 46.130 147.517 76.140 1.00 27.16 277 VAL C N 1
ATOM 5631 C CA . VAL C 1 277 ? 44.722 147.851 76.033 1.00 27.71 277 VAL C CA 1
ATOM 5632 C C . VAL C 1 277 ? 43.914 146.712 76.649 1.00 29.53 277 VAL C C 1
ATOM 5633 O O . VAL C 1 277 ? 44.387 145.586 76.711 1.00 30.72 277 VAL C O 1
ATOM 5637 N N . ARG C 1 278 ? 42.701 147.012 77.107 1.00 29.03 278 ARG C N 1
ATOM 5638 C CA . ARG C 1 278 ? 41.835 145.982 77.703 1.00 29.88 278 ARG C CA 1
ATOM 5639 C C . ARG C 1 278 ? 40.466 146.093 77.066 1.00 28.06 278 ARG C C 1
ATOM 5640 O O . ARG C 1 278 ? 39.885 147.191 76.921 1.00 25.72 278 ARG C O 1
ATOM 5648 N N . ARG C 1 279 ? 39.977 144.949 76.640 1.00 27.75 279 ARG C N 1
ATOM 5649 C CA . ARG C 1 279 ? 38.824 144.900 75.748 1.00 28.78 279 ARG C CA 1
ATOM 5650 C C . ARG C 1 279 ? 37.720 144.036 76.337 1.00 30.20 279 ARG C C 1
ATOM 5651 O O . ARG C 1 279 ? 38.005 142.938 76.863 1.00 27.34 279 ARG C O 1
ATOM 5659 N N . VAL C 1 280 ? 36.486 144.521 76.227 1.00 28.52 280 VAL C N 1
ATOM 5660 C CA . VAL C 1 280 ? 35.296 143.727 76.465 1.00 29.74 280 VAL C CA 1
ATOM 5661 C C . VAL C 1 280 ? 34.499 143.674 75.169 1.00 28.21 280 VAL C C 1
ATOM 5662 O O . VAL C 1 280 ? 34.235 144.706 74.542 1.00 28.05 280 VAL C O 1
ATOM 5666 N N . THR C 1 281 ? 34.201 142.455 74.732 1.00 28.14 281 THR C N 1
ATOM 5667 C CA . THR C 1 281 ? 33.468 142.230 73.465 1.00 30.09 281 THR C CA 1
ATOM 5668 C C . THR C 1 281 ? 32.023 141.844 73.762 1.00 30.15 281 THR C C 1
ATOM 5669 O O . THR C 1 281 ? 31.789 141.043 74.689 1.00 28.09 281 THR C O 1
ATOM 5673 N N . LEU C 1 282 ? 31.078 142.418 73.016 1.00 26.42 282 LEU C N 1
ATOM 5674 C CA . LEU C 1 282 ? 29.658 142.176 73.203 1.00 26.30 282 LEU C CA 1
ATOM 5675 C C . LEU C 1 282 ? 29.109 141.214 72.146 1.00 30.21 282 LEU C C 1
ATOM 5676 O O . LEU C 1 282 ? 29.411 141.340 70.942 1.00 27.61 282 LEU C O 1
ATOM 5681 N N . ALA C 1 283 ? 28.292 140.250 72.576 1.00 30.83 283 ALA C N 1
ATOM 5682 C CA . ALA C 1 283 ? 27.759 139.223 71.662 1.00 30.44 283 ALA C CA 1
ATOM 5683 C C . ALA C 1 283 ? 26.933 139.892 70.604 1.00 28.12 283 ALA C C 1
ATOM 5684 O O . ALA C 1 283 ? 26.199 140.810 70.898 1.00 30.04 283 ALA C O 1
ATOM 5686 N N . GLY C 1 284 ? 26.954 139.362 69.395 1.00 29.32 284 GLY C N 1
ATOM 5687 C CA . GLY C 1 284 ? 26.111 139.885 68.342 1.00 30.00 284 GLY C CA 1
ATOM 5688 C C . GLY C 1 284 ? 25.182 138.879 67.701 1.00 32.11 284 GLY C C 1
ATOM 5689 O O . GLY C 1 284 ? 25.094 137.741 68.128 1.00 33.70 284 GLY C O 1
ATOM 5690 N N . GLU C 1 285 ? 24.527 139.319 66.646 1.00 32.48 285 GLU C N 1
ATOM 5691 C CA . GLU C 1 285 ? 23.432 138.589 65.984 1.00 32.64 285 GLU C CA 1
ATOM 5692 C C . GLU C 1 285 ? 23.950 137.952 64.702 1.00 34.48 285 GLU C C 1
ATOM 5693 O O . GLU C 1 285 ? 24.997 138.362 64.157 1.00 29.08 285 GLU C O 1
ATOM 5699 N N . VAL C 1 286 ? 23.245 136.930 64.217 1.00 33.85 286 VAL C N 1
ATOM 5700 C CA . VAL C 1 286 ? 23.480 136.421 62.882 1.00 33.66 286 VAL C CA 1
ATOM 5701 C C . VAL C 1 286 ? 23.108 137.503 61.847 1.00 31.04 286 VAL C C 1
ATOM 5702 O O . VAL C 1 286 ? 22.014 138.129 61.917 1.00 30.47 286 VAL C O 1
ATOM 5706 N N . PRO C 1 287 ? 24.031 137.837 60.937 1.00 29.13 287 PRO C N 1
ATOM 5707 C CA . PRO C 1 287 ? 23.711 138.822 59.913 1.00 27.69 287 PRO C CA 1
ATOM 5708 C C . PRO C 1 287 ? 22.584 138.426 58.949 1.00 27.89 287 PRO C C 1
ATOM 5709 O O . PRO C 1 287 ? 22.458 137.272 58.562 1.00 31.22 287 PRO C O 1
ATOM 5713 N N . VAL C 1 288 ? 21.851 139.420 58.541 1.00 29.11 288 VAL C N 1
ATOM 5714 C CA . VAL C 1 288 ? 20.840 139.340 57.510 1.00 31.42 288 VAL C CA 1
ATOM 5715 C C . VAL C 1 288 ? 21.248 140.165 56.273 1.00 29.96 288 VAL C C 1
ATOM 5716 O O . VAL C 1 288 ? 21.549 141.365 56.364 1.00 28.83 288 VAL C O 1
ATOM 5720 N N . GLY C 1 289 ? 21.182 139.535 55.115 1.00 29.88 289 GLY C N 1
ATOM 5721 C CA . GLY C 1 289 ? 21.402 140.171 53.829 1.00 28.95 289 GLY C CA 1
ATOM 5722 C C . GLY C 1 289 ? 20.188 140.901 53.320 1.00 29.69 289 GLY C C 1
ATOM 5723 O O . GLY C 1 289 ? 19.083 140.887 53.925 1.00 29.43 289 GLY C O 1
ATOM 5724 N N . VAL C 1 290 ? 20.398 141.579 52.190 1.00 26.25 290 VAL C N 1
ATOM 5725 C CA . VAL C 1 290 ? 19.445 142.505 51.660 1.00 28.67 290 VAL C CA 1
ATOM 5726 C C . VAL C 1 290 ? 18.128 141.728 51.267 1.00 32.34 290 VAL C C 1
ATOM 5727 O O . VAL C 1 290 ? 17.045 142.299 51.231 1.00 31.55 290 VAL C O 1
ATOM 5731 N N . ASP C 1 291 ? 18.273 140.457 50.962 1.00 33.62 291 ASP C N 1
ATOM 5732 C CA . ASP C 1 291 ? 17.121 139.628 50.552 1.00 37.64 291 ASP C CA 1
ATOM 5733 C C . ASP C 1 291 ? 16.553 138.847 51.736 1.00 38.88 291 ASP C C 1
ATOM 5734 O O . ASP C 1 291 ? 15.664 137.991 51.541 1.00 38.84 291 ASP C O 1
ATOM 5739 N N . GLY C 1 292 ? 17.122 139.066 52.935 1.00 35.30 292 GLY C N 1
ATOM 5740 C CA . GLY C 1 292 ? 16.630 138.480 54.159 1.00 34.80 292 GLY C CA 1
ATOM 5741 C C . GLY C 1 292 ? 17.297 137.181 54.478 1.00 34.46 292 GLY C C 1
ATOM 5742 O O . GLY C 1 292 ? 17.075 136.596 55.522 1.00 35.51 292 GLY C O 1
ATOM 5743 N N . GLN C 1 293 ? 18.189 136.725 53.628 1.00 34.28 293 GLN C N 1
ATOM 5744 C CA . GLN C 1 293 ? 18.903 135.493 53.938 1.00 33.93 293 GLN C CA 1
ATOM 5745 C C . GLN C 1 293 ? 19.888 135.712 55.090 1.00 34.73 293 GLN C C 1
ATOM 5746 O O . GLN C 1 293 ? 20.444 136.801 55.260 1.00 34.22 293 GLN C O 1
ATOM 5748 N N . LEU C 1 294 ? 20.166 134.660 55.813 1.00 33.86 294 LEU C N 1
ATOM 5749 C CA . LEU C 1 294 ? 21.012 134.718 57.009 1.00 36.09 294 LEU C CA 1
ATOM 5750 C C . LEU C 1 294 ? 22.363 134.100 56.743 1.00 35.13 294 LEU C C 1
ATOM 5751 O O . LEU C 1 294 ? 22.468 133.156 55.951 1.00 34.56 294 LEU C O 1
ATOM 5756 N N . SER C 1 295 ? 23.407 134.584 57.421 1.00 32.87 295 SER C N 1
ATOM 5757 C CA . SER C 1 295 ? 24.716 133.946 57.343 1.00 33.17 295 SER C CA 1
ATOM 5758 C C . SER C 1 295 ? 24.632 132.498 57.812 1.00 35.06 295 SER C C 1
ATOM 5759 O O . SER C 1 295 ? 23.716 132.134 58.569 1.00 35.86 295 SER C O 1
ATOM 5762 N N . ARG C 1 296 ? 25.590 131.695 57.399 1.00 34.99 296 ARG C N 1
ATOM 5763 C CA . ARG C 1 296 ? 25.601 130.294 57.780 1.00 39.11 296 ARG C CA 1
ATOM 5764 C C . ARG C 1 296 ? 27.008 129.742 57.855 1.00 39.40 296 ARG C C 1
ATOM 5765 O O . ARG C 1 296 ? 27.785 129.837 56.926 1.00 38.10 296 ARG C O 1
ATOM 5769 N N . THR C 1 297 ? 27.335 129.156 58.996 1.00 42.23 297 THR C N 1
ATOM 5770 C CA . THR C 1 297 ? 28.568 128.421 59.172 1.00 46.59 297 THR C CA 1
ATOM 5771 C C . THR C 1 297 ? 28.558 127.177 58.285 1.00 49.09 297 THR C C 1
ATOM 5772 O O . THR C 1 297 ? 27.533 126.532 58.155 1.00 49.36 297 THR C O 1
ATOM 5776 N N . THR C 1 298 ? 29.691 126.883 57.651 1.00 51.01 298 THR C N 1
ATOM 5777 C CA . THR C 1 298 ? 29.823 125.744 56.753 1.00 54.75 298 THR C CA 1
ATOM 5778 C C . THR C 1 298 ? 30.856 124.726 57.217 1.00 57.42 298 THR C C 1
ATOM 5779 O O . THR C 1 298 ? 30.696 123.546 56.922 1.00 60.59 298 THR C O 1
ATOM 5783 N N . ARG C 1 299 ? 31.908 125.161 57.915 1.00 58.13 299 ARG C N 1
ATOM 5784 C CA . ARG C 1 299 ? 32.987 124.251 58.361 1.00 59.93 299 ARG C CA 1
ATOM 5785 C C . ARG C 1 299 ? 33.341 124.464 59.833 1.00 61.05 299 ARG C C 1
ATOM 5786 O O . ARG C 1 299 ? 33.210 125.580 60.347 1.00 61.66 299 ARG C O 1
ATOM 5788 N N . LEU D 1 13 ? 19.819 125.771 2.985 1.00 57.72 13 LEU D N 1
ATOM 5789 C CA . LEU D 1 13 ? 21.210 125.517 2.475 1.00 58.48 13 LEU D CA 1
ATOM 5790 C C . LEU D 1 13 ? 22.155 125.305 3.671 1.00 57.44 13 LEU D C 1
ATOM 5791 O O . LEU D 1 13 ? 22.278 126.193 4.516 1.00 58.30 13 LEU D O 1
ATOM 5796 N N . GLU D 1 14 ? 22.775 124.119 3.720 1.00 55.48 14 GLU D N 1
ATOM 5797 C CA . GLU D 1 14 ? 23.776 123.721 4.724 1.00 52.78 14 GLU D CA 1
ATOM 5798 C C . GLU D 1 14 ? 25.160 123.721 4.066 1.00 49.12 14 GLU D C 1
ATOM 5799 O O . GLU D 1 14 ? 25.429 122.853 3.234 1.00 49.13 14 GLU D O 1
ATOM 5802 N N . LEU D 1 15 ? 26.033 124.667 4.422 1.00 44.39 15 LEU D N 1
ATOM 5803 C CA . LEU D 1 15 ? 27.449 124.586 4.032 1.00 41.24 15 LEU D CA 1
ATOM 5804 C C . LEU D 1 15 ? 28.201 123.436 4.743 1.00 38.21 15 LEU D C 1
ATOM 5805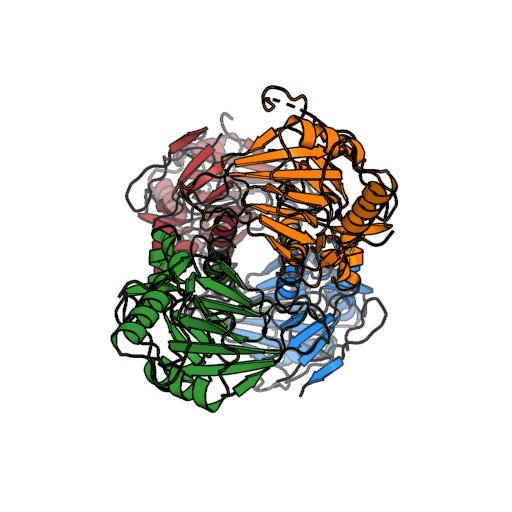 O O . LEU D 1 15 ? 27.708 122.836 5.702 1.00 35.62 15 LEU D O 1
ATOM 5810 N N . ASP D 1 16 ? 29.377 123.082 4.232 1.00 35.77 16 ASP D N 1
ATOM 5811 C CA . ASP D 1 16 ? 30.227 122.080 4.847 1.00 33.91 16 ASP D CA 1
ATOM 5812 C C . ASP D 1 16 ? 31.083 122.848 5.934 1.00 33.69 16 ASP D C 1
ATOM 5813 O O . ASP D 1 16 ? 32.164 123.398 5.642 1.00 31.75 16 ASP D O 1
ATOM 5818 N N . VAL D 1 17 ? 30.510 122.958 7.135 1.00 32.36 17 VAL D N 1
ATOM 5819 C CA . VAL D 1 17 ? 31.062 123.762 8.249 1.00 30.99 17 VAL D CA 1
ATOM 5820 C C . VAL D 1 17 ? 31.808 122.806 9.230 1.00 29.57 17 VAL D C 1
ATOM 5821 O O . VAL D 1 17 ? 31.249 121.789 9.642 1.00 29.49 17 VAL D O 1
ATOM 5825 N N . HIS D 1 18 ? 33.056 123.146 9.620 1.00 29.07 18 HIS D N 1
ATOM 5826 C CA . HIS D 1 18 ? 33.875 122.285 10.505 1.00 29.54 18 HIS D CA 1
ATOM 5827 C C . HIS D 1 18 ? 34.386 123.198 11.652 1.00 26.31 18 HIS D C 1
ATOM 5828 O O . HIS D 1 18 ? 35.319 123.932 11.462 1.00 23.04 18 HIS D O 1
ATOM 5835 N N . PRO D 1 19 ? 33.708 123.193 12.778 1.00 27.06 19 PRO D N 1
ATOM 5836 C CA . PRO D 1 19 ? 34.139 124.000 13.937 1.00 26.25 19 PRO D CA 1
ATOM 5837 C C . PRO D 1 19 ? 35.632 123.848 14.268 1.00 22.72 19 PRO D C 1
ATOM 5838 O O . PRO D 1 19 ? 36.120 122.743 14.110 1.00 23.37 19 PRO D O 1
ATOM 5842 N N . VAL D 1 20 ? 36.328 124.934 14.665 1.00 23.55 20 VAL D N 1
ATOM 5843 C CA . VAL D 1 20 ? 37.772 124.907 14.872 1.00 24.97 20 VAL D CA 1
ATOM 5844 C C . VAL D 1 20 ? 38.104 124.794 16.384 1.00 27.05 20 VAL D C 1
ATOM 5845 O O . VAL D 1 20 ? 38.971 124.021 16.745 1.00 34.82 20 VAL D O 1
ATOM 5849 N N . ALA D 1 21 ? 37.473 125.609 17.215 1.00 22.15 21 ALA D N 1
ATOM 5850 C CA . ALA D 1 21 ? 37.552 125.476 18.672 1.00 19.03 21 ALA D CA 1
ATOM 5851 C C . ALA D 1 21 ? 36.162 125.169 19.188 1.00 21.58 21 ALA D C 1
ATOM 5852 O O . ALA D 1 21 ? 35.190 125.201 18.450 1.00 22.62 21 ALA D O 1
ATOM 5854 N N . GLY D 1 22 ? 36.032 124.894 20.463 1.00 19.76 22 GLY D N 1
ATOM 5855 C CA . GLY D 1 22 ? 34.740 124.531 20.985 1.00 19.85 22 GLY D CA 1
ATOM 5856 C C . GLY D 1 22 ? 33.709 125.658 21.050 1.00 22.27 22 GLY D C 1
ATOM 5857 O O . GLY D 1 22 ? 32.544 125.394 20.909 1.00 23.03 22 GLY D O 1
ATOM 5858 N N . ARG D 1 23 ? 34.130 126.908 21.210 1.00 18.56 23 ARG D N 1
ATOM 5859 C CA . ARG D 1 23 ? 33.200 128.012 21.442 1.00 20.33 23 ARG D CA 1
ATOM 5860 C C . ARG D 1 23 ? 33.282 129.109 20.441 1.00 20.28 23 ARG D C 1
ATOM 5861 O O . ARG D 1 23 ? 32.610 130.128 20.544 1.00 19.31 23 ARG D O 1
ATOM 5869 N N . ILE D 1 24 ? 34.138 128.939 19.431 1.00 20.93 24 ILE D N 1
ATOM 5870 C CA . ILE D 1 24 ? 34.304 129.934 18.412 1.00 19.07 24 ILE D CA 1
ATOM 5871 C C . ILE D 1 24 ? 35.088 129.351 17.232 1.00 21.13 24 ILE D C 1
ATOM 5872 O O . ILE D 1 24 ? 36.002 128.511 17.402 1.00 19.71 24 ILE D O 1
ATOM 5877 N N . GLY D 1 25 ? 34.719 129.796 16.031 1.00 21.22 25 GLY D N 1
ATOM 5878 C CA . GLY D 1 25 ? 35.483 129.502 14.848 1.00 19.90 25 GLY D CA 1
ATOM 5879 C C . GLY D 1 25 ? 35.040 128.286 14.081 1.00 21.48 25 GLY D C 1
ATOM 5880 O O . GLY D 1 25 ? 34.764 127.224 14.624 1.00 21.93 25 GLY D O 1
ATOM 5881 N N . ALA D 1 26 ? 34.991 128.442 12.752 1.00 20.99 26 ALA D N 1
ATOM 5882 C CA . ALA D 1 26 ? 34.650 127.339 11.892 1.00 20.68 26 ALA D CA 1
ATOM 5883 C C . ALA D 1 26 ? 35.219 127.515 10.460 1.00 21.80 26 ALA D C 1
ATOM 5884 O O . ALA D 1 26 ? 35.155 128.581 9.919 1.00 22.42 26 ALA D O 1
ATOM 5886 N N . GLU D 1 27 ? 35.757 126.424 9.932 1.00 23.48 27 GLU D N 1
ATOM 5887 C CA . GLU D 1 27 ? 36.235 126.334 8.557 1.00 26.36 27 GLU D CA 1
ATOM 5888 C C . GLU D 1 27 ? 35.047 125.902 7.668 1.00 27.13 27 GLU D C 1
ATOM 5889 O O . GLU D 1 27 ? 34.294 124.992 7.991 1.00 27.23 27 GLU D O 1
ATOM 5895 N N . ILE D 1 28 ? 34.894 126.630 6.578 1.00 28.84 28 ILE D N 1
ATOM 5896 C CA . ILE D 1 28 ? 33.893 126.333 5.550 1.00 29.62 28 ILE D CA 1
ATOM 5897 C C . ILE D 1 28 ? 34.624 125.810 4.268 1.00 27.28 28 ILE D C 1
ATOM 5898 O O . ILE D 1 28 ? 35.477 126.500 3.724 1.00 26.69 28 ILE D O 1
ATOM 5903 N N . ARG D 1 29 ? 34.326 124.580 3.929 1.00 31.12 29 ARG D N 1
ATOM 5904 C CA . ARG D 1 29 ? 34.885 123.878 2.768 1.00 35.05 29 ARG D CA 1
ATOM 5905 C C . ARG D 1 29 ? 33.872 123.929 1.612 1.00 37.33 29 ARG D C 1
ATOM 5906 O O . ARG D 1 29 ? 32.677 124.077 1.854 1.00 35.31 29 ARG D O 1
ATOM 5914 N N . GLY D 1 30 ? 34.353 123.808 0.369 1.00 40.97 30 GLY D N 1
ATOM 5915 C CA . GLY D 1 30 ? 33.459 123.575 -0.769 1.00 42.00 30 GLY D CA 1
ATOM 5916 C C . GLY D 1 30 ? 32.942 124.867 -1.350 1.00 43.12 30 GLY D C 1
ATOM 5917 O O . GLY D 1 30 ? 32.014 124.864 -2.181 1.00 44.90 30 GLY D O 1
ATOM 5918 N N . VAL D 1 31 ? 33.542 125.978 -0.947 1.00 41.75 31 VAL D N 1
ATOM 5919 C CA . VAL D 1 31 ? 33.097 127.274 -1.401 1.00 42.49 31 VAL D CA 1
ATOM 5920 C C . VAL D 1 31 ? 34.257 128.032 -1.914 1.00 44.80 31 VAL D C 1
ATOM 5921 O O . VAL D 1 31 ? 35.187 128.351 -1.162 1.00 43.34 31 VAL D O 1
ATOM 5925 N N . LYS D 1 32 ? 34.199 128.368 -3.202 1.00 44.33 32 LYS D N 1
ATOM 5926 C CA . LYS D 1 32 ? 35.130 129.273 -3.786 1.00 44.16 32 LYS D CA 1
ATOM 5927 C C . LYS D 1 32 ? 34.503 130.631 -3.735 1.00 44.19 32 LYS D C 1
ATOM 5928 O O . LYS D 1 32 ? 33.474 130.867 -4.359 1.00 44.23 32 LYS D O 1
ATOM 5930 N N . LEU D 1 33 ? 35.137 131.550 -3.002 1.00 42.62 33 LEU D N 1
ATOM 5931 C CA . LEU D 1 33 ? 34.624 132.884 -2.807 1.00 43.29 33 LEU D CA 1
ATOM 5932 C C . LEU D 1 33 ? 34.720 133.714 -4.099 1.00 47.48 33 LEU D C 1
ATOM 5933 O O . LEU D 1 33 ? 35.726 133.651 -4.813 1.00 46.45 33 LEU D O 1
ATOM 5938 N N . SER D 1 34 ? 33.708 134.544 -4.341 1.00 49.19 34 SER D N 1
ATOM 5939 C CA . SER D 1 34 ? 33.638 135.336 -5.571 1.00 50.58 34 SER D CA 1
ATOM 5940 C C . SER D 1 34 ? 32.542 136.398 -5.536 1.00 51.56 34 SER D C 1
ATOM 5941 O O . SER D 1 34 ? 31.594 136.303 -4.717 1.00 52.23 34 SER D O 1
ATOM 5944 N N . PRO D 1 35 ? 32.636 137.388 -6.437 1.00 51.46 35 PRO D N 1
ATOM 5945 C CA . PRO D 1 35 ? 31.587 138.416 -6.555 1.00 51.00 35 PRO D CA 1
ATOM 5946 C C . PRO D 1 35 ? 30.270 137.864 -7.114 1.00 49.47 35 PRO D C 1
ATOM 5947 O O . PRO D 1 35 ? 29.272 138.605 -7.077 1.00 50.16 35 PRO D O 1
ATOM 5951 N N . ASP D 1 36 ? 30.256 136.595 -7.529 1.00 47.59 36 ASP D N 1
ATOM 5952 C CA . ASP D 1 36 ? 29.133 135.991 -8.225 1.00 51.00 36 ASP D CA 1
ATOM 5953 C C . ASP D 1 36 ? 28.473 134.871 -7.435 1.00 50.94 36 ASP D C 1
ATOM 5954 O O . ASP D 1 36 ? 27.811 133.984 -8.006 1.00 49.64 36 ASP D O 1
ATOM 5959 N N . LEU D 1 37 ? 28.677 134.869 -6.117 1.00 48.16 37 LEU D N 1
ATOM 5960 C CA . LEU D 1 37 ? 27.920 133.982 -5.253 1.00 45.10 37 LEU D CA 1
ATOM 5961 C C . LEU D 1 37 ? 26.462 134.473 -5.199 1.00 41.78 37 LEU D C 1
ATOM 5962 O O . LEU D 1 37 ? 26.176 135.666 -5.172 1.00 43.24 37 LEU D O 1
ATOM 5967 N N . ASP D 1 38 ? 25.532 133.567 -5.184 1.00 42.59 38 ASP D N 1
ATOM 5968 C CA . ASP D 1 38 ? 24.116 134.026 -5.149 1.00 46.84 38 ASP D CA 1
ATOM 5969 C C . ASP D 1 38 ? 23.644 134.429 -3.716 1.00 49.72 38 ASP D C 1
ATOM 5970 O O . ASP D 1 38 ? 24.397 134.296 -2.727 1.00 49.74 38 ASP D O 1
ATOM 5975 N N . ALA D 1 39 ? 22.393 134.866 -3.585 1.00 49.02 39 ALA D N 1
ATOM 5976 C CA . ALA D 1 39 ? 21.911 135.400 -2.314 1.00 48.52 39 ALA D CA 1
ATOM 5977 C C . ALA D 1 39 ? 21.806 134.331 -1.209 1.00 46.51 39 ALA D C 1
ATOM 5978 O O . ALA D 1 39 ? 21.930 134.668 -0.030 1.00 42.36 39 ALA D O 1
ATOM 5980 N N . ALA D 1 40 ? 21.563 133.085 -1.620 1.00 43.77 40 ALA D N 1
ATOM 5981 C CA . ALA D 1 40 ? 21.469 131.929 -0.742 1.00 43.17 40 ALA D CA 1
ATOM 5982 C C . ALA D 1 40 ? 22.773 131.537 -0.047 1.00 44.57 40 ALA D C 1
ATOM 5983 O O . ALA D 1 40 ? 22.770 131.200 1.167 1.00 42.01 40 ALA D O 1
ATOM 5985 N N . THR D 1 41 ? 23.836 131.438 -0.852 1.00 42.74 41 THR D N 1
ATOM 5986 C CA . THR D 1 41 ? 25.177 131.139 -0.340 1.00 41.88 41 THR D CA 1
ATOM 5987 C C . THR D 1 41 ? 25.634 132.308 0.487 1.00 39.30 41 THR D C 1
ATOM 5988 O O . THR D 1 41 ? 26.199 132.103 1.539 1.00 41.18 41 THR D O 1
ATOM 5992 N N . VAL D 1 42 ? 25.413 133.524 0.023 1.00 36.19 42 VAL D N 1
ATOM 5993 C CA . VAL D 1 42 ? 25.755 134.678 0.807 1.00 39.02 42 VAL D CA 1
ATOM 5994 C C . VAL D 1 42 ? 25.049 134.557 2.186 1.00 43.09 42 VAL D C 1
ATOM 5995 O O . VAL D 1 42 ? 25.657 134.905 3.244 1.00 39.07 42 VAL D O 1
ATOM 5999 N N . GLU D 1 43 ? 23.826 134.002 2.187 1.00 42.56 43 GLU D N 1
ATOM 6000 C CA . GLU D 1 43 ? 23.024 133.966 3.408 1.00 42.50 43 GLU D CA 1
ATOM 6001 C C . GLU D 1 43 ? 23.526 132.867 4.333 1.00 39.75 43 GLU D C 1
ATOM 6002 O O . GLU D 1 43 ? 23.573 133.080 5.543 1.00 38.42 43 GLU D O 1
ATOM 6008 N N . ALA D 1 44 ? 23.867 131.713 3.787 1.00 38.25 44 ALA D N 1
ATOM 6009 C CA . ALA D 1 44 ? 24.379 130.644 4.610 1.00 38.59 44 ALA D CA 1
ATOM 6010 C C . ALA D 1 44 ? 25.752 131.049 5.215 1.00 38.92 44 ALA D C 1
ATOM 6011 O O . ALA D 1 44 ? 26.047 130.626 6.342 1.00 35.58 44 ALA D O 1
ATOM 6013 N N . ILE D 1 45 ? 26.517 131.882 4.487 1.00 36.20 45 ILE D N 1
ATOM 6014 C CA . ILE D 1 45 ? 27.761 132.428 4.972 1.00 35.87 45 ILE D CA 1
ATOM 6015 C C . ILE D 1 45 ? 27.547 133.412 6.099 1.00 35.61 45 ILE D C 1
ATOM 6016 O O . ILE D 1 45 ? 28.266 133.341 7.096 1.00 30.22 45 ILE D O 1
ATOM 6021 N N . GLN D 1 46 ? 26.566 134.293 5.949 1.00 33.15 46 GLN D N 1
ATOM 6022 C CA . GLN D 1 46 ? 26.251 135.312 6.915 1.00 34.02 46 GLN D CA 1
ATOM 6023 C C . GLN D 1 46 ? 25.762 134.637 8.218 1.00 33.07 46 GLN D C 1
ATOM 6024 O O . GLN D 1 46 ? 26.089 135.146 9.334 1.00 32.72 46 GLN D O 1
ATOM 6030 N N . ALA D 1 47 ? 25.041 133.527 8.068 1.00 30.17 47 ALA D N 1
ATOM 6031 C CA . ALA D 1 47 ? 24.523 132.743 9.186 1.00 31.93 47 ALA D CA 1
ATOM 6032 C C . ALA D 1 47 ? 25.630 132.015 9.959 1.00 31.40 47 ALA D C 1
ATOM 6033 O O . ALA D 1 47 ? 25.581 131.914 11.192 1.00 27.49 47 ALA D O 1
ATOM 6035 N N . ALA D 1 48 ? 26.580 131.461 9.211 1.00 29.92 48 ALA D N 1
ATOM 6036 C CA . ALA D 1 48 ? 27.769 130.808 9.790 1.00 29.15 48 ALA D CA 1
ATOM 6037 C C . ALA D 1 48 ? 28.603 131.828 10.539 1.00 27.06 48 ALA D C 1
ATOM 6038 O O . ALA D 1 48 ? 29.218 131.500 11.589 1.00 26.87 48 ALA D O 1
ATOM 6040 N N . LEU D 1 49 ? 28.720 133.006 9.956 1.00 24.38 49 LEU D N 1
ATOM 6041 C CA . LEU D 1 49 ? 29.446 134.124 10.516 1.00 27.37 49 LEU D CA 1
ATOM 6042 C C . LEU D 1 49 ? 28.815 134.512 11.857 1.00 29.42 49 LEU D C 1
ATOM 6043 O O . LEU D 1 49 ? 29.511 134.732 12.869 1.00 25.33 49 LEU D O 1
ATOM 6048 N N . VAL D 1 50 ? 27.490 134.622 11.879 1.00 29.09 50 VAL D N 1
ATOM 6049 C CA . VAL D 1 50 ? 26.828 134.962 13.130 1.00 27.58 50 VAL D CA 1
ATOM 6050 C C . VAL D 1 50 ? 27.005 133.881 14.189 1.00 24.87 50 VAL D C 1
ATOM 6051 O O . VAL D 1 50 ? 27.241 134.212 15.375 1.00 27.15 50 VAL D O 1
ATOM 6055 N N . ARG D 1 51 ? 26.875 132.614 13.810 1.00 26.07 51 ARG D N 1
ATOM 6056 C CA . ARG D 1 51 ? 26.889 131.516 14.747 1.00 27.14 51 ARG D CA 1
ATOM 6057 C C . ARG D 1 51 ? 28.297 131.272 15.294 1.00 26.66 51 ARG D C 1
ATOM 6058 O O . ARG D 1 51 ? 28.458 131.078 16.516 1.00 22.08 51 ARG D O 1
ATOM 6064 N N . HIS D 1 52 ? 29.289 131.364 14.414 1.00 21.82 52 HIS D N 1
ATOM 6065 C CA . HIS D 1 52 ? 30.661 130.954 14.740 1.00 22.36 52 HIS D CA 1
ATOM 6066 C C . HIS D 1 52 ? 31.622 132.069 15.033 1.00 19.92 52 HIS D C 1
ATOM 6067 O O . HIS D 1 52 ? 32.781 131.827 15.417 1.00 22.40 52 HIS D O 1
ATOM 6074 N N . LYS D 1 53 ? 31.230 133.308 14.727 1.00 18.56 53 LYS D N 1
ATOM 6075 C CA . LYS D 1 53 ? 31.922 134.534 15.009 1.00 19.69 53 LYS D CA 1
ATOM 6076 C C . LYS D 1 53 ? 33.138 134.836 14.136 1.00 19.60 53 LYS D C 1
ATOM 6077 O O . LYS D 1 53 ? 33.371 135.991 13.794 1.00 21.88 53 LYS D O 1
ATOM 6083 N N . VAL D 1 54 ? 33.880 133.802 13.783 1.00 22.22 54 VAL D N 1
ATOM 6084 C CA . VAL D 1 54 ? 34.907 133.874 12.758 1.00 20.68 54 VAL D CA 1
ATOM 6085 C C . VAL D 1 54 ? 34.866 132.616 11.964 1.00 22.33 54 VAL D C 1
ATOM 6086 O O . VAL D 1 54 ? 34.754 131.510 12.485 1.00 20.34 54 VAL D O 1
ATOM 6090 N N . ILE D 1 55 ? 34.891 132.799 10.625 1.00 23.20 55 ILE D N 1
ATOM 6091 C CA . ILE D 1 55 ? 34.888 131.698 9.694 1.00 22.56 55 ILE D CA 1
ATOM 6092 C C . ILE D 1 55 ? 36.048 131.751 8.727 1.00 18.92 55 ILE D C 1
ATOM 6093 O O . ILE D 1 55 ? 36.501 132.808 8.378 1.00 21.75 55 ILE D O 1
ATOM 6098 N N . PHE D 1 56 ? 36.486 130.575 8.314 1.00 21.73 56 PHE D N 1
ATOM 6099 C CA . PHE D 1 56 ? 37.728 130.442 7.564 1.00 23.37 56 PHE D CA 1
ATOM 6100 C C . PHE D 1 56 ? 37.439 129.711 6.244 1.00 22.41 56 PHE D C 1
ATOM 6101 O O . PHE D 1 56 ? 36.806 128.695 6.230 1.00 24.63 56 PHE D O 1
ATOM 6109 N N . PHE D 1 57 ? 38.047 130.244 5.203 1.00 25.60 57 PHE D N 1
ATOM 6110 C CA . PHE D 1 57 ? 38.087 129.591 3.881 1.00 25.28 57 PHE D CA 1
ATOM 6111 C C . PHE D 1 57 ? 39.524 129.420 3.388 1.00 22.34 57 PHE D C 1
ATOM 6112 O O . PHE D 1 57 ? 40.202 130.368 3.181 1.00 26.70 57 PHE D O 1
ATOM 6120 N N . ARG D 1 58 ? 39.942 128.199 3.235 1.00 25.59 58 ARG D N 1
ATOM 6121 C CA . ARG D 1 58 ? 41.294 127.889 2.801 1.00 32.36 58 ARG D CA 1
ATOM 6122 C C . ARG D 1 58 ? 41.301 127.784 1.259 1.00 38.24 58 ARG D C 1
ATOM 6123 O O . ARG D 1 58 ? 40.248 127.539 0.630 1.00 38.12 58 ARG D O 1
ATOM 6131 N N . GLY D 1 59 ? 42.477 128.008 0.676 1.00 39.63 59 GLY D N 1
ATOM 6132 C CA . GLY D 1 59 ? 42.681 127.788 -0.744 1.00 41.22 59 GLY D CA 1
ATOM 6133 C C . GLY D 1 59 ? 41.961 128.747 -1.643 1.00 40.82 59 GLY D C 1
ATOM 6134 O O . GLY D 1 59 ? 41.540 128.380 -2.705 1.00 45.60 59 GLY D O 1
ATOM 6135 N N . GLN D 1 60 ? 41.860 130.001 -1.263 1.00 38.43 60 GLN D N 1
ATOM 6136 C CA . GLN D 1 60 ? 41.191 130.951 -2.088 1.00 39.85 60 GLN D CA 1
ATOM 6137 C C . GLN D 1 60 ? 42.267 131.642 -2.920 1.00 40.96 60 GLN D C 1
ATOM 6138 O O . GLN D 1 60 ? 42.331 132.897 -3.005 1.00 39.93 60 GLN D O 1
ATOM 6144 N N . THR D 1 61 ? 43.121 130.780 -3.476 1.00 45.70 61 THR D N 1
ATOM 6145 C CA . THR D 1 61 ? 44.305 131.101 -4.314 1.00 51.34 61 THR D CA 1
ATOM 6146 C C . THR D 1 61 ? 43.823 131.774 -5.599 1.00 55.18 61 THR D C 1
ATOM 6147 O O . THR D 1 61 ? 44.437 132.724 -6.088 1.00 53.75 61 THR D O 1
ATOM 6149 N N . HIS D 1 62 ? 42.682 131.281 -6.097 1.00 59.91 62 HIS D N 1
ATOM 6150 C CA . HIS D 1 62 ? 41.997 131.862 -7.243 1.00 63.18 62 HIS D CA 1
ATOM 6151 C C . HIS D 1 62 ? 41.615 133.323 -7.081 1.00 63.41 62 HIS D C 1
ATOM 6152 O O . HIS D 1 62 ? 41.181 133.915 -8.031 1.00 63.36 62 HIS D O 1
ATOM 6159 N N . LEU D 1 63 ? 41.747 133.904 -5.885 1.00 63.67 63 LEU D N 1
ATOM 6160 C CA . LEU D 1 63 ? 41.105 135.188 -5.556 1.00 63.50 63 LEU D CA 1
ATOM 6161 C C . LEU D 1 63 ? 42.066 136.340 -5.677 1.00 64.64 63 LEU D C 1
ATOM 6162 O O . LEU D 1 63 ? 43.263 136.179 -5.492 1.00 66.60 63 LEU D O 1
ATOM 6167 N N . ASP D 1 64 ? 41.542 137.519 -5.979 1.00 64.74 64 ASP D N 1
ATOM 6168 C CA . ASP D 1 64 ? 42.383 138.633 -6.392 1.00 64.51 64 ASP D CA 1
ATOM 6169 C C . ASP D 1 64 ? 41.950 139.891 -5.701 1.00 64.31 64 ASP D C 1
ATOM 6170 O O . ASP D 1 64 ? 40.869 139.961 -5.127 1.00 64.98 64 ASP D O 1
ATOM 6172 N N . ASP D 1 65 ? 42.780 140.911 -5.782 1.00 64.16 65 ASP D N 1
ATOM 6173 C CA . ASP D 1 65 ? 42.515 142.139 -5.065 1.00 65.13 65 ASP D CA 1
ATOM 6174 C C . ASP D 1 65 ? 41.101 142.724 -5.381 1.00 65.55 65 ASP D C 1
ATOM 6175 O O . ASP D 1 65 ? 40.448 143.352 -4.508 1.00 63.81 65 ASP D O 1
ATOM 6177 N N . GLN D 1 66 ? 40.623 142.467 -6.613 1.00 65.22 66 GLN D N 1
ATOM 6178 C CA . GLN D 1 66 ? 39.332 142.994 -7.107 1.00 63.52 66 GLN D CA 1
ATOM 6179 C C . GLN D 1 66 ? 38.156 142.016 -6.870 1.00 58.96 66 GLN D C 1
ATOM 6180 O O . GLN D 1 66 ? 37.065 142.456 -6.503 1.00 59.56 66 GLN D O 1
ATOM 6182 N N . SER D 1 67 ? 38.383 140.713 -7.070 1.00 53.90 67 SER D N 1
ATOM 6183 C CA . SER D 1 67 ? 37.396 139.674 -6.763 1.00 50.44 67 SER D CA 1
ATOM 6184 C C . SER D 1 67 ? 37.062 139.474 -5.221 1.00 51.36 67 SER D C 1
ATOM 6185 O O . SER D 1 67 ? 36.042 138.803 -4.863 1.00 49.37 67 SER D O 1
ATOM 6187 N N . GLN D 1 68 ? 37.912 140.032 -4.350 1.00 49.92 68 GLN D N 1
ATOM 6188 C CA . GLN D 1 68 ? 37.763 139.932 -2.892 1.00 48.79 68 GLN D CA 1
ATOM 6189 C C . GLN D 1 68 ? 36.907 141.105 -2.509 1.00 49.50 68 GLN D C 1
ATOM 6190 O O . GLN D 1 68 ? 35.987 140.982 -1.726 1.00 46.63 68 GLN D O 1
ATOM 6196 N N . GLU D 1 69 ? 37.223 142.258 -3.069 1.00 50.77 69 GLU D N 1
ATOM 6197 C CA . GLU D 1 69 ? 36.459 143.458 -2.821 1.00 53.44 69 GLU D CA 1
ATOM 6198 C C . GLU D 1 69 ? 34.999 143.334 -3.277 1.00 53.65 69 GLU D C 1
ATOM 6199 O O . GLU D 1 69 ? 34.100 143.934 -2.689 1.00 52.44 69 GLU D O 1
ATOM 6205 N N . GLY D 1 70 ? 34.770 142.545 -4.312 1.00 53.52 70 GLY D N 1
ATOM 6206 C CA . GLY D 1 70 ? 33.446 142.381 -4.853 1.00 52.96 70 GLY D CA 1
ATOM 6207 C C . GLY D 1 70 ? 32.742 141.213 -4.208 1.00 51.56 70 GLY D C 1
ATOM 6208 O O . GLY D 1 70 ? 31.522 141.123 -4.266 1.00 50.04 70 GLY D O 1
ATOM 6209 N N . PHE D 1 71 ? 33.493 140.286 -3.632 1.00 48.79 71 PHE D N 1
ATOM 6210 C CA . PHE D 1 71 ? 32.881 139.348 -2.682 1.00 47.32 71 PHE D CA 1
ATOM 6211 C C . PHE D 1 71 ? 32.391 140.119 -1.452 1.00 43.11 71 PHE D C 1
ATOM 6212 O O . PHE D 1 71 ? 31.281 139.981 -1.029 1.00 44.96 71 PHE D O 1
ATOM 6220 N N . ALA D 1 72 ? 33.223 140.972 -0.918 1.00 42.17 72 ALA D N 1
ATOM 6221 C CA . ALA D 1 72 ? 32.890 141.731 0.255 1.00 42.17 72 ALA D CA 1
ATOM 6222 C C . ALA D 1 72 ? 31.606 142.557 0.078 1.00 44.60 72 ALA D C 1
ATOM 6223 O O . ALA D 1 72 ? 30.808 142.702 1.017 1.00 42.38 72 ALA D O 1
ATOM 6225 N N . LYS D 1 73 ? 31.406 143.102 -1.136 1.00 43.50 73 LYS D N 1
ATOM 6226 C CA . LYS D 1 73 ? 30.263 143.982 -1.438 1.00 41.57 73 LYS D CA 1
ATOM 6227 C C . LYS D 1 73 ? 28.988 143.198 -1.253 1.00 38.20 73 LYS D C 1
ATOM 6228 O O . LYS D 1 73 ? 27.958 143.781 -0.915 1.00 42.33 73 LYS D O 1
ATOM 6230 N N . LEU D 1 74 ? 29.050 141.885 -1.444 1.00 35.90 74 LEU D N 1
ATOM 6231 C CA . LEU D 1 74 ? 27.920 141.036 -1.218 1.00 34.46 74 LEU D CA 1
ATOM 6232 C C . LEU D 1 74 ? 27.469 140.930 0.261 1.00 38.40 74 LEU D C 1
ATOM 6233 O O . LEU D 1 74 ? 26.329 140.534 0.535 1.00 35.62 74 LEU D O 1
ATOM 6238 N N . LEU D 1 75 ? 28.370 141.232 1.204 1.00 40.36 75 LEU D N 1
ATOM 6239 C CA . LEU D 1 75 ? 28.085 141.038 2.653 1.00 41.17 75 LEU D CA 1
ATOM 6240 C C . LEU D 1 75 ? 27.737 142.309 3.342 1.00 41.88 75 LEU D C 1
ATOM 6241 O O . LEU D 1 75 ? 27.212 142.263 4.449 1.00 44.65 75 LEU D O 1
ATOM 6246 N N . GLY D 1 76 ? 28.100 143.438 2.738 1.00 40.07 76 GLY D N 1
ATOM 6247 C CA . GLY D 1 76 ? 27.815 144.748 3.295 1.00 41.52 76 GLY D CA 1
ATOM 6248 C C . GLY D 1 76 ? 28.424 145.849 2.444 1.00 40.00 76 GLY D C 1
ATOM 6249 O O . GLY D 1 76 ? 28.742 145.591 1.305 1.00 41.20 76 GLY D O 1
ATOM 6250 N N . GLU D 1 77 ? 28.629 147.027 3.014 1.00 39.64 77 GLU D N 1
ATOM 6251 C CA . GLU D 1 77 ? 29.178 148.161 2.313 1.00 42.20 77 GLU D CA 1
ATOM 6252 C C . GLU D 1 77 ? 30.611 148.413 2.770 1.00 43.90 77 GLU D C 1
ATOM 6253 O O . GLU D 1 77 ? 30.819 148.809 3.899 1.00 42.99 77 GLU D O 1
ATOM 6255 N N . PRO D 1 78 ? 31.620 148.205 1.904 1.00 45.85 78 PRO D N 1
ATOM 6256 C CA . PRO D 1 78 ? 33.016 148.515 2.260 1.00 46.51 78 PRO D CA 1
ATOM 6257 C C . PRO D 1 78 ? 33.206 149.948 2.687 1.00 49.08 78 PRO D C 1
ATOM 6258 O O . PRO D 1 78 ? 32.457 150.809 2.184 1.00 48.89 78 PRO D O 1
ATOM 6262 N N . VAL D 1 79 ? 34.170 150.219 3.559 1.00 49.56 79 VAL D N 1
ATOM 6263 C CA . VAL D 1 79 ? 34.290 151.529 4.183 1.00 52.63 79 VAL D CA 1
ATOM 6264 C C . VAL D 1 79 ? 35.548 152.252 3.677 1.00 56.00 79 VAL D C 1
ATOM 6265 O O . VAL D 1 79 ? 36.472 151.627 3.155 1.00 58.17 79 VAL D O 1
ATOM 6267 N N . THR D 1 90 ? 41.214 148.258 -7.731 1.00 63.33 90 THR D N 1
ATOM 6268 C CA . THR D 1 90 ? 40.519 148.184 -6.441 1.00 63.88 90 THR D CA 1
ATOM 6269 C C . THR D 1 90 ? 40.069 149.539 -5.862 1.00 63.92 90 THR D C 1
ATOM 6270 O O . THR D 1 90 ? 40.829 150.507 -5.892 1.00 63.70 90 THR D O 1
ATOM 6274 N N . ARG D 1 91 ? 38.863 149.585 -5.284 1.00 64.75 91 ARG D N 1
ATOM 6275 C CA . ARG D 1 91 ? 38.388 150.783 -4.560 1.00 66.68 91 ARG D CA 1
ATOM 6276 C C . ARG D 1 91 ? 38.590 150.780 -2.994 1.00 67.48 91 ARG D C 1
ATOM 6277 O O . ARG D 1 91 ? 38.859 151.834 -2.400 1.00 67.89 91 ARG D O 1
ATOM 6279 N N . TYR D 1 92 ? 38.522 149.606 -2.354 1.00 67.21 92 TYR D N 1
ATOM 6280 C CA . TYR D 1 92 ? 38.428 149.472 -0.881 1.00 67.77 92 TYR D CA 1
ATOM 6281 C C . TYR D 1 92 ? 39.447 148.498 -0.206 1.00 66.69 92 TYR D C 1
ATOM 6282 O O . TYR D 1 92 ? 39.684 148.576 1.015 1.00 67.21 92 TYR D O 1
ATOM 6291 N N . LEU D 1 93 ? 39.986 147.554 -0.976 1.00 63.89 93 LEU D N 1
ATOM 6292 C CA . LEU D 1 93 ? 40.945 146.576 -0.465 1.00 62.17 93 LEU D CA 1
ATOM 6293 C C . LEU D 1 93 ? 42.221 147.223 0.085 1.00 59.83 93 LEU D C 1
ATOM 6294 O O . LEU D 1 93 ? 42.928 147.895 -0.662 1.00 57.62 93 LEU D O 1
ATOM 6299 N N . LEU D 1 94 ? 42.477 147.035 1.392 1.00 57.14 94 LEU D N 1
ATOM 6300 C CA . LEU D 1 94 ? 43.667 147.561 2.086 1.00 55.73 94 LEU D CA 1
ATOM 6301 C C . LEU D 1 94 ? 44.696 146.437 2.305 1.00 54.44 94 LEU D C 1
ATOM 6302 O O . LEU D 1 94 ? 44.371 145.364 2.806 1.00 52.98 94 LEU D O 1
ATOM 6304 N N . GLN D 1 95 ? 45.944 146.710 1.931 1.00 52.56 95 GLN D N 1
ATOM 6305 C CA . GLN D 1 95 ? 47.041 145.798 2.177 1.00 51.12 95 GLN D CA 1
ATOM 6306 C C . GLN D 1 95 ? 47.669 146.165 3.508 1.00 50.42 95 GLN D C 1
ATOM 6307 O O . GLN D 1 95 ? 47.958 147.334 3.724 1.00 49.29 95 GLN D O 1
ATOM 6313 N N . LEU D 1 96 ? 47.830 145.182 4.415 1.00 50.63 96 LEU D N 1
ATOM 6314 C CA . LEU D 1 96 ? 48.605 145.352 5.662 1.00 51.37 96 LEU D CA 1
ATOM 6315 C C . LEU D 1 96 ? 49.882 144.487 5.627 1.00 50.55 96 LEU D C 1
ATOM 6316 O O . LEU D 1 96 ? 49.784 143.277 5.502 1.00 46.07 96 LEU D O 1
ATOM 6321 N N . ASP D 1 97 ? 51.051 145.106 5.818 1.00 53.36 97 ASP D N 1
ATOM 6322 C CA . ASP D 1 97 ? 52.351 144.409 5.713 1.00 56.90 97 ASP D CA 1
ATOM 6323 C C . ASP D 1 97 ? 53.398 144.835 6.768 1.00 57.36 97 ASP D C 1
ATOM 6324 O O . ASP D 1 97 ? 53.060 145.360 7.843 1.00 56.58 97 ASP D O 1
ATOM 6329 N N . ALA D 1 104 ? 49.757 144.541 15.466 1.00 33.27 104 ALA D N 1
ATOM 6330 C CA . ALA D 1 104 ? 48.421 144.542 16.111 1.00 31.62 104 ALA D CA 1
ATOM 6331 C C . ALA D 1 104 ? 48.254 143.460 17.235 1.00 27.16 104 ALA D C 1
ATOM 6332 O O . ALA D 1 104 ? 47.196 142.789 17.366 1.00 25.09 104 ALA D O 1
ATOM 6334 N N . ASN D 1 105 ? 49.290 143.371 18.069 1.00 25.34 105 ASN D N 1
ATOM 6335 C CA . ASN D 1 105 ? 49.362 142.367 19.154 1.00 26.24 105 ASN D CA 1
ATOM 6336 C C . ASN D 1 105 ? 48.768 142.929 20.454 1.00 25.87 105 ASN D C 1
ATOM 6337 O O . ASN D 1 105 ? 49.415 143.014 21.496 1.00 25.83 105 ASN D O 1
ATOM 6342 N N . SER D 1 106 ? 47.485 143.249 20.347 1.00 27.82 106 SER D N 1
ATOM 6343 C CA . SER D 1 106 ? 46.687 143.802 21.445 1.00 26.41 106 SER D CA 1
ATOM 6344 C C . SER D 1 106 ? 45.259 143.506 21.140 1.00 22.46 106 SER D C 1
ATOM 6345 O O . SER D 1 106 ? 44.814 143.616 20.001 1.00 23.25 106 SER D O 1
ATOM 6348 N N . TRP D 1 107 ? 44.530 143.118 22.173 1.00 21.94 107 TRP D N 1
ATOM 6349 C CA . TRP D 1 107 ? 43.210 142.646 22.028 1.00 21.68 107 TRP D CA 1
ATOM 6350 C C . TRP D 1 107 ? 42.283 143.834 21.777 1.00 23.22 107 TRP D C 1
ATOM 6351 O O . TRP D 1 107 ? 42.239 144.748 22.578 1.00 22.48 107 TRP D O 1
ATOM 6362 N N . HIS D 1 108 ? 41.519 143.752 20.705 1.00 23.14 108 HIS D N 1
ATOM 6363 C CA . HIS D 1 108 ? 40.632 144.844 20.363 1.00 26.29 108 HIS D CA 1
ATOM 6364 C C . HIS D 1 108 ? 39.514 144.437 19.466 1.00 23.93 108 HIS D C 1
ATOM 6365 O O . HIS D 1 108 ? 39.534 143.424 18.734 1.00 23.43 108 HIS D O 1
ATOM 6372 N N . THR D 1 109 ? 38.484 145.253 19.511 1.00 23.87 109 THR D N 1
ATOM 6373 C CA . THR D 1 109 ? 37.403 145.183 18.541 1.00 25.04 109 THR D CA 1
ATOM 6374 C C . THR D 1 109 ? 37.616 146.390 17.573 1.00 25.65 109 THR D C 1
ATOM 6375 O O . THR D 1 109 ? 38.052 147.456 18.014 1.00 27.32 109 THR D O 1
ATOM 6379 N N . ASP D 1 110 ? 37.367 146.212 16.292 1.00 26.41 110 ASP D N 1
ATOM 6380 C CA . ASP D 1 110 ? 37.915 147.180 15.304 1.00 28.83 110 ASP D CA 1
ATOM 6381 C C . ASP D 1 110 ? 37.213 148.526 15.381 1.00 29.44 110 ASP D C 1
ATOM 6382 O O . ASP D 1 110 ? 36.015 148.555 15.328 1.00 30.46 110 ASP D O 1
ATOM 6387 N N . VAL D 1 111 ? 38.007 149.576 15.543 1.00 30.30 111 VAL D N 1
ATOM 6388 C CA . VAL D 1 111 ? 37.595 150.988 15.448 1.00 33.52 111 VAL D CA 1
ATOM 6389 C C . VAL D 1 111 ? 36.511 151.399 16.465 1.00 35.60 111 VAL D C 1
ATOM 6390 O O . VAL D 1 111 ? 35.620 152.196 16.144 1.00 36.22 111 VAL D O 1
ATOM 6394 N N . THR D 1 112 ? 36.576 150.904 17.708 1.00 35.19 112 THR D N 1
ATOM 6395 C CA . THR D 1 112 ? 35.407 151.099 18.555 1.00 32.40 112 THR D CA 1
ATOM 6396 C C . THR D 1 112 ? 35.366 152.507 19.076 1.00 32.86 112 THR D C 1
ATOM 6397 O O . THR D 1 112 ? 34.423 152.855 19.739 1.00 31.11 112 THR D O 1
ATOM 6401 N N . PHE D 1 113 ? 36.379 153.300 18.778 1.00 34.42 113 PHE D N 1
ATOM 6402 C CA . PHE D 1 113 ? 36.366 154.706 19.139 1.00 34.90 113 PHE D CA 1
ATOM 6403 C C . PHE D 1 113 ? 35.417 155.539 18.275 1.00 36.05 113 PHE D C 1
ATOM 6404 O O . PHE D 1 113 ? 35.246 156.725 18.548 1.00 36.85 113 PHE D O 1
ATOM 6412 N N . VAL D 1 114 ? 34.811 154.956 17.259 1.00 36.05 114 VAL D N 1
ATOM 6413 C CA . VAL D 1 114 ? 33.706 155.623 16.575 1.00 39.42 114 VAL D CA 1
ATOM 6414 C C . VAL D 1 114 ? 32.401 154.953 16.926 1.00 42.28 114 VAL D C 1
ATOM 6415 O O . VAL D 1 114 ? 32.334 153.809 17.398 1.00 40.65 114 VAL D O 1
ATOM 6419 N N . GLU D 1 115 ? 31.347 155.678 16.613 1.00 43.32 115 GLU D N 1
ATOM 6420 C CA . GLU D 1 115 ? 29.985 155.276 16.856 1.00 43.39 115 GLU D CA 1
ATOM 6421 C C . GLU D 1 115 ? 29.552 154.052 16.095 1.00 41.10 115 GLU D C 1
ATOM 6422 O O . GLU D 1 115 ? 29.192 153.070 16.683 1.00 42.09 115 GLU D O 1
ATOM 6428 N N . ALA D 1 116 ? 29.532 154.120 14.769 1.00 39.56 116 ALA D N 1
ATOM 6429 C CA . ALA D 1 116 ? 29.075 153.016 13.980 1.00 40.50 116 ALA D CA 1
ATOM 6430 C C . ALA D 1 116 ? 30.311 152.308 13.456 1.00 41.15 116 ALA D C 1
ATOM 6431 O O . ALA D 1 116 ? 30.658 152.434 12.274 1.00 43.02 116 ALA D O 1
ATOM 6433 N N . TYR D 1 117 ? 30.979 151.553 14.340 1.00 36.94 117 TYR D N 1
ATOM 6434 C CA . TYR D 1 117 ? 32.186 150.830 13.945 1.00 33.39 117 TYR D CA 1
ATOM 6435 C C . TYR D 1 117 ? 31.882 149.674 13.049 1.00 30.14 117 TYR D C 1
ATOM 6436 O O . TYR D 1 117 ? 30.755 149.270 12.893 1.00 32.33 117 TYR D O 1
ATOM 6445 N N . PRO D 1 118 ? 32.868 149.155 12.338 1.00 32.05 118 PRO D N 1
ATOM 6446 C CA . PRO D 1 118 ? 32.611 148.079 11.384 1.00 32.05 118 PRO D CA 1
ATOM 6447 C C . PRO D 1 118 ? 31.942 146.839 11.938 1.00 33.19 118 PRO D C 1
ATOM 6448 O O . PRO D 1 118 ? 32.189 146.428 13.090 1.00 33.21 118 PRO D O 1
ATOM 6452 N N . LYS D 1 119 ? 31.089 146.258 11.126 1.00 30.58 119 LYS D N 1
ATOM 6453 C CA . LYS D 1 119 ? 30.429 145.035 11.460 1.00 32.18 119 LYS D CA 1
ATOM 6454 C C . LYS D 1 119 ? 31.264 143.768 11.164 1.00 30.62 119 LYS D C 1
ATOM 6455 O O . LYS D 1 119 ? 30.949 142.695 11.654 1.00 29.17 119 LYS D O 1
ATOM 6461 N N . ALA D 1 120 ? 32.222 143.871 10.265 1.00 28.53 120 ALA D N 1
ATOM 6462 C CA . ALA D 1 120 ? 32.955 142.688 9.785 1.00 28.17 120 ALA D CA 1
ATOM 6463 C C . ALA D 1 120 ? 34.178 143.087 8.999 1.00 29.95 120 ALA D C 1
ATOM 6464 O O . ALA D 1 120 ? 34.282 144.231 8.517 1.00 31.57 120 ALA D O 1
ATOM 6466 N N . SER D 1 121 ? 35.120 142.174 8.907 1.00 30.27 121 SER D N 1
ATOM 6467 C CA . SER D 1 121 ? 36.258 142.340 8.006 1.00 30.87 121 SER D CA 1
ATOM 6468 C C . SER D 1 121 ? 36.456 141.082 7.324 1.00 29.42 121 SER D C 1
ATOM 6469 O O . SER D 1 121 ? 36.109 139.996 7.842 1.00 28.10 121 SER D O 1
ATOM 6472 N N . ILE D 1 122 ? 36.989 141.180 6.108 1.00 30.27 122 ILE D N 1
ATOM 6473 C CA . ILE D 1 122 ? 37.261 140.031 5.252 1.00 31.05 122 ILE D CA 1
ATOM 6474 C C . ILE D 1 122 ? 38.782 140.184 4.969 1.00 33.13 122 ILE D C 1
ATOM 6475 O O . ILE D 1 122 ? 39.235 141.198 4.388 1.00 32.70 122 ILE D O 1
ATOM 6480 N N . LEU D 1 123 ? 39.558 139.198 5.414 1.00 31.68 123 LEU D N 1
ATOM 6481 C CA . LEU D 1 123 ? 41.023 139.303 5.487 1.00 30.66 123 LEU D CA 1
ATOM 6482 C C . LEU D 1 123 ? 41.610 138.144 4.743 1.00 30.64 123 LEU D C 1
ATOM 6483 O O . LEU D 1 123 ? 41.214 137.022 4.968 1.00 29.57 123 LEU D O 1
ATOM 6488 N N . ARG D 1 124 ? 42.524 138.431 3.786 1.00 29.96 124 ARG D N 1
ATOM 6489 C CA . ARG D 1 124 ? 43.098 137.387 2.917 1.00 30.78 124 ARG D CA 1
ATOM 6490 C C . ARG D 1 124 ? 44.611 137.404 3.154 1.00 25.86 124 ARG D C 1
ATOM 6491 O O . ARG D 1 124 ? 45.223 138.459 3.153 1.00 25.68 124 ARG D O 1
ATOM 6499 N N . SER D 1 125 ? 45.193 136.228 3.339 1.00 25.14 125 SER D N 1
ATOM 6500 C CA . SER D 1 125 ? 46.618 136.116 3.505 1.00 24.77 125 SER D CA 1
ATOM 6501 C C . SER D 1 125 ? 47.230 136.130 2.078 1.00 25.87 125 SER D C 1
ATOM 6502 O O . SER D 1 125 ? 46.901 135.317 1.271 1.00 24.26 125 SER D O 1
ATOM 6505 N N . VAL D 1 126 ? 48.135 137.038 1.831 1.00 29.30 126 VAL D N 1
ATOM 6506 C CA . VAL D 1 126 ? 48.873 137.075 0.559 1.00 29.23 126 VAL D CA 1
ATOM 6507 C C . VAL D 1 126 ? 50.270 136.478 0.734 1.00 26.62 126 VAL D C 1
ATOM 6508 O O . VAL D 1 126 ? 50.674 135.658 -0.064 1.00 25.89 126 VAL D O 1
ATOM 6512 N N . VAL D 1 127 ? 50.963 136.858 1.815 1.00 22.23 127 VAL D N 1
ATOM 6513 C CA . VAL D 1 127 ? 52.292 136.310 2.149 1.00 23.51 127 VAL D CA 1
ATOM 6514 C C . VAL D 1 127 ? 52.255 135.929 3.641 1.00 24.44 127 VAL D C 1
ATOM 6515 O O . VAL D 1 127 ? 51.874 136.738 4.465 1.00 25.76 127 VAL D O 1
ATOM 6519 N N . ALA D 1 128 ? 52.557 134.678 3.919 1.00 25.14 128 ALA D N 1
ATOM 6520 C CA . ALA D 1 128 ? 52.391 134.106 5.265 1.00 27.39 128 ALA D CA 1
ATOM 6521 C C . ALA D 1 128 ? 53.714 133.600 5.770 1.00 26.17 128 ALA D C 1
ATOM 6522 O O . ALA D 1 128 ? 54.298 132.707 5.126 1.00 27.80 128 ALA D O 1
ATOM 6524 N N . PRO D 1 129 ? 54.178 134.098 6.927 1.00 24.98 129 PRO D N 1
ATOM 6525 C CA . PRO D 1 129 ? 55.378 133.554 7.549 1.00 24.42 129 PRO D CA 1
ATOM 6526 C C . PRO D 1 129 ? 55.302 132.045 7.656 1.00 24.04 129 PRO D C 1
ATOM 6527 O O . PRO D 1 129 ? 54.272 131.493 7.985 1.00 25.33 129 PRO D O 1
ATOM 6531 N N . ALA D 1 130 ? 56.440 131.389 7.438 1.00 25.27 130 ALA D N 1
ATOM 6532 C CA . ALA D 1 130 ? 56.550 129.944 7.619 1.00 27.39 130 ALA D CA 1
ATOM 6533 C C . ALA D 1 130 ? 56.421 129.505 9.085 1.00 26.95 130 ALA D C 1
ATOM 6534 O O . ALA D 1 130 ? 55.983 128.391 9.356 1.00 26.67 130 ALA D O 1
ATOM 6536 N N . SER D 1 131 ? 56.767 130.369 10.043 1.00 25.80 131 SER D N 1
ATOM 6537 C CA . SER D 1 131 ? 56.439 130.085 11.455 1.00 25.68 131 SER D CA 1
ATOM 6538 C C . SER D 1 131 ? 56.039 131.385 12.137 1.00 21.86 131 SER D C 1
ATOM 6539 O O . SER D 1 131 ? 56.616 132.438 11.887 1.00 23.70 131 SER D O 1
ATOM 6542 N N . GLY D 1 132 ? 55.064 131.291 12.998 1.00 23.21 132 GLY D N 1
ATOM 6543 C CA . GLY D 1 132 ? 54.503 132.503 13.617 1.00 23.54 132 GLY D CA 1
ATOM 6544 C C . GLY D 1 132 ? 53.490 133.181 12.686 1.00 22.92 132 GLY D C 1
ATOM 6545 O O . GLY D 1 132 ? 53.139 132.690 11.592 1.00 22.14 132 GLY D O 1
ATOM 6546 N N . GLY D 1 133 ? 52.976 134.305 13.170 1.00 20.92 133 GLY D N 1
ATOM 6547 C CA . GLY D 1 133 ? 52.097 135.124 12.400 1.00 21.95 133 GLY D CA 1
ATOM 6548 C C . GLY D 1 133 ? 50.633 134.871 12.577 1.00 20.66 133 GLY D C 1
ATOM 6549 O O . GLY D 1 133 ? 49.836 135.404 11.795 1.00 19.76 133 GLY D O 1
ATOM 6550 N N . ASP D 1 134 ? 50.257 134.130 13.606 1.00 19.13 134 ASP D N 1
ATOM 6551 C CA . ASP D 1 134 ? 48.891 133.717 13.821 1.00 20.17 134 ASP D CA 1
ATOM 6552 C C . ASP D 1 134 ? 48.010 134.889 14.197 1.00 18.45 134 ASP D C 1
ATOM 6553 O O . ASP D 1 134 ? 48.491 135.901 14.636 1.00 18.96 134 ASP D O 1
ATOM 6558 N N . THR D 1 135 ? 46.719 134.701 14.007 1.00 18.75 135 THR D N 1
ATOM 6559 C CA . THR D 1 135 ? 45.711 135.594 14.569 1.00 18.78 135 THR D CA 1
ATOM 6560 C C . THR D 1 135 ? 44.825 134.806 15.506 1.00 17.95 135 THR D C 1
ATOM 6561 O O . THR D 1 135 ? 44.537 133.646 15.284 1.00 18.41 135 THR D O 1
ATOM 6565 N N . VAL D 1 136 ? 44.427 135.455 16.599 1.00 17.83 136 VAL D N 1
ATOM 6566 C CA . VAL D 1 136 ? 43.513 134.904 17.562 1.00 14.64 136 VAL D CA 1
ATOM 6567 C C . VAL D 1 136 ? 42.278 135.792 17.630 1.00 15.00 136 VAL D C 1
ATOM 6568 O O . VAL D 1 136 ? 42.386 137.035 17.626 1.00 17.56 136 VAL D O 1
ATOM 6572 N N . TRP D 1 137 ? 41.123 135.140 17.697 1.00 18.17 137 TRP D N 1
ATOM 6573 C CA . TRP D 1 137 ? 39.864 135.814 17.945 1.00 17.38 137 TRP D CA 1
ATOM 6574 C C . TRP D 1 137 ? 39.293 135.342 19.260 1.00 17.17 137 TRP D C 1
ATOM 6575 O O . TRP D 1 137 ? 39.422 134.184 19.630 1.00 17.05 137 TRP D O 1
ATOM 6586 N N . ALA D 1 138 ? 38.542 136.224 19.888 1.00 17.53 138 ALA D N 1
ATOM 6587 C CA . ALA D 1 138 ? 37.729 135.892 21.083 1.00 16.88 138 ALA D CA 1
ATOM 6588 C C . ALA D 1 138 ? 36.264 136.146 20.855 1.00 19.36 138 ALA D C 1
ATOM 6589 O O . ALA D 1 138 ? 35.922 137.141 20.198 1.00 19.67 138 ALA D O 1
ATOM 6591 N N . ASN D 1 139 ? 35.442 135.294 21.431 1.00 16.79 139 ASN D N 1
ATOM 6592 C CA . ASN D 1 139 ? 34.016 135.350 21.324 1.00 19.35 139 ASN D CA 1
ATOM 6593 C C . ASN D 1 139 ? 33.493 136.191 22.496 1.00 21.11 139 ASN D C 1
ATOM 6594 O O . ASN D 1 139 ? 33.397 135.685 23.583 1.00 19.93 139 ASN D O 1
ATOM 6599 N N . THR D 1 140 ? 33.121 137.446 22.265 1.00 20.59 140 THR D N 1
ATOM 6600 C CA . THR D 1 140 ? 32.659 138.310 23.345 1.00 20.79 140 THR D CA 1
ATOM 6601 C C . THR D 1 140 ? 31.195 138.058 23.792 1.00 21.70 140 THR D C 1
ATOM 6602 O O . THR D 1 140 ? 30.777 138.538 24.869 1.00 22.38 140 THR D O 1
ATOM 6606 N N . ALA D 1 141 ? 30.429 137.293 23.007 1.00 19.60 141 ALA D N 1
ATOM 6607 C CA . ALA D 1 141 ? 29.123 136.822 23.408 1.00 20.49 141 ALA D CA 1
ATOM 6608 C C . ALA D 1 141 ? 29.251 135.652 24.370 1.00 21.75 141 ALA D C 1
ATOM 6609 O O . ALA D 1 141 ? 28.523 135.593 25.366 1.00 21.59 141 ALA D O 1
ATOM 6611 N N . ALA D 1 142 ? 30.133 134.690 24.079 1.00 20.33 142 ALA D N 1
ATOM 6612 C CA . ALA D 1 142 ? 30.411 133.583 25.028 1.00 19.94 142 ALA D CA 1
ATOM 6613 C C . ALA D 1 142 ? 30.963 134.162 26.344 1.00 21.02 142 ALA D C 1
ATOM 6614 O O . ALA D 1 142 ? 30.591 133.694 27.461 1.00 21.36 142 ALA D O 1
ATOM 6616 N N . ALA D 1 143 ? 31.804 135.185 26.220 1.00 18.48 143 ALA D N 1
ATOM 6617 C CA . ALA D 1 143 ? 32.408 135.824 27.441 1.00 19.06 143 ALA D CA 1
ATOM 6618 C C . ALA D 1 143 ? 31.332 136.401 28.346 1.00 20.76 143 ALA D C 1
ATOM 6619 O O . ALA D 1 143 ? 31.363 136.233 29.575 1.00 21.07 143 ALA D O 1
ATOM 6621 N N . TYR D 1 144 ? 30.360 137.080 27.744 1.00 20.49 144 TYR D N 1
ATOM 6622 C CA . TYR D 1 144 ? 29.198 137.571 28.492 1.00 19.71 144 TYR D CA 1
ATOM 6623 C C . TYR D 1 144 ? 28.378 136.462 29.123 1.00 22.71 144 TYR D C 1
ATOM 6624 O O . TYR D 1 144 ? 27.995 136.544 30.333 1.00 24.21 144 TYR D O 1
ATOM 6633 N N . GLN D 1 145 ? 28.069 135.436 28.343 1.00 22.03 145 GLN D N 1
ATOM 6634 C CA . GLN D 1 145 ? 27.230 134.336 28.804 1.00 25.60 145 GLN D CA 1
ATOM 6635 C C . GLN D 1 145 ? 27.792 133.594 30.005 1.00 24.96 145 GLN D C 1
ATOM 6636 O O . GLN D 1 145 ? 27.019 133.108 30.837 1.00 25.44 145 GLN D O 1
ATOM 6642 N N . GLU D 1 146 ? 29.096 133.447 30.095 1.00 21.69 146 GLU D N 1
ATOM 6643 C CA . GLU D 1 146 ? 29.685 132.681 31.215 1.00 24.50 146 GLU D CA 1
ATOM 6644 C C . GLU D 1 146 ? 29.798 133.462 32.521 1.00 24.77 146 GLU D C 1
ATOM 6645 O O . GLU D 1 146 ? 30.145 132.880 33.534 1.00 24.15 146 GLU D O 1
ATOM 6651 N N . LEU D 1 147 ? 29.529 134.773 32.499 1.00 22.81 147 LEU D N 1
ATOM 6652 C CA . LEU D 1 147 ? 29.533 135.558 33.719 1.00 23.64 147 LEU D CA 1
ATOM 6653 C C . LEU D 1 147 ? 28.431 135.107 34.643 1.00 23.29 147 LEU D C 1
ATOM 6654 O O . LEU D 1 147 ? 27.320 134.872 34.182 1.00 22.52 147 LEU D O 1
ATOM 6659 N N . PRO D 1 148 ? 28.681 135.016 35.955 1.00 24.07 148 PRO D N 1
ATOM 6660 C CA . PRO D 1 148 ? 27.579 134.756 36.894 1.00 23.21 148 PRO D CA 1
ATOM 6661 C C . PRO D 1 148 ? 26.527 135.797 36.765 1.00 23.48 148 PRO D C 1
ATOM 6662 O O . PRO D 1 148 ? 26.839 136.946 36.439 1.00 20.98 148 PRO D O 1
ATOM 6666 N N . GLU D 1 149 ? 25.280 135.439 37.040 1.00 23.35 149 GLU D N 1
ATOM 6667 C CA . GLU D 1 149 ? 24.177 136.310 36.767 1.00 26.96 149 GLU D CA 1
ATOM 6668 C C . GLU D 1 149 ? 24.307 137.722 37.361 1.00 25.70 149 GLU D C 1
ATOM 6669 O O . GLU D 1 149 ? 23.985 138.690 36.693 1.00 26.09 149 GLU D O 1
ATOM 6675 N N . PRO D 1 150 ? 24.738 137.867 38.617 1.00 26.06 150 PRO D N 1
ATOM 6676 C CA . PRO D 1 150 ? 24.925 139.224 39.163 1.00 25.89 150 PRO D CA 1
ATOM 6677 C C . PRO D 1 150 ? 25.906 140.087 38.364 1.00 24.30 150 PRO D C 1
ATOM 6678 O O . PRO D 1 150 ? 25.742 141.297 38.215 1.00 24.44 150 PRO D O 1
ATOM 6682 N N . LEU D 1 151 ? 26.921 139.452 37.829 1.00 23.57 151 LEU D N 1
ATOM 6683 C CA . LEU D 1 151 ? 27.973 140.153 37.090 1.00 23.29 151 LEU D CA 1
ATOM 6684 C C . LEU D 1 151 ? 27.507 140.503 35.691 1.00 22.38 151 LEU D C 1
ATOM 6685 O O . LEU D 1 151 ? 27.771 141.631 35.211 1.00 24.00 151 LEU D O 1
ATOM 6690 N N . ARG D 1 152 ? 26.687 139.640 35.091 1.00 22.75 152 ARG D N 1
ATOM 6691 C CA . ARG D 1 152 ? 25.958 139.989 33.851 1.00 22.75 152 ARG D CA 1
ATOM 6692 C C . ARG D 1 152 ? 25.098 141.202 34.034 1.00 22.71 152 ARG D C 1
ATOM 6693 O O . ARG D 1 152 ? 25.126 142.165 33.256 1.00 23.70 152 ARG D O 1
ATOM 6701 N N . GLU D 1 153 ? 24.371 141.196 35.146 1.00 23.41 153 GLU D N 1
ATOM 6702 C CA . GLU D 1 153 ? 23.487 142.322 35.459 1.00 25.41 153 GLU D CA 1
ATOM 6703 C C . GLU D 1 153 ? 24.216 143.642 35.639 1.00 25.52 153 GLU D C 1
ATOM 6704 O O . GLU D 1 153 ? 23.800 144.674 35.081 1.00 28.10 153 GLU D O 1
ATOM 6710 N N . LEU D 1 154 ? 25.371 143.630 36.302 1.00 24.19 154 LEU D N 1
ATOM 6711 C CA . LEU D 1 154 ? 26.209 144.821 36.349 1.00 23.99 154 LEU D CA 1
ATOM 6712 C C . LEU D 1 154 ? 26.699 145.227 34.960 1.00 24.37 154 LEU D C 1
ATOM 6713 O O . LEU D 1 154 ? 26.659 146.397 34.604 1.00 23.71 154 LEU D O 1
ATOM 6718 N N . ALA D 1 155 ? 27.219 144.268 34.181 1.00 23.04 155 ALA D N 1
ATOM 6719 C CA . ALA D 1 155 ? 27.795 144.601 32.868 1.00 22.01 155 ALA D CA 1
ATOM 6720 C C . ALA D 1 155 ? 26.706 145.279 32.026 1.00 22.50 155 ALA D C 1
ATOM 6721 O O . ALA D 1 155 ? 26.991 146.200 31.319 1.00 25.34 155 ALA D O 1
ATOM 6723 N N . ASP D 1 156 ? 25.470 144.808 32.148 1.00 24.15 156 ASP D N 1
ATOM 6724 C CA . ASP D 1 156 ? 24.331 145.357 31.435 1.00 25.44 156 ASP D CA 1
ATOM 6725 C C . ASP D 1 156 ? 24.096 146.834 31.654 1.00 25.92 156 ASP D C 1
ATOM 6726 O O . ASP D 1 156 ? 23.472 147.470 30.809 1.00 29.21 156 ASP D O 1
ATOM 6731 N N . LYS D 1 157 ? 24.607 147.372 32.749 1.00 26.51 157 LYS D N 1
ATOM 6732 C CA . LYS D 1 157 ? 24.409 148.753 33.177 1.00 27.74 157 LYS D CA 1
ATOM 6733 C C . LYS D 1 157 ? 25.601 149.614 32.947 1.00 29.20 157 LYS D C 1
ATOM 6734 O O . LYS D 1 157 ? 25.532 150.810 33.111 1.00 30.76 157 LYS D O 1
ATOM 6740 N N . LEU D 1 158 ? 26.737 149.034 32.518 1.00 27.48 158 LEU D N 1
ATOM 6741 C CA . LEU D 1 158 ? 27.944 149.805 32.402 1.00 27.46 158 LEU D CA 1
ATOM 6742 C C . LEU D 1 158 ? 28.111 150.453 31.027 1.00 25.87 158 LEU D C 1
ATOM 6743 O O . LEU D 1 158 ? 27.687 149.904 30.026 1.00 27.74 158 LEU D O 1
ATOM 6748 N N . TRP D 1 159 ? 28.769 151.603 31.020 1.00 27.34 159 TRP D N 1
ATOM 6749 C CA . TRP D 1 159 ? 29.143 152.315 29.797 1.00 30.08 159 TRP D CA 1
ATOM 6750 C C . TRP D 1 159 ? 30.607 152.540 29.837 1.00 27.22 159 TRP D C 1
ATOM 6751 O O . TRP D 1 159 ? 31.161 152.732 30.905 1.00 28.81 159 TRP D O 1
ATOM 6762 N N . ALA D 1 160 ? 31.259 152.555 28.677 1.00 26.46 160 ALA D N 1
ATOM 6763 C CA . ALA D 1 160 ? 32.691 152.800 28.659 1.00 26.95 160 ALA D CA 1
ATOM 6764 C C . ALA D 1 160 ? 33.043 153.808 27.605 1.00 27.73 160 ALA D C 1
ATOM 6765 O O . ALA D 1 160 ? 32.369 153.914 26.598 1.00 28.39 160 ALA D O 1
ATOM 6767 N N . VAL D 1 161 ? 34.103 154.533 27.855 1.00 30.73 161 VAL D N 1
ATOM 6768 C CA . VAL D 1 161 ? 34.581 155.505 26.892 1.00 33.82 161 VAL D CA 1
ATOM 6769 C C . VAL D 1 161 ? 35.693 154.863 26.068 1.00 32.17 161 VAL D C 1
ATOM 6770 O O . VAL D 1 161 ? 36.641 154.379 26.618 1.00 30.20 161 VAL D O 1
ATOM 6774 N N . HIS D 1 162 ? 35.553 154.885 24.767 1.00 31.74 162 HIS D N 1
ATOM 6775 C CA . HIS D 1 162 ? 36.575 154.404 23.873 1.00 31.28 162 HIS D CA 1
ATOM 6776 C C . HIS D 1 162 ? 37.192 155.604 23.115 1.00 34.87 162 HIS D C 1
ATOM 6777 O O . HIS D 1 162 ? 36.465 156.504 22.681 1.00 34.28 162 HIS D O 1
ATOM 6784 N N . SER D 1 163 ? 38.494 155.553 22.891 1.00 36.05 163 SER D N 1
ATOM 6785 C CA . SER D 1 163 ? 39.239 156.641 22.288 1.00 38.87 163 SER D CA 1
ATOM 6786 C C . SER D 1 163 ? 40.383 156.100 21.453 1.00 39.93 163 SER D C 1
ATOM 6787 O O . SER D 1 163 ? 40.830 154.981 21.677 1.00 38.11 163 SER D O 1
ATOM 6790 N N . ASN D 1 164 ? 40.899 156.920 20.534 1.00 42.08 164 ASN D N 1
ATOM 6791 C CA . ASN D 1 164 ? 42.106 156.599 19.757 1.00 43.77 164 ASN D CA 1
ATOM 6792 C C . ASN D 1 164 ? 43.404 157.350 20.123 1.00 45.75 164 ASN D C 1
ATOM 6793 O O . ASN D 1 164 ? 43.611 157.813 21.268 1.00 49.13 164 ASN D O 1
ATOM 6798 N N . TYR D 1 192 ? 39.253 161.253 18.642 1.00 54.74 192 TYR D N 1
ATOM 6799 C CA . TYR D 1 192 ? 37.882 160.723 18.583 1.00 54.47 192 TYR D CA 1
ATOM 6800 C C . TYR D 1 192 ? 37.548 159.938 19.894 1.00 53.83 192 TYR D C 1
ATOM 6801 O O . TYR D 1 192 ? 38.332 159.091 20.331 1.00 53.08 192 TYR D O 1
ATOM 6804 N N . GLU D 1 193 ? 36.412 160.244 20.526 1.00 52.90 193 GLU D N 1
ATOM 6805 C CA . GLU D 1 193 ? 35.951 159.552 21.755 1.00 51.17 193 GLU D CA 1
ATOM 6806 C C . GLU D 1 193 ? 34.487 159.212 21.617 1.00 49.96 193 GLU D C 1
ATOM 6807 O O . GLU D 1 193 ? 33.713 160.061 21.162 1.00 47.17 193 GLU D O 1
ATOM 6813 N N . THR D 1 194 ? 34.110 157.980 22.009 1.00 45.37 194 THR D N 1
ATOM 6814 C CA . THR D 1 194 ? 32.748 157.486 21.912 1.00 43.61 194 THR D CA 1
ATOM 6815 C C . THR D 1 194 ? 32.380 156.707 23.211 1.00 44.29 194 THR D C 1
ATOM 6816 O O . THR D 1 194 ? 33.239 155.976 23.760 1.00 42.34 194 THR D O 1
ATOM 6820 N N . GLU D 1 195 ? 31.122 156.869 23.684 1.00 40.85 195 GLU D N 1
ATOM 6821 C CA . GLU D 1 195 ? 30.582 156.092 24.785 1.00 38.98 195 GLU D CA 1
ATOM 6822 C C . GLU D 1 195 ? 29.749 154.950 24.232 1.00 38.56 195 GLU D C 1
ATOM 6823 O O . GLU D 1 195 ? 28.818 155.166 23.435 1.00 37.43 195 GLU D O 1
ATOM 6829 N N . HIS D 1 196 ? 30.144 153.705 24.568 1.00 32.47 196 HIS D N 1
ATOM 6830 C CA . HIS D 1 196 ? 29.406 152.529 24.121 1.00 32.71 196 HIS D CA 1
ATOM 6831 C C . HIS D 1 196 ? 28.961 151.809 25.391 1.00 29.19 196 HIS D C 1
ATOM 6832 O O . HIS D 1 196 ? 29.664 151.826 26.419 1.00 29.70 196 HIS D O 1
ATOM 6839 N N . PRO D 1 197 ? 27.847 151.137 25.332 1.00 28.14 197 PRO D N 1
ATOM 6840 C CA . PRO D 1 197 ? 27.500 150.270 26.461 1.00 28.90 197 PRO D CA 1
ATOM 6841 C C . PRO D 1 197 ? 28.522 149.112 26.460 1.00 28.52 197 PRO D C 1
ATOM 6842 O O . PRO D 1 197 ? 29.039 148.734 25.375 1.00 28.05 197 PRO D O 1
ATOM 6846 N N . VAL D 1 198 ? 28.786 148.584 27.640 1.00 27.63 198 VAL D N 1
ATOM 6847 C CA . VAL D 1 198 ? 29.702 147.467 27.786 1.00 26.70 198 VAL D CA 1
ATOM 6848 C C . VAL D 1 198 ? 29.074 146.222 27.192 1.00 25.96 198 VAL D C 1
ATOM 6849 O O . VAL D 1 198 ? 29.782 145.325 26.745 1.00 23.43 198 VAL D O 1
ATOM 6853 N N . VAL D 1 199 ? 27.741 146.161 27.117 1.00 22.47 199 VAL D N 1
ATOM 6854 C CA . VAL D 1 199 ? 27.078 145.043 26.573 1.00 21.99 199 VAL D CA 1
ATOM 6855 C C . VAL D 1 199 ? 26.278 145.515 25.385 1.00 27.77 199 VAL D C 1
ATOM 6856 O O . VAL D 1 199 ? 25.424 146.387 25.517 1.00 27.50 199 VAL D O 1
ATOM 6860 N N . ARG D 1 200 ? 26.614 144.984 24.231 1.00 26.10 200 ARG D N 1
ATOM 6861 C CA . ARG D 1 200 ? 25.886 145.249 23.007 1.00 26.15 200 ARG D CA 1
ATOM 6862 C C . ARG D 1 200 ? 24.924 144.176 22.704 1.00 26.25 200 ARG D C 1
ATOM 6863 O O . ARG D 1 200 ? 25.245 142.966 22.746 1.00 23.18 200 ARG D O 1
ATOM 6871 N N . VAL D 1 201 ? 23.700 144.562 22.331 1.00 26.15 201 VAL D N 1
ATOM 6872 C CA . VAL D 1 201 ? 22.755 143.564 21.886 1.00 28.01 201 VAL D CA 1
ATOM 6873 C C . VAL D 1 201 ? 22.886 143.476 20.357 1.00 30.62 201 VAL D C 1
ATOM 6874 O O . VAL D 1 201 ? 22.627 144.468 19.634 1.00 29.52 201 VAL D O 1
ATOM 6878 N N . HIS D 1 202 ? 23.213 142.273 19.879 1.00 29.63 202 HIS D N 1
ATOM 6879 C CA . HIS D 1 202 ? 23.589 142.079 18.482 1.00 30.04 202 HIS D CA 1
ATOM 6880 C C . HIS D 1 202 ? 22.327 142.245 17.615 1.00 30.32 202 HIS D C 1
ATOM 6881 O O . HIS D 1 202 ? 21.326 141.580 17.878 1.00 31.54 202 HIS D O 1
ATOM 6888 N N . PRO D 1 203 ? 22.431 143.047 16.564 1.00 31.71 203 PRO D N 1
ATOM 6889 C CA . PRO D 1 203 ? 21.238 143.456 15.777 1.00 35.54 203 PRO D CA 1
ATOM 6890 C C . PRO D 1 203 ? 20.670 142.424 14.886 1.00 37.45 203 PRO D C 1
ATOM 6891 O O . PRO D 1 203 ? 19.560 142.643 14.429 1.00 39.44 203 PRO D O 1
ATOM 6895 N N . ILE D 1 204 ? 21.350 141.301 14.665 1.00 36.91 204 ILE D N 1
ATOM 6896 C CA . ILE D 1 204 ? 20.776 140.194 13.934 1.00 35.24 204 ILE D CA 1
ATOM 6897 C C . ILE D 1 204 ? 20.331 139.066 14.851 1.00 36.45 204 ILE D C 1
ATOM 6898 O O . ILE D 1 204 ? 19.223 138.493 14.702 1.00 37.24 204 ILE D O 1
ATOM 6903 N N . SER D 1 205 ? 21.213 138.647 15.766 1.00 32.75 205 SER D N 1
ATOM 6904 C CA . SER D 1 205 ? 20.955 137.432 16.557 1.00 29.51 205 SER D CA 1
ATOM 6905 C C . SER D 1 205 ? 20.291 137.783 17.889 1.00 28.94 205 SER D C 1
ATOM 6906 O O . SER D 1 205 ? 19.776 136.915 18.503 1.00 30.18 205 SER D O 1
ATOM 6909 N N . GLY D 1 206 ? 20.362 139.012 18.334 1.00 31.42 206 GLY D N 1
ATOM 6910 C CA . GLY D 1 206 ? 19.917 139.317 19.698 1.00 32.75 206 GLY D CA 1
ATOM 6911 C C . GLY D 1 206 ? 20.878 138.955 20.842 1.00 31.94 206 GLY D C 1
ATOM 6912 O O . GLY D 1 206 ? 20.609 139.279 22.038 1.00 29.11 206 GLY D O 1
ATOM 6913 N N . GLU D 1 207 ? 21.997 138.314 20.514 1.00 30.09 207 GLU D N 1
ATOM 6914 C CA . GLU D 1 207 ? 22.935 137.858 21.550 1.00 29.09 207 GLU D CA 1
ATOM 6915 C C . GLU D 1 207 ? 23.601 139.036 22.148 1.00 24.30 207 GLU D C 1
ATOM 6916 O O . GLU D 1 207 ? 24.058 139.955 21.464 1.00 23.84 207 GLU D O 1
ATOM 6922 N N . ARG D 1 208 ? 23.786 138.994 23.453 1.00 21.23 208 ARG D N 1
ATOM 6923 C CA . ARG D 1 208 ? 24.558 139.989 24.130 1.00 21.77 208 ARG D CA 1
ATOM 6924 C C . ARG D 1 208 ? 26.038 139.718 24.077 1.00 22.83 208 ARG D C 1
ATOM 6925 O O . ARG D 1 208 ? 26.449 138.587 24.257 1.00 25.77 208 ARG D O 1
ATOM 6933 N N . ALA D 1 209 ? 26.801 140.776 23.906 1.00 23.12 209 ALA D N 1
ATOM 6934 C CA . ALA D 1 209 ? 28.246 140.676 23.772 1.00 23.84 209 ALA D CA 1
ATOM 6935 C C . ALA D 1 209 ? 28.967 141.780 24.463 1.00 22.58 209 ALA D C 1
ATOM 6936 O O . ALA D 1 209 ? 28.624 142.993 24.380 1.00 25.04 209 ALA D O 1
ATOM 6938 N N . LEU D 1 210 ? 30.078 141.431 25.094 1.00 22.24 210 LEU D N 1
ATOM 6939 C CA . LEU D 1 210 ? 30.927 142.421 25.722 1.00 20.13 210 LEU D CA 1
ATOM 6940 C C . LEU D 1 210 ? 31.621 143.286 24.701 1.00 22.92 210 LEU D C 1
ATOM 6941 O O . LEU D 1 210 ? 32.163 142.764 23.714 1.00 23.18 210 LEU D O 1
ATOM 6946 N N . GLN D 1 211 ? 31.579 144.599 24.904 1.00 23.65 211 GLN D N 1
ATOM 6947 C CA . GLN D 1 211 ? 32.177 145.589 23.993 1.00 26.63 211 GLN D CA 1
ATOM 6948 C C . GLN D 1 211 ? 33.278 146.261 24.719 1.00 27.22 211 GLN D C 1
ATOM 6949 O O . GLN D 1 211 ? 33.068 147.266 25.394 1.00 28.40 211 GLN D O 1
ATOM 6960 N N . LEU D 1 212 ? 34.498 145.746 24.588 1.00 24.53 212 LEU D N 1
ATOM 6961 C CA . LEU D 1 212 ? 35.597 146.238 25.385 1.00 23.29 212 LEU D CA 1
ATOM 6962 C C . LEU D 1 212 ? 36.823 146.349 24.495 1.00 25.80 212 LEU D C 1
ATOM 6963 O O . LEU D 1 212 ? 36.706 146.930 23.397 1.00 25.77 212 LEU D O 1
ATOM 6968 N N . GLY D 1 213 ? 37.979 145.850 24.939 1.00 27.15 213 GLY D N 1
ATOM 6969 C CA . GLY D 1 213 ? 39.193 145.880 24.132 1.00 25.16 213 GLY D CA 1
ATOM 6970 C C . GLY D 1 213 ? 40.029 147.123 24.338 1.00 24.94 213 GLY D C 1
ATOM 6971 O O . GLY D 1 213 ? 39.716 147.986 25.189 1.00 27.02 213 GLY D O 1
ATOM 6972 N N . HIS D 1 214 ? 41.116 147.240 23.579 1.00 26.81 214 HIS D N 1
ATOM 6973 C CA . HIS D 1 214 ? 42.147 148.195 23.958 1.00 29.55 214 HIS D CA 1
ATOM 6974 C C . HIS D 1 214 ? 41.782 149.647 23.725 1.00 28.36 214 HIS D C 1
ATOM 6975 O O . HIS D 1 214 ? 42.493 150.502 24.202 1.00 30.83 214 HIS D O 1
ATOM 6982 N N . PHE D 1 215 ? 40.730 149.932 22.994 1.00 29.81 215 PHE D N 1
ATOM 6983 C CA . PHE D 1 215 ? 40.343 151.339 22.816 1.00 32.54 215 PHE D CA 1
ATOM 6984 C C . PHE D 1 215 ? 39.634 151.890 24.063 1.00 34.10 215 PHE D C 1
ATOM 6985 O O . PHE D 1 215 ? 39.423 153.093 24.161 1.00 35.36 215 PHE D O 1
ATOM 6993 N N . VAL D 1 216 ? 39.331 151.035 25.039 1.00 32.77 216 VAL D N 1
ATOM 6994 C CA . VAL D 1 216 ? 38.648 151.499 26.234 1.00 30.70 216 VAL D CA 1
ATOM 6995 C C . VAL D 1 216 ? 39.588 152.302 27.065 1.00 31.56 216 VAL D C 1
ATOM 6996 O O . VAL D 1 216 ? 40.651 151.841 27.452 1.00 27.32 216 VAL D O 1
ATOM 7000 N N . LYS D 1 217 ? 39.171 153.540 27.366 1.00 33.08 217 LYS D N 1
ATOM 7001 C CA . LYS D 1 217 ? 39.922 154.447 28.229 1.00 32.29 217 LYS D CA 1
ATOM 7002 C C . LYS D 1 217 ? 39.444 154.384 29.684 1.00 32.12 217 LYS D C 1
ATOM 7003 O O . LYS D 1 217 ? 40.223 154.541 30.574 1.00 33.56 217 LYS D O 1
ATOM 7005 N N . ARG D 1 218 ? 38.152 154.182 29.919 1.00 30.96 218 ARG D N 1
ATOM 7006 C CA . ARG D 1 218 ? 37.644 154.046 31.277 1.00 32.13 218 ARG D CA 1
ATOM 7007 C C . ARG D 1 218 ? 36.195 153.585 31.232 1.00 29.89 218 ARG D C 1
ATOM 7008 O O . ARG D 1 218 ? 35.529 153.656 30.214 1.00 29.73 218 ARG D O 1
ATOM 7016 N N . ILE D 1 219 ? 35.738 153.058 32.357 1.00 29.22 219 ILE D N 1
ATOM 7017 C CA . ILE D 1 219 ? 34.350 152.726 32.568 1.00 28.81 219 ILE D CA 1
ATOM 7018 C C . ILE D 1 219 ? 33.719 153.971 33.202 1.00 29.82 219 ILE D C 1
ATOM 7019 O O . ILE D 1 219 ? 34.184 154.449 34.255 1.00 29.64 219 ILE D O 1
ATOM 7024 N N . LYS D 1 220 ? 32.695 154.487 32.546 1.00 30.95 220 LYS D N 1
ATOM 7025 C CA . LYS D 1 220 ? 32.092 155.767 32.930 1.00 32.45 220 LYS D CA 1
ATOM 7026 C C . LYS D 1 220 ? 31.440 155.636 34.280 1.00 32.49 220 LYS D C 1
ATOM 7027 O O . LYS D 1 220 ? 30.687 154.681 34.530 1.00 35.82 220 LYS D O 1
ATOM 7029 N N . GLY D 1 221 ? 31.701 156.609 35.141 1.00 32.14 221 GLY D N 1
ATOM 7030 C CA . GLY D 1 221 ? 31.001 156.709 36.408 1.00 32.09 221 GLY D CA 1
ATOM 7031 C C . GLY D 1 221 ? 31.769 156.115 37.547 1.00 32.84 221 GLY D C 1
ATOM 7032 O O . GLY D 1 221 ? 31.236 156.062 38.633 1.00 35.61 221 GLY D O 1
ATOM 7033 N N . TYR D 1 222 ? 33.004 155.651 37.323 1.00 30.25 222 TYR D N 1
ATOM 7034 C CA . TYR D 1 222 ? 33.754 154.930 38.347 1.00 28.68 222 TYR D CA 1
ATOM 7035 C C . TYR D 1 222 ? 35.040 155.599 38.583 1.00 29.07 222 TYR D C 1
ATOM 7036 O O . TYR D 1 222 ? 35.597 156.250 37.717 1.00 28.50 222 TYR D O 1
ATOM 7045 N N . SER D 1 223 ? 35.584 155.418 39.766 1.00 30.15 223 SER D N 1
ATOM 7046 C CA . SER D 1 223 ? 36.949 155.836 39.972 1.00 32.41 223 SER D CA 1
ATOM 7047 C C . SER D 1 223 ? 37.865 155.080 39.048 1.00 34.90 223 SER D C 1
ATOM 7048 O O . SER D 1 223 ? 37.508 154.023 38.513 1.00 33.20 223 SER D O 1
ATOM 7051 N N . LEU D 1 224 ? 39.084 155.580 38.922 1.00 36.88 224 LEU D N 1
ATOM 7052 C CA . LEU D 1 224 ? 40.106 154.937 38.114 1.00 38.57 224 LEU D CA 1
ATOM 7053 C C . LEU D 1 224 ? 40.405 153.536 38.591 1.00 36.35 224 LEU D C 1
ATOM 7054 O O . LEU D 1 224 ? 40.454 152.620 37.764 1.00 34.76 224 LEU D O 1
ATOM 7059 N N . ALA D 1 225 ? 40.663 153.379 39.892 1.00 35.16 225 ALA D N 1
ATOM 7060 C CA . ALA D 1 225 ? 40.860 152.050 40.470 1.00 35.80 225 ALA D CA 1
ATOM 7061 C C . ALA D 1 225 ? 39.731 151.059 40.145 1.00 32.76 225 ALA D C 1
ATOM 7062 O O . ALA D 1 225 ? 40.002 149.916 39.793 1.00 32.91 225 ALA D O 1
ATOM 7064 N N . ASP D 1 226 ? 38.484 151.490 40.311 1.00 28.75 226 ASP D N 1
ATOM 7065 C CA . ASP D 1 226 ? 37.338 150.649 40.107 1.00 28.48 226 ASP D CA 1
ATOM 7066 C C . ASP D 1 226 ? 37.205 150.284 38.637 1.00 27.09 226 ASP D C 1
ATOM 7067 O O . ASP D 1 226 ? 36.928 149.148 38.309 1.00 24.05 226 ASP D O 1
ATOM 7072 N N . SER D 1 227 ? 37.385 151.286 37.799 1.00 25.96 227 SER D N 1
ATOM 7073 C CA . SER D 1 227 ? 37.415 151.127 36.334 1.00 27.34 227 SER D CA 1
ATOM 7074 C C . SER D 1 227 ? 38.404 150.037 35.903 1.00 25.28 227 SER D C 1
ATOM 7075 O O . SER D 1 227 ? 38.060 149.152 35.104 1.00 25.20 227 SER D O 1
ATOM 7078 N N . GLN D 1 228 ? 39.604 150.086 36.464 1.00 26.37 228 GLN D N 1
ATOM 7079 C CA . GLN D 1 228 ? 40.665 149.133 36.159 1.00 27.88 228 GLN D CA 1
ATOM 7080 C C . GLN D 1 228 ? 40.295 147.705 36.549 1.00 27.18 228 GLN D C 1
ATOM 7081 O O . GLN D 1 228 ? 40.506 146.747 35.783 1.00 24.78 228 GLN D O 1
ATOM 7087 N N . HIS D 1 229 ? 39.770 147.552 37.759 1.00 23.38 229 HIS D N 1
ATOM 7088 C CA . HIS D 1 229 ? 39.326 146.249 38.243 1.00 23.05 229 HIS D CA 1
ATOM 7089 C C . HIS D 1 229 ? 38.155 145.708 37.439 1.00 23.00 229 HIS D C 1
ATOM 7090 O O . HIS D 1 229 ? 38.141 144.511 37.083 1.00 22.76 229 HIS D O 1
ATOM 7097 N N . LEU D 1 230 ? 37.175 146.545 37.155 1.00 23.21 230 LEU D N 1
ATOM 7098 C CA . LEU D 1 230 ? 35.987 146.057 36.464 1.00 22.30 230 LEU D CA 1
ATOM 7099 C C . LEU D 1 230 ? 36.322 145.674 34.993 1.00 23.53 230 LEU D C 1
ATOM 7100 O O . LEU D 1 230 ? 35.850 144.661 34.459 1.00 22.95 230 LEU D O 1
ATOM 7105 N N . PHE D 1 231 ? 37.165 146.466 34.381 1.00 20.57 231 PHE D N 1
ATOM 7106 C CA . PHE D 1 231 ? 37.642 146.153 33.037 1.00 22.96 231 PHE D CA 1
ATOM 7107 C C . PHE D 1 231 ? 38.458 144.861 33.071 1.00 20.89 231 PHE D C 1
ATOM 7108 O O . PHE D 1 231 ? 38.244 144.001 32.246 1.00 21.92 231 PHE D O 1
ATOM 7116 N N . ALA D 1 232 ? 39.368 144.725 34.031 1.00 22.34 232 ALA D N 1
ATOM 7117 C CA . ALA D 1 232 ? 40.153 143.502 34.187 1.00 23.76 232 ALA D CA 1
ATOM 7118 C C . ALA D 1 232 ? 39.286 142.268 34.291 1.00 24.04 232 ALA D C 1
ATOM 7119 O O . ALA D 1 232 ? 39.603 141.249 33.650 1.00 22.21 232 ALA D O 1
ATOM 7121 N N . VAL D 1 233 ? 38.221 142.323 35.095 1.00 21.24 233 VAL D N 1
ATOM 7122 C CA . VAL D 1 233 ? 37.309 141.181 35.236 1.00 20.42 233 VAL D CA 1
ATOM 7123 C C . VAL D 1 233 ? 36.676 140.825 33.882 1.00 20.12 233 VAL D C 1
ATOM 7124 O O . VAL D 1 233 ? 36.701 139.673 33.419 1.00 18.85 233 VAL D O 1
ATOM 7128 N N . LEU D 1 234 ? 36.077 141.811 33.257 1.00 18.39 234 LEU D N 1
ATOM 7129 C CA . LEU D 1 234 ? 35.260 141.568 32.087 1.00 19.15 234 LEU D CA 1
ATOM 7130 C C . LEU D 1 234 ? 36.107 141.218 30.848 1.00 19.89 234 LEU D C 1
ATOM 7131 O O . LEU D 1 234 ? 35.787 140.270 30.110 1.00 21.38 234 LEU D O 1
ATOM 7136 N N . GLN D 1 235 ? 37.165 141.991 30.631 1.00 22.60 235 GLN D N 1
ATOM 7137 C CA . GLN D 1 235 ? 38.104 141.715 29.543 1.00 22.42 235 GLN D CA 1
ATOM 7138 C C . GLN D 1 235 ? 38.785 140.358 29.774 1.00 22.10 235 GLN D C 1
ATOM 7139 O O . GLN D 1 235 ? 39.066 139.638 28.835 1.00 20.47 235 GLN D O 1
ATOM 7145 N N . GLY D 1 236 ? 39.014 139.989 31.024 1.00 21.20 236 GLY D N 1
ATOM 7146 C CA . GLY D 1 236 ? 39.642 138.719 31.349 1.00 20.21 236 GLY D CA 1
ATOM 7147 C C . GLY D 1 236 ? 38.758 137.540 30.925 1.00 19.93 236 GLY D C 1
ATOM 7148 O O . GLY D 1 236 ? 39.269 136.491 30.544 1.00 21.47 236 GLY D O 1
ATOM 7149 N N . HIS D 1 237 ? 37.445 137.693 30.989 1.00 19.05 237 HIS D N 1
ATOM 7150 C CA . HIS D 1 237 ? 36.529 136.687 30.441 1.00 18.83 237 HIS D CA 1
ATOM 7151 C C . HIS D 1 237 ? 36.563 136.583 28.923 1.00 18.75 237 HIS D C 1
ATOM 7152 O O . HIS D 1 237 ? 36.543 135.489 28.374 1.00 20.21 237 HIS D O 1
ATOM 7159 N N . VAL D 1 238 ? 36.709 137.698 28.258 1.00 17.44 238 VAL D N 1
ATOM 7160 C CA . VAL D 1 238 ? 36.900 137.720 26.808 1.00 18.06 238 VAL D CA 1
ATOM 7161 C C . VAL D 1 238 ? 38.109 136.882 26.396 1.00 17.00 238 VAL D C 1
ATOM 7162 O O . VAL D 1 238 ? 37.981 136.083 25.494 1.00 20.99 238 VAL D O 1
ATOM 7166 N N . THR D 1 239 ? 39.264 137.099 27.031 1.00 16.40 239 THR D N 1
ATOM 7167 C CA . THR D 1 239 ? 40.507 136.509 26.562 1.00 19.11 239 THR D CA 1
ATOM 7168 C C . THR D 1 239 ? 40.795 135.149 27.211 1.00 19.90 239 THR D C 1
ATOM 7169 O O . THR D 1 239 ? 41.796 134.524 26.927 1.00 18.98 239 THR D O 1
ATOM 7173 N N . ARG D 1 240 ? 39.875 134.667 28.035 1.00 19.05 240 ARG D N 1
ATOM 7174 C CA . ARG D 1 240 ? 40.032 133.356 28.611 1.00 19.09 240 ARG D CA 1
ATOM 7175 C C . ARG D 1 240 ? 40.193 132.368 27.427 1.00 19.48 240 ARG D C 1
ATOM 7176 O O . ARG D 1 240 ? 39.458 132.476 26.440 1.00 17.20 240 ARG D O 1
ATOM 7184 N N . LEU D 1 241 ? 41.158 131.442 27.522 1.00 16.48 241 LEU D N 1
ATOM 7185 C CA . LEU D 1 241 ? 41.491 130.598 26.387 1.00 17.62 241 LEU D CA 1
ATOM 7186 C C . LEU D 1 241 ? 40.290 129.897 25.774 1.00 17.26 241 LEU D C 1
ATOM 7187 O O . LEU D 1 241 ? 40.211 129.759 24.537 1.00 18.12 241 LEU D O 1
ATOM 7192 N N . GLU D 1 242 ? 39.391 129.419 26.617 1.00 16.52 242 GLU D N 1
ATOM 7193 C CA . GLU D 1 242 ? 38.213 128.719 26.170 1.00 15.52 242 GLU D CA 1
ATOM 7194 C C . GLU D 1 242 ? 37.314 129.515 25.209 1.00 17.93 242 GLU D C 1
ATOM 7195 O O . GLU D 1 242 ? 36.505 128.936 24.498 1.00 17.71 242 GLU D O 1
ATOM 7201 N N . ASN D 1 243 ? 37.407 130.837 25.256 1.00 16.26 243 ASN D N 1
ATOM 7202 C CA . ASN D 1 243 ? 36.618 131.687 24.389 1.00 17.56 243 ASN D CA 1
ATOM 7203 C C . ASN D 1 243 ? 37.362 132.119 23.126 1.00 17.68 243 ASN D C 1
ATOM 7204 O O . ASN D 1 243 ? 36.911 133.049 22.459 1.00 18.30 243 ASN D O 1
ATOM 7209 N N . THR D 1 244 ? 38.476 131.472 22.799 1.00 17.03 244 THR D N 1
ATOM 7210 C CA . THR D 1 244 ? 39.344 131.936 21.715 1.00 16.34 244 THR D CA 1
ATOM 7211 C C . THR D 1 244 ? 39.571 130.819 20.702 1.00 17.46 244 THR D C 1
ATOM 7212 O O . THR D 1 244 ? 39.463 129.611 20.989 1.00 16.85 244 THR D O 1
ATOM 7216 N N . VAL D 1 245 ? 39.908 131.254 19.503 1.00 16.76 245 VAL D N 1
ATOM 7217 C CA . VAL D 1 245 ? 40.406 130.372 18.433 1.00 17.62 245 VAL D CA 1
ATOM 7218 C C . VAL D 1 245 ? 41.590 131.044 17.808 1.00 16.37 245 VAL D C 1
ATOM 7219 O O . VAL D 1 245 ? 41.614 132.283 17.567 1.00 17.04 245 VAL D O 1
ATOM 7223 N N . ARG D 1 246 ? 42.618 130.255 17.564 1.00 17.60 246 ARG D N 1
ATOM 7224 C CA . ARG D 1 246 ? 43.857 130.711 16.973 1.00 15.31 246 ARG D CA 1
ATOM 7225 C C . ARG D 1 246 ? 44.008 130.104 15.584 1.00 17.67 246 ARG D C 1
ATOM 7226 O O . ARG D 1 246 ? 43.835 128.914 15.397 1.00 19.83 246 ARG D O 1
ATOM 7234 N N . TRP D 1 247 ? 44.362 130.934 14.625 1.00 18.55 247 TRP D N 1
ATOM 7235 C CA . TRP D 1 247 ? 44.481 130.489 13.237 1.00 19.11 247 TRP D CA 1
ATOM 7236 C C . TRP D 1 247 ? 45.913 130.699 12.755 1.00 17.51 247 TRP D C 1
ATOM 7237 O O . TRP D 1 247 ? 46.444 131.762 12.836 1.00 17.24 247 TRP D O 1
ATOM 7248 N N . ARG D 1 248 ? 46.495 129.662 12.179 1.00 18.18 248 ARG D N 1
ATOM 7249 C CA . ARG D 1 248 ? 47.764 129.761 11.549 1.00 19.14 248 ARG D CA 1
ATOM 7250 C C . ARG D 1 248 ? 47.549 129.922 10.001 1.00 22.66 248 ARG D C 1
ATOM 7251 O O . ARG D 1 248 ? 46.964 129.062 9.332 1.00 21.79 248 ARG D O 1
ATOM 7259 N N . TRP D 1 249 ? 48.001 131.029 9.480 1.00 23.00 249 TRP D N 1
ATOM 7260 C CA . TRP D 1 249 ? 47.681 131.383 8.106 1.00 21.68 249 TRP D CA 1
ATOM 7261 C C . TRP D 1 249 ? 48.561 130.688 7.072 1.00 24.75 249 TRP D C 1
ATOM 7262 O O . TRP D 1 249 ? 49.796 130.529 7.274 1.00 19.70 249 TRP D O 1
ATOM 7273 N N . GLU D 1 250 ? 47.932 130.326 5.956 1.00 25.49 250 GLU D N 1
ATOM 7274 C CA . GLU D 1 250 ? 48.657 129.949 4.723 1.00 28.36 250 GLU D CA 1
ATOM 7275 C C . GLU D 1 250 ? 48.177 130.874 3.588 1.00 27.12 250 GLU D C 1
ATOM 7276 O O . GLU D 1 250 ? 47.046 131.310 3.586 1.00 24.72 250 GLU D O 1
ATOM 7282 N N . ALA D 1 251 ? 49.035 131.221 2.636 1.00 28.38 251 ALA D N 1
ATOM 7283 C CA . ALA D 1 251 ? 48.635 132.168 1.581 1.00 29.06 251 ALA D CA 1
ATOM 7284 C C . ALA D 1 251 ? 47.387 131.621 0.903 1.00 28.06 251 ALA D C 1
ATOM 7285 O O . ALA D 1 251 ? 47.250 130.431 0.732 1.00 27.76 251 ALA D O 1
ATOM 7287 N N . GLY D 1 252 ? 46.437 132.517 0.645 1.00 29.34 252 GLY D N 1
ATOM 7288 C CA . GLY D 1 252 ? 45.169 132.135 0.069 1.00 29.59 252 GLY D CA 1
ATOM 7289 C C . GLY D 1 252 ? 44.066 131.932 1.078 1.00 31.58 252 GLY D C 1
ATOM 7290 O O . GLY D 1 252 ? 42.931 131.808 0.708 1.00 32.92 252 GLY D O 1
ATOM 7291 N N . ASP D 1 253 ? 44.387 131.898 2.375 1.00 28.77 253 ASP D N 1
ATOM 7292 C CA . ASP D 1 253 ? 43.370 131.818 3.385 1.00 26.20 253 ASP D CA 1
ATOM 7293 C C . ASP D 1 253 ? 42.596 133.087 3.457 1.00 23.69 253 ASP D C 1
ATOM 7294 O O . ASP D 1 253 ? 43.113 134.197 3.381 1.00 27.82 253 ASP D O 1
ATOM 7299 N N . VAL D 1 254 ? 41.316 132.925 3.768 1.00 25.29 254 VAL D N 1
ATOM 7300 C CA . VAL D 1 254 ? 40.448 134.028 4.023 1.00 25.47 254 VAL D CA 1
ATOM 7301 C C . VAL D 1 254 ? 39.719 133.840 5.374 1.00 23.74 254 VAL D C 1
ATOM 7302 O O . VAL D 1 254 ? 39.211 132.783 5.644 1.00 28.44 254 VAL D O 1
ATOM 7306 N N . ALA D 1 255 ? 39.783 134.849 6.230 1.00 25.19 255 ALA D N 1
ATOM 7307 C CA . ALA D 1 255 ? 38.952 134.843 7.433 1.00 24.98 255 ALA D CA 1
ATOM 7308 C C . ALA D 1 255 ? 37.939 135.932 7.317 1.00 24.73 255 ALA D C 1
ATOM 7309 O O . ALA D 1 255 ? 38.266 137.044 6.888 1.00 24.92 255 ALA D O 1
ATOM 7311 N N . ILE D 1 256 ? 36.743 135.651 7.829 1.00 23.68 256 ILE D N 1
ATOM 7312 C CA . ILE D 1 256 ? 35.749 136.686 8.003 1.00 22.45 256 ILE D CA 1
ATOM 7313 C C . ILE D 1 256 ? 35.244 136.601 9.450 1.00 18.58 256 ILE D C 1
ATOM 7314 O O . ILE D 1 256 ? 34.848 135.531 9.883 1.00 22.12 256 ILE D O 1
ATOM 7319 N N . TRP D 1 257 ? 35.229 137.728 10.104 1.00 21.39 257 TRP D N 1
ATOM 7320 C CA . TRP D 1 257 ? 34.765 137.783 11.487 1.00 23.45 257 TRP D CA 1
ATOM 7321 C C . TRP D 1 257 ? 33.709 138.834 11.696 1.00 26.17 257 TRP D C 1
ATOM 7322 O O . TRP D 1 257 ? 33.699 139.873 11.041 1.00 25.32 257 TRP D O 1
ATOM 7333 N N . ASP D 1 258 ? 32.829 138.549 12.661 1.00 25.19 258 ASP D N 1
ATOM 7334 C CA . ASP D 1 258 ? 31.806 139.497 13.127 1.00 24.53 258 ASP D CA 1
ATOM 7335 C C . ASP D 1 258 ? 32.354 140.371 14.200 1.00 26.63 258 ASP D C 1
ATOM 7336 O O . ASP D 1 258 ? 32.516 139.950 15.366 1.00 25.89 258 ASP D O 1
ATOM 7341 N N . ASN D 1 259 ? 32.692 141.585 13.825 1.00 23.38 259 ASN D N 1
ATOM 7342 C CA . ASN D 1 259 ? 33.230 142.559 14.698 1.00 26.16 259 ASN D CA 1
ATOM 7343 C C . ASN D 1 259 ? 32.323 143.026 15.816 1.00 25.19 259 ASN D C 1
ATOM 7344 O O . ASN D 1 259 ? 32.806 143.644 16.755 1.00 28.54 259 ASN D O 1
ATOM 7349 N N . ARG D 1 260 ? 31.053 142.670 15.770 1.00 27.75 260 ARG D N 1
ATOM 7350 C CA . ARG D 1 260 ? 30.133 143.044 16.842 1.00 28.02 260 ARG D CA 1
ATOM 7351 C C . ARG D 1 260 ? 30.205 142.099 18.065 1.00 25.60 260 ARG D C 1
ATOM 7352 O O . ARG D 1 260 ? 29.636 142.406 19.109 1.00 26.81 260 ARG D O 1
ATOM 7360 N N . ALA D 1 261 ? 30.759 140.913 17.861 1.00 23.37 261 ALA D N 1
ATOM 7361 C CA . ALA D 1 261 ? 30.789 139.840 18.901 1.00 20.01 261 ALA D CA 1
ATOM 7362 C C . ALA D 1 261 ? 32.183 139.167 19.046 1.00 20.88 261 ALA D C 1
ATOM 7363 O O . ALA D 1 261 ? 32.254 137.989 19.454 1.00 22.45 261 ALA D O 1
ATOM 7365 N N . THR D 1 262 ? 33.227 139.866 18.611 1.00 21.31 262 THR D N 1
ATOM 7366 C CA . THR D 1 262 ? 34.609 139.393 18.714 1.00 21.16 262 THR D CA 1
ATOM 7367 C C . THR D 1 262 ? 35.511 140.476 19.100 1.00 21.99 262 THR D C 1
ATOM 7368 O O . THR D 1 262 ? 35.197 141.667 18.997 1.00 23.87 262 THR D O 1
ATOM 7372 N N . GLN D 1 263 ? 36.693 140.050 19.569 1.00 20.52 263 GLN D N 1
ATOM 7373 C CA . GLN D 1 263 ? 37.899 140.794 19.585 1.00 18.56 263 GLN D CA 1
ATOM 7374 C C . GLN D 1 263 ? 38.944 139.949 18.843 1.00 16.95 263 GLN D C 1
ATOM 7375 O O . GLN D 1 263 ? 38.752 138.743 18.621 1.00 18.79 263 GLN D O 1
ATOM 7381 N N . HIS D 1 264 ? 40.022 140.578 18.469 1.00 18.60 264 HIS D N 1
ATOM 7382 C CA . HIS D 1 264 ? 41.169 139.841 17.863 1.00 20.30 264 HIS D CA 1
ATOM 7383 C C . HIS D 1 264 ? 42.490 140.414 18.213 1.00 19.01 264 HIS D C 1
ATOM 7384 O O . HIS D 1 264 ? 42.612 141.569 18.732 1.00 21.49 264 HIS D O 1
ATOM 7391 N N . TYR D 1 265 ? 43.531 139.619 17.920 1.00 19.96 265 TYR D N 1
ATOM 7392 C CA . TYR D 1 265 ? 44.900 139.902 18.345 1.00 19.55 265 TYR D CA 1
ATOM 7393 C C . TYR D 1 265 ? 45.821 139.287 17.328 1.00 21.19 265 TYR D C 1
ATOM 7394 O O . TYR D 1 265 ? 45.690 138.119 17.044 1.00 20.16 265 TYR D O 1
ATOM 7403 N N . ALA D 1 266 ? 46.739 140.045 16.774 1.00 20.41 266 ALA D N 1
ATOM 7404 C CA . ALA D 1 266 ? 47.690 139.437 15.818 1.00 22.37 266 ALA D CA 1
ATOM 7405 C C . ALA D 1 266 ? 49.012 139.163 16.514 1.00 20.98 266 ALA D C 1
ATOM 7406 O O . ALA D 1 266 ? 49.634 140.061 17.093 1.00 22.85 266 ALA D O 1
ATOM 7408 N N . VAL D 1 267 ? 49.406 137.885 16.529 1.00 19.27 267 VAL D N 1
ATOM 7409 C CA . VAL D 1 267 ? 50.551 137.452 17.316 1.00 18.82 267 VAL D CA 1
ATOM 7410 C C . VAL D 1 267 ? 51.836 137.924 16.672 1.00 18.87 267 VAL D C 1
ATOM 7411 O O . VAL D 1 267 ? 52.107 137.630 15.503 1.00 21.71 267 VAL D O 1
ATOM 7415 N N . ASP D 1 268 ? 52.635 138.677 17.407 1.00 20.24 268 ASP D N 1
ATOM 7416 C CA . ASP D 1 268 ? 53.899 139.263 16.882 1.00 21.97 268 ASP D CA 1
ATOM 7417 C C . ASP D 1 268 ? 55.126 138.449 17.277 1.00 21.02 268 ASP D C 1
ATOM 7418 O O . ASP D 1 268 ? 55.926 138.812 18.148 1.00 20.34 268 ASP D O 1
ATOM 7423 N N . ASP D 1 269 ? 55.180 137.242 16.704 1.00 20.11 269 ASP D N 1
ATOM 7424 C CA . ASP D 1 269 ? 56.196 136.247 17.046 1.00 19.80 269 ASP D CA 1
ATOM 7425 C C . ASP D 1 269 ? 56.985 135.814 15.809 1.00 21.96 269 ASP D C 1
ATOM 7426 O O . ASP D 1 269 ? 57.691 134.817 15.878 1.00 22.00 269 ASP D O 1
ATOM 7431 N N . TYR D 1 270 ? 56.904 136.589 14.725 1.00 20.32 270 TYR D N 1
ATOM 7432 C CA . TYR D 1 270 ? 57.448 136.177 13.431 1.00 20.76 270 TYR D CA 1
ATOM 7433 C C . TYR D 1 270 ? 58.668 136.975 12.963 1.00 24.09 270 TYR D C 1
ATOM 7434 O O . TYR D 1 270 ? 59.194 136.739 11.859 1.00 21.85 270 TYR D O 1
ATOM 7443 N N . GLY D 1 271 ? 59.129 137.897 13.802 1.00 25.50 271 GLY D N 1
ATOM 7444 C CA . GLY D 1 271 ? 60.415 138.569 13.585 1.00 26.82 271 GLY D CA 1
ATOM 7445 C C . GLY D 1 271 ? 60.356 139.313 12.267 1.00 28.49 271 GLY D C 1
ATOM 7446 O O . GLY D 1 271 ? 59.407 140.018 12.036 1.00 26.21 271 GLY D O 1
ATOM 7447 N N . THR D 1 272 ? 61.346 139.138 11.391 1.00 30.50 272 THR D N 1
ATOM 7448 C CA . THR D 1 272 ? 61.361 139.880 10.131 1.00 30.44 272 THR D CA 1
ATOM 7449 C C . THR D 1 272 ? 60.775 139.087 8.958 1.00 31.89 272 THR D C 1
ATOM 7450 O O . THR D 1 272 ? 60.871 139.520 7.786 1.00 31.90 272 THR D O 1
ATOM 7454 N N . GLN D 1 273 ? 60.171 137.928 9.227 1.00 28.97 273 GLN D N 1
ATOM 7455 C CA . GLN D 1 273 ? 59.562 137.176 8.156 1.00 27.82 273 GLN D CA 1
ATOM 7456 C C . GLN D 1 273 ? 58.464 138.049 7.601 1.00 28.13 273 GLN D C 1
ATOM 7457 O O . GLN D 1 273 ? 57.627 138.586 8.385 1.00 25.72 273 GLN D O 1
ATOM 7463 N N . PRO D 1 274 ? 58.420 138.229 6.271 1.00 26.79 274 PRO D N 1
ATOM 7464 C CA . PRO D 1 274 ? 57.332 139.044 5.683 1.00 26.22 274 PRO D CA 1
ATOM 7465 C C . PRO D 1 274 ? 55.938 138.443 5.874 1.00 23.56 274 PRO D C 1
ATOM 7466 O O . PRO D 1 274 ? 55.718 137.238 5.821 1.00 23.71 274 PRO D O 1
ATOM 7470 N N . ARG D 1 275 ? 54.987 139.333 6.118 1.00 21.79 275 ARG D N 1
ATOM 7471 C CA . ARG D 1 275 ? 53.617 138.942 6.339 1.00 23.92 275 ARG D CA 1
ATOM 7472 C C . ARG D 1 275 ? 52.776 140.014 5.711 1.00 24.95 275 ARG D C 1
ATOM 7473 O O . ARG D 1 275 ? 52.857 141.207 6.082 1.00 26.78 275 ARG D O 1
ATOM 7481 N N . ILE D 1 276 ? 51.976 139.613 4.743 1.00 25.22 276 ILE D N 1
ATOM 7482 C CA . ILE D 1 276 ? 51.144 140.548 4.011 1.00 26.02 276 ILE D CA 1
ATOM 7483 C C . ILE D 1 276 ? 49.743 139.990 3.917 1.00 26.16 276 ILE D C 1
ATOM 7484 O O . ILE D 1 276 ? 49.498 138.865 3.456 1.00 25.16 276 ILE D O 1
ATOM 7489 N N . VAL D 1 277 ? 48.796 140.814 4.335 1.00 28.51 277 VAL D N 1
ATOM 7490 C CA . VAL D 1 277 ? 47.390 140.442 4.280 1.00 28.89 277 VAL D CA 1
ATOM 7491 C C . VAL D 1 277 ? 46.659 141.561 3.568 1.00 30.92 277 VAL D C 1
ATOM 7492 O O . VAL D 1 277 ? 47.130 142.706 3.567 1.00 31.35 277 VAL D O 1
ATOM 7496 N N . ARG D 1 278 ? 45.515 141.242 2.992 1.00 30.78 278 ARG D N 1
ATOM 7497 C CA . ARG D 1 278 ? 44.683 142.267 2.353 1.00 33.08 278 ARG D CA 1
ATOM 7498 C C . ARG D 1 278 ? 43.275 142.248 2.978 1.00 32.53 278 ARG D C 1
ATOM 7499 O O . ARG D 1 278 ? 42.668 141.207 2.976 1.00 29.55 278 ARG D O 1
ATOM 7507 N N . ARG D 1 279 ? 42.774 143.406 3.415 1.00 33.43 279 ARG D N 1
ATOM 7508 C CA . ARG D 1 279 ? 41.538 143.486 4.175 1.00 35.99 279 ARG D CA 1
ATOM 7509 C C . ARG D 1 279 ? 40.499 144.341 3.469 1.00 37.37 279 ARG D C 1
ATOM 7510 O O . ARG D 1 279 ? 40.828 145.458 3.066 1.00 37.52 279 ARG D O 1
ATOM 7518 N N . VAL D 1 280 ? 39.254 143.858 3.409 1.00 37.08 280 VAL D N 1
ATOM 7519 C CA . VAL D 1 280 ? 38.081 144.737 3.218 1.00 37.79 280 VAL D CA 1
ATOM 7520 C C . VAL D 1 280 ? 37.235 144.795 4.520 1.00 35.58 280 VAL D C 1
ATOM 7521 O O . VAL D 1 280 ? 36.866 143.736 5.033 1.00 33.45 280 VAL D O 1
ATOM 7525 N N . THR D 1 281 ? 36.952 145.997 5.001 1.00 33.74 281 THR D N 1
ATOM 7526 C CA . THR D 1 281 ? 36.181 146.263 6.209 1.00 37.35 281 THR D CA 1
ATOM 7527 C C . THR D 1 281 ? 34.783 146.725 5.815 1.00 39.18 281 THR D C 1
ATOM 7528 O O . THR D 1 281 ? 34.667 147.665 5.007 1.00 36.90 281 THR D O 1
ATOM 7532 N N . LEU D 1 282 ? 33.743 146.086 6.372 1.00 36.38 282 LEU D N 1
ATOM 7533 C CA . LEU D 1 282 ? 32.343 146.436 6.144 1.00 36.84 282 LEU D CA 1
ATOM 7534 C C . LEU D 1 282 ? 31.713 147.377 7.184 1.00 39.74 282 LEU D C 1
ATOM 7535 O O . LEU D 1 282 ? 31.922 147.258 8.423 1.00 35.90 282 LEU D O 1
ATOM 7540 N N . ALA D 1 283 ? 30.897 148.319 6.692 1.00 38.54 283 ALA D N 1
ATOM 7541 C CA . ALA D 1 283 ? 30.320 149.344 7.552 1.00 36.36 283 ALA D CA 1
ATOM 7542 C C . ALA D 1 283 ? 29.333 148.661 8.506 1.00 33.16 283 ALA D C 1
ATOM 7543 O O . ALA D 1 283 ? 28.684 147.689 8.155 1.00 31.44 283 ALA D O 1
ATOM 7545 N N . GLY D 1 284 ? 29.267 149.156 9.717 1.00 35.00 284 GLY D N 1
ATOM 7546 C CA . GLY D 1 284 ? 28.350 148.607 10.710 1.00 35.36 284 GLY D CA 1
ATOM 7547 C C . GLY D 1 284 ? 27.406 149.650 11.276 1.00 37.34 284 GLY D C 1
ATOM 7548 O O . GLY D 1 284 ? 27.435 150.834 10.865 1.00 36.26 284 GLY D O 1
ATOM 7549 N N . GLU D 1 285 ? 26.631 149.217 12.267 1.00 37.51 285 GLU D N 1
ATOM 7550 C CA . GLU D 1 285 ? 25.525 150.001 12.838 1.00 37.60 285 GLU D CA 1
ATOM 7551 C C . GLU D 1 285 ? 25.933 150.627 14.123 1.00 36.99 285 GLU D C 1
ATOM 7552 O O . GLU D 1 285 ? 27.011 150.311 14.680 1.00 33.14 285 GLU D O 1
ATOM 7558 N N . VAL D 1 286 ? 25.113 151.570 14.599 1.00 35.57 286 VAL D N 1
ATOM 7559 C CA . VAL D 1 286 ? 25.341 152.181 15.892 1.00 35.87 286 VAL D CA 1
ATOM 7560 C C . VAL D 1 286 ? 24.909 151.095 16.931 1.00 34.80 286 VAL D C 1
ATOM 7561 O O . VAL D 1 286 ? 23.836 150.462 16.789 1.00 34.28 286 VAL D O 1
ATOM 7565 N N . PRO D 1 287 ? 25.763 150.779 17.916 1.00 34.47 287 PRO D N 1
ATOM 7566 C CA . PRO D 1 287 ? 25.339 149.766 18.909 1.00 32.75 287 PRO D CA 1
ATOM 7567 C C . PRO D 1 287 ? 24.175 150.230 19.808 1.00 32.28 287 PRO D C 1
ATOM 7568 O O . PRO D 1 287 ? 24.113 151.376 20.209 1.00 35.04 287 PRO D O 1
ATOM 7572 N N . VAL D 1 288 ? 23.371 149.274 20.181 1.00 31.32 288 VAL D N 1
ATOM 7573 C CA . VAL D 1 288 ? 22.313 149.387 21.145 1.00 33.26 288 VAL D CA 1
ATOM 7574 C C . VAL D 1 288 ? 22.587 148.501 22.377 1.00 32.55 288 VAL D C 1
ATOM 7575 O O . VAL D 1 288 ? 22.885 147.318 22.240 1.00 30.12 288 VAL D O 1
ATOM 7579 N N . GLY D 1 289 ? 22.468 149.096 23.542 1.00 31.92 289 GLY D N 1
ATOM 7580 C CA . GLY D 1 289 ? 22.513 148.388 24.814 1.00 33.28 289 GLY D CA 1
ATOM 7581 C C . GLY D 1 289 ? 21.273 147.623 25.184 1.00 34.60 289 GLY D C 1
ATOM 7582 O O . GLY D 1 289 ? 20.243 147.611 24.454 1.00 35.76 289 GLY D O 1
ATOM 7583 N N . VAL D 1 290 ? 21.371 146.993 26.354 1.00 31.20 290 VAL D N 1
ATOM 7584 C CA . VAL D 1 290 ? 20.374 146.087 26.852 1.00 30.99 290 VAL D CA 1
ATOM 7585 C C . VAL D 1 290 ? 19.034 146.874 27.121 1.00 31.73 290 VAL D C 1
ATOM 7586 O O . VAL D 1 290 ? 17.975 146.339 26.920 1.00 32.80 290 VAL D O 1
ATOM 7590 N N . ASP D 1 291 ? 19.149 148.104 27.561 1.00 33.89 291 ASP D N 1
ATOM 7591 C CA . ASP D 1 291 ? 17.972 148.970 27.844 1.00 40.96 291 ASP D CA 1
ATOM 7592 C C . ASP D 1 291 ? 17.528 149.787 26.615 1.00 42.70 291 ASP D C 1
ATOM 7593 O O . ASP D 1 291 ? 16.655 150.666 26.723 1.00 42.21 291 ASP D O 1
ATOM 7598 N N . GLY D 1 292 ? 18.195 149.542 25.485 1.00 39.43 292 GLY D N 1
ATOM 7599 C CA . GLY D 1 292 ? 17.910 150.184 24.224 1.00 38.83 292 GLY D CA 1
ATOM 7600 C C . GLY D 1 292 ? 18.612 151.480 23.922 1.00 36.18 292 GLY D C 1
ATOM 7601 O O . GLY D 1 292 ? 18.377 152.033 22.866 1.00 39.78 292 GLY D O 1
ATOM 7602 N N . GLN D 1 293 ? 19.455 151.988 24.796 1.00 36.87 293 GLN D N 1
ATOM 7603 C CA . GLN D 1 293 ? 20.168 153.248 24.518 1.00 38.61 293 GLN D CA 1
ATOM 7604 C C . GLN D 1 293 ? 21.274 153.038 23.482 1.00 41.47 293 GLN D C 1
ATOM 7605 O O . GLN D 1 293 ? 21.830 151.946 23.343 1.00 38.74 293 GLN D O 1
ATOM 7607 N N . LEU D 1 294 ? 21.591 154.098 22.762 1.00 41.18 294 LEU D N 1
ATOM 7608 C CA . LEU D 1 294 ? 22.506 154.009 21.657 1.00 41.25 294 LEU D CA 1
ATOM 7609 C C . LEU D 1 294 ? 23.853 154.610 22.022 1.00 39.05 294 LEU D C 1
ATOM 7610 O O . LEU D 1 294 ? 23.939 155.531 22.841 1.00 38.38 294 LEU D O 1
ATOM 7615 N N . SER D 1 295 ? 24.931 154.073 21.426 1.00 37.56 295 SER D N 1
ATOM 7616 C CA . SER D 1 295 ? 26.241 154.665 21.589 1.00 35.71 295 SER D CA 1
ATOM 7617 C C . SER D 1 295 ? 26.192 156.092 21.047 1.00 39.03 295 SER D C 1
ATOM 7618 O O . SER D 1 295 ? 25.391 156.380 20.170 1.00 37.55 295 SER D O 1
ATOM 7621 N N . ARG D 1 296 ? 27.054 156.948 21.576 1.00 40.95 296 ARG D N 1
ATOM 7622 C CA . ARG D 1 296 ? 27.113 158.342 21.173 1.00 46.49 296 ARG D CA 1
ATOM 7623 C C . ARG D 1 296 ? 28.555 158.828 21.184 1.00 46.57 296 ARG D C 1
ATOM 7624 O O . ARG D 1 296 ? 29.276 158.604 22.136 1.00 41.49 296 ARG D O 1
ATOM 7628 N N . THR D 1 297 ? 28.967 159.516 20.120 1.00 52.12 297 THR D N 1
ATOM 7629 C CA . THR D 1 297 ? 30.266 160.206 20.107 1.00 55.91 297 THR D CA 1
ATOM 7630 C C . THR D 1 297 ? 30.216 161.421 21.028 1.00 58.28 297 THR D C 1
ATOM 7631 O O . THR D 1 297 ? 29.176 162.073 21.141 1.00 57.54 297 THR D O 1
ATOM 7635 N N . THR D 1 298 ? 31.333 161.699 21.701 1.00 61.62 298 THR D N 1
ATOM 7636 C CA . THR D 1 298 ? 31.438 162.796 22.669 1.00 65.81 298 THR D CA 1
ATOM 7637 C C . THR D 1 298 ? 32.586 163.797 22.428 1.00 68.52 298 THR D C 1
ATOM 7638 O O . THR D 1 298 ? 32.515 164.935 22.903 1.00 69.10 298 THR D O 1
ATOM 7642 N N . ARG D 1 299 ? 33.636 163.385 21.722 1.00 70.71 299 ARG D N 1
ATOM 7643 C CA . ARG D 1 299 ? 34.810 164.247 21.496 1.00 72.44 299 ARG D CA 1
ATOM 7644 C C . ARG D 1 299 ? 35.289 164.135 20.052 1.00 72.67 299 ARG D C 1
ATOM 7645 O O . ARG D 1 299 ? 34.835 163.254 19.317 1.00 73.77 299 ARG D O 1
#

Sequence (995 aa):
LELDVHPVAGRIGAEIRGVKLSPDLDAATVEAIQAALVRHKVIFFRGQTHLDDQSQEGFAKLLGEPVAPVVDGTRYLLQLDRANSWHTDVTFVEAYPKASILRSVVAPASGGDTVWANTAAAYQELPEPLRELADKLWAVHSNEVYETEHPVVRVHPISGERALQLGHFVKRIKGYSLADSQHLFAVLQGHVTRLENTVRWRWEAGDVAIWDNRATQHYAVDDYGTQPRIVRRVTLAGEVPVGVDGQLSRTTRKLELDVHPVAGRIGAEIRGVKLSPDLDAATVEAIQAALVRHKVIFFRGQTHLDDQSQEGFAKLLGEPVAPVVDGTRYLLQLDGRANSWHTDVTFVEAYPKASILRSVVAPASGGDTVWANTAAAYQELPEPLRELADKLWAVHSNEVYETEHPVVRVHPISGERALQLGHFVKRIKGYSLADSQHLFAVLQGHVTRLENTVRWRWEAGDVAIWDNRATQHYAVDDYGTQPRIVRRVTLAGEVPVGVDGQLSRTTRKLELDVHPVAGRIGAEIRGVKLSPDLDAATVEAIQAALVRHKVIFFRGQTHLDDQSQEGFAKLLGEPVLLQLRANSWHTDVTFVEAYPKASILRSVVAPASGGDTVWANTAAAYQELPEPLRELADKLWAVHSNEYETEHPVVRVHPISGERALQLGHFVKRIKGYSLADSQHLFAVLQGHVTRLENTVRWRWEAGDVAIWDNRATQHYAVDDYGTQPRIVRRVTLAGEVPVGVDGQLSRTTRLELDVHPVAGRIGAEIRGVKLSPDLDAATVEAIQAALVRHKVIFFRGQTHLDDQSQEGFAKLLGEPVTRYLLQLDANSWHTDVTFVEAYPKASILRSVVAPASGGDTVWANTAAAYQELPEPLRELADKLWAVHSNYETEHPVVRVHPISGERALQLGHFVKRIKGYSLADSQHLFAVLQGHVTRLENTVRWRWEAGDVAIWDNRATQHYAVDDYGTQPRIVRRVTLAGEVPVGVDGQLSRTTR